Protein AF-0000000078967484 (afdb_homodimer)

Organism: NCBI:txid3068

Nearest PDB structures (foldseek):
  2bwu-assembly1_A  TM=9.301E-01  e=1.103E-41  Escherichia coli
  2bww-assembly1_A  TM=9.300E-01  e=4.711E-41  Escherichia coli
  2bwt-assembly1_A  TM=9.312E-01  e=9.736E-41  Escherichia coli
  2v3z-assembly1_A  TM=9.280E-01  e=1.089E-40  Escherichia coli
  2bws-assembly1_A  TM=9.283E-01  e=2.012E-40  Escherichia coli

Secondary structure (DSSP, 8-state):
-TTS-TTEEETTEEHHHHHHHHHHHHHHSPTT-EEEEEPBPPPEEETTEEPPP---HHHHHHH---SSEEEEEEPPPTT--S---EEEEESS-SSSHHHHHH-PPPPHHHHHHTS--SEEEEGGGHHHHHHHHHHH-SSEE--TT-TTBTTHHHHHHHTHHHHTSTTSEE-SHHHHHHHHHBPPHHHHHHHHHHHHHHHHHHHHHHHH--TT-BHHHHHHHHHHHHHHTT--EESSPPEEEEGGGGGSTT------B--TT-EEEEEE-EEETTEE--EEEEEETTSS--HHHHHHHHHHHHHHHHHHHH-STT--HHHHHHHHHHHHHHHHHHTTSSTT--HHHHHHTGGGGT--S-S--B-SSSSS--TTS-TTSPP-TTBEEEE--EEE--S-GGGGGGTT-EEE-BEEEEE-SSSEEES-TTS-----SS-------/-TTS-TTEEETTEEHHHHHHHHHHHHHHSPTT-EEEEEPBPPPEEETTEEPPP---HHHHHHH---SS-EEEEEPPPTT------EEEEE-S-TTSHHHHHH-PPPPHHHHHHTS--SEEEEGGGHHHHHHHHHHH-SSEE--TT-TTBTTHHHHHHHTHHHHTSTTSEE-SHHHHHHHHHSPPHHHHHHHHHHHHHHHHHHHHHHHH--TT-BHHHHHHHHHHHHHHTT--EESSPPEEEEGGGGGSTT------B--TT-EEEEEE-EEETTEE--EEEEEETTSS--HHHHHHHHHHHHHHHHHHHH-STT--HHHHHHHHHHHHHHHHHHTTSSTT--HHHHHHTGGGGT--S-S--B-SSSSS--TTS-TTSPP-TT-EEEE--EEE--S-GGGGGGTT-EEE-BEEEEE-SSSEEES-TTS-----SS-------

Solvent-accessible surface area (backbone atoms only — not comparable to full-atom values): 44997 Å² total; per-residue (Å²): 108,89,77,43,60,91,64,35,64,42,80,77,36,40,39,66,55,27,50,50,46,45,50,53,52,25,69,69,40,52,76,46,10,30,38,55,43,50,17,32,35,89,51,62,72,52,86,88,36,43,46,80,84,62,64,31,55,68,38,30,62,44,50,54,55,86,62,58,35,33,40,32,41,33,22,34,54,92,93,43,83,64,63,58,50,39,30,38,26,34,52,77,79,85,90,48,84,55,34,48,36,58,36,86,71,80,48,69,65,49,40,39,72,59,58,60,32,68,38,75,44,44,51,90,47,44,57,62,54,44,42,53,42,57,73,73,32,50,35,35,21,39,59,87,81,47,81,60,28,38,60,42,70,61,50,51,62,40,43,36,78,39,67,72,36,90,77,34,49,37,72,37,59,70,61,53,35,60,62,62,49,48,39,51,74,43,51,45,50,35,34,33,49,12,17,32,40,32,22,40,18,50,39,50,42,62,70,70,48,36,58,68,40,38,24,38,43,44,50,27,50,31,53,31,41,24,29,60,71,64,24,78,44,66,49,42,71,55,23,36,20,49,35,52,44,30,40,19,75,54,32,66,76,33,63,45,69,34,46,69,83,26,43,34,28,36,39,43,25,17,19,26,89,57,21,28,24,56,37,28,45,53,48,37,30,64,53,57,67,52,72,58,54,42,54,55,45,49,42,38,50,50,29,39,54,53,41,54,73,61,39,26,55,67,34,25,58,48,58,44,30,51,51,36,46,51,46,44,27,52,38,41,56,74,68,50,70,50,78,88,58,50,68,67,51,28,58,72,56,57,41,48,73,34,43,81,69,69,32,53,47,39,42,33,64,32,68,72,22,49,76,85,59,59,51,72,48,58,40,43,57,35,24,31,32,38,49,36,34,48,42,25,36,62,77,40,77,88,44,58,87,45,36,17,46,29,40,42,44,27,34,30,31,36,27,30,90,84,22,55,42,74,34,31,67,55,35,81,73,84,61,76,80,60,92,51,55,78,76,77,122,107,89,76,45,58,91,64,36,64,42,78,76,36,39,39,67,56,27,51,50,47,44,51,54,52,26,69,69,39,53,77,47,10,29,37,54,42,50,16,31,35,88,51,62,71,53,86,90,39,44,47,79,85,62,64,30,56,67,39,31,62,44,52,53,54,85,61,61,35,33,38,34,40,32,23,36,52,90,94,42,83,72,43,58,51,32,32,40,26,36,40,72,82,62,97,43,82,53,32,46,36,57,36,87,61,71,46,69,65,48,38,38,71,59,59,62,31,64,41,76,46,45,59,89,48,42,56,62,53,44,41,52,42,58,75,74,31,50,36,34,22,40,59,88,83,47,82,61,29,39,60,40,69,60,50,51,60,38,43,37,78,40,66,73,35,89,78,33,49,38,72,37,60,69,62,52,34,61,60,62,49,48,40,50,75,44,51,46,50,35,34,33,50,13,16,31,41,32,22,41,18,50,39,50,44,60,70,69,48,35,59,69,39,37,24,39,43,45,48,26,49,31,54,30,43,25,30,57,70,62,24,78,44,65,50,40,71,56,24,36,19,51,36,51,44,30,42,19,75,52,34,65,75,34,63,47,70,34,48,70,84,25,44,34,26,37,40,42,24,19,18,27,91,56,21,28,25,56,36,28,44,51,47,38,29,62,51,57,68,51,70,57,54,41,54,53,46,50,40,36,50,50,30,38,54,53,41,54,73,59,38,26,53,68,34,27,58,47,58,43,30,51,50,36,45,51,47,45,26,52,38,41,56,76,69,50,71,49,78,88,57,51,67,67,51,27,60,73,56,58,41,49,73,33,43,79,69,69,34,51,46,37,43,34,64,32,70,72,22,51,75,85,59,61,50,71,48,58,40,44,58,36,24,32,33,38,47,38,36,48,43,25,36,62,78,41,78,88,43,56,87,46,36,18,45,28,41,40,44,27,35,30,31,37,27,31,90,86,22,54,43,72,37,30,66,56,36,81,73,83,60,76,78,59,91,48,54,77,75,76,123

InterPro domains:
  IPR000994 Peptidase M24 [PF00557] (190-416)
  IPR007865 Aminopeptidase P, N-terminal [PF05195] (18-139)
  IPR007865 Aminopeptidase P, N-terminal [SM01011] (13-149)
  IPR029149 Creatinase/Aminopeptidase P/Spt16, N-terminal [G3DSA:3.40.350.10] (12-180)
  IPR029149 Creatinase/Aminopeptidase P/Spt16, N-terminal [SSF53092] (11-183)
  IPR036005 Creatinase/aminopeptidase-like [G3DSA:3.90.230.10] (181-432)
  IPR036005 Creatinase/aminopeptidase-like [SSF55920] (184-425)
  IPR052433 Xaa-Pro dipeptidase-like [PTHR43226] (12-427)

Foldseek 3Di:
DVVDDPQDLFHLHGLVVLVVLLLVLLQVAPAQEKEKDWWFAFDPDDDPHTDPQDIDLLCCSNFSDRDGWMWMFHHDHPPDPDGDFGETAWEDDDPDPVCVPPNDTDDPCCCCPRRNTPHYHHPVCVLVVLLVSLVRGFAYADDLPPVRGDCSVSVCVSCVVQVVDPRNYHHSLLSSLVSQQFADPSQVVQQLLFLQQQLLQVLVLVQPFAQFDFLVNSQVSSQCSSVVVPFPGWLDQKDKAKFLRLLPPPNHPRGGGHHAQIKIKIWTWTHHSLFMWTWIFIAGSHQAHDPLLLLQLVLQVVLLVVLQQVAAFFAFQVNSQLSSLLSNLVSCVVLCQPVVDDSVRSSPPVVCQFWVDGQKAWGTSHRRGSVVDDRRDGDDQRTKMKGKGKTRADQDPSSPPNHSRIGIGMFIWGHHNGGIDTSNPSHDHPPNPPSDGSPPD/DVPDDPQDLFHLHGLVVLVVLLLVLLQVAPAQEKEKDWWFAFDPDDDPHTDPQDIDLLCCSNFSDRDGWMWMFHHDHVPHPPRQAGETAWDDDPPDPVCVPVNDTDDPCCCCPRRNHPHYHHPVCVLVVLLVSLVRGAAYADDLPPVRGDPSVSVCVSCVVQVVDPRNYHHSLLSSLVSQQFADPSQVVQQLLFLQQQLLQVLVLQQVFAQFDFLVNSQVSSQCSSVVVPFPGWLDQKDKAKFLRLLPPPNHPRGGGHHAQIKIKIWTWTHHSLFMWTWIFIAGSHQAHDPLLLLQLVLQVVLLVVLQQVAAFFAFQVNSQLSSLLSNLVSCVVLCQPVVDDSVRSSPPVVCQFWVDGQKAWGTSHRRGSVVDDRRDGDDQRTKMKGKGKTRADQDPSSPPNHSRIGIGMFIWGHHNGGIDTSNPSHDHPPNPPSDGSPPD

Sequence (882 aa):
PQLLAPRELTPGIEASEYRARRHRLSQLLPPGGSAVLPAAATTYMSGVIPWPYRQDPDFFYLTGLMQHGLAVLTAPAPGKASIQTHVSLLGYPSPNQRERWDGASIGREAALRIFGADEVYWMHEMPRKLQELVKSSEPILYDTDRVGAYHHSALTVALRPALEQPGRVAPLRPLLQSLRLVKSPAEAALMRTSAAVASAAVRHCMAVTAPGTTEYGLAAAFEYGIKSAGAQRLAYPTVVAGGPDACTIHYGRNDKVLQGGQLVLMDAGAEYWGYVSDVSRTWPVSGTFSGPQRDVYAVVLEAHQRCLAACRPGSSIRELHALSIDILSEGLLDLKLLPRASLAEIRNHLYRDFYWHSLGHYLGLDTHDTPLIGHDRQLEPGTTITVEPGLYIPDLPQFGVFRGIGVRIEDDVLVTSSGCRVLSDQVGHCNCTASYGIVRDPQLLAPRELTPGIEASEYRARRHRLSQLLPPGGSAVLPAAATTYMSGVIPWPYRQDPDFFYLTGLMQHGLAVLTAPAPGKASIQTHVSLLGYPSPNQRERWDGASIGREAALRIFGADEVYWMHEMPRKLQELVKSSEPILYDTDRVGAYHHSALTVALRPALEQPGRVAPLRPLLQSLRLVKSPAEAALMRTSAAVASAAVRHCMAVTAPGTTEYGLAAAFEYGIKSAGAQRLAYPTVVAGGPDACTIHYGRNDKVLQGGQLVLMDAGAEYWGYVSDVSRTWPVSGTFSGPQRDVYAVVLEAHQRCLAACRPGSSIRELHALSIDILSEGLLDLKLLPRASLAEIRNHLYRDFYWHSLGHYLGLDTHDTPLIGHDRQLEPGTTITVEPGLYIPDLPQFGVFRGIGVRIEDDVLVTSSGCRVLSDQVGHCNCTASYGIVRD

pLDDT: mean 90.71, std 13.84, range [23.95, 98.88]

Radius of gyration: 28.96 Å; Cα contacts (8 Å, |Δi|>4): 1941; chains: 2; bounding box: 83×83×70 Å

Structure (mmCIF, N/CA/C/O backbone):
data_AF-0000000078967484-model_v1
#
loop_
_entity.id
_entity.type
_entity.pdbx_description
1 polymer 'Aminopeptidase P N-terminal domain-containing protein'
#
loop_
_atom_site.group_PDB
_atom_site.id
_atom_site.type_symbol
_atom_site.label_atom_id
_atom_site.label_alt_id
_atom_site.label_comp_id
_atom_site.label_asym_id
_atom_site.label_entity_id
_atom_site.label_seq_id
_atom_site.pdbx_PDB_ins_code
_atom_site.Cartn_x
_atom_site.Cartn_y
_atom_site.Cartn_z
_atom_site.occupancy
_atom_site.B_iso_or_equiv
_atom_site.auth_seq_id
_atom_site.auth_comp_id
_atom_site.auth_asym_id
_atom_site.auth_atom_id
_atom_site.pdbx_PDB_model_num
ATOM 1 N N . PRO A 1 1 ? 19.797 -4.555 -12.227 1 47.56 1 PRO A N 1
ATOM 2 C CA . PRO A 1 1 ? 18.703 -3.812 -12.867 1 47.56 1 PRO A CA 1
ATOM 3 C C . PRO A 1 1 ? 19.156 -3.008 -14.078 1 47.56 1 PRO A C 1
ATOM 5 O O . PRO A 1 1 ? 20.234 -2.4 -14.047 1 47.56 1 PRO A O 1
ATOM 8 N N . GLN A 1 2 ? 18.547 -3.24 -15.242 1 60.03 2 GLN A N 1
ATOM 9 C CA . GLN A 1 2 ? 18.922 -2.574 -16.484 1 60.03 2 GLN A CA 1
ATOM 10 C C . GLN A 1 2 ? 18.906 -1.057 -16.328 1 60.03 2 GLN A C 1
ATOM 12 O O . GLN A 1 2 ? 19.469 -0.333 -17.141 1 60.03 2 GLN A O 1
ATOM 17 N N . LEU A 1 3 ? 18.453 -0.643 -15.031 1 60.88 3 LEU A N 1
ATOM 18 C CA . LEU A 1 3 ? 18.281 0.794 -14.852 1 60.88 3 LEU A CA 1
ATOM 19 C C . LEU A 1 3 ? 19.484 1.403 -14.133 1 60.88 3 LEU A C 1
ATOM 21 O O . LEU A 1 3 ? 19.562 2.623 -13.984 1 60.88 3 LEU A O 1
ATOM 25 N N . LEU A 1 4 ? 20.453 0.564 -13.781 1 71 4 LEU A N 1
ATOM 26 C CA . LEU A 1 4 ? 21.578 1.062 -12.992 1 71 4 LEU A CA 1
ATOM 27 C C . LEU A 1 4 ? 22.859 1.081 -13.82 1 71 4 LEU A C 1
ATOM 29 O O . LEU A 1 4 ? 23.094 0.186 -14.641 1 71 4 LEU A O 1
ATOM 33 N N . ALA A 1 5 ? 23.594 2.203 -13.672 1 76.69 5 ALA A N 1
ATOM 34 C CA . ALA A 1 5 ? 24.938 2.258 -14.242 1 76.69 5 ALA A CA 1
ATOM 35 C C . ALA A 1 5 ? 25.875 1.294 -13.523 1 76.69 5 ALA A C 1
ATOM 37 O O . ALA A 1 5 ? 25.562 0.814 -12.43 1 76.69 5 ALA A O 1
ATOM 38 N N . PRO A 1 6 ? 27.031 1.01 -14.203 1 80.12 6 PRO A N 1
ATOM 39 C CA . PRO A 1 6 ? 28 0.115 -13.555 1 80.12 6 PRO A CA 1
ATOM 40 C C . PRO A 1 6 ? 28.406 0.598 -12.164 1 80.12 6 PRO A C 1
ATOM 42 O O . PRO A 1 6 ? 28.594 1.799 -11.961 1 80.12 6 PRO A O 1
ATOM 45 N N . ARG A 1 7 ? 28.469 -0.104 -11.156 1 87 7 ARG A N 1
ATOM 46 C CA . ARG A 1 7 ? 28.938 0.107 -9.789 1 87 7 ARG A CA 1
ATOM 47 C C . ARG A 1 7 ? 27.859 0.768 -8.93 1 87 7 ARG A C 1
ATOM 49 O O . ARG A 1 7 ? 28.062 0.996 -7.738 1 87 7 ARG A O 1
ATOM 56 N N . GLU A 1 8 ? 26.734 1.163 -9.633 1 91.75 8 GLU A N 1
ATOM 57 C CA . GLU A 1 8 ? 25.625 1.751 -8.867 1 91.75 8 GLU A CA 1
ATOM 58 C C . GLU A 1 8 ? 24.797 0.674 -8.188 1 91.75 8 GLU A C 1
ATOM 60 O O . GLU A 1 8 ? 24.531 -0.378 -8.773 1 91.75 8 GLU A O 1
ATOM 65 N N . LEU A 1 9 ? 24.422 0.923 -6.977 1 90.25 9 LEU A N 1
ATOM 66 C CA . LEU A 1 9 ? 23.406 0.089 -6.324 1 90.25 9 LEU A CA 1
ATOM 67 C C . LEU A 1 9 ? 22.047 0.766 -6.348 1 90.25 9 LEU A C 1
ATOM 69 O O . LEU A 1 9 ? 21.016 0.094 -6.281 1 90.25 9 LEU A O 1
ATOM 73 N N . THR A 1 10 ? 22.016 2.053 -6.359 1 92.75 10 THR A N 1
ATOM 74 C CA . THR A 1 10 ? 20.906 2.975 -6.57 1 92.75 10 THR A CA 1
ATOM 75 C C . THR A 1 10 ? 21.266 4.031 -7.613 1 92.75 10 THR A C 1
ATOM 77 O O . THR A 1 10 ? 22.438 4.41 -7.738 1 92.75 10 THR A O 1
ATOM 80 N N . PRO A 1 11 ? 20.281 4.453 -8.367 1 92.31 11 PRO A N 1
ATOM 81 C CA . PRO A 1 11 ? 20.672 5.453 -9.367 1 92.31 11 PRO A CA 1
ATOM 82 C C . PRO A 1 11 ? 21.469 6.609 -8.773 1 92.31 11 PRO A C 1
ATOM 84 O O . PRO A 1 11 ? 20.969 7.324 -7.898 1 92.31 11 PRO A O 1
ATOM 87 N N . GLY A 1 12 ? 22.688 6.777 -9.234 1 94.62 12 GLY A N 1
ATOM 88 C CA . GLY A 1 12 ? 23.531 7.879 -8.789 1 94.62 12 GLY A CA 1
ATOM 89 C C . GLY A 1 12 ? 24.328 7.555 -7.547 1 94.62 12 GLY A C 1
ATOM 90 O O . GLY A 1 12 ? 25.266 8.281 -7.199 1 94.62 12 GLY A O 1
ATOM 91 N N . ILE A 1 13 ? 24.047 6.504 -6.859 1 96.81 13 ILE A N 1
ATOM 92 C CA . ILE A 1 13 ? 24.781 6.141 -5.648 1 96.81 13 ILE A CA 1
ATOM 93 C C . ILE A 1 13 ? 25.562 4.855 -5.887 1 96.81 13 ILE A C 1
ATOM 95 O O . ILE A 1 13 ? 24.984 3.783 -6.055 1 96.81 13 ILE A O 1
ATOM 99 N N . GLU A 1 14 ? 26.812 4.953 -5.801 1 95.5 14 GLU A N 1
ATOM 100 C CA . GLU A 1 14 ? 27.719 3.836 -6.078 1 95.5 14 GLU A CA 1
ATOM 101 C C . GLU A 1 14 ? 27.922 2.971 -4.836 1 95.5 14 GLU A C 1
ATOM 103 O O . GLU A 1 14 ? 27.719 3.432 -3.713 1 95.5 14 GLU A O 1
ATOM 108 N N . ALA A 1 15 ? 28.375 1.744 -5.062 1 92.44 15 ALA A N 1
ATOM 109 C CA . ALA A 1 15 ? 28.688 0.818 -3.982 1 92.44 15 ALA A CA 1
ATOM 110 C C . ALA A 1 15 ? 29.703 1.435 -3.018 1 92.44 15 ALA A C 1
ATOM 112 O O . ALA A 1 15 ? 29.656 1.184 -1.811 1 92.44 15 ALA A O 1
ATOM 113 N N . SER A 1 16 ? 30.609 2.219 -3.5 1 93.44 16 SER A N 1
ATOM 114 C CA . SER A 1 16 ? 31.641 2.832 -2.68 1 93.44 16 SER A CA 1
ATOM 115 C C . SER A 1 16 ? 31.047 3.783 -1.65 1 93.44 16 SER A C 1
ATOM 117 O O . SER A 1 16 ? 31.578 3.922 -0.544 1 93.44 16 SER A O 1
ATOM 119 N N . GLU A 1 17 ? 30.016 4.457 -1.981 1 95.62 17 GLU A N 1
ATOM 120 C CA . GLU A 1 17 ? 29.375 5.348 -1.016 1 95.62 17 GLU A CA 1
ATOM 121 C C . GLU A 1 17 ? 28.734 4.559 0.126 1 95.62 17 GLU A C 1
ATOM 123 O O . GLU A 1 17 ? 28.797 4.977 1.284 1 95.62 17 GLU A O 1
ATOM 128 N N . TYR A 1 18 ? 28.109 3.447 -0.21 1 94.19 18 TYR A N 1
ATOM 129 C CA . TYR A 1 18 ? 27.547 2.605 0.841 1 94.19 18 TYR A CA 1
ATOM 130 C C . TYR A 1 18 ? 28.641 2.092 1.769 1 94.19 18 TYR A C 1
ATOM 132 O O . TYR A 1 18 ? 28.469 2.043 2.988 1 94.19 18 TYR A O 1
ATOM 140 N N . ARG A 1 19 ? 29.75 1.743 1.232 1 91 19 ARG A N 1
ATOM 141 C CA . ARG A 1 19 ? 30.891 1.333 2.037 1 91 19 ARG A CA 1
ATOM 142 C C . ARG A 1 19 ? 31.359 2.465 2.951 1 91 19 ARG A C 1
ATOM 144 O O . ARG A 1 19 ? 31.656 2.236 4.121 1 91 19 ARG A O 1
ATOM 151 N N . ALA A 1 20 ? 31.422 3.596 2.369 1 93.5 20 ALA A N 1
ATOM 152 C CA . ALA A 1 20 ? 31.828 4.762 3.146 1 93.5 20 ALA A CA 1
ATOM 153 C C . ALA A 1 20 ? 30.875 5.016 4.305 1 93.5 20 ALA A C 1
ATOM 155 O O . ALA A 1 20 ? 31.297 5.395 5.398 1 93.5 20 ALA A O 1
ATOM 156 N N . ARG A 1 21 ? 29.562 4.852 4.09 1 95.25 21 ARG A N 1
ATOM 157 C CA . ARG A 1 21 ? 28.547 5.02 5.133 1 95.25 21 ARG A CA 1
ATOM 158 C C . ARG A 1 21 ? 28.75 4.016 6.262 1 95.25 21 ARG A C 1
ATOM 160 O O . ARG A 1 21 ? 28.688 4.371 7.438 1 95.25 21 ARG A O 1
ATOM 167 N N . ARG A 1 22 ? 29 2.805 5.891 1 92.81 22 ARG A N 1
ATOM 168 C CA . ARG A 1 22 ? 29.266 1.775 6.895 1 92.81 22 ARG A CA 1
ATOM 169 C C . ARG A 1 22 ? 30.516 2.084 7.691 1 92.81 22 ARG A C 1
ATOM 171 O O . ARG A 1 22 ? 30.562 1.898 8.906 1 92.81 22 ARG A O 1
ATOM 178 N N . HIS A 1 23 ? 31.484 2.539 7.008 1 90.62 23 HIS A N 1
ATOM 179 C CA . HIS A 1 23 ? 32.719 2.916 7.684 1 90.62 23 HIS A CA 1
ATOM 180 C C . HIS A 1 23 ? 32.5 4.047 8.68 1 90.62 23 HIS A C 1
ATOM 182 O O . HIS A 1 23 ? 33 4 9.805 1 90.62 23 HIS A O 1
ATOM 188 N N . ARG A 1 24 ? 31.797 5.031 8.281 1 93.5 24 ARG A N 1
ATOM 189 C CA . ARG A 1 24 ? 31.5 6.156 9.164 1 93.5 24 ARG A CA 1
ATOM 190 C C . ARG A 1 24 ? 30.734 5.695 10.398 1 93.5 24 ARG A C 1
ATOM 192 O O . ARG A 1 24 ? 31.031 6.117 11.516 1 93.5 24 ARG A O 1
ATOM 199 N N . LEU A 1 25 ? 29.703 4.82 10.18 1 94.88 25 LEU A N 1
ATOM 200 C CA . LEU A 1 25 ? 28.969 4.305 11.328 1 94.88 25 LEU A CA 1
ATOM 201 C C . LEU A 1 25 ? 29.891 3.535 12.258 1 94.88 25 LEU A C 1
ATOM 203 O O . LEU A 1 25 ? 29.828 3.693 13.484 1 94.88 25 LEU A O 1
ATOM 207 N N . SER A 1 26 ? 30.734 2.752 11.703 1 90.94 26 SER A N 1
ATOM 208 C CA . SER A 1 26 ? 31.656 1.953 12.5 1 90.94 26 SER A CA 1
ATOM 209 C C . SER A 1 26 ? 32.531 2.838 13.383 1 90.94 26 SER A C 1
ATOM 211 O O . SER A 1 26 ? 32.844 2.477 14.523 1 90.94 26 SER A O 1
ATOM 213 N N . GLN A 1 27 ? 32.906 3.918 12.867 1 90.19 27 GLN A N 1
ATOM 214 C CA . GLN A 1 27 ? 33.75 4.852 13.602 1 90.19 27 GLN A CA 1
ATOM 215 C C . GLN A 1 27 ? 33 5.512 14.742 1 90.19 27 GLN A C 1
ATOM 217 O O . GLN A 1 27 ? 33.594 5.973 15.711 1 90.19 27 GLN A O 1
ATOM 222 N N . LEU A 1 28 ? 31.734 5.57 14.617 1 93.38 28 LEU A N 1
ATOM 223 C CA . LEU A 1 28 ? 30.906 6.211 15.633 1 93.38 28 LEU A CA 1
ATOM 224 C C . LEU A 1 28 ? 30.547 5.227 16.734 1 93.38 28 LEU A C 1
ATOM 226 O O . LEU A 1 28 ? 30.078 5.629 17.812 1 93.38 28 LEU A O 1
ATOM 230 N N . LEU A 1 29 ? 30.734 3.932 16.484 1 93.19 29 LEU A N 1
ATOM 231 C CA . LEU A 1 29 ? 30.422 2.932 17.5 1 93.19 29 LEU A CA 1
ATOM 232 C C . LEU A 1 29 ? 31.406 3.014 18.656 1 93.19 29 LEU A C 1
ATOM 234 O O . LEU A 1 29 ? 32.594 3.309 18.469 1 93.19 29 LEU A O 1
ATOM 238 N N . PRO A 1 30 ? 30.906 2.709 19.859 1 91.88 30 PRO A N 1
ATOM 239 C CA . PRO A 1 30 ? 31.859 2.607 20.969 1 91.88 30 PRO A CA 1
ATOM 240 C C . PRO A 1 30 ? 32.906 1.521 20.75 1 91.88 30 PRO A C 1
ATOM 242 O O . PRO A 1 30 ? 32.625 0.511 20.094 1 91.88 30 PRO A O 1
ATOM 245 N N . PRO A 1 31 ? 34.062 1.78 21.359 1 88.38 31 PRO A N 1
ATOM 246 C CA . PRO A 1 31 ? 35.094 0.737 21.234 1 88.38 31 PRO A CA 1
ATOM 247 C C . PRO A 1 31 ? 34.594 -0.633 21.688 1 88.38 31 PRO A C 1
ATOM 249 O O . PRO A 1 31 ? 34.031 -0.756 22.781 1 88.38 31 PRO A O 1
ATOM 252 N N . GLY A 1 32 ? 34.781 -1.552 20.812 1 88.12 32 GLY A N 1
ATOM 253 C CA . GLY A 1 32 ? 34.344 -2.91 21.109 1 88.12 32 GLY A CA 1
ATOM 254 C C . GLY A 1 32 ? 32.875 -3.15 20.828 1 88.12 32 GLY A C 1
ATOM 255 O O . GLY A 1 32 ? 32.406 -4.277 20.953 1 88.12 32 GLY A O 1
ATOM 256 N N . GLY A 1 33 ? 32.219 -2.113 20.406 1 91.62 33 GLY A N 1
ATOM 257 C CA . GLY A 1 33 ? 30.781 -2.219 20.172 1 91.62 33 GLY A CA 1
ATOM 258 C C . GLY A 1 33 ? 30.453 -2.758 18.781 1 91.62 33 GLY A C 1
ATOM 259 O O . GLY A 1 33 ? 31.312 -2.789 17.906 1 91.62 33 GLY A O 1
ATOM 260 N N . SER A 1 34 ? 29.188 -3.271 18.672 1 92.5 34 SER A N 1
ATOM 261 C CA . SER A 1 34 ? 28.672 -3.744 17.391 1 92.5 34 SER A CA 1
ATOM 262 C C . SER A 1 34 ? 27.25 -3.273 17.172 1 92.5 34 SER A C 1
ATOM 264 O O . SER A 1 34 ? 26.5 -3.057 18.125 1 92.5 34 SER A O 1
ATOM 266 N N . ALA A 1 35 ? 26.922 -3.08 15.922 1 94.88 35 ALA A N 1
ATOM 267 C CA . ALA A 1 35 ? 25.562 -2.701 15.531 1 94.88 35 ALA A CA 1
ATOM 268 C C . ALA A 1 35 ? 24.844 -3.852 14.82 1 94.88 35 ALA A C 1
ATOM 270 O O . ALA A 1 35 ? 25.453 -4.551 14 1 94.88 35 ALA A O 1
ATOM 271 N N . VAL A 1 36 ? 23.625 -4.121 15.188 1 94 36 VAL A N 1
ATOM 272 C CA . VAL A 1 36 ? 22.75 -5.105 14.547 1 94 36 VAL A CA 1
ATOM 273 C C . VAL A 1 36 ? 21.562 -4.402 13.914 1 94 36 VAL A C 1
ATOM 275 O O . VAL A 1 36 ? 20.766 -3.754 14.609 1 94 36 VAL A O 1
ATOM 278 N N . LEU A 1 37 ? 21.406 -4.527 12.602 1 94.88 37 LEU A N 1
ATOM 279 C CA . LEU A 1 37 ? 20.391 -3.795 11.859 1 94.88 37 LEU A CA 1
ATOM 280 C C . LEU A 1 37 ? 19.641 -4.719 10.906 1 94.88 37 LEU A C 1
ATOM 282 O O . LEU A 1 37 ? 20.172 -5.09 9.852 1 94.88 37 LEU A O 1
ATOM 286 N N . PRO A 1 38 ? 18.406 -5.117 11.289 1 94.31 38 PRO A N 1
ATOM 287 C CA . PRO A 1 38 ? 17.609 -5.973 10.406 1 94.31 38 PRO A CA 1
ATOM 288 C C . PRO A 1 38 ? 16.938 -5.195 9.273 1 94.31 38 PRO A C 1
ATOM 290 O O . PRO A 1 38 ? 16.641 -4.008 9.422 1 94.31 38 PRO A O 1
ATOM 293 N N . ALA A 1 39 ? 16.719 -5.945 8.125 1 93.62 39 ALA A N 1
ATOM 294 C CA . ALA A 1 39 ? 15.883 -5.445 7.043 1 93.62 39 ALA A CA 1
ATOM 295 C C . ALA A 1 39 ? 14.422 -5.359 7.473 1 93.62 39 ALA A C 1
ATOM 297 O O . ALA A 1 39 ? 14.062 -5.82 8.555 1 93.62 39 ALA A O 1
ATOM 298 N N . ALA A 1 40 ? 13.641 -4.684 6.648 1 94.75 40 ALA A N 1
ATOM 299 C CA . ALA A 1 40 ? 12.195 -4.668 6.871 1 94.75 40 ALA A CA 1
ATOM 300 C C . ALA A 1 40 ? 11.594 -6.047 6.641 1 94.75 40 ALA A C 1
ATOM 302 O O . ALA A 1 40 ? 12.023 -6.781 5.746 1 94.75 40 ALA A O 1
ATOM 303 N N . ALA A 1 41 ? 10.57 -6.359 7.438 1 93.31 41 ALA A N 1
ATOM 304 C CA . ALA A 1 41 ? 9.789 -7.559 7.176 1 93.31 41 ALA A CA 1
ATOM 305 C C . ALA A 1 41 ? 8.773 -7.32 6.062 1 93.31 41 ALA A C 1
ATOM 307 O O . ALA A 1 41 ? 8.523 -6.176 5.676 1 93.31 41 ALA A O 1
ATOM 308 N N . THR A 1 42 ? 8.266 -8.438 5.512 1 91.94 42 THR A N 1
ATOM 309 C CA . THR A 1 42 ? 7.117 -8.336 4.617 1 91.94 42 THR A CA 1
ATOM 310 C C . THR A 1 42 ? 5.863 -7.93 5.387 1 91.94 42 THR A C 1
ATOM 312 O O . THR A 1 42 ? 5.574 -8.477 6.449 1 91.94 42 THR A O 1
ATOM 315 N N . THR A 1 43 ? 5.246 -6.887 4.914 1 91.88 43 THR A N 1
ATOM 316 C CA . THR A 1 43 ? 3.969 -6.465 5.477 1 91.88 43 THR A CA 1
ATOM 317 C C . THR A 1 43 ? 2.811 -6.941 4.605 1 91.88 43 THR A C 1
ATOM 319 O O . THR A 1 43 ? 2.848 -6.797 3.381 1 91.88 43 THR A O 1
ATOM 322 N N . TYR A 1 44 ? 1.789 -7.438 5.199 1 91.75 44 TYR A N 1
ATOM 323 C CA . TYR A 1 44 ? 0.706 -8.047 4.441 1 91.75 44 TYR A CA 1
ATOM 324 C C . TYR A 1 44 ? -0.536 -7.168 4.449 1 91.75 44 TYR A C 1
ATOM 326 O O . TYR A 1 44 ? -0.869 -6.566 5.473 1 91.75 44 TYR A O 1
ATOM 334 N N . MET A 1 45 ? -1.181 -7.098 3.367 1 92.31 45 MET A N 1
ATOM 335 C CA . MET A 1 45 ? -2.412 -6.336 3.186 1 92.31 45 MET A CA 1
ATOM 336 C C . MET A 1 45 ? -3.627 -7.156 3.609 1 92.31 45 MET A C 1
ATOM 338 O O . MET A 1 45 ? -4.492 -6.66 4.336 1 92.31 45 MET A O 1
ATOM 342 N N . SER A 1 46 ? -3.676 -8.398 3.137 1 89.38 46 SER A N 1
ATOM 343 C CA . SER A 1 46 ? -4.766 -9.32 3.445 1 89.38 46 SER A CA 1
ATOM 344 C C . SER A 1 46 ? -4.328 -10.773 3.271 1 89.38 46 SER A C 1
ATOM 346 O O . SER A 1 46 ? -3.918 -11.172 2.182 1 89.38 46 SER A O 1
ATOM 348 N N . GLY A 1 47 ? -4.453 -11.461 4.348 1 89.31 47 GLY A N 1
ATOM 349 C CA . GLY A 1 47 ? -4.004 -12.836 4.266 1 89.31 47 GLY A CA 1
ATOM 350 C C . GLY A 1 47 ? -2.561 -12.977 3.82 1 89.31 47 GLY A C 1
ATOM 351 O O . GLY A 1 47 ? -1.662 -12.383 4.422 1 89.31 47 GLY A O 1
ATOM 352 N N . VAL A 1 48 ? -2.416 -13.648 2.65 1 90.19 48 VAL A N 1
ATOM 353 C CA . VAL A 1 48 ? -1.072 -13.938 2.16 1 90.19 48 VAL A CA 1
ATOM 354 C C . VAL A 1 48 ? -0.66 -12.891 1.133 1 90.19 48 VAL A C 1
ATOM 356 O O . VAL A 1 48 ? 0.442 -12.945 0.583 1 90.19 48 VAL A O 1
ATOM 359 N N . ILE A 1 49 ? -1.509 -11.945 0.834 1 93.62 49 ILE A N 1
ATOM 360 C CA . ILE A 1 49 ? -1.214 -10.898 -0.142 1 93.62 49 ILE A CA 1
ATOM 361 C C . ILE A 1 49 ? -0.399 -9.789 0.519 1 93.62 49 ILE A C 1
ATOM 363 O O . ILE A 1 49 ? -0.887 -9.109 1.423 1 93.62 49 ILE A O 1
ATOM 367 N N . PRO A 1 50 ? 0.767 -9.531 0.102 1 93.62 50 PRO A N 1
ATOM 368 C CA . PRO A 1 50 ? 1.591 -8.477 0.707 1 93.62 50 PRO A CA 1
ATOM 369 C C . PRO A 1 50 ? 1.328 -7.102 0.103 1 93.62 50 PRO A C 1
ATOM 371 O O . PRO A 1 50 ? 0.853 -7 -1.03 1 93.62 50 PRO A O 1
ATOM 374 N N . TRP A 1 51 ? 1.601 -6.047 0.889 1 93.62 51 TRP A N 1
ATOM 375 C CA . TRP A 1 51 ? 1.877 -4.734 0.309 1 93.62 51 TRP A CA 1
ATOM 376 C C . TRP A 1 51 ? 3.176 -4.758 -0.49 1 93.62 51 TRP A C 1
A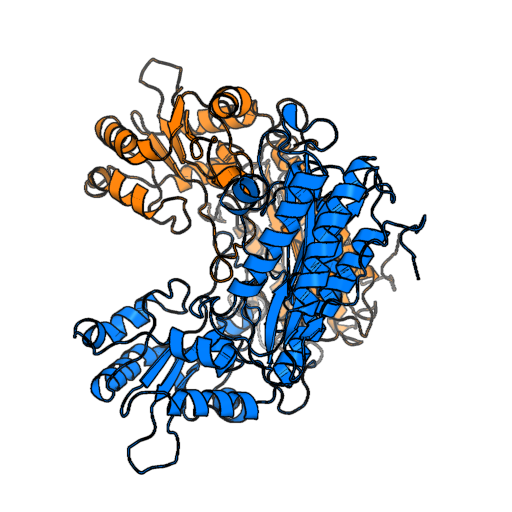TOM 378 O O . TRP A 1 51 ? 4.008 -5.652 -0.313 1 93.62 51 TRP A O 1
ATOM 388 N N . PRO A 1 52 ? 3.301 -3.809 -1.46 1 92.44 52 PRO A N 1
ATOM 389 C CA . PRO A 1 52 ? 4.629 -3.721 -2.076 1 92.44 52 PRO A CA 1
ATOM 390 C C . PRO A 1 52 ? 5.746 -3.568 -1.048 1 92.44 52 PRO A C 1
ATOM 392 O O . PRO A 1 52 ? 5.637 -2.754 -0.127 1 92.44 52 PRO A O 1
ATOM 395 N N . TYR A 1 53 ? 6.75 -4.363 -1.165 1 92.62 53 TYR A N 1
ATOM 396 C CA . TYR A 1 53 ? 7.84 -4.371 -0.194 1 92.62 53 TYR A CA 1
ATOM 397 C C . TYR A 1 53 ? 8.531 -3.016 -0.139 1 92.62 53 TYR A C 1
ATOM 399 O O . TYR A 1 53 ? 8.875 -2.443 -1.177 1 92.62 53 TYR A O 1
ATOM 407 N N . ARG A 1 54 ? 8.672 -2.488 1.019 1 95.19 54 ARG A N 1
ATOM 408 C CA . ARG A 1 54 ? 9.461 -1.285 1.268 1 95.19 54 ARG A CA 1
ATOM 409 C C . ARG A 1 54 ? 10.539 -1.545 2.312 1 95.19 54 ARG A C 1
ATOM 411 O O . ARG A 1 54 ? 10.242 -1.938 3.439 1 95.19 54 ARG A O 1
ATOM 418 N N . GLN A 1 55 ? 11.711 -1.334 1.982 1 94.62 55 GLN A N 1
ATOM 419 C CA . GLN A 1 55 ? 12.852 -1.611 2.854 1 94.62 55 GLN A CA 1
ATOM 420 C C . GLN A 1 55 ? 12.914 -0.617 4.008 1 94.62 55 GLN A C 1
ATOM 422 O O . GLN A 1 55 ? 12.398 0.497 3.906 1 94.62 55 GLN A O 1
ATOM 427 N N . ASP A 1 56 ? 13.492 -1.027 5.102 1 96 56 ASP A N 1
ATOM 428 C CA . ASP A 1 56 ? 13.82 -0.143 6.215 1 96 56 ASP A CA 1
ATOM 429 C C . ASP A 1 56 ? 14.797 0.948 5.777 1 96 56 ASP A C 1
ATOM 431 O O . ASP A 1 56 ? 15.836 0.657 5.184 1 96 56 ASP A O 1
ATOM 435 N N . PRO A 1 57 ? 14.469 2.174 6.109 1 96.69 57 PRO A N 1
ATOM 436 C CA . PRO A 1 57 ? 15.312 3.26 5.602 1 96.69 57 PRO A CA 1
ATOM 437 C C . PRO A 1 57 ? 16.75 3.174 6.109 1 96.69 57 PRO A C 1
ATOM 439 O O . PRO A 1 57 ? 17.688 3.506 5.375 1 96.69 57 PRO A O 1
ATOM 442 N N . ASP A 1 58 ? 16.953 2.773 7.336 1 96.81 58 ASP A N 1
ATOM 443 C CA . ASP A 1 58 ? 18.312 2.656 7.875 1 96.81 58 ASP A CA 1
ATOM 444 C C . ASP A 1 58 ? 19.078 1.527 7.195 1 96.81 58 ASP A C 1
ATOM 446 O O . ASP A 1 58 ? 20.25 1.689 6.844 1 96.81 58 ASP A O 1
ATOM 450 N N . PHE A 1 59 ? 18.422 0.392 7.035 1 95.06 59 PHE A N 1
ATOM 451 C CA . PHE A 1 59 ? 19.047 -0.747 6.363 1 95.06 59 PHE A CA 1
ATOM 452 C C . PHE A 1 59 ? 19.391 -0.404 4.922 1 95.06 59 PHE A C 1
ATOM 454 O O . PHE A 1 59 ? 20.484 -0.701 4.453 1 95.06 59 PHE A O 1
ATOM 461 N N . PHE A 1 60 ? 18.469 0.206 4.254 1 96.19 60 PHE A N 1
ATOM 462 C CA . PHE A 1 60 ? 18.703 0.64 2.879 1 96.19 60 PHE A CA 1
ATOM 463 C C . PHE A 1 60 ? 19.875 1.611 2.801 1 96.19 60 PHE A C 1
ATOM 465 O O . PHE A 1 60 ? 20.719 1.5 1.914 1 96.19 60 PHE A O 1
ATOM 472 N N . TYR A 1 61 ? 19.922 2.566 3.721 1 96.94 61 TYR A N 1
ATOM 473 C CA . TYR A 1 61 ? 20.969 3.584 3.76 1 96.94 61 TYR A CA 1
ATOM 474 C C . TYR A 1 61 ? 22.344 2.945 3.859 1 96.94 61 TYR A C 1
ATOM 476 O O . TYR A 1 61 ? 23.281 3.395 3.207 1 96.94 61 TYR A O 1
ATOM 484 N N . LEU A 1 62 ? 22.453 1.933 4.617 1 94.94 62 LEU A N 1
ATOM 485 C CA . LEU A 1 62 ? 23.766 1.353 4.898 1 94.94 62 LEU A CA 1
ATOM 486 C C . LEU A 1 62 ? 24.156 0.344 3.824 1 94.94 62 LEU A C 1
ATOM 488 O O . LEU A 1 62 ? 25.344 0.142 3.559 1 94.94 62 LEU A O 1
ATOM 492 N N . THR A 1 63 ? 23.109 -0.287 3.186 1 91.94 63 THR A N 1
ATOM 493 C CA . THR A 1 63 ? 23.484 -1.472 2.422 1 91.94 63 THR A CA 1
ATOM 494 C C . THR A 1 63 ? 23.094 -1.316 0.956 1 91.94 63 THR A C 1
ATOM 496 O O . THR A 1 63 ? 23.672 -1.975 0.083 1 91.94 63 THR A O 1
ATOM 499 N N . GLY A 1 64 ? 22.031 -0.569 0.681 1 92.25 64 GLY A N 1
ATOM 500 C CA . GLY A 1 64 ? 21.484 -0.482 -0.667 1 92.25 64 GLY A CA 1
ATOM 501 C C . GLY A 1 64 ? 20.703 -1.711 -1.074 1 92.25 64 GLY A C 1
ATOM 502 O O . GLY A 1 64 ? 20.172 -1.772 -2.184 1 92.25 64 GLY A O 1
ATOM 503 N N . LEU A 1 65 ? 20.609 -2.688 -0.173 1 89.5 65 LEU A N 1
ATOM 504 C CA . LEU A 1 65 ? 19.922 -3.939 -0.47 1 89.5 65 LEU A CA 1
ATOM 505 C C . LEU A 1 65 ? 18.406 -3.766 -0.375 1 89.5 65 LEU A C 1
ATOM 507 O O . LEU A 1 65 ? 17.922 -3.129 0.557 1 89.5 65 LEU A O 1
ATOM 511 N N . MET A 1 66 ? 17.688 -4.359 -1.333 1 89.62 66 MET A N 1
ATOM 512 C CA . MET A 1 66 ? 16.234 -4.25 -1.373 1 89.62 66 MET A CA 1
ATOM 513 C C . MET A 1 66 ? 15.586 -5.594 -1.058 1 89.62 66 MET A C 1
ATOM 515 O O . MET A 1 66 ? 14.406 -5.801 -1.356 1 89.62 66 MET A O 1
ATOM 519 N N . GLN A 1 67 ? 16.297 -6.527 -0.581 1 88.12 67 GLN A N 1
ATOM 520 C CA . GLN A 1 67 ? 15.805 -7.832 -0.164 1 88.12 67 GLN A CA 1
ATOM 521 C C . GLN A 1 67 ? 15.93 -8.016 1.346 1 88.12 67 GLN A C 1
ATOM 523 O O . GLN A 1 67 ? 16.547 -7.191 2.025 1 88.12 67 GLN A O 1
ATOM 528 N N . HIS A 1 68 ? 15.352 -9.008 1.89 1 89.69 68 HIS A N 1
ATOM 529 C CA . HIS A 1 68 ? 15.469 -9.328 3.309 1 89.69 68 HIS A CA 1
ATOM 530 C C . HIS A 1 68 ? 16.922 -9.625 3.688 1 89.69 68 HIS A C 1
ATOM 532 O O . HIS A 1 68 ? 17.703 -10.094 2.854 1 89.69 68 HIS A O 1
ATOM 538 N N . GLY A 1 69 ? 17.188 -9.32 4.945 1 88.38 69 GLY A N 1
ATOM 539 C CA . GLY A 1 69 ? 18.531 -9.578 5.426 1 88.38 69 GLY A CA 1
ATOM 540 C C . GLY A 1 69 ? 18.812 -8.984 6.797 1 88.38 69 GLY A C 1
ATOM 541 O O . GLY A 1 69 ? 17.875 -8.539 7.477 1 88.38 69 GLY A O 1
ATOM 542 N N . LEU A 1 70 ? 20.047 -9.125 7.188 1 91.56 70 LEU A N 1
ATOM 543 C CA . LEU A 1 70 ? 20.562 -8.602 8.445 1 91.56 70 LEU A CA 1
ATOM 544 C C . LEU A 1 70 ? 21.969 -8.047 8.281 1 91.56 70 LEU A C 1
ATOM 546 O O . LEU A 1 70 ? 22.828 -8.703 7.688 1 91.56 70 LEU A O 1
ATOM 550 N N . ALA A 1 71 ? 22.172 -6.871 8.703 1 91.62 71 ALA A N 1
ATOM 551 C CA . ALA A 1 71 ? 23.5 -6.277 8.688 1 91.62 71 ALA A CA 1
ATOM 552 C C . ALA A 1 71 ? 24.078 -6.191 10.094 1 91.62 71 ALA A C 1
ATOM 554 O O . ALA A 1 71 ? 23.391 -5.777 11.031 1 91.62 71 ALA A O 1
ATOM 555 N N . VAL A 1 72 ? 25.281 -6.605 10.25 1 91.75 72 VAL A N 1
ATOM 556 C CA . VAL A 1 72 ? 26.031 -6.48 11.492 1 91.75 72 VAL A CA 1
ATOM 557 C C . VAL A 1 72 ? 27.328 -5.738 11.234 1 91.75 72 VAL A C 1
ATOM 559 O O . VAL A 1 72 ? 28.094 -6.102 10.336 1 91.75 72 VAL A O 1
ATOM 562 N N . LEU A 1 73 ? 27.531 -4.711 12 1 90.56 73 LEU A N 1
ATOM 563 C CA . LEU A 1 73 ? 28.75 -3.918 11.898 1 90.56 73 LEU A CA 1
ATOM 564 C C . LEU A 1 73 ? 29.484 -3.869 13.234 1 90.56 73 LEU A C 1
ATOM 566 O O . LEU A 1 73 ? 28.859 -3.699 14.281 1 90.56 73 LEU A O 1
ATOM 570 N N . THR A 1 74 ? 30.766 -4.023 13.195 1 87.94 74 THR A N 1
ATOM 571 C CA . THR A 1 74 ? 31.578 -3.984 14.406 1 87.94 74 THR A CA 1
ATOM 572 C C . THR A 1 74 ? 32.531 -2.799 14.383 1 87.94 74 THR A C 1
ATOM 574 O O . THR A 1 74 ? 33.031 -2.404 13.312 1 87.94 74 THR A O 1
ATOM 577 N N . ALA A 1 75 ? 32.75 -2.26 15.578 1 85.69 75 ALA A N 1
ATOM 578 C CA . ALA A 1 75 ? 33.719 -1.192 15.734 1 85.69 75 ALA A CA 1
ATOM 579 C C . ALA A 1 75 ? 35.125 -1.692 15.414 1 85.69 75 ALA A C 1
ATOM 581 O O . ALA A 1 75 ? 35.438 -2.877 15.578 1 85.69 75 ALA A O 1
ATOM 582 N N . PRO A 1 76 ? 35.938 -0.739 14.93 1 77.62 76 PRO A N 1
ATOM 583 C CA . PRO A 1 76 ? 37.312 -1.145 14.664 1 77.62 76 PRO A CA 1
ATOM 584 C C . PRO A 1 76 ? 38.062 -1.553 15.938 1 77.62 76 PRO A C 1
ATOM 586 O O . PRO A 1 76 ? 37.781 -1.03 17.016 1 77.62 76 PRO A O 1
ATOM 589 N N . ALA A 1 77 ? 38.781 -2.682 15.828 1 69 77 ALA A N 1
ATOM 590 C CA . ALA A 1 77 ? 39.625 -3.053 16.953 1 69 77 ALA A CA 1
ATOM 591 C C . ALA A 1 77 ? 40.594 -1.929 17.297 1 69 77 ALA A C 1
ATOM 593 O O . ALA A 1 77 ? 41.031 -1.171 16.422 1 69 77 ALA A O 1
ATOM 594 N N . PRO A 1 78 ? 40.875 -1.701 18.719 1 62.03 78 PRO A N 1
ATOM 595 C CA . PRO A 1 78 ? 41.875 -0.7 19.094 1 62.03 78 PRO A CA 1
ATOM 596 C C . PRO A 1 78 ? 43.188 -0.869 18.328 1 62.03 78 PRO A C 1
ATOM 598 O O . PRO A 1 78 ? 43.688 -1.985 18.219 1 62.03 78 PRO A O 1
ATOM 601 N N . GLY A 1 79 ? 43.812 0.241 17.641 1 57.53 79 GLY A N 1
ATOM 602 C CA . GLY A 1 79 ? 45.062 0.242 16.922 1 57.53 79 GLY A CA 1
ATOM 603 C C . GLY A 1 79 ? 44.938 -0.237 15.492 1 57.53 79 GLY A C 1
ATOM 604 O O . GLY A 1 79 ? 45.938 -0.212 14.734 1 57.53 79 GLY A O 1
ATOM 605 N N . LYS A 1 80 ? 44 -0.979 15.172 1 53.69 80 LYS A N 1
ATOM 606 C CA . LYS A 1 80 ? 43.844 -1.401 13.781 1 53.69 80 LYS A CA 1
ATOM 607 C C . LYS A 1 80 ? 42.875 -0.493 13.039 1 53.69 80 LYS A C 1
ATOM 609 O O . LYS A 1 80 ? 41.812 -0.125 13.578 1 53.69 80 LYS A O 1
ATOM 614 N N . ALA A 1 81 ? 43.5 0.261 12.164 1 47.31 81 ALA A N 1
ATOM 615 C CA . ALA A 1 81 ? 42.75 1.174 11.328 1 47.31 81 ALA A CA 1
ATOM 616 C C . ALA A 1 81 ? 41.594 0.44 10.633 1 47.31 81 ALA A C 1
ATOM 618 O O . ALA A 1 81 ? 40.719 1.069 10.039 1 47.31 81 ALA A O 1
ATOM 619 N N . SER A 1 82 ? 41.875 -0.755 10.258 1 45.19 82 SER A N 1
ATOM 620 C CA . SER A 1 82 ? 40.969 -1.356 9.281 1 45.19 82 SER A CA 1
ATOM 621 C C . SER A 1 82 ? 39.656 -1.812 9.93 1 45.19 82 SER A C 1
ATOM 623 O O . SER A 1 82 ? 39.688 -2.418 11 1 45.19 82 SER A O 1
ATOM 625 N N . ILE A 1 83 ? 38.656 -1.148 9.688 1 48.28 83 ILE A N 1
ATOM 626 C CA . ILE A 1 83 ? 37.25 -1.381 9.953 1 48.28 83 ILE A CA 1
ATOM 627 C C . ILE A 1 83 ? 36.906 -2.846 9.688 1 48.28 83 ILE A C 1
ATOM 629 O O . ILE A 1 83 ? 37.188 -3.369 8.609 1 48.28 83 ILE A O 1
ATOM 633 N N . GLN A 1 84 ? 36.875 -3.686 10.648 1 47.44 84 GLN A N 1
ATOM 634 C CA . GLN A 1 84 ? 36.375 -5.027 10.391 1 47.44 84 GLN A CA 1
ATOM 635 C C . GLN A 1 84 ? 35 -4.973 9.68 1 47.44 84 GLN A C 1
ATOM 637 O O . GLN A 1 84 ? 34.406 -3.91 9.594 1 47.44 84 GLN A O 1
ATOM 642 N N . THR A 1 85 ? 34.062 -6.363 9.867 1 49.97 85 THR A N 1
ATOM 643 C CA . THR A 1 85 ? 33.219 -7.285 9.117 1 49.97 85 THR A CA 1
ATOM 644 C C . THR A 1 85 ? 31.781 -6.762 9.047 1 49.97 85 THR A C 1
ATOM 646 O O . THR A 1 85 ? 31.156 -6.484 10.078 1 49.97 85 THR A O 1
ATOM 649 N N . HIS A 1 86 ? 31.609 -5.973 8.031 1 56.09 86 HIS A N 1
ATOM 650 C CA . HIS A 1 86 ? 30.203 -5.93 7.672 1 56.09 86 HIS A CA 1
ATOM 651 C C . HIS A 1 86 ? 29.688 -7.312 7.301 1 56.09 86 HIS A C 1
ATOM 653 O O . HIS A 1 86 ? 30.266 -7.988 6.445 1 56.09 86 HIS A O 1
ATOM 659 N N . VAL A 1 87 ? 28.922 -8.031 8.266 1 57.81 87 VAL A N 1
ATOM 660 C CA . VAL A 1 87 ? 28.297 -9.305 7.957 1 57.81 87 VAL A CA 1
ATOM 661 C C . VAL A 1 87 ? 26.859 -9.078 7.488 1 57.81 87 VAL A C 1
ATOM 663 O O . VAL A 1 87 ? 26.078 -8.414 8.172 1 57.81 87 VAL A O 1
ATOM 666 N N . SER A 1 88 ? 26.672 -9.18 6.129 1 61.59 88 SER A N 1
ATOM 667 C CA . SER A 1 88 ? 25.281 -9.242 5.691 1 61.59 88 SER A CA 1
ATOM 668 C C . SER A 1 88 ? 24.766 -10.68 5.719 1 61.59 88 SER A C 1
ATOM 670 O O . SER A 1 88 ? 25.453 -11.602 5.285 1 61.59 88 SER A O 1
ATOM 672 N N . LEU A 1 89 ? 23.844 -11.039 6.809 1 60.53 89 LEU A N 1
ATOM 673 C CA . LEU A 1 89 ? 23.156 -12.32 6.699 1 60.53 89 LEU A CA 1
ATOM 674 C C . LEU A 1 89 ? 22.062 -12.266 5.629 1 60.53 89 LEU A C 1
ATOM 676 O O . LEU A 1 89 ? 21.188 -11.398 5.68 1 60.53 89 LEU A O 1
ATOM 680 N N . LEU A 1 90 ? 22.453 -12.859 4.492 1 61.59 90 LEU A N 1
ATOM 681 C CA . LEU A 1 90 ? 21.609 -12.906 3.295 1 61.59 90 LEU A CA 1
ATOM 682 C C . LEU A 1 90 ? 20.547 -13.977 3.422 1 61.59 90 LEU A C 1
ATOM 684 O O . LEU A 1 90 ? 20.625 -14.859 4.285 1 61.59 90 LEU A O 1
ATOM 688 N N . GLY A 1 91 ? 19.469 -13.805 2.664 1 59.5 91 GLY A N 1
ATOM 689 C CA . GLY A 1 91 ? 18.328 -14.695 2.48 1 59.5 91 GLY A CA 1
ATOM 690 C C . GLY A 1 91 ? 18.719 -16.156 2.451 1 59.5 91 GLY A C 1
ATOM 691 O O . GLY A 1 91 ? 19.812 -16.531 2.877 1 59.5 91 GLY A O 1
ATOM 692 N N . TYR A 1 92 ? 17.75 -17.078 2.146 1 57.44 92 TYR A N 1
ATOM 693 C CA . TYR A 1 92 ? 17.844 -18.531 2.121 1 57.44 92 TYR A CA 1
ATOM 694 C C . TYR A 1 92 ? 18.656 -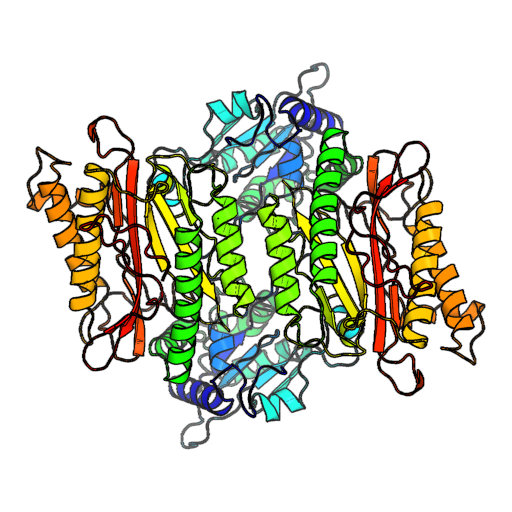19 0.918 1 57.44 92 TYR A C 1
ATOM 696 O O . TYR A 1 92 ? 18.609 -18.391 -0.151 1 57.44 92 TYR A O 1
ATOM 704 N N . PRO A 1 93 ? 19.781 -19.891 1.169 1 55.72 93 PRO A N 1
ATOM 705 C CA . PRO A 1 93 ? 20.531 -20.469 0.054 1 55.72 93 PRO A CA 1
ATOM 706 C C . PRO A 1 93 ? 19.625 -20.891 -1.106 1 55.72 93 PRO A C 1
ATOM 708 O O . PRO A 1 93 ? 18.484 -21.312 -0.889 1 55.72 93 PRO A O 1
ATOM 711 N N . SER A 1 94 ? 20.109 -20.516 -2.412 1 53.41 94 SER A N 1
ATOM 712 C CA . SER A 1 94 ? 19.531 -21.016 -3.652 1 53.41 94 SER A CA 1
ATOM 713 C C . SER A 1 94 ? 19.688 -22.531 -3.762 1 53.41 94 SER A C 1
ATOM 715 O O . SER A 1 94 ? 20.531 -23.125 -3.076 1 53.41 94 SER A O 1
ATOM 717 N N . PRO A 1 95 ? 19.094 -23.234 -4.926 1 52.66 95 PRO A N 1
ATOM 718 C CA . PRO A 1 95 ? 18.094 -23.375 -5.988 1 52.66 95 PRO A CA 1
ATOM 719 C C . PRO A 1 95 ? 16.703 -23.719 -5.449 1 52.66 95 PRO A C 1
ATOM 721 O O . PRO A 1 95 ? 15.812 -24.094 -6.219 1 52.66 95 PRO A O 1
ATOM 724 N N . ASN A 1 96 ? 16.016 -23.125 -4.48 1 55.78 96 ASN A N 1
ATOM 725 C CA . ASN A 1 96 ? 14.93 -23.75 -3.752 1 55.78 96 ASN A CA 1
ATOM 726 C C . ASN A 1 96 ? 13.57 -23.375 -4.344 1 55.78 96 ASN A C 1
ATOM 728 O O . ASN A 1 96 ? 13.477 -22.469 -5.168 1 55.78 96 ASN A O 1
ATOM 732 N N . GLN A 1 97 ? 12.477 -24.141 -4.324 1 65.5 97 GLN A N 1
ATOM 733 C CA . GLN A 1 97 ? 11.055 -23.984 -4.602 1 65.5 97 GLN A CA 1
ATOM 734 C C . GLN A 1 97 ? 10.617 -22.547 -4.406 1 65.5 97 GLN A C 1
ATOM 736 O O . GLN A 1 97 ? 9.781 -22.031 -5.16 1 65.5 97 GLN A O 1
ATOM 741 N N . ARG A 1 98 ? 11.438 -21.797 -3.91 1 73 98 ARG A N 1
ATOM 742 C CA . ARG A 1 98 ? 11.016 -20.453 -3.572 1 73 98 ARG A CA 1
ATOM 743 C C . ARG A 1 98 ? 11.336 -19.469 -4.703 1 73 98 ARG A C 1
ATOM 745 O O . ARG A 1 98 ? 10.609 -18.5 -4.922 1 73 98 ARG A O 1
ATOM 752 N N . GLU A 1 99 ? 12.422 -19.781 -5.438 1 77.25 99 GLU A N 1
ATOM 753 C CA . GLU A 1 99 ? 12.82 -18.906 -6.531 1 77.25 99 GLU A CA 1
ATOM 754 C C . GLU A 1 99 ? 11.805 -18.938 -7.668 1 77.25 99 GLU A C 1
ATOM 756 O O . GLU A 1 99 ? 11.602 -17.938 -8.352 1 77.25 99 GLU A O 1
ATOM 761 N N . ARG A 1 100 ? 11.203 -20.016 -7.801 1 79.06 100 ARG A N 1
ATOM 762 C CA . ARG A 1 100 ? 10.172 -20.141 -8.82 1 79.06 100 ARG A CA 1
ATOM 763 C C . ARG A 1 100 ? 8.969 -19.25 -8.492 1 79.06 100 ARG A C 1
ATOM 765 O O . ARG A 1 100 ? 8.281 -18.766 -9.391 1 79.06 100 ARG A O 1
ATOM 772 N N . TRP A 1 101 ? 8.805 -19.062 -7.266 1 82.12 101 TRP A N 1
ATOM 773 C CA . TRP A 1 101 ? 7.641 -18.297 -6.844 1 82.12 101 TRP A CA 1
ATOM 774 C C . TRP A 1 101 ? 7.977 -16.812 -6.754 1 82.12 101 TRP A C 1
ATOM 776 O O . TRP A 1 101 ? 7.258 -15.969 -7.305 1 82.12 101 TRP A O 1
ATOM 786 N N . ASP A 1 102 ? 9.156 -16.484 -6.188 1 82 102 ASP A N 1
ATOM 787 C CA . ASP A 1 102 ? 9.375 -15.094 -5.812 1 82 102 ASP A CA 1
ATOM 788 C C . ASP A 1 102 ? 10.578 -14.516 -6.547 1 82 102 ASP A C 1
ATOM 790 O O . ASP A 1 102 ? 10.852 -13.312 -6.457 1 82 102 ASP A O 1
ATOM 794 N N . GLY A 1 103 ? 11.336 -15.328 -7.266 1 79.19 103 GLY A N 1
ATOM 795 C CA . GLY A 1 103 ? 12.492 -14.844 -7.988 1 79.19 103 GLY A CA 1
ATOM 796 C C . GLY A 1 103 ? 13.797 -15.086 -7.254 1 79.19 103 GLY A C 1
ATOM 797 O O . GLY A 1 103 ? 13.797 -15.578 -6.125 1 79.19 103 GLY A O 1
ATOM 798 N N . ALA A 1 104 ? 14.859 -14.688 -7.891 1 74.62 104 ALA A N 1
ATOM 799 C CA . ALA A 1 104 ? 16.203 -14.977 -7.391 1 74.62 104 ALA A CA 1
ATOM 800 C C . ALA A 1 104 ? 16.547 -14.102 -6.188 1 74.62 104 ALA A C 1
ATOM 802 O O . ALA A 1 104 ? 16.156 -12.93 -6.141 1 74.62 104 ALA A O 1
ATOM 803 N N . SER A 1 105 ? 17.203 -14.703 -5.223 1 78.44 105 SER A N 1
ATOM 804 C CA . SER A 1 105 ? 17.75 -13.984 -4.082 1 78.44 105 SER A CA 1
ATOM 805 C C . SER A 1 105 ? 19.234 -13.664 -4.301 1 78.44 105 SER A C 1
ATOM 807 O O . SER A 1 105 ? 19.906 -14.328 -5.09 1 78.44 105 SER A O 1
ATOM 809 N N . ILE A 1 106 ? 19.672 -12.688 -3.561 1 79.38 106 ILE A N 1
ATOM 810 C CA . ILE A 1 106 ? 21.078 -12.305 -3.664 1 79.38 106 ILE A CA 1
ATOM 811 C C . ILE A 1 106 ? 21.953 -13.461 -3.201 1 79.38 106 ILE A C 1
ATOM 813 O O . ILE A 1 106 ? 21.703 -14.062 -2.158 1 79.38 106 ILE A O 1
ATOM 817 N N . GLY A 1 107 ? 22.922 -13.812 -4.008 1 78.81 107 GLY A N 1
ATOM 818 C CA . GLY A 1 107 ? 23.875 -14.844 -3.65 1 78.81 107 GLY A CA 1
ATOM 819 C C . GLY A 1 107 ? 25.078 -14.305 -2.883 1 78.81 107 GLY A C 1
ATOM 820 O O . GLY A 1 107 ? 25.234 -13.094 -2.738 1 78.81 107 GLY A O 1
ATOM 821 N N . ARG A 1 108 ? 25.875 -15.242 -2.383 1 81.5 108 ARG A N 1
ATOM 822 C CA . ARG A 1 108 ? 27.047 -14.906 -1.601 1 81.5 108 ARG A CA 1
ATOM 823 C C . ARG A 1 108 ? 28.016 -14.039 -2.408 1 81.5 108 ARG A C 1
ATOM 825 O O . ARG A 1 108 ? 28.531 -13.039 -1.904 1 81.5 108 ARG A O 1
ATOM 832 N N . GLU A 1 109 ? 28.219 -14.375 -3.621 1 84.06 109 GLU A N 1
ATOM 833 C CA . GLU A 1 109 ? 29.172 -13.656 -4.465 1 84.06 109 GLU A CA 1
ATOM 834 C C . GLU A 1 109 ? 28.734 -12.211 -4.688 1 84.06 109 GLU A C 1
ATOM 836 O O . GLU A 1 109 ? 29.547 -11.297 -4.613 1 84.06 109 GLU A O 1
ATOM 841 N N . ALA A 1 110 ? 27.484 -12.047 -5.008 1 84.12 110 ALA A N 1
ATOM 842 C CA . ALA A 1 110 ? 26.969 -10.695 -5.215 1 84.12 110 ALA A CA 1
ATOM 843 C C . ALA A 1 110 ? 27.062 -9.867 -3.936 1 84.12 110 ALA A C 1
ATOM 845 O O . ALA A 1 110 ? 27.391 -8.68 -3.979 1 84.12 110 ALA A O 1
ATOM 846 N N . ALA A 1 111 ? 26.781 -10.469 -2.785 1 84.81 111 ALA A N 1
ATOM 847 C CA . ALA A 1 111 ? 26.859 -9.781 -1.502 1 84.81 111 ALA A CA 1
ATOM 848 C C . ALA A 1 111 ? 28.281 -9.281 -1.234 1 84.81 111 ALA A C 1
ATOM 850 O O . ALA A 1 111 ? 28.469 -8.156 -0.773 1 84.81 111 ALA A O 1
ATOM 851 N N . LEU A 1 112 ? 29.281 -10.125 -1.573 1 85.31 112 LEU A N 1
ATOM 852 C CA . LEU A 1 112 ? 30.672 -9.789 -1.327 1 85.31 112 LEU A CA 1
ATOM 853 C C . LEU A 1 112 ? 31.188 -8.789 -2.357 1 85.31 112 LEU A C 1
ATOM 855 O O . LEU A 1 112 ? 31.719 -7.742 -1.997 1 85.31 112 LEU A O 1
ATOM 859 N N . ARG A 1 113 ? 30.844 -9.023 -3.613 1 85.12 113 ARG A N 1
ATOM 860 C CA . ARG A 1 113 ? 31.531 -8.312 -4.688 1 85.12 113 ARG A CA 1
ATOM 861 C C . ARG A 1 113 ? 30.75 -7.066 -5.098 1 85.12 113 ARG A C 1
ATOM 863 O O . ARG A 1 113 ? 31.344 -6.055 -5.477 1 85.12 113 ARG A O 1
ATOM 870 N N . ILE A 1 114 ? 29.484 -7.18 -5.023 1 86.19 114 ILE A N 1
ATOM 871 C CA . ILE A 1 114 ? 28.656 -6.082 -5.52 1 86.19 114 ILE A CA 1
ATOM 872 C C . ILE A 1 114 ? 28.25 -5.18 -4.355 1 86.19 114 ILE A C 1
ATOM 874 O O . ILE A 1 114 ? 28.422 -3.961 -4.414 1 86.19 114 ILE A O 1
ATOM 878 N N . PHE A 1 115 ? 27.828 -5.762 -3.252 1 87.25 115 PHE A N 1
ATOM 879 C CA . PHE A 1 115 ? 27.297 -4.977 -2.148 1 87.25 115 PHE A CA 1
ATOM 880 C C . PHE A 1 115 ? 28.375 -4.691 -1.111 1 87.25 115 PHE A C 1
ATOM 882 O O . PHE A 1 115 ? 28.156 -3.943 -0.159 1 87.25 115 PHE A O 1
ATOM 889 N N . GLY A 1 116 ? 29.547 -5.316 -1.227 1 84.06 116 GLY A N 1
ATOM 890 C CA . GLY A 1 116 ? 30.719 -4.957 -0.442 1 84.06 116 GLY A CA 1
ATOM 891 C C . GLY A 1 116 ? 30.688 -5.516 0.969 1 84.06 116 GLY A C 1
ATOM 892 O O . GLY A 1 116 ? 31.234 -4.902 1.896 1 84.06 116 GLY A O 1
ATOM 893 N N . ALA A 1 117 ? 30.062 -6.637 1.184 1 83.69 117 ALA A N 1
ATOM 894 C CA . ALA A 1 117 ? 30.125 -7.301 2.482 1 83.69 117 ALA A CA 1
ATOM 895 C C . ALA A 1 117 ? 31.5 -7.926 2.711 1 83.69 117 ALA A C 1
ATOM 897 O O . ALA A 1 117 ? 32.156 -8.383 1.765 1 83.69 117 ALA A O 1
ATOM 898 N N . ASP A 1 118 ? 31.891 -7.883 3.961 1 84.06 118 ASP A N 1
ATOM 899 C CA . ASP A 1 118 ? 33.156 -8.531 4.297 1 84.06 118 ASP A CA 1
ATOM 900 C C . ASP A 1 118 ? 32.969 -10.023 4.531 1 84.06 118 ASP A C 1
ATOM 902 O O . ASP A 1 118 ? 33.812 -10.828 4.172 1 84.06 118 ASP A O 1
ATOM 906 N N . GLU A 1 119 ? 31.875 -10.375 5.156 1 84.62 119 GLU A N 1
ATOM 907 C CA . GLU A 1 119 ? 31.469 -11.75 5.43 1 84.62 119 GLU A CA 1
ATOM 908 C C . GLU A 1 119 ? 29.969 -11.938 5.188 1 84.62 119 GLU A C 1
ATOM 910 O O . GLU A 1 119 ? 29.188 -11.023 5.398 1 84.62 119 GLU A O 1
ATOM 915 N N . VAL A 1 120 ? 29.703 -13.109 4.746 1 85.44 120 VAL A N 1
ATOM 916 C CA . VAL A 1 120 ? 28.297 -13.406 4.453 1 85.44 120 VAL A CA 1
ATOM 917 C C . VAL A 1 120 ? 27.906 -14.719 5.125 1 85.44 120 VAL A C 1
ATOM 919 O O . VAL A 1 120 ? 28.609 -15.719 5.035 1 85.44 120 VAL A O 1
ATOM 922 N N . TYR A 1 121 ? 26.797 -14.672 5.836 1 85.12 121 TYR A N 1
ATOM 923 C CA . TYR A 1 121 ? 26.203 -15.859 6.441 1 85.12 121 TYR A CA 1
ATOM 924 C C . TYR A 1 121 ? 24.75 -16.016 6.004 1 85.12 121 TYR A C 1
ATOM 926 O O . TYR A 1 121 ? 24.141 -15.07 5.492 1 85.12 121 TYR A O 1
ATOM 934 N N . TRP A 1 122 ? 24.266 -17.188 6.188 1 82.12 122 TRP A N 1
ATOM 935 C CA . TRP A 1 122 ? 22.859 -17.438 5.887 1 82.12 122 TRP A CA 1
ATOM 936 C C . TRP A 1 122 ? 22 -17.203 7.121 1 82.12 122 TRP A C 1
ATOM 938 O O . TRP A 1 122 ? 22.469 -17.344 8.25 1 82.12 122 TRP A O 1
ATOM 948 N N . MET A 1 123 ? 20.734 -16.938 6.828 1 83.5 123 MET A N 1
ATOM 949 C CA . MET A 1 123 ? 19.828 -16.547 7.895 1 83.5 123 MET A CA 1
ATOM 950 C C . MET A 1 123 ? 19.672 -17.656 8.922 1 83.5 123 MET A C 1
ATOM 952 O O . MET A 1 123 ? 19.5 -17.391 10.117 1 83.5 123 MET A O 1
ATOM 956 N N . HIS A 1 124 ? 19.781 -18.906 8.508 1 82 124 HIS A N 1
ATOM 957 C CA . HIS A 1 124 ? 19.625 -20 9.461 1 82 124 HIS A CA 1
ATOM 958 C C . HIS A 1 124 ? 20.766 -20.016 10.477 1 82 124 HIS A C 1
ATOM 960 O O . HIS A 1 124 ? 20.672 -20.656 11.523 1 82 124 HIS A O 1
ATOM 966 N N . GLU A 1 125 ? 21.891 -19.328 10.195 1 86.25 125 GLU A N 1
ATOM 967 C CA . GLU A 1 125 ? 23.031 -19.25 11.094 1 86.25 125 GLU A CA 1
ATOM 968 C C . GLU A 1 125 ? 22.891 -18.094 12.078 1 86.25 125 GLU A C 1
ATOM 970 O O . GLU A 1 125 ? 23.703 -17.953 12.992 1 86.25 125 GLU A O 1
ATOM 975 N N . MET A 1 126 ? 21.891 -17.297 11.906 1 87.88 126 MET A N 1
ATOM 976 C CA . MET A 1 126 ? 21.719 -16.031 12.609 1 87.88 126 MET A CA 1
ATOM 977 C C . MET A 1 126 ? 21.734 -16.234 14.125 1 87.88 126 MET A C 1
ATOM 979 O O . MET A 1 126 ? 22.484 -15.562 14.836 1 87.88 126 MET A O 1
ATOM 983 N N . PRO A 1 127 ? 20.984 -17.219 14.719 1 88.81 127 PRO A N 1
ATOM 984 C CA . PRO A 1 127 ? 21 -17.359 16.172 1 88.81 127 PRO A CA 1
ATOM 985 C C . PRO A 1 127 ? 22.406 -17.656 16.719 1 88.81 127 PRO A C 1
ATOM 987 O O . PRO A 1 127 ? 22.828 -17.016 17.703 1 88.81 127 PRO A O 1
ATOM 990 N N . ARG A 1 128 ? 23.109 -18.5 16.078 1 88.69 128 ARG A N 1
ATOM 991 C CA . ARG A 1 128 ? 24.453 -18.859 16.531 1 88.69 128 ARG A CA 1
ATOM 992 C C . ARG A 1 128 ? 25.406 -17.672 16.422 1 88.69 128 ARG A C 1
ATOM 994 O O . ARG A 1 128 ? 26.172 -17.391 17.344 1 88.69 128 ARG A O 1
ATOM 1001 N N . LYS A 1 129 ? 25.391 -17.031 15.281 1 89.31 129 LYS A N 1
ATOM 1002 C CA . LYS A 1 129 ? 26.312 -15.93 15.031 1 89.31 129 LYS A CA 1
ATOM 1003 C C . LYS A 1 129 ? 26.031 -14.758 15.977 1 89.31 129 LYS A C 1
ATOM 1005 O O . LYS A 1 129 ? 26.953 -14.07 16.406 1 89.31 129 LYS A O 1
ATOM 1010 N N . LEU A 1 130 ? 24.781 -14.484 16.266 1 90.88 130 LEU A N 1
ATOM 1011 C CA . LEU A 1 130 ? 24.453 -13.398 17.188 1 90.88 130 LEU A CA 1
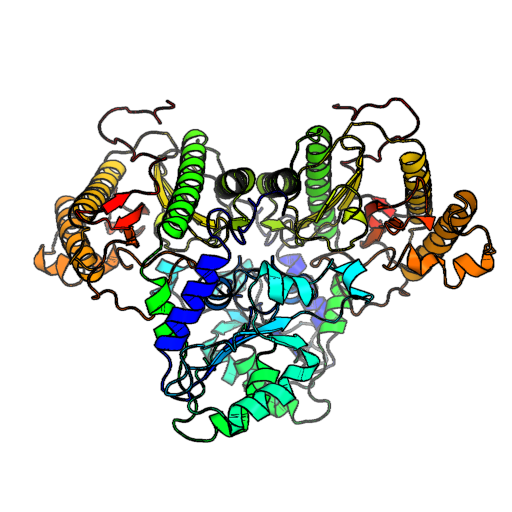ATOM 1012 C C . LEU A 1 130 ? 24.859 -13.742 18.609 1 90.88 130 LEU A C 1
ATOM 1014 O O . LEU A 1 130 ? 25.25 -12.852 19.375 1 90.88 130 LEU A O 1
ATOM 1018 N N . GLN A 1 131 ? 24.75 -14.953 18.984 1 90 131 GLN A N 1
ATOM 1019 C CA . GLN A 1 131 ? 25.219 -15.367 20.312 1 90 131 GLN A CA 1
ATOM 1020 C C . GLN A 1 131 ? 26.734 -15.148 20.438 1 90 131 GLN A C 1
ATOM 1022 O O . GLN A 1 131 ? 27.219 -14.703 21.484 1 90 131 GLN A O 1
ATOM 1027 N N . GLU A 1 132 ? 27.406 -15.523 19.391 1 89.81 132 GLU A N 1
ATOM 1028 C CA . GLU A 1 132 ? 28.844 -15.266 19.359 1 89.81 132 GLU A CA 1
ATOM 1029 C C . GLU A 1 132 ? 29.141 -13.773 19.5 1 89.81 132 GLU A C 1
ATOM 1031 O O . GLU A 1 132 ? 30.062 -13.375 20.219 1 89.81 132 GLU A O 1
ATOM 1036 N N . LEU A 1 133 ? 28.344 -13.008 18.797 1 89.44 133 LEU A N 1
ATOM 1037 C CA . LEU A 1 133 ? 28.5 -11.555 18.844 1 89.44 133 LEU A CA 1
ATOM 1038 C C . LEU A 1 133 ? 28.281 -11.031 20.266 1 89.44 133 LEU A C 1
ATOM 1040 O O . LEU A 1 133 ? 29.047 -10.188 20.734 1 89.44 133 LEU A O 1
ATOM 1044 N N . VAL A 1 134 ? 27.266 -11.484 20.906 1 91.56 134 VAL A N 1
ATOM 1045 C CA . VAL A 1 134 ? 26.906 -11.047 22.25 1 91.56 134 VAL A CA 1
ATOM 1046 C C . VAL A 1 134 ? 28.047 -11.352 23.219 1 91.56 134 VAL A C 1
ATOM 1048 O O . VAL A 1 134 ? 28.297 -10.578 24.141 1 91.56 134 VAL A O 1
ATOM 1051 N N . LYS A 1 135 ? 28.766 -12.367 22.984 1 90.25 135 LYS A N 1
ATOM 1052 C CA . LYS A 1 135 ? 29.875 -12.758 23.859 1 90.25 135 LYS A CA 1
ATOM 1053 C C . LYS A 1 135 ? 31.109 -11.906 23.578 1 90.25 135 LYS A C 1
ATOM 1055 O O . LYS A 1 135 ? 31.906 -11.656 24.484 1 90.25 135 LYS A O 1
ATOM 1060 N N . SER A 1 136 ? 31.25 -11.445 22.391 1 87.69 136 SER A N 1
ATOM 1061 C CA . SER A 1 136 ? 32.531 -10.859 21.984 1 87.69 136 SER A CA 1
ATOM 1062 C C . SER A 1 136 ? 32.438 -9.344 21.875 1 87.69 136 SER A C 1
ATOM 1064 O O . SER A 1 136 ? 33.438 -8.656 21.75 1 87.69 136 SER A O 1
ATOM 1066 N N . SER A 1 137 ? 31.219 -8.836 21.906 1 86.62 137 SER A N 1
ATOM 1067 C CA . SER A 1 137 ? 31.047 -7.41 21.641 1 86.62 137 SER A CA 1
ATOM 1068 C C . SER A 1 137 ? 30.266 -6.738 22.766 1 86.62 137 SER A C 1
ATOM 1070 O O . SER A 1 137 ? 29.25 -7.27 23.219 1 86.62 137 SER A O 1
ATOM 1072 N N . GLU A 1 138 ? 30.812 -5.535 23.141 1 88.5 138 GLU A N 1
ATOM 1073 C CA . GLU A 1 138 ? 30.109 -4.688 24.109 1 88.5 138 GLU A CA 1
ATOM 1074 C C . GLU A 1 138 ? 30.422 -3.211 23.875 1 88.5 138 GLU A C 1
ATOM 1076 O O . GLU A 1 138 ? 31.578 -2.816 23.797 1 88.5 138 GLU A O 1
ATOM 1081 N N . PRO A 1 139 ? 29.312 -2.486 23.719 1 94.25 139 PRO A N 1
ATOM 1082 C CA . PRO A 1 139 ? 27.891 -2.783 23.734 1 94.25 139 PRO A CA 1
ATOM 1083 C C . PRO A 1 139 ? 27.375 -3.264 22.375 1 94.25 139 PRO A C 1
ATOM 1085 O O . PRO A 1 139 ? 28.094 -3.199 21.375 1 94.25 139 PRO A O 1
ATOM 1088 N N . ILE A 1 140 ? 26.141 -3.773 22.422 1 95.19 140 ILE A N 1
ATOM 1089 C CA . ILE A 1 140 ? 25.422 -4.07 21.188 1 95.19 140 ILE A CA 1
ATOM 1090 C C . ILE A 1 140 ? 24.406 -2.961 20.906 1 95.19 140 ILE A C 1
ATOM 1092 O O . ILE A 1 140 ? 23.516 -2.705 21.719 1 95.19 140 ILE A O 1
ATOM 1096 N N . LEU A 1 141 ? 24.594 -2.262 19.859 1 96.5 141 LEU A N 1
ATOM 1097 C CA . LEU A 1 141 ? 23.625 -1.255 19.438 1 96.5 141 LEU A CA 1
ATOM 1098 C C . LEU A 1 141 ? 22.516 -1.882 18.609 1 96.5 141 LEU A C 1
ATOM 1100 O O . LEU A 1 141 ? 22.766 -2.395 17.516 1 96.5 141 LEU A O 1
ATOM 1104 N N . TYR A 1 142 ? 21.312 -1.896 19.109 1 95.62 142 TYR A N 1
ATOM 1105 C CA . TYR A 1 142 ? 20.125 -2.518 18.531 1 95.62 142 TYR A CA 1
ATOM 1106 C C . TYR A 1 142 ? 18.859 -1.826 19 1 95.62 142 TYR A C 1
ATOM 1108 O O . TYR A 1 142 ? 18.703 -1.532 20.188 1 95.62 142 TYR A O 1
ATOM 1116 N N . ASP A 1 143 ? 17.984 -1.51 18.016 1 95.81 143 ASP A N 1
ATOM 1117 C CA . ASP A 1 143 ? 16.703 -0.885 18.359 1 95.81 143 ASP A CA 1
ATOM 1118 C C . ASP A 1 143 ? 15.641 -1.938 18.656 1 95.81 143 ASP A C 1
ATOM 1120 O O . ASP A 1 143 ? 15.078 -2.529 17.734 1 95.81 143 ASP A O 1
ATOM 1124 N N . THR A 1 144 ? 15.219 -2.076 19.828 1 90.88 144 THR A N 1
ATOM 1125 C CA . THR A 1 144 ? 14.312 -3.137 20.266 1 90.88 144 THR A CA 1
ATOM 1126 C C . THR A 1 144 ? 12.883 -2.838 19.844 1 90.88 144 THR A C 1
ATOM 1128 O O . THR A 1 144 ? 12.031 -3.729 19.844 1 90.88 144 THR A O 1
ATOM 1131 N N . ASP A 1 145 ? 12.562 -1.618 19.484 1 87.25 145 ASP A N 1
ATOM 1132 C CA . ASP A 1 145 ? 11.195 -1.223 19.156 1 87.25 145 ASP A CA 1
ATOM 1133 C C . ASP A 1 145 ? 10.961 -1.264 17.641 1 87.25 145 ASP A C 1
ATOM 1135 O O . ASP A 1 145 ? 10.031 -0.627 17.141 1 87.25 145 ASP A O 1
ATOM 1139 N N . ARG A 1 146 ? 11.734 -1.99 16.938 1 86.38 146 ARG A N 1
ATOM 1140 C CA . ARG A 1 146 ? 11.555 -2.156 15.5 1 86.38 146 ARG A CA 1
ATOM 1141 C C . ARG A 1 146 ? 10.562 -3.271 15.195 1 86.38 146 ARG A C 1
ATOM 1143 O O . ARG A 1 146 ? 10.93 -4.293 14.609 1 86.38 146 ARG A O 1
ATOM 1150 N N . VAL A 1 147 ? 9.266 -3.168 15.422 1 76 147 VAL A N 1
ATOM 1151 C CA . VAL A 1 147 ? 8.242 -4.203 15.328 1 76 147 VAL A CA 1
ATOM 1152 C C . VAL A 1 147 ? 8.094 -4.656 13.875 1 76 147 VAL A C 1
ATOM 1154 O O . VAL A 1 147 ? 7.762 -5.816 13.617 1 76 147 VAL A O 1
ATOM 1157 N N . GLY A 1 148 ? 8.445 -3.977 12.961 1 86.62 148 GLY A N 1
ATOM 1158 C CA . GLY A 1 148 ? 8.328 -4.344 11.555 1 86.62 148 GLY A CA 1
ATOM 1159 C C . GLY A 1 148 ? 9.609 -4.891 10.969 1 86.62 148 GLY A C 1
ATOM 1160 O O . GLY A 1 148 ? 9.703 -5.098 9.758 1 86.62 148 GLY A O 1
ATOM 1161 N N . ALA A 1 149 ? 10.477 -5.301 11.812 1 91.19 149 ALA A N 1
ATOM 1162 C CA . ALA A 1 149 ? 11.781 -5.77 11.352 1 91.19 149 ALA A CA 1
ATOM 1163 C C . ALA A 1 149 ? 11.719 -7.238 10.938 1 91.19 149 ALA A C 1
ATOM 1165 O O . ALA A 1 149 ? 10.992 -8.031 11.531 1 91.19 149 ALA A O 1
ATOM 1166 N N . TYR A 1 150 ? 12.539 -7.574 9.945 1 91 150 TYR A N 1
ATOM 1167 C CA . TYR A 1 150 ? 12.695 -8.953 9.484 1 91 150 TYR A CA 1
ATOM 1168 C C . TYR A 1 150 ? 13.203 -9.844 10.617 1 91 150 TYR A C 1
ATOM 1170 O O . TYR A 1 150 ? 14.258 -9.578 11.195 1 91 150 TYR A O 1
ATOM 1178 N N . HIS A 1 151 ? 12.414 -10.844 11.047 1 89.56 151 HIS A N 1
ATOM 1179 C CA . HIS A 1 151 ? 12.734 -11.812 12.086 1 89.56 151 HIS A CA 1
ATOM 1180 C C . HIS A 1 151 ? 12.883 -11.133 13.445 1 89.56 151 HIS A C 1
ATOM 1182 O O . HIS A 1 151 ? 13.789 -11.469 14.219 1 89.56 151 HIS A O 1
ATOM 1188 N N . HIS A 1 152 ? 12.062 -10.188 13.688 1 89.94 152 HIS A N 1
ATOM 1189 C CA . HIS A 1 152 ? 12.125 -9.406 14.922 1 89.94 152 HIS A CA 1
ATOM 1190 C C . HIS A 1 152 ? 12.102 -10.32 16.141 1 89.94 152 HIS A C 1
ATOM 1192 O O . HIS A 1 152 ? 12.922 -10.164 17.047 1 89.94 152 HIS A O 1
ATOM 1198 N N . SER A 1 153 ? 11.227 -11.305 16.203 1 88.75 153 SER A N 1
ATOM 1199 C CA . SER A 1 153 ? 11.109 -12.203 17.359 1 88.75 153 SER A CA 1
ATOM 1200 C C . SER A 1 153 ? 12.375 -13.023 17.547 1 88.75 153 SER A C 1
ATOM 1202 O O . SER A 1 153 ? 12.883 -13.148 18.656 1 88.75 153 SER A O 1
ATOM 1204 N N . ALA A 1 154 ? 12.859 -13.547 16.484 1 89.88 154 ALA A N 1
ATOM 1205 C CA . ALA A 1 154 ? 14.07 -14.359 16.531 1 89.88 154 ALA A CA 1
ATOM 1206 C C . ALA A 1 154 ? 15.266 -13.531 16.984 1 89.88 154 ALA A C 1
ATOM 1208 O O . ALA A 1 154 ? 16.125 -14.016 17.734 1 89.88 154 ALA A O 1
ATOM 1209 N N . LEU A 1 155 ? 15.367 -12.328 16.531 1 92.19 155 LEU A N 1
ATOM 1210 C CA . LEU A 1 155 ? 16.438 -11.422 16.906 1 92.19 155 LEU A CA 1
ATOM 1211 C C . LEU A 1 155 ? 16.391 -11.117 18.406 1 92.19 155 LEU A C 1
ATOM 1213 O O . LEU A 1 155 ? 17.422 -11.133 19.078 1 92.19 155 LEU A O 1
ATOM 1217 N N . THR A 1 156 ? 15.211 -10.875 18.891 1 91.44 156 THR A N 1
ATOM 1218 C CA . THR A 1 156 ? 15.031 -10.57 20.297 1 91.44 156 THR A CA 1
ATOM 1219 C C . THR A 1 156 ? 15.469 -11.75 21.172 1 91.44 156 THR A C 1
ATOM 1221 O O . THR A 1 156 ? 16.125 -11.562 22.188 1 91.44 156 THR A O 1
ATOM 1224 N N . VAL A 1 157 ? 15.18 -12.898 20.75 1 92.62 157 VAL A N 1
ATOM 1225 C CA . VAL A 1 157 ? 15.57 -14.102 21.484 1 92.62 157 VAL A CA 1
ATOM 1226 C C . VAL A 1 157 ? 17.094 -14.258 21.453 1 92.62 157 VAL A C 1
ATOM 1228 O O . VAL A 1 157 ? 17.719 -14.523 22.484 1 92.62 157 VAL A O 1
ATOM 1231 N N . ALA A 1 158 ? 17.609 -14.07 20.328 1 92.12 158 ALA A N 1
ATOM 1232 C CA . ALA A 1 158 ? 19.047 -14.258 20.156 1 92.12 158 ALA A CA 1
ATOM 1233 C C . ALA A 1 158 ? 19.844 -13.234 20.969 1 92.12 158 ALA A C 1
ATOM 1235 O O . ALA A 1 158 ? 20.922 -13.531 21.469 1 92.12 158 ALA A O 1
ATOM 1236 N N . LEU A 1 159 ? 19.312 -12.094 21.141 1 94.5 159 LEU A N 1
ATOM 1237 C CA . LEU A 1 159 ? 20.016 -11 21.812 1 94.5 159 LEU A CA 1
ATOM 1238 C C . LEU A 1 159 ? 19.609 -10.922 23.281 1 94.5 159 LEU A C 1
ATOM 1240 O O . LEU A 1 159 ? 20.062 -10.031 24.016 1 94.5 159 LEU A O 1
ATOM 1244 N N . ARG A 1 160 ? 18.797 -11.828 23.766 1 94.25 160 ARG A N 1
ATOM 1245 C CA . ARG A 1 160 ? 18.203 -11.805 25.109 1 94.25 160 ARG A CA 1
ATOM 1246 C C . ARG A 1 160 ? 19.297 -11.727 26.188 1 94.25 160 ARG A C 1
ATOM 1248 O O . ARG A 1 160 ? 19.188 -10.93 27.125 1 94.25 160 ARG A O 1
ATOM 1255 N N . PRO A 1 161 ? 20.391 -12.477 26.109 1 94.44 161 PRO A N 1
ATOM 1256 C CA . PRO A 1 161 ? 21.422 -12.406 27.141 1 94.44 161 PRO A CA 1
ATOM 1257 C C . PRO A 1 161 ? 22 -11 27.297 1 94.44 161 PRO A C 1
ATOM 1259 O O . PRO A 1 161 ? 22.359 -10.602 28.406 1 94.44 161 PRO A O 1
ATOM 1262 N N . ALA A 1 162 ? 22.125 -10.32 26.234 1 94.75 162 ALA A N 1
ATOM 1263 C CA . ALA A 1 162 ? 22.594 -8.945 26.312 1 94.75 162 ALA A CA 1
ATOM 1264 C C . ALA A 1 162 ? 21.5 -8 26.812 1 94.75 162 ALA A C 1
ATOM 1266 O O . ALA A 1 162 ? 21.781 -7.074 27.578 1 94.75 162 ALA A O 1
ATOM 1267 N N . LEU A 1 163 ? 20.234 -8.234 26.391 1 93.62 163 LEU A N 1
ATOM 1268 C CA . LEU A 1 163 ? 19.094 -7.391 26.734 1 93.62 163 LEU A CA 1
ATOM 1269 C C . LEU A 1 163 ? 18.812 -7.445 28.234 1 93.62 163 LEU A C 1
ATOM 1271 O O . LEU A 1 163 ? 18.297 -6.484 28.812 1 93.62 163 LEU A O 1
ATOM 1275 N N . GLU A 1 164 ? 19.188 -8.484 28.812 1 93.44 164 GLU A N 1
ATOM 1276 C CA . GLU A 1 164 ? 18.906 -8.688 30.219 1 93.44 164 GLU A CA 1
ATOM 1277 C C . GLU A 1 164 ? 19.984 -8.039 31.094 1 93.44 164 GLU A C 1
ATOM 1279 O O . GLU A 1 164 ? 19.828 -7.957 32.312 1 93.44 164 GLU A O 1
ATOM 1284 N N . GLN A 1 165 ? 21.062 -7.582 30.578 1 93.19 165 GLN A N 1
ATOM 1285 C CA . GLN A 1 165 ? 22.125 -6.879 31.281 1 93.19 165 GLN A CA 1
ATOM 1286 C C . GLN A 1 165 ? 22.047 -5.375 31.047 1 93.19 165 GLN A C 1
ATOM 1288 O O . GLN A 1 165 ? 22.25 -4.91 29.922 1 93.19 165 GLN A O 1
ATOM 1293 N N . PRO A 1 166 ? 21.844 -4.691 32.094 1 89.88 166 PRO A N 1
ATOM 1294 C CA . PRO A 1 166 ? 21.719 -3.242 31.938 1 89.88 166 PRO A CA 1
ATOM 1295 C C . PRO A 1 166 ? 22.922 -2.611 31.25 1 89.88 166 PRO A C 1
ATOM 1297 O O . PRO A 1 166 ? 24.062 -2.92 31.609 1 89.88 166 PRO A O 1
ATOM 1300 N N . GLY A 1 167 ? 22.672 -1.829 30.234 1 89.69 167 GLY A N 1
ATOM 1301 C CA . GLY A 1 167 ? 23.719 -1.062 29.594 1 89.69 167 GLY A CA 1
ATOM 1302 C C . GLY A 1 167 ? 24.391 -1.811 28.469 1 89.69 167 GLY A C 1
ATOM 1303 O O . GLY A 1 167 ? 25.188 -1.232 27.719 1 89.69 167 GLY A O 1
ATOM 1304 N N . ARG A 1 168 ? 24.109 -3.025 28.312 1 94.5 168 ARG A N 1
ATOM 1305 C CA . ARG A 1 168 ? 24.797 -3.846 27.312 1 94.5 168 ARG A CA 1
ATOM 1306 C C . ARG A 1 168 ? 24.188 -3.633 25.938 1 94.5 168 ARG A C 1
ATOM 1308 O O . ARG A 1 168 ? 24.828 -3.914 24.922 1 94.5 168 ARG A O 1
ATOM 1315 N N . VAL A 1 169 ? 22.969 -3.213 25.891 1 95.94 169 VAL A N 1
ATOM 1316 C CA . VAL A 1 169 ? 22.312 -2.895 24.609 1 95.94 169 VAL A CA 1
ATOM 1317 C C . VAL A 1 169 ? 21.938 -1.415 24.578 1 95.94 169 VAL A C 1
ATOM 1319 O O . VAL A 1 169 ? 21.422 -0.878 25.562 1 95.94 169 VAL A O 1
ATOM 1322 N N . ALA A 1 170 ? 22.281 -0.729 23.562 1 95.81 170 ALA A N 1
ATOM 1323 C CA . ALA A 1 170 ? 21.969 0.686 23.375 1 95.81 170 ALA A CA 1
ATOM 1324 C C . ALA A 1 170 ? 21.297 0.922 22.016 1 95.81 170 ALA A C 1
ATOM 1326 O O . ALA A 1 170 ? 21.422 0.102 21.109 1 95.81 170 ALA A O 1
ATOM 1327 N N . PRO A 1 171 ? 20.5 2.041 21.875 1 96.44 171 PRO A N 1
ATOM 1328 C CA . PRO A 1 171 ? 19.844 2.316 20.594 1 96.44 171 PRO A CA 1
ATOM 1329 C C . PRO A 1 171 ? 20.844 2.65 19.484 1 96.44 171 PRO A C 1
ATOM 1331 O O . PRO A 1 171 ? 21.844 3.316 19.734 1 96.44 171 PRO A O 1
ATOM 1334 N N . LEU A 1 172 ? 20.562 2.166 18.344 1 97.25 172 LEU A N 1
ATOM 1335 C CA . LEU A 1 172 ? 21.359 2.414 17.141 1 97.25 172 LEU A CA 1
ATOM 1336 C C . LEU A 1 172 ? 20.812 3.604 16.359 1 97.25 172 LEU A C 1
ATOM 1338 O O . LEU A 1 172 ? 21.562 4.324 15.695 1 97.25 172 LEU A O 1
ATOM 1342 N N . ARG A 1 173 ? 19.578 3.891 16.484 1 96.94 173 ARG A N 1
ATOM 1343 C CA . ARG A 1 173 ? 18.797 4.793 15.641 1 96.94 173 ARG A CA 1
ATOM 1344 C C . ARG A 1 173 ? 19.344 6.215 15.703 1 96.94 173 ARG A C 1
ATOM 1346 O O . ARG A 1 173 ? 19.453 6.891 14.68 1 96.94 173 ARG A O 1
ATOM 1353 N N . PRO A 1 174 ? 19.75 6.734 16.891 1 97.56 174 PRO A N 1
ATOM 1354 C CA . PRO A 1 174 ? 20.281 8.102 16.938 1 97.56 174 PRO A CA 1
ATOM 1355 C C . PRO A 1 174 ? 21.516 8.297 16.062 1 97.56 174 PRO A C 1
ATOM 1357 O O . PRO A 1 174 ? 21.656 9.328 15.398 1 97.56 174 PRO A O 1
ATOM 1360 N N . LEU A 1 175 ? 22.406 7.301 16 1 97.69 175 LEU A N 1
ATOM 1361 C CA . LEU A 1 175 ? 23.609 7.398 15.18 1 97.69 175 LEU A CA 1
ATOM 1362 C C . LEU A 1 175 ? 23.25 7.406 13.695 1 97.69 175 LEU A C 1
ATOM 1364 O O . LEU A 1 175 ? 23.75 8.234 12.938 1 97.69 175 LEU A O 1
ATOM 1368 N N . LEU A 1 176 ? 22.359 6.516 13.359 1 97.75 176 LEU A N 1
ATOM 1369 C CA . LEU A 1 176 ? 21.984 6.402 11.953 1 97.75 176 LEU A CA 1
ATOM 1370 C C . LEU A 1 176 ? 21.25 7.652 11.484 1 97.75 176 LEU A C 1
ATOM 1372 O O . LEU A 1 176 ? 21.484 8.125 10.375 1 97.75 176 LEU A O 1
ATOM 1376 N N . GLN A 1 177 ? 20.359 8.172 12.281 1 97.75 177 GLN A N 1
ATOM 1377 C CA . GLN A 1 177 ? 19.609 9.359 11.891 1 97.75 177 GLN A CA 1
ATOM 1378 C C . GLN A 1 177 ? 20.516 10.578 11.773 1 97.75 177 GLN A C 1
ATOM 1380 O O . GLN A 1 177 ? 20.297 11.445 10.93 1 97.75 177 GLN A O 1
ATOM 1385 N N . SER A 1 178 ? 21.516 10.633 12.578 1 97.38 178 SER A N 1
ATOM 1386 C CA . SER A 1 178 ? 22.484 11.703 12.445 1 97.38 178 SER A CA 1
ATOM 1387 C C . SER A 1 178 ? 23.234 11.609 11.125 1 97.38 178 SER A C 1
ATOM 1389 O O . SER A 1 178 ? 23.5 12.625 10.477 1 97.38 178 SER A O 1
ATOM 1391 N N . LEU A 1 179 ? 23.562 10.406 10.727 1 97.56 179 LEU A N 1
ATOM 1392 C CA . LEU A 1 179 ? 24.297 10.188 9.484 1 97.56 179 LEU A CA 1
ATOM 1393 C C . LEU A 1 179 ? 23.406 10.5 8.281 1 97.56 179 LEU A C 1
ATOM 1395 O O . LEU A 1 179 ? 23.891 11.023 7.27 1 97.56 179 LEU A O 1
ATOM 1399 N N . ARG A 1 180 ? 22.125 10.227 8.391 1 98.12 180 ARG A N 1
ATOM 1400 C CA . ARG A 1 180 ? 21.188 10.367 7.277 1 98.12 180 ARG A CA 1
ATOM 1401 C C . ARG A 1 180 ? 20.719 11.812 7.137 1 98.12 180 ARG A C 1
ATOM 1403 O O . ARG A 1 180 ? 20.141 12.188 6.117 1 98.12 180 ARG A O 1
ATOM 1410 N N . LEU A 1 181 ? 20.984 12.609 8.109 1 98.38 181 LEU A N 1
ATOM 1411 C CA . LEU A 1 181 ? 20.422 13.961 8.172 1 98.38 181 LEU A CA 1
ATOM 1412 C C . LEU A 1 181 ? 20.938 14.812 7.02 1 98.38 181 LEU A C 1
ATOM 1414 O O . LEU A 1 181 ? 20.156 15.508 6.363 1 98.38 181 LEU A O 1
ATOM 1418 N N . VAL A 1 182 ? 22.25 14.781 6.793 1 98.25 182 VAL A N 1
ATOM 1419 C CA . VAL A 1 182 ? 22.875 15.57 5.734 1 98.25 182 VAL A CA 1
ATOM 1420 C C . VAL A 1 182 ? 23.047 14.703 4.484 1 98.25 182 VAL A C 1
ATOM 1422 O O . VAL A 1 182 ? 23.766 13.695 4.508 1 98.25 182 VAL A O 1
ATOM 1425 N N . LYS A 1 183 ? 22.422 15.102 3.447 1 98.56 183 LYS A N 1
ATOM 1426 C CA . LYS A 1 183 ? 22.438 14.328 2.209 1 98.56 183 LYS A CA 1
ATOM 1427 C C . LYS A 1 183 ? 23.766 14.492 1.473 1 98.56 183 LYS A C 1
ATOM 1429 O O . LYS A 1 183 ? 24.328 15.586 1.433 1 98.56 183 LYS A O 1
ATOM 1434 N N . SER A 1 184 ? 24.297 13.406 0.921 1 98.19 184 SER A N 1
ATOM 1435 C CA . SER A 1 184 ? 25.375 13.484 -0.068 1 98.19 184 SER A CA 1
ATOM 1436 C C . SER A 1 184 ? 24.875 14.125 -1.361 1 98.19 184 SER A C 1
ATOM 1438 O O . SER A 1 184 ? 23.672 14.273 -1.57 1 98.19 184 SER A O 1
ATOM 1440 N N . PRO A 1 185 ? 25.828 14.508 -2.236 1 97.94 185 PRO A N 1
ATOM 1441 C CA . PRO A 1 185 ? 25.406 15.047 -3.531 1 97.94 185 PRO A CA 1
ATOM 1442 C C . PRO A 1 185 ? 24.516 14.086 -4.316 1 97.94 185 PRO A C 1
ATOM 1444 O O . PRO A 1 185 ? 23.547 14.508 -4.953 1 97.94 185 PRO A O 1
ATOM 1447 N N . ALA A 1 186 ? 24.828 12.828 -4.238 1 97.81 186 ALA A N 1
ATOM 1448 C CA . ALA A 1 186 ? 24.031 11.836 -4.934 1 97.81 186 ALA A CA 1
ATOM 1449 C C . ALA A 1 186 ? 22.625 11.742 -4.332 1 97.81 186 ALA A C 1
ATOM 1451 O O . ALA A 1 186 ? 21.641 11.633 -5.062 1 97.81 186 ALA A O 1
ATOM 1452 N N . GLU A 1 187 ? 22.531 11.766 -3.031 1 98.56 187 GLU A N 1
ATOM 1453 C CA . GLU A 1 187 ? 21.234 11.766 -2.365 1 98.56 187 GLU A CA 1
ATOM 1454 C C . GLU A 1 187 ? 20.422 13.008 -2.732 1 98.56 187 GLU A C 1
ATOM 1456 O O . GLU A 1 187 ? 19.219 12.922 -3 1 98.56 187 GLU A O 1
ATOM 1461 N N . ALA A 1 188 ? 21.094 14.094 -2.703 1 98.5 188 ALA A N 1
ATOM 1462 C CA . ALA A 1 188 ? 20.438 15.352 -3.049 1 98.5 188 ALA A CA 1
ATOM 1463 C C . ALA A 1 188 ? 19.859 15.305 -4.461 1 98.5 188 ALA A C 1
ATOM 1465 O O . ALA A 1 188 ? 18.781 15.844 -4.719 1 98.5 188 ALA A O 1
ATOM 1466 N N . ALA A 1 189 ? 20.594 14.719 -5.336 1 98.19 189 ALA A N 1
ATOM 1467 C CA . ALA A 1 189 ? 20.125 14.57 -6.707 1 98.19 189 ALA A CA 1
ATOM 1468 C C . ALA A 1 189 ? 18.859 13.719 -6.758 1 98.19 189 ALA A C 1
ATOM 1470 O O . ALA A 1 189 ? 17.922 14.016 -7.516 1 98.19 189 ALA A O 1
ATOM 1471 N N . LEU A 1 190 ? 18.812 12.648 -6.004 1 98.31 190 LEU A N 1
ATOM 1472 C CA . LEU A 1 190 ? 17.625 11.805 -5.934 1 98.31 190 LEU A CA 1
ATOM 1473 C C . LEU A 1 190 ? 16.453 12.562 -5.309 1 98.31 190 LEU A C 1
ATOM 1475 O O . LEU A 1 190 ? 15.312 12.43 -5.758 1 98.31 190 LEU A O 1
ATOM 1479 N N . MET A 1 191 ? 16.75 13.352 -4.258 1 98.56 191 MET A N 1
ATOM 1480 C CA . MET A 1 191 ? 15.734 14.203 -3.662 1 98.56 191 MET A CA 1
ATOM 1481 C C . MET A 1 191 ? 15.141 15.148 -4.703 1 98.56 191 MET A C 1
ATOM 1483 O O . MET A 1 191 ? 13.922 15.328 -4.758 1 98.56 191 MET A O 1
ATOM 1487 N N . ARG A 1 192 ? 15.977 15.758 -5.457 1 98.25 192 ARG A N 1
ATOM 1488 C CA . ARG A 1 192 ? 15.539 16.688 -6.496 1 98.25 192 ARG A CA 1
ATOM 1489 C C . ARG A 1 192 ? 14.641 15.984 -7.508 1 98.25 192 ARG A C 1
ATOM 1491 O O . ARG A 1 192 ? 13.594 16.516 -7.891 1 98.25 192 ARG A O 1
ATOM 1498 N N . THR A 1 193 ? 15.062 14.844 -7.953 1 98.19 193 THR A N 1
ATOM 1499 C CA . THR A 1 193 ? 14.266 14.102 -8.93 1 98.19 193 THR A CA 1
ATOM 1500 C C . THR A 1 193 ? 12.898 13.742 -8.352 1 98.19 193 THR A C 1
ATOM 1502 O O . THR A 1 193 ? 11.875 13.898 -9.023 1 98.19 193 THR A O 1
ATOM 1505 N N . SER A 1 194 ? 12.867 13.242 -7.141 1 98.75 194 SER A N 1
ATOM 1506 C CA . SER A 1 194 ? 11.609 12.898 -6.473 1 98.75 194 SER A CA 1
ATOM 1507 C C . SER A 1 194 ? 10.664 14.094 -6.434 1 98.75 194 SER A C 1
ATOM 1509 O O . SER A 1 194 ? 9.492 13.977 -6.785 1 98.75 194 SER A O 1
ATOM 1511 N N . ALA A 1 195 ? 11.18 15.227 -6.031 1 98.75 195 ALA A N 1
ATOM 1512 C CA . ALA A 1 195 ? 10.383 16.453 -5.918 1 98.75 195 ALA A CA 1
ATOM 1513 C C . ALA A 1 195 ? 9.93 16.938 -7.289 1 98.75 195 ALA A C 1
ATOM 1515 O O . ALA A 1 195 ? 8.805 17.422 -7.441 1 98.75 195 ALA A O 1
ATOM 1516 N N . ALA A 1 196 ? 10.812 16.859 -8.242 1 98.19 196 ALA A N 1
ATOM 1517 C CA . ALA A 1 196 ? 10.484 17.297 -9.594 1 98.19 196 ALA A CA 1
ATOM 1518 C C . ALA A 1 196 ? 9.352 16.453 -10.18 1 98.19 196 ALA A C 1
ATOM 1520 O O . ALA A 1 196 ? 8.414 16.984 -10.781 1 98.19 196 ALA A O 1
ATOM 1521 N N . VAL A 1 197 ? 9.445 15.18 -9.984 1 97.88 197 VAL A N 1
ATOM 1522 C CA . VAL A 1 197 ? 8.43 14.273 -10.508 1 97.88 197 VAL A CA 1
ATOM 1523 C C . VAL A 1 197 ? 7.094 14.539 -9.82 1 97.88 197 VAL A C 1
ATOM 1525 O O . VAL A 1 197 ? 6.051 14.594 -10.469 1 97.88 197 VAL A O 1
ATOM 1528 N N . ALA A 1 198 ? 7.094 14.734 -8.57 1 98.69 198 ALA A N 1
ATOM 1529 C CA . ALA A 1 198 ? 5.875 15.008 -7.809 1 98.69 198 ALA A CA 1
ATOM 1530 C C . ALA A 1 198 ? 5.262 16.344 -8.211 1 98.69 198 ALA A C 1
ATOM 1532 O O . ALA A 1 198 ? 4.059 16.422 -8.477 1 98.69 198 ALA A O 1
ATOM 1533 N N . SER A 1 199 ? 6.109 17.375 -8.242 1 98.25 199 SER A N 1
ATOM 1534 C CA . SER A 1 199 ? 5.586 18.688 -8.562 1 98.25 199 SER A CA 1
ATOM 1535 C C . SER A 1 199 ? 5.074 18.75 -10 1 98.25 199 SER A C 1
ATOM 1537 O O . SER A 1 199 ? 4.105 19.453 -10.297 1 98.25 199 SER A O 1
ATOM 1539 N N . ALA A 1 200 ? 5.703 18.062 -10.898 1 98.12 200 ALA A N 1
ATOM 1540 C CA . ALA A 1 200 ? 5.195 17.969 -12.266 1 98.12 200 ALA A CA 1
ATOM 1541 C C . ALA A 1 200 ? 3.826 17.297 -12.305 1 98.12 200 ALA A C 1
ATOM 1543 O O . ALA A 1 200 ? 2.941 17.719 -13.055 1 98.12 200 ALA A O 1
ATOM 1544 N N . ALA A 1 201 ? 3.662 16.266 -11.57 1 98.56 201 ALA A N 1
ATOM 1545 C CA . ALA A 1 201 ? 2.377 15.57 -11.5 1 98.56 201 ALA A CA 1
ATOM 1546 C C . ALA A 1 201 ? 1.3 16.469 -10.898 1 98.56 201 ALA A C 1
ATOM 1548 O O . ALA A 1 201 ? 0.152 16.453 -11.352 1 98.56 201 ALA A O 1
ATOM 1549 N N . VAL A 1 202 ? 1.632 17.234 -9.883 1 98.31 202 VAL A N 1
ATOM 1550 C CA . VAL A 1 202 ? 0.691 18.188 -9.305 1 98.31 202 VAL A CA 1
ATOM 1551 C C . VAL A 1 202 ? 0.281 19.219 -10.359 1 98.31 202 VAL A C 1
ATOM 1553 O O . VAL A 1 202 ? -0.902 19.531 -10.484 1 98.31 202 VAL A O 1
ATOM 1556 N N . ARG A 1 203 ? 1.237 19.719 -11.055 1 97.69 203 ARG A N 1
ATOM 1557 C CA . ARG A 1 203 ? 0.958 20.688 -12.125 1 97.69 203 ARG A CA 1
ATOM 1558 C C . ARG A 1 203 ? -0.046 20.109 -13.117 1 97.69 203 ARG A C 1
ATOM 1560 O O . ARG A 1 203 ? -0.97 20.797 -13.547 1 97.69 203 ARG A O 1
ATOM 1567 N N . HIS A 1 204 ? 0.176 18.906 -13.5 1 97.56 204 HIS A N 1
ATOM 1568 C CA . HIS A 1 204 ? -0.757 18.25 -14.406 1 97.56 204 HIS A CA 1
ATOM 1569 C C . HIS A 1 204 ? -2.158 18.172 -13.805 1 97.56 204 HIS A C 1
ATOM 1571 O O . HIS A 1 204 ? -3.145 18.453 -14.492 1 97.56 204 HIS A O 1
ATOM 1577 N N . CYS A 1 205 ? -2.238 17.781 -12.547 1 98.06 205 CYS A N 1
ATOM 1578 C CA . CYS A 1 205 ? -3.531 17.703 -11.867 1 98.06 205 CYS A CA 1
ATOM 1579 C C . CYS A 1 205 ? -4.223 19.062 -11.883 1 98.06 205 CYS A C 1
ATOM 1581 O O . CYS A 1 205 ? -5.43 19.156 -12.094 1 98.06 205 CYS A O 1
ATOM 1583 N N . MET A 1 206 ? -3.49 20.109 -11.633 1 97.06 206 MET A N 1
ATOM 1584 C CA . MET A 1 206 ? -4.039 21.469 -11.688 1 97.06 206 MET A CA 1
ATOM 1585 C C . MET A 1 206 ? -4.609 21.766 -13.07 1 97.06 206 MET A C 1
ATOM 1587 O O . MET A 1 206 ? -5.719 22.281 -13.195 1 97.06 206 MET A O 1
ATOM 1591 N N . ALA A 1 207 ? -3.91 21.375 -14.086 1 96.19 207 ALA A N 1
ATOM 1592 C CA . ALA A 1 207 ? -4.266 21.688 -15.477 1 96.19 207 ALA A CA 1
ATOM 1593 C C . ALA A 1 207 ? -5.551 20.969 -15.883 1 96.19 207 ALA A C 1
ATOM 1595 O O . ALA A 1 207 ? -6.32 21.484 -16.688 1 96.19 207 ALA A O 1
ATOM 1596 N N . VAL A 1 208 ? -5.82 19.828 -15.297 1 96.19 208 VAL A N 1
ATOM 1597 C CA . VAL A 1 208 ? -6.949 19.031 -15.773 1 96.19 208 VAL A CA 1
ATOM 1598 C C . VAL A 1 208 ? -8.148 19.234 -14.852 1 96.19 208 VAL A C 1
ATOM 1600 O O . VAL A 1 208 ? -9.203 18.641 -15.062 1 96.19 208 VAL A O 1
ATOM 1603 N N . THR A 1 209 ? -8.031 19.953 -13.828 1 97.62 209 THR A N 1
ATOM 1604 C CA . THR A 1 209 ? -9.109 20.172 -12.867 1 97.62 209 THR A CA 1
ATOM 1605 C C . THR A 1 209 ? -10.195 21.078 -13.461 1 97.62 209 THR A C 1
ATOM 1607 O O . THR A 1 209 ? -9.883 22.109 -14.055 1 97.62 209 THR A O 1
ATOM 1610 N N . ALA A 1 210 ? -11.383 20.688 -13.344 1 97.56 210 ALA A N 1
ATOM 1611 C CA . ALA A 1 210 ? -12.594 21.438 -13.695 1 97.56 210 ALA A CA 1
ATOM 1612 C C . ALA A 1 210 ? -13.789 20.953 -12.875 1 97.56 210 ALA A C 1
ATOM 1614 O O . ALA A 1 210 ? -13.734 19.891 -12.25 1 97.56 210 ALA A O 1
ATOM 1615 N N . PRO A 1 211 ? -14.797 21.891 -12.797 1 97.75 211 PRO A N 1
ATOM 1616 C CA . PRO A 1 211 ? -15.992 21.359 -12.125 1 97.75 211 PRO A CA 1
ATOM 1617 C C . PRO A 1 211 ? -16.438 20 -12.68 1 97.75 211 PRO A C 1
ATOM 1619 O O . PRO A 1 211 ? -16.469 19.812 -13.898 1 97.75 211 PRO A O 1
ATOM 1622 N N . GLY A 1 212 ? -16.688 19.062 -11.797 1 96.69 212 GLY A N 1
ATOM 1623 C CA . GLY A 1 212 ? -17.062 17.734 -12.227 1 96.69 212 GLY A CA 1
ATOM 1624 C C . GLY A 1 212 ? -15.945 16.719 -12.07 1 96.69 212 GLY A C 1
ATOM 1625 O O . GLY A 1 212 ? -16.188 15.516 -12.016 1 96.69 212 GLY A O 1
ATOM 1626 N N . THR A 1 213 ? -14.727 17.188 -11.984 1 96.75 213 THR A N 1
ATOM 1627 C CA . THR A 1 213 ? -13.602 16.312 -11.688 1 96.75 213 THR A CA 1
ATOM 1628 C C . THR A 1 213 ? -13.758 15.68 -10.305 1 96.75 213 THR A C 1
ATOM 1630 O O . THR A 1 213 ? -14.242 16.328 -9.375 1 96.75 213 THR A O 1
ATOM 1633 N N . THR A 1 214 ? -13.359 14.453 -10.164 1 96.44 214 THR A N 1
ATOM 1634 C CA . THR A 1 214 ? -13.477 13.789 -8.867 1 96.44 214 THR A CA 1
ATOM 1635 C C . THR A 1 214 ? -12.164 13.852 -8.102 1 96.44 214 THR A C 1
ATOM 1637 O O . THR A 1 214 ? -11.086 13.883 -8.711 1 96.44 214 THR A O 1
ATOM 1640 N N . GLU A 1 215 ? -12.258 13.828 -6.742 1 97.56 215 GLU A N 1
ATOM 1641 C CA . GLU A 1 215 ? -11.062 13.758 -5.902 1 97.56 215 GLU A CA 1
ATOM 1642 C C . GLU A 1 215 ? -10.227 12.523 -6.234 1 97.56 215 GLU A C 1
ATOM 1644 O O . GLU A 1 215 ? -9.008 12.617 -6.387 1 97.56 215 GLU A O 1
ATOM 1649 N N . TYR A 1 216 ? -10.883 11.383 -6.379 1 96.44 216 TYR A N 1
ATOM 1650 C CA . TYR A 1 216 ? -10.148 10.148 -6.641 1 96.44 216 TYR A CA 1
ATOM 1651 C C . TYR A 1 216 ? -9.539 10.164 -8.039 1 96.44 216 TYR A C 1
ATOM 1653 O O . TYR A 1 216 ? -8.484 9.562 -8.266 1 96.44 216 TYR A O 1
ATOM 1661 N N . GLY A 1 217 ? -10.203 10.797 -8.945 1 96.94 217 GLY A N 1
ATOM 1662 C CA . GLY A 1 217 ? -9.609 10.961 -10.266 1 96.94 217 GLY A CA 1
ATOM 1663 C C . GLY A 1 217 ? -8.297 11.711 -10.242 1 96.94 217 GLY A C 1
ATOM 1664 O O . GLY A 1 217 ? -7.336 11.305 -10.906 1 96.94 217 GLY A O 1
ATOM 1665 N N . LEU A 1 218 ? -8.242 12.812 -9.508 1 98.38 218 LEU A N 1
ATOM 1666 C CA . LEU A 1 218 ? -7.008 13.578 -9.375 1 98.38 218 LEU A CA 1
ATOM 1667 C C . LEU A 1 218 ? -5.945 12.758 -8.648 1 98.38 218 LEU A C 1
ATOM 1669 O O . LEU A 1 218 ? -4.77 12.789 -9.031 1 98.38 218 LEU A O 1
ATOM 1673 N N . ALA A 1 219 ? -6.363 12.062 -7.613 1 98.44 219 ALA A N 1
ATOM 1674 C CA . ALA A 1 219 ? -5.418 11.203 -6.902 1 98.44 219 ALA A CA 1
ATOM 1675 C C . ALA A 1 219 ? -4.801 10.172 -7.84 1 98.44 219 ALA A C 1
ATOM 1677 O O . ALA A 1 219 ? -3.588 9.945 -7.812 1 98.44 219 ALA A O 1
ATOM 1678 N N . ALA A 1 220 ? -5.609 9.531 -8.648 1 98.31 220 ALA A N 1
ATOM 1679 C CA . ALA A 1 220 ? -5.145 8.531 -9.609 1 98.31 220 ALA A CA 1
ATOM 1680 C C . ALA A 1 220 ? -4.203 9.156 -10.641 1 98.31 220 ALA A C 1
ATOM 1682 O O . ALA A 1 220 ? -3.188 8.562 -11 1 98.31 220 ALA A O 1
ATOM 1683 N N . ALA A 1 221 ? -4.543 10.312 -11.117 1 98.5 221 ALA A N 1
ATOM 1684 C CA . ALA A 1 221 ? -3.719 11.008 -12.102 1 98.5 221 ALA A CA 1
ATOM 1685 C C . ALA A 1 221 ? -2.342 11.336 -11.531 1 98.5 221 ALA A C 1
ATOM 1687 O O . ALA A 1 221 ? -1.327 11.172 -12.211 1 98.5 221 ALA A O 1
ATOM 1688 N N . PHE A 1 222 ? -2.338 11.844 -10.344 1 98.62 222 PHE A N 1
ATOM 1689 C CA . PHE A 1 222 ? -1.062 12.125 -9.695 1 98.62 222 PHE A CA 1
ATOM 1690 C C . PHE A 1 222 ? -0.208 10.867 -9.609 1 98.62 222 PHE A C 1
ATOM 1692 O O . PHE A 1 222 ? 0.957 10.875 -10.016 1 98.62 222 PHE A O 1
ATOM 1699 N N . GLU A 1 223 ? -0.805 9.812 -9.031 1 98.69 223 GLU A N 1
ATOM 1700 C CA . GLU A 1 223 ? -0.075 8.562 -8.844 1 98.69 223 GLU A CA 1
ATOM 1701 C C . GLU A 1 223 ? 0.458 8.031 -10.172 1 98.69 223 GLU A C 1
ATOM 1703 O O . GLU A 1 223 ? 1.604 7.582 -10.25 1 98.69 223 GLU A O 1
ATOM 1708 N N . TYR A 1 224 ? -0.343 8.062 -11.164 1 98.5 224 TYR A N 1
ATOM 1709 C CA . TYR A 1 224 ? 0.101 7.641 -12.484 1 98.5 224 TYR A CA 1
ATOM 1710 C C . TYR A 1 224 ? 1.284 8.477 -12.961 1 98.5 224 TYR A C 1
ATOM 1712 O O . TYR A 1 224 ? 2.246 7.945 -13.516 1 98.5 224 TYR A O 1
ATOM 1720 N N . GLY A 1 225 ? 1.167 9.766 -12.781 1 98.31 225 GLY A N 1
ATOM 1721 C CA . GLY A 1 225 ? 2.223 10.664 -13.211 1 98.31 225 GLY A CA 1
ATOM 1722 C C . GLY A 1 225 ? 3.57 10.352 -12.594 1 98.31 225 GLY A C 1
ATOM 1723 O O . GLY A 1 225 ? 4.586 10.305 -13.289 1 98.31 225 GLY A O 1
ATOM 1724 N N . ILE A 1 226 ? 3.6 10.094 -11.344 1 98.56 226 ILE A N 1
ATOM 1725 C CA . ILE A 1 226 ? 4.883 9.883 -10.68 1 98.56 226 ILE A CA 1
ATOM 1726 C C . ILE A 1 226 ? 5.418 8.492 -11.023 1 98.56 226 ILE A C 1
ATOM 1728 O O . ILE A 1 226 ? 6.617 8.32 -11.242 1 98.56 226 ILE A O 1
ATOM 1732 N N . LYS A 1 227 ? 4.566 7.469 -11.07 1 97.88 227 LYS A N 1
ATOM 1733 C CA . LYS A 1 227 ? 5.02 6.109 -11.336 1 97.88 227 LYS A CA 1
ATOM 1734 C C . LYS A 1 227 ? 5.473 5.957 -12.789 1 97.88 227 LYS A C 1
ATOM 1736 O O . LYS A 1 227 ? 6.445 5.254 -13.07 1 97.88 227 LYS A O 1
ATOM 1741 N N . SER A 1 228 ? 4.742 6.582 -13.672 1 96.06 228 SER A N 1
ATOM 1742 C CA . SER A 1 228 ? 5.152 6.543 -15.07 1 96.06 228 SER A CA 1
ATOM 1743 C C . SER A 1 228 ? 6.492 7.238 -15.273 1 96.06 228 SER A C 1
ATOM 1745 O O . SER A 1 228 ? 7.199 6.969 -16.25 1 96.06 228 SER A O 1
ATOM 1747 N N . ALA A 1 229 ? 6.785 8.125 -14.344 1 96.31 229 ALA A N 1
ATOM 1748 C CA . ALA A 1 229 ? 8.055 8.844 -14.414 1 96.31 229 ALA A CA 1
ATOM 1749 C C . ALA A 1 229 ? 9.156 8.086 -13.672 1 96.31 229 ALA A C 1
ATOM 1751 O O . ALA A 1 229 ? 10.297 8.555 -13.609 1 96.31 229 ALA A O 1
ATOM 1752 N N . GLY A 1 230 ? 8.844 6.973 -13.094 1 94.44 230 GLY A N 1
ATOM 1753 C CA . GLY A 1 230 ? 9.883 6.113 -12.562 1 94.44 230 GLY A CA 1
ATOM 1754 C C . GLY A 1 230 ? 9.82 5.965 -11.047 1 94.44 230 GLY A C 1
ATOM 1755 O O . GLY A 1 230 ? 10.617 5.23 -10.461 1 94.44 230 GLY A O 1
ATOM 1756 N N . ALA A 1 231 ? 8.898 6.715 -10.391 1 97.69 231 ALA A N 1
ATOM 1757 C CA . ALA A 1 231 ? 8.75 6.535 -8.953 1 97.69 231 ALA A CA 1
ATOM 1758 C C . ALA A 1 231 ? 8.188 5.156 -8.625 1 97.69 231 ALA A C 1
ATOM 1760 O O . ALA A 1 231 ? 7.363 4.621 -9.375 1 97.69 231 ALA A O 1
ATOM 1761 N N . GLN A 1 232 ? 8.562 4.594 -7.527 1 96.12 232 GLN A N 1
ATOM 1762 C CA . GLN A 1 232 ? 8.156 3.244 -7.156 1 96.12 232 GLN A CA 1
ATOM 1763 C C . GLN A 1 232 ? 6.797 3.256 -6.453 1 96.12 232 GLN A C 1
ATOM 1765 O O . GLN A 1 232 ? 6.035 2.293 -6.551 1 96.12 232 GLN A O 1
ATOM 1770 N N . ARG A 1 233 ? 6.516 4.316 -5.711 1 96.94 233 ARG A N 1
ATOM 1771 C CA . ARG A 1 233 ? 5.273 4.395 -4.953 1 96.94 233 ARG A CA 1
ATOM 1772 C C . ARG A 1 233 ? 5.008 5.816 -4.473 1 96.94 233 ARG A C 1
ATOM 1774 O O . ARG A 1 233 ? 5.832 6.711 -4.688 1 96.94 233 ARG A O 1
ATOM 1781 N N . LEU A 1 234 ? 3.818 5.969 -3.914 1 98.25 234 LEU A N 1
ATOM 1782 C CA . LEU A 1 234 ? 3.49 7.184 -3.176 1 98.25 234 LEU A CA 1
ATOM 1783 C C . LEU A 1 234 ? 4.285 7.258 -1.875 1 98.25 234 LEU A C 1
ATOM 1785 O O . LEU A 1 234 ? 4.465 6.25 -1.193 1 98.25 234 LEU A O 1
ATOM 1789 N N . ALA A 1 235 ? 4.703 8.43 -1.536 1 98.25 235 ALA A N 1
ATOM 1790 C CA . ALA A 1 235 ? 5.379 8.633 -0.258 1 98.25 235 ALA A CA 1
ATOM 1791 C C . ALA A 1 235 ? 4.422 8.43 0.911 1 98.25 235 ALA A C 1
ATOM 1793 O O . ALA A 1 235 ? 4.832 8.016 1.994 1 98.25 235 ALA A O 1
ATOM 1794 N N . TYR A 1 236 ? 3.26 8.773 0.772 1 97.38 236 TYR A N 1
ATOM 1795 C CA . TYR A 1 236 ? 2.137 8.688 1.698 1 97.38 236 TYR A CA 1
ATOM 1796 C C . TYR A 1 236 ? 0.808 8.742 0.953 1 97.38 236 TYR A C 1
ATOM 1798 O O . TYR A 1 236 ? 0.77 9.07 -0.236 1 97.38 236 TYR A O 1
ATOM 1806 N N . PRO A 1 237 ? -0.312 8.352 1.6 1 96.38 237 PRO A N 1
ATOM 1807 C CA . PRO A 1 237 ? -1.602 8.445 0.914 1 96.38 237 PRO A CA 1
ATOM 1808 C C . PRO A 1 237 ? -1.931 9.875 0.48 1 96.38 237 PRO A C 1
ATOM 1810 O O . PRO A 1 237 ? -1.848 10.805 1.288 1 96.38 237 PRO A O 1
ATOM 1813 N N . THR A 1 238 ? -2.346 10.008 -0.76 1 97.75 238 THR A N 1
ATOM 1814 C CA . THR A 1 238 ? -2.592 11.32 -1.352 1 97.75 238 THR A CA 1
ATOM 1815 C C . THR A 1 238 ? -3.818 11.977 -0.72 1 97.75 238 THR A C 1
ATOM 1817 O O . THR A 1 238 ? -4.836 11.32 -0.498 1 97.75 238 THR A O 1
ATOM 1820 N N . VAL A 1 239 ? -3.713 13.18 -0.424 1 97.94 239 VAL A N 1
ATOM 1821 C CA . VAL A 1 239 ? -4.832 14 0.022 1 97.94 239 VAL A CA 1
ATOM 1822 C C . VAL A 1 239 ? -5.34 14.859 -1.138 1 97.94 239 VAL A C 1
ATOM 1824 O O . VAL A 1 239 ? -4.594 15.664 -1.698 1 97.94 239 VAL A O 1
ATOM 1827 N N . VAL A 1 240 ? -6.492 14.664 -1.532 1 98.44 240 VAL A N 1
ATOM 1828 C CA . VAL A 1 240 ? -7.211 15.547 -2.445 1 98.44 240 VAL A CA 1
ATOM 1829 C C . VAL A 1 240 ? -8.5 16.031 -1.786 1 98.44 240 VAL A C 1
ATOM 1831 O O . VAL A 1 240 ? -9.508 15.32 -1.783 1 98.44 240 VAL A O 1
ATOM 1834 N N . ALA A 1 241 ? -8.492 17.219 -1.332 1 98.12 241 ALA A N 1
ATOM 1835 C CA . ALA A 1 241 ? -9.562 17.703 -0.462 1 98.12 241 ALA A CA 1
ATOM 1836 C C . ALA A 1 241 ? -10.281 18.906 -1.086 1 98.12 241 ALA A C 1
ATOM 1838 O O . ALA A 1 241 ? -9.742 20.016 -1.115 1 98.12 241 ALA A O 1
ATOM 1839 N N . GLY A 1 242 ? -11.492 18.688 -1.521 1 97.81 242 GLY A N 1
ATOM 1840 C CA . GLY A 1 242 ? -12.312 19.75 -2.082 1 97.81 242 GLY A CA 1
ATOM 1841 C C . GLY A 1 242 ? -13.109 20.5 -1.035 1 97.81 242 GLY A C 1
ATOM 1842 O O . GLY A 1 242 ? -13.672 19.906 -0.122 1 97.81 242 GLY A O 1
ATOM 1843 N N . GLY A 1 243 ? -13.188 21.797 -1.21 1 97.44 243 GLY A N 1
ATOM 1844 C CA . GLY A 1 243 ? -14 22.609 -0.32 1 97.44 243 GLY A CA 1
ATOM 1845 C C . GLY A 1 243 ? -13.562 22.516 1.131 1 97.44 243 GLY A C 1
ATOM 1846 O O . GLY A 1 243 ? -12.367 22.562 1.43 1 97.44 243 GLY A O 1
ATOM 1847 N N . PRO A 1 244 ? -14.5 22.422 2.014 1 96.69 244 PRO A N 1
ATOM 1848 C CA . PRO A 1 244 ? -14.188 22.453 3.443 1 96.69 244 PRO A CA 1
ATOM 1849 C C . PRO A 1 244 ? -13.352 21.266 3.895 1 96.69 244 PRO A C 1
ATOM 1851 O O . PRO A 1 244 ? -12.781 21.281 4.988 1 96.69 244 PRO A O 1
ATOM 1854 N N . ASP A 1 245 ? -13.273 20.234 3.057 1 96.12 245 ASP A N 1
ATOM 1855 C CA . ASP A 1 245 ? -12.453 19.078 3.408 1 96.12 245 ASP A CA 1
ATOM 1856 C C . ASP A 1 245 ? -10.977 19.453 3.486 1 96.12 245 ASP A C 1
ATOM 1858 O O . ASP A 1 245 ? -10.18 18.719 4.086 1 96.12 245 ASP A O 1
ATOM 1862 N N . ALA A 1 246 ? -10.672 20.562 2.904 1 97.56 246 ALA A N 1
ATOM 1863 C CA . ALA A 1 246 ? -9.297 21.047 2.922 1 97.56 246 ALA A CA 1
ATOM 1864 C C . ALA A 1 246 ? -8.867 21.438 4.336 1 97.56 246 ALA A C 1
ATOM 1866 O O . ALA A 1 246 ? -7.68 21.625 4.602 1 97.56 246 ALA A O 1
ATOM 1867 N N . CYS A 1 247 ? -9.828 21.547 5.227 1 96.75 247 CYS A N 1
ATOM 1868 C CA . CYS A 1 247 ? -9.523 21.906 6.605 1 96.75 247 CYS A CA 1
ATOM 1869 C C . CYS A 1 247 ? -9.18 20.672 7.43 1 96.75 247 CYS A C 1
ATOM 1871 O O . CYS A 1 247 ? -8.875 20.781 8.617 1 96.75 247 CYS A O 1
ATOM 1873 N N . THR A 1 248 ? -9.172 19.516 6.848 1 94.19 248 THR A N 1
ATOM 1874 C CA . THR A 1 248 ? -8.727 18.266 7.449 1 94.19 248 THR A CA 1
ATOM 1875 C C . THR A 1 248 ? -7.328 17.906 6.961 1 94.19 248 THR A C 1
ATOM 1877 O O . THR A 1 248 ? -7.141 17.578 5.785 1 94.19 248 THR A O 1
ATOM 1880 N N . ILE A 1 249 ? -6.387 17.875 7.879 1 93.5 249 ILE A N 1
ATOM 1881 C CA . ILE A 1 249 ? -4.977 17.812 7.512 1 93.5 249 ILE A CA 1
ATOM 1882 C C . ILE A 1 249 ? -4.707 16.516 6.742 1 93.5 249 ILE A C 1
ATOM 1884 O O . ILE A 1 249 ? -4.129 16.547 5.656 1 93.5 249 ILE A O 1
ATOM 1888 N N . HIS A 1 250 ? -5.188 15.383 7.25 1 92.81 250 HIS A N 1
ATOM 1889 C CA . HIS A 1 250 ? -4.957 14.078 6.637 1 92.81 250 HIS A CA 1
ATOM 1890 C C . HIS A 1 250 ? -6.219 13.562 5.957 1 92.81 250 HIS A C 1
ATOM 1892 O O . HIS A 1 250 ? -6.543 12.375 6.066 1 92.81 250 HIS A O 1
ATOM 1898 N N . TYR A 1 251 ? -6.938 14.469 5.348 1 92.44 251 TYR A N 1
ATOM 1899 C CA . TYR A 1 251 ? -8.117 14.031 4.609 1 92.44 251 TYR A CA 1
ATOM 1900 C C . TYR A 1 251 ? -7.789 12.852 3.703 1 92.44 251 TYR A C 1
ATOM 1902 O O . TYR A 1 251 ? -6.91 12.945 2.844 1 92.44 251 TYR A O 1
ATOM 1910 N N . GLY A 1 252 ? -8.5 11.719 3.867 1 89.81 252 GLY A N 1
ATOM 1911 C CA . GLY A 1 252 ? -8.125 10.508 3.158 1 89.81 252 GLY A CA 1
ATOM 1912 C C . GLY A 1 252 ? -9.266 9.906 2.359 1 89.81 252 GLY A C 1
ATOM 1913 O O . GLY A 1 252 ? -9.078 8.914 1.655 1 89.81 252 GLY A O 1
ATOM 1914 N N . ARG A 1 253 ? -10.422 10.422 2.307 1 87.06 253 ARG A N 1
ATOM 1915 C CA . ARG A 1 253 ? -11.578 9.828 1.627 1 87.06 253 ARG A CA 1
ATOM 1916 C C . ARG A 1 253 ? -11.422 9.922 0.112 1 87.06 253 ARG A C 1
ATOM 1918 O O . ARG A 1 253 ? -11.547 8.922 -0.592 1 87.06 253 ARG A O 1
ATOM 1925 N N . ASN A 1 254 ? -11.156 11.094 -0.341 1 93.44 254 ASN A N 1
ATOM 1926 C CA . ASN A 1 254 ? -10.945 11.328 -1.765 1 93.44 254 ASN A CA 1
ATOM 1927 C C . ASN A 1 254 ? -12.109 10.805 -2.6 1 93.44 254 ASN A C 1
ATOM 1929 O O . ASN A 1 254 ? -11.898 10.203 -3.654 1 93.44 254 ASN A O 1
ATOM 1933 N N . ASP A 1 255 ? -13.297 10.898 -2.203 1 91 255 ASP A N 1
ATOM 1934 C CA . ASP A 1 255 ? -14.398 10.234 -2.902 1 91 255 ASP A CA 1
ATOM 1935 C C . ASP A 1 255 ? -15.492 11.227 -3.283 1 91 255 ASP A C 1
ATOM 1937 O O . ASP A 1 255 ? -16.625 10.836 -3.535 1 91 255 ASP A O 1
ATOM 1941 N N . LYS A 1 256 ? -15.164 12.508 -3.301 1 94.12 256 LYS A N 1
ATOM 1942 C CA . LYS A 1 256 ? -16.172 13.508 -3.641 1 94.12 256 LYS A CA 1
ATOM 1943 C C . LYS A 1 256 ? -15.922 14.094 -5.027 1 94.12 256 LYS A C 1
ATOM 1945 O O . LYS A 1 256 ? -14.82 13.969 -5.57 1 94.12 256 LYS A O 1
ATOM 1950 N N . VAL A 1 257 ? -17 14.68 -5.578 1 95.88 257 VAL A N 1
ATOM 1951 C CA . VAL A 1 257 ? -16.922 15.414 -6.836 1 95.88 257 VAL A CA 1
ATOM 1952 C C . VAL A 1 257 ? -16.625 16.891 -6.555 1 95.88 257 VAL A C 1
ATOM 1954 O O . VAL A 1 257 ? -17.281 17.516 -5.719 1 95.88 257 VAL A O 1
ATOM 1957 N N . LEU A 1 258 ? -15.625 17.391 -7.203 1 97.69 258 LEU A N 1
ATOM 1958 C CA . LEU A 1 258 ? -15.258 18.797 -7.047 1 97.69 258 LEU A CA 1
ATOM 1959 C C . LEU A 1 258 ? -16.281 19.703 -7.727 1 97.69 258 LEU A C 1
ATOM 1961 O O . LEU A 1 258 ? -16.688 19.438 -8.859 1 97.69 258 LEU A O 1
ATOM 1965 N N . GLN A 1 259 ? -16.656 20.766 -7.055 1 97.19 259 GLN A N 1
ATOM 1966 C CA . GLN A 1 259 ? -17.672 21.672 -7.562 1 97.19 259 GLN A CA 1
ATOM 1967 C C . GLN A 1 259 ? -17.078 23.031 -7.918 1 97.19 259 GLN A C 1
ATOM 1969 O O . GLN A 1 259 ? -16.031 23.406 -7.371 1 97.19 259 GLN A O 1
ATOM 1974 N N . GLY A 1 260 ? -17.828 23.734 -8.82 1 97 260 GLY A N 1
ATOM 1975 C CA . GLY A 1 260 ? -17.453 25.109 -9.094 1 97 260 GLY A CA 1
ATOM 1976 C C . GLY A 1 260 ? -17.469 25.984 -7.859 1 97 260 GLY A C 1
ATOM 1977 O O . GLY A 1 260 ? -18.359 25.859 -7.012 1 97 260 GLY A O 1
ATOM 1978 N N . GLY A 1 261 ? -16.438 26.891 -7.789 1 96.5 261 GLY A N 1
ATOM 1979 C CA . GLY A 1 261 ? -16.375 27.812 -6.668 1 96.5 261 GLY A CA 1
ATOM 1980 C C . GLY A 1 261 ? -15.555 27.281 -5.504 1 96.5 261 GLY A C 1
ATOM 1981 O O . GLY A 1 261 ? -15.164 28.047 -4.613 1 96.5 261 GLY A O 1
ATOM 1982 N N . GLN A 1 262 ? -15.242 26 -5.531 1 97.5 262 GLN A N 1
ATOM 1983 C CA . GLN A 1 262 ? -14.453 25.406 -4.465 1 97.5 262 GLN A CA 1
ATOM 1984 C C . GLN A 1 262 ? -12.961 25.531 -4.742 1 97.5 262 GLN A C 1
ATOM 1986 O O . GLN A 1 262 ? -12.547 25.703 -5.891 1 97.5 262 GLN A O 1
ATOM 1991 N N . LEU A 1 263 ? -12.219 25.578 -3.67 1 98.31 263 LEU A N 1
ATOM 1992 C CA . LEU A 1 263 ? -10.805 25.234 -3.771 1 98.31 263 LEU A CA 1
ATOM 1993 C C . LEU A 1 263 ? -10.602 23.734 -3.643 1 98.31 263 LEU A C 1
ATOM 1995 O O . LEU A 1 263 ? -11.469 23.016 -3.115 1 98.31 263 LEU A O 1
ATOM 1999 N N . VAL A 1 264 ? -9.523 23.266 -4.176 1 98.56 264 VAL A N 1
ATOM 2000 C CA . VAL A 1 264 ? -9.055 21.906 -3.916 1 98.56 264 VAL A CA 1
ATOM 2001 C C . VAL A 1 264 ? -7.605 21.938 -3.443 1 98.56 264 VAL A C 1
ATOM 2003 O O . VAL A 1 264 ? -6.773 22.625 -4.02 1 98.56 264 VAL A O 1
ATOM 2006 N N . LEU A 1 265 ? -7.359 21.312 -2.307 1 98.62 265 LEU A N 1
ATOM 2007 C CA . LEU A 1 265 ? -6.023 21.141 -1.745 1 98.62 265 LEU A CA 1
ATOM 2008 C C . LEU A 1 265 ? -5.484 19.734 -2.029 1 98.62 265 LEU A C 1
ATOM 2010 O O . LEU A 1 265 ? -6.145 18.75 -1.725 1 98.62 265 LEU A O 1
ATOM 2014 N N . MET A 1 266 ? -4.387 19.688 -2.656 1 98.56 266 MET A N 1
ATOM 2015 C CA . MET A 1 266 ? -3.705 18.406 -2.865 1 98.56 266 MET A CA 1
ATOM 2016 C C . MET A 1 266 ? -2.389 18.359 -2.094 1 98.56 266 MET A C 1
ATOM 2018 O O . MET A 1 266 ? -1.579 19.281 -2.186 1 98.56 266 MET A O 1
ATOM 2022 N N . ASP A 1 267 ? -2.195 17.422 -1.291 1 98.5 267 ASP A N 1
ATOM 2023 C CA . ASP A 1 267 ? -0.955 17.062 -0.617 1 98.5 267 ASP A CA 1
ATOM 2024 C C . ASP A 1 267 ? -0.496 15.664 -1.039 1 98.5 267 ASP A C 1
ATOM 2026 O O . ASP A 1 267 ? -1.155 14.664 -0.733 1 98.5 267 ASP A O 1
ATOM 2030 N N . ALA A 1 268 ? 0.583 15.609 -1.719 1 98.56 268 ALA A N 1
ATOM 2031 C CA . ALA A 1 268 ? 1.007 14.359 -2.34 1 98.56 268 ALA A CA 1
ATOM 2032 C C . ALA A 1 268 ? 2.521 14.32 -2.529 1 98.56 268 ALA A C 1
ATOM 2034 O O . ALA A 1 268 ? 3.162 15.375 -2.633 1 98.56 268 ALA A O 1
ATOM 2035 N N . GLY A 1 269 ? 3.059 13.148 -2.541 1 98.69 269 GLY A N 1
ATOM 2036 C CA . GLY A 1 269 ? 4.492 12.961 -2.699 1 98.69 269 GLY A CA 1
ATOM 2037 C C . GLY A 1 269 ? 4.852 11.641 -3.354 1 98.69 269 GLY A C 1
ATOM 2038 O O . GLY A 1 269 ? 4.023 10.727 -3.416 1 98.69 269 GLY A O 1
ATOM 2039 N N . ALA A 1 270 ? 6.062 11.555 -3.855 1 98.69 270 ALA A N 1
ATOM 2040 C CA . ALA A 1 270 ? 6.594 10.375 -4.543 1 98.69 270 ALA A CA 1
ATOM 2041 C C . ALA A 1 270 ? 7.777 9.781 -3.785 1 98.69 270 ALA A C 1
ATOM 2043 O O . ALA A 1 270 ? 8.516 10.508 -3.109 1 98.69 270 ALA A O 1
ATOM 2044 N N . GLU A 1 271 ? 7.895 8.547 -3.854 1 98.44 271 GLU A N 1
ATOM 2045 C CA . GLU A 1 271 ? 9.156 7.895 -3.498 1 98.44 271 GLU A CA 1
ATOM 2046 C C . GLU A 1 271 ? 9.922 7.465 -4.742 1 98.44 271 GLU A C 1
ATOM 2048 O O . GLU A 1 271 ? 9.453 6.625 -5.512 1 98.44 271 GLU A O 1
ATOM 2053 N N . TYR A 1 272 ? 11.008 8.078 -4.93 1 97.94 272 TYR A N 1
ATOM 2054 C CA . TYR A 1 272 ? 11.898 7.801 -6.051 1 97.94 272 TYR A CA 1
ATOM 2055 C C . TYR A 1 272 ? 13.188 7.156 -5.574 1 97.94 272 TYR A C 1
ATOM 2057 O O . TYR A 1 272 ? 14.094 7.848 -5.102 1 97.94 272 TYR A O 1
ATOM 2065 N N . TRP A 1 273 ? 13.281 5.77 -5.73 1 95.38 273 TRP A N 1
ATOM 2066 C CA . TRP A 1 273 ? 14.414 4.961 -5.305 1 95.38 273 TRP A CA 1
ATOM 2067 C C . TRP A 1 273 ? 14.758 5.223 -3.844 1 95.38 273 TRP A C 1
ATOM 2069 O O . TRP A 1 273 ? 15.914 5.461 -3.504 1 95.38 273 TRP A O 1
ATOM 2079 N N . GLY A 1 274 ? 13.711 5.316 -3.057 1 96.81 274 GLY A N 1
ATOM 2080 C CA . GLY A 1 274 ? 13.867 5.41 -1.613 1 96.81 274 GLY A CA 1
ATOM 2081 C C . GLY A 1 274 ? 13.734 6.832 -1.092 1 96.81 274 GLY A C 1
ATOM 2082 O O . GLY A 1 274 ? 13.43 7.039 0.083 1 96.81 274 GLY A O 1
ATOM 2083 N N . TYR A 1 275 ? 14 7.793 -1.871 1 98.62 275 TYR A N 1
ATOM 2084 C CA . TYR A 1 275 ? 13.945 9.188 -1.45 1 98.62 275 TYR A CA 1
ATOM 2085 C C . TYR A 1 275 ? 12.594 9.805 -1.777 1 98.62 275 TYR A C 1
ATOM 2087 O O . TYR A 1 275 ? 12.094 9.664 -2.896 1 98.62 275 TYR A O 1
ATOM 2095 N N . VAL A 1 276 ? 12 10.547 -0.793 1 98.62 276 VAL A N 1
ATOM 2096 C CA . VAL A 1 276 ? 10.594 10.906 -0.937 1 98.62 276 VAL A CA 1
ATOM 2097 C C . VAL A 1 276 ? 10.461 12.414 -1.112 1 98.62 276 VAL A C 1
ATOM 2099 O O . VAL A 1 276 ? 11.398 13.164 -0.842 1 98.62 276 VAL A O 1
ATOM 2102 N N . SER A 1 277 ? 9.383 12.797 -1.671 1 98.81 277 SER A N 1
ATOM 2103 C CA . SER A 1 277 ? 8.977 14.195 -1.768 1 98.81 277 SER A CA 1
ATOM 2104 C C . SER A 1 277 ? 7.66 14.445 -1.033 1 98.81 277 SER A C 1
ATOM 2106 O O . SER A 1 277 ? 6.988 13.492 -0.624 1 98.81 277 SER A O 1
ATOM 2108 N N . ASP A 1 278 ? 7.328 15.641 -0.805 1 98.69 278 ASP A N 1
ATOM 2109 C CA . ASP A 1 278 ? 6.156 16.125 -0.088 1 98.69 278 ASP A CA 1
ATOM 2110 C C . ASP A 1 278 ? 5.742 17.516 -0.591 1 98.69 278 ASP A C 1
ATOM 2112 O O . ASP A 1 278 ? 6.363 18.516 -0.236 1 98.69 278 ASP A O 1
ATOM 2116 N N . VAL A 1 279 ? 4.715 17.531 -1.411 1 98.44 279 VAL A N 1
ATOM 2117 C CA . VAL A 1 279 ? 4.324 18.766 -2.092 1 98.44 279 VAL A CA 1
ATOM 2118 C C . VAL A 1 279 ? 2.838 19.031 -1.868 1 98.44 279 VAL A C 1
ATOM 2120 O O . VAL A 1 279 ? 2.016 18.109 -1.96 1 98.44 279 VAL A O 1
ATOM 2123 N N . SER A 1 280 ? 2.486 20.219 -1.507 1 98.19 280 SER A N 1
ATOM 2124 C CA . SER A 1 280 ? 1.082 20.609 -1.402 1 98.19 280 SER A CA 1
ATOM 2125 C C . SER A 1 280 ? 0.79 21.859 -2.215 1 98.19 280 SER A C 1
ATOM 2127 O O . SER A 1 280 ? 1.607 22.781 -2.26 1 98.19 280 SER A O 1
ATOM 2129 N N . ARG A 1 281 ? -0.282 21.891 -2.869 1 98.31 281 ARG A N 1
ATOM 2130 C CA . ARG A 1 281 ? -0.84 23.062 -3.531 1 98.31 281 ARG A CA 1
ATOM 2131 C C . ARG A 1 281 ? -2.346 23.156 -3.301 1 98.31 281 ARG A C 1
ATOM 2133 O O . ARG A 1 281 ? -3.016 22.141 -3.113 1 98.31 281 ARG A O 1
ATOM 2140 N N . THR A 1 282 ? -2.836 24.328 -3.229 1 98.5 282 THR A N 1
ATOM 2141 C CA . THR A 1 282 ? -4.262 24.641 -3.223 1 98.5 282 THR A CA 1
ATOM 2142 C C . THR A 1 282 ? -4.625 25.531 -4.41 1 98.5 282 THR A C 1
ATOM 2144 O O . THR A 1 282 ? -3.971 26.547 -4.656 1 98.5 282 THR A O 1
ATOM 2147 N N . TRP A 1 283 ? -5.605 25.109 -5.18 1 98 283 TRP A N 1
ATOM 2148 C CA . TRP A 1 283 ? -5.98 25.891 -6.352 1 98 283 TRP A CA 1
ATOM 2149 C C . TRP A 1 283 ? -7.496 25.891 -6.543 1 98 283 TRP A C 1
ATOM 2151 O O . TRP A 1 283 ? -8.203 25.062 -5.961 1 98 283 TRP A O 1
ATOM 2161 N N . PRO A 1 284 ? -8.016 26.938 -7.258 1 97.81 284 PRO A N 1
ATOM 2162 C CA . PRO A 1 284 ? -9.453 27 -7.5 1 97.81 284 PRO A CA 1
ATOM 2163 C C . PRO A 1 284 ? -9.922 26.016 -8.57 1 97.81 284 PRO A C 1
ATOM 2165 O O . PRO A 1 284 ? -9.344 25.953 -9.656 1 97.81 284 PRO A O 1
ATOM 2168 N N . VAL A 1 285 ? -10.938 25.281 -8.297 1 97.44 285 VAL A N 1
ATOM 2169 C CA . VAL A 1 285 ? -11.492 24.281 -9.203 1 97.44 285 VAL A CA 1
ATOM 2170 C C . VAL A 1 285 ? -11.898 24.938 -10.516 1 97.44 285 VAL A C 1
ATOM 2172 O O . VAL A 1 285 ? -11.703 24.359 -11.594 1 97.44 285 VAL A O 1
ATOM 2175 N N . SER A 1 286 ? -12.406 26.188 -10.445 1 95.75 286 SER A N 1
ATOM 2176 C CA . SER A 1 286 ? -12.914 26.875 -11.625 1 95.75 286 SER A CA 1
ATOM 2177 C C . SER A 1 286 ? -11.812 27.703 -12.289 1 95.75 286 SER A C 1
ATOM 2179 O O . SER A 1 286 ? -12.078 28.453 -13.234 1 95.75 286 SER A O 1
ATOM 2181 N N . GLY A 1 287 ? -10.656 27.703 -11.758 1 93.88 287 GLY A N 1
ATOM 2182 C CA . GLY A 1 287 ? -9.547 28.422 -12.383 1 93.88 287 GLY A CA 1
ATOM 2183 C C . GLY A 1 287 ? -9.328 29.812 -11.812 1 93.88 287 GLY A C 1
ATOM 2184 O O . GLY A 1 287 ? -8.297 30.422 -12.062 1 93.88 287 GLY A O 1
ATOM 2185 N N . THR A 1 288 ? -10.336 30.297 -11.047 1 94 288 THR A N 1
ATOM 2186 C CA . THR A 1 288 ? -10.195 31.625 -10.461 1 94 288 THR A CA 1
ATOM 2187 C C . THR A 1 288 ? -10.586 31.609 -8.984 1 94 288 THR A C 1
ATOM 2189 O O . THR A 1 288 ? -11.578 30.984 -8.609 1 94 288 THR A O 1
ATOM 2192 N N . PHE A 1 289 ? -9.875 32.344 -8.219 1 96.5 289 PHE A N 1
ATOM 2193 C CA . PHE A 1 289 ? -10.18 32.5 -6.797 1 96.5 289 PHE A CA 1
ATOM 2194 C C . PHE A 1 289 ? -11.328 33.469 -6.586 1 96.5 289 PHE A C 1
ATOM 2196 O O . PHE A 1 289 ? -11.43 34.5 -7.277 1 96.5 289 PHE A O 1
ATOM 2203 N N . SER A 1 290 ? -12.164 33.188 -5.645 1 96.12 290 SER A N 1
ATOM 2204 C CA . SER A 1 290 ? -13.031 34.25 -5.125 1 96.12 290 SER A CA 1
ATOM 2205 C C . SER A 1 290 ? -12.242 35.25 -4.285 1 96.12 290 SER A C 1
ATOM 2207 O O . SER A 1 290 ? -11.07 35 -3.959 1 96.12 290 SER A O 1
ATOM 2209 N N . GLY A 1 291 ? -12.797 36.375 -4.023 1 96.56 291 GLY A N 1
ATOM 2210 C CA . GLY A 1 291 ? -12.141 37.375 -3.213 1 96.56 291 GLY A CA 1
ATOM 2211 C C . GLY A 1 291 ? -11.586 36.844 -1.912 1 96.56 291 GLY A C 1
ATOM 2212 O O . GLY A 1 291 ? -10.375 36.875 -1.688 1 96.56 291 GLY A O 1
ATOM 2213 N N . PRO A 1 292 ? -12.508 36.25 -1.063 1 98.06 292 PRO A N 1
ATOM 2214 C CA . PRO A 1 292 ? -12.047 35.688 0.212 1 98.06 292 PRO A CA 1
ATOM 2215 C C . PRO A 1 292 ? -10.992 34.625 0.035 1 98.06 292 PRO A C 1
ATOM 2217 O O . PRO A 1 292 ? -10.031 34.531 0.806 1 98.06 292 PRO A O 1
ATOM 2220 N N . GLN A 1 293 ? -11.141 33.75 -0.935 1 97.88 293 GLN A N 1
ATOM 2221 C CA . GLN A 1 293 ? -10.156 32.719 -1.219 1 97.88 293 GLN A CA 1
ATOM 2222 C C . GLN A 1 293 ? -8.789 33.312 -1.528 1 97.88 293 GLN A C 1
ATOM 2224 O O . GLN A 1 293 ? -7.77 32.844 -1.014 1 97.88 293 GLN A O 1
ATOM 2229 N N . ARG A 1 294 ? -8.82 34.281 -2.324 1 97.5 294 ARG A N 1
ATOM 2230 C CA . ARG A 1 294 ? -7.59 34.969 -2.709 1 97.5 294 ARG A CA 1
ATOM 2231 C C . ARG A 1 294 ? -6.898 35.594 -1.495 1 97.5 294 ARG A C 1
ATOM 2233 O O . ARG A 1 294 ? -5.672 35.531 -1.375 1 97.5 294 ARG A O 1
ATOM 2240 N N . ASP A 1 295 ? -7.688 36.188 -0.689 1 97.88 295 ASP A N 1
ATOM 2241 C CA . ASP A 1 295 ? -7.137 36.844 0.497 1 97.88 295 ASP A CA 1
ATOM 2242 C C . ASP A 1 295 ? -6.438 35.812 1.401 1 97.88 295 ASP A C 1
ATOM 2244 O O . ASP A 1 295 ? -5.32 36.062 1.861 1 97.88 295 ASP A O 1
ATOM 2248 N N . VAL A 1 296 ? -7.082 34.719 1.654 1 98.56 296 VAL A N 1
ATOM 2249 C CA . VAL A 1 296 ? -6.504 33.688 2.498 1 98.56 296 VAL A CA 1
ATOM 2250 C C . VAL A 1 296 ? -5.258 33.094 1.828 1 98.56 296 VAL A C 1
ATOM 2252 O O . VAL A 1 296 ? -4.227 32.906 2.48 1 98.56 296 VAL A O 1
ATOM 2255 N N . TYR A 1 297 ? -5.344 32.812 0.556 1 98.25 297 TYR A N 1
ATOM 2256 C CA . TYR A 1 297 ? -4.211 32.312 -0.202 1 98.25 297 TYR A CA 1
ATOM 2257 C C . TYR A 1 297 ? -3.012 33.219 -0.099 1 98.25 297 TYR A C 1
ATOM 2259 O O . TYR A 1 297 ? -1.881 32.781 0.096 1 98.25 297 TYR A O 1
ATOM 2267 N N . ALA A 1 298 ? -3.25 34.5 -0.228 1 97.88 298 ALA A N 1
ATOM 2268 C CA . ALA A 1 298 ? -2.178 35.469 -0.203 1 97.88 298 ALA A CA 1
ATOM 2269 C C . ALA A 1 298 ? -1.452 35.469 1.14 1 97.88 298 ALA A C 1
ATOM 2271 O O . ALA A 1 298 ? -0.23 35.625 1.193 1 97.88 298 ALA A O 1
ATOM 2272 N N . VAL A 1 299 ? -2.199 35.344 2.201 1 98.38 299 VAL A N 1
ATOM 2273 C CA . VAL A 1 299 ? -1.601 35.281 3.529 1 98.38 299 VAL A CA 1
ATOM 2274 C C . VAL A 1 299 ? -0.669 34.062 3.625 1 98.38 299 VAL A C 1
ATOM 2276 O O . VAL A 1 299 ? 0.468 34.188 4.09 1 98.38 299 VAL A O 1
ATOM 2279 N N . VAL A 1 300 ? -1.103 32.906 3.182 1 98.62 300 VAL A N 1
ATOM 2280 C CA . VAL A 1 300 ? -0.323 31.672 3.254 1 98.62 300 VAL A CA 1
ATOM 2281 C C . VAL A 1 300 ? 0.892 31.766 2.334 1 98.62 300 VAL A C 1
ATOM 2283 O O . VAL A 1 300 ? 1.991 31.344 2.697 1 98.62 300 VAL A O 1
ATOM 2286 N N . LEU A 1 301 ? 0.682 32.312 1.162 1 98 301 LEU A N 1
ATOM 2287 C CA . LEU A 1 301 ? 1.782 32.469 0.22 1 98 301 LEU A CA 1
ATOM 2288 C C . LEU A 1 301 ? 2.867 33.375 0.812 1 98 301 LEU A C 1
ATOM 2290 O O . LEU A 1 301 ? 4.059 33.094 0.663 1 98 301 LEU A O 1
ATOM 2294 N N . GLU A 1 302 ? 2.447 34.469 1.421 1 98 302 GLU A N 1
ATOM 2295 C CA . GLU A 1 302 ? 3.42 35.344 2.066 1 98 302 GLU A CA 1
ATOM 2296 C C . GLU A 1 302 ? 4.227 34.594 3.119 1 98 302 GLU A C 1
ATOM 2298 O O . GLU A 1 302 ? 5.453 34.719 3.18 1 98 302 GLU A O 1
ATOM 2303 N N . ALA A 1 303 ? 3.516 33.844 3.971 1 98.62 303 ALA A N 1
ATOM 2304 C CA . ALA A 1 303 ? 4.215 33.031 4.973 1 98.62 303 ALA A CA 1
ATOM 2305 C C . ALA A 1 303 ? 5.215 32.094 4.316 1 98.62 303 ALA A C 1
ATOM 2307 O O . ALA A 1 303 ? 6.355 31.969 4.773 1 98.62 303 ALA A O 1
ATOM 2308 N N . HIS A 1 304 ? 4.805 31.453 3.271 1 98.31 304 HIS A N 1
ATOM 2309 C CA . HIS A 1 304 ? 5.656 30.531 2.537 1 98.31 304 HIS A CA 1
ATOM 2310 C C . HIS A 1 304 ? 6.906 31.219 2.012 1 98.31 304 HIS A C 1
ATOM 2312 O O . HIS A 1 304 ? 8.023 30.766 2.254 1 98.31 304 HIS A O 1
ATOM 2318 N N . GLN A 1 305 ? 6.727 32.344 1.355 1 97.81 305 GLN A N 1
ATOM 2319 C CA . GLN A 1 305 ? 7.824 33.094 0.725 1 97.81 305 GLN A CA 1
ATOM 2320 C C . GLN A 1 305 ? 8.797 33.625 1.769 1 97.81 305 GLN A C 1
ATOM 2322 O O . GLN A 1 305 ? 10.016 33.531 1.589 1 97.81 305 GLN A O 1
ATOM 2327 N N . ARG A 1 306 ? 8.305 34.125 2.779 1 98.62 306 ARG A N 1
ATOM 2328 C CA . ARG A 1 306 ? 9.164 34.688 3.818 1 98.62 306 ARG A CA 1
ATOM 2329 C C . ARG A 1 306 ? 9.93 33.594 4.547 1 98.62 306 ARG A C 1
ATOM 2331 O O . ARG A 1 306 ? 11.086 33.781 4.93 1 98.62 306 ARG A O 1
ATOM 2338 N N . CYS A 1 307 ? 9.297 32.469 4.797 1 98.69 307 CYS A N 1
ATOM 2339 C CA . CYS A 1 307 ? 9.984 31.359 5.43 1 98.69 307 CYS A CA 1
ATOM 2340 C C . CYS A 1 307 ? 11.062 30.797 4.512 1 98.69 307 CYS A C 1
ATOM 2342 O O . CYS A 1 307 ? 12.141 30.406 4.977 1 98.69 307 CYS A O 1
ATOM 2344 N N . LEU A 1 308 ? 10.805 30.734 3.221 1 98.06 308 LEU A N 1
ATOM 2345 C CA . LEU A 1 308 ? 11.828 30.297 2.275 1 98.06 308 LEU A CA 1
ATOM 2346 C C . LEU A 1 308 ? 13.031 31.234 2.32 1 98.06 308 LEU A C 1
ATOM 2348 O O . LEU A 1 308 ? 14.18 30.766 2.322 1 98.06 308 LEU A O 1
ATOM 2352 N N . ALA A 1 309 ? 12.711 32.5 2.375 1 98.19 309 ALA A N 1
ATOM 2353 C CA . ALA A 1 309 ? 13.781 33.5 2.398 1 98.19 309 ALA A CA 1
ATOM 2354 C C . ALA A 1 309 ? 14.625 33.375 3.664 1 98.19 309 ALA A C 1
ATOM 2356 O O . ALA A 1 309 ? 15.828 33.625 3.645 1 98.19 309 ALA A O 1
ATOM 2357 N N . ALA A 1 310 ? 14.055 32.938 4.703 1 98.5 310 ALA A N 1
ATOM 2358 C CA . ALA A 1 310 ? 14.734 32.844 5.992 1 98.5 310 ALA A CA 1
ATOM 2359 C C . ALA A 1 310 ? 15.414 31.484 6.141 1 98.5 310 ALA A C 1
ATOM 2361 O O . ALA A 1 310 ? 16.234 31.297 7.047 1 98.5 310 ALA A O 1
ATOM 2362 N N . CYS A 1 311 ? 15.102 30.547 5.309 1 98.56 311 CYS A N 1
ATOM 2363 C CA . CYS A 1 311 ? 15.672 29.203 5.375 1 98.56 311 CYS A CA 1
ATOM 2364 C C . CYS A 1 311 ? 17.094 29.188 4.852 1 98.56 311 CYS A C 1
ATOM 2366 O O . CYS A 1 311 ? 17.328 29.297 3.645 1 98.56 311 CYS A O 1
ATOM 2368 N N . ARG A 1 312 ? 18.031 29.047 5.703 1 98.06 312 ARG A N 1
ATOM 2369 C CA . ARG A 1 312 ? 19.469 29.078 5.414 1 98.06 312 ARG A CA 1
ATOM 2370 C C . ARG A 1 312 ? 20.266 28.375 6.516 1 98.06 312 ARG A C 1
ATOM 2372 O O . ARG A 1 312 ? 19.719 28.078 7.582 1 98.06 312 ARG A O 1
ATOM 2379 N N . PRO A 1 313 ? 21.562 28.109 6.203 1 98.19 313 PRO A N 1
ATOM 2380 C CA . PRO A 1 313 ? 22.375 27.516 7.273 1 98.19 313 PRO A CA 1
ATOM 2381 C C . PRO A 1 313 ? 22.359 28.359 8.555 1 98.19 313 PRO A C 1
ATOM 2383 O O . PRO A 1 313 ? 22.469 29.578 8.5 1 98.19 313 PRO A O 1
ATOM 2386 N N . GLY A 1 314 ? 22.141 27.656 9.672 1 97.94 314 GLY A N 1
ATOM 2387 C CA . GLY A 1 314 ? 22.109 28.359 10.945 1 97.94 314 GLY A CA 1
ATOM 2388 C C . GLY A 1 314 ? 20.703 28.578 11.469 1 97.94 314 GLY A C 1
ATOM 2389 O O . GLY A 1 314 ? 20.5 28.734 12.672 1 97.94 314 GLY A O 1
ATOM 2390 N N . SER A 1 315 ? 19.781 28.672 10.578 1 98.12 315 SER A N 1
ATOM 2391 C CA . SER A 1 315 ? 18.391 28.672 11.031 1 98.12 315 SER A CA 1
ATOM 2392 C C . SER A 1 315 ? 17.953 27.281 11.492 1 98.12 315 SER A C 1
ATOM 2394 O O . SER A 1 315 ? 18.719 26.328 11.398 1 98.12 315 SER A O 1
ATOM 2396 N N . SER A 1 316 ? 16.719 27.188 12.023 1 98.56 316 SER A N 1
ATOM 2397 C CA . SER A 1 316 ? 16.156 25.922 12.438 1 98.56 316 SER A CA 1
ATOM 2398 C C . SER A 1 316 ? 14.688 25.812 12.047 1 98.56 316 SER A C 1
ATOM 2400 O O . SER A 1 316 ? 14.039 26.828 11.766 1 98.56 316 SER A O 1
ATOM 2402 N N . ILE A 1 317 ? 14.172 24.641 11.969 1 98.75 317 ILE A N 1
ATOM 2403 C CA . ILE A 1 317 ? 12.758 24.438 11.664 1 98.75 317 ILE A CA 1
ATOM 2404 C C . ILE A 1 317 ? 11.891 25.156 12.695 1 98.75 317 ILE A C 1
ATOM 2406 O O . ILE A 1 317 ? 10.875 25.75 12.352 1 98.75 317 ILE A O 1
ATOM 2410 N N . ARG A 1 318 ? 12.32 25.125 13.961 1 98.5 318 ARG A N 1
ATOM 2411 C CA . ARG A 1 318 ? 11.578 25.781 15.031 1 98.5 318 ARG A CA 1
ATOM 2412 C C . ARG A 1 318 ? 11.508 27.297 14.797 1 98.5 318 ARG A C 1
ATOM 2414 O O . ARG A 1 318 ? 10.453 27.906 14.992 1 98.5 318 ARG A O 1
ATOM 2421 N N . GLU A 1 319 ? 12.633 27.891 14.461 1 98.62 319 GLU A N 1
ATOM 2422 C CA . GLU A 1 319 ? 12.664 29.328 14.18 1 98.62 319 GLU A CA 1
ATOM 2423 C C . GLU A 1 319 ? 11.789 29.672 12.984 1 98.62 319 GLU A C 1
ATOM 2425 O O . GLU A 1 319 ? 11.086 30.688 13 1 98.62 319 GLU A O 1
ATOM 2430 N N . LEU A 1 320 ? 11.875 28.891 11.984 1 98.81 320 LEU A N 1
ATOM 2431 C CA . LEU A 1 320 ? 11.047 29.109 10.812 1 98.81 320 LEU A CA 1
ATOM 2432 C C . LEU A 1 320 ? 9.562 28.969 11.156 1 98.81 320 LEU A C 1
ATOM 2434 O O . LEU A 1 320 ? 8.727 29.719 10.641 1 98.81 320 LEU A O 1
ATOM 2438 N N . HIS A 1 321 ? 9.242 27.969 11.977 1 98.75 321 HIS A N 1
ATOM 2439 C CA . HIS A 1 321 ? 7.871 27.812 12.438 1 98.75 321 HIS A CA 1
ATOM 2440 C C . HIS A 1 321 ? 7.387 29.047 13.188 1 98.75 321 HIS A C 1
ATOM 2442 O O . HIS A 1 321 ? 6.262 29.5 12.969 1 98.75 321 HIS A O 1
ATOM 2448 N N . ALA A 1 322 ? 8.195 29.547 14.016 1 98.5 322 ALA A N 1
ATOM 2449 C CA . ALA A 1 322 ? 7.848 30.766 14.75 1 98.5 322 ALA A CA 1
ATOM 2450 C C . ALA A 1 322 ? 7.59 31.938 13.797 1 98.5 322 ALA A C 1
ATOM 2452 O O . ALA A 1 322 ? 6.645 32.688 13.984 1 98.5 322 ALA A O 1
ATOM 2453 N N . LEU A 1 323 ? 8.43 32.062 12.844 1 98.75 323 LEU A N 1
ATOM 2454 C CA . LEU A 1 323 ? 8.242 33.094 11.828 1 98.75 323 LEU A CA 1
ATOM 2455 C C . LEU A 1 323 ? 6.902 32.906 11.125 1 98.75 323 LEU A C 1
ATOM 2457 O O . LEU A 1 323 ? 6.184 33.875 10.906 1 98.75 323 LEU A O 1
ATOM 2461 N N . SER A 1 324 ? 6.551 31.719 10.773 1 98.75 324 SER A N 1
ATOM 2462 C CA . SER A 1 324 ? 5.281 31.453 10.102 1 98.75 324 SER A CA 1
ATOM 2463 C C . SER A 1 324 ? 4.102 31.828 11 1 98.75 324 SER A C 1
ATOM 2465 O O . SER A 1 324 ? 3.104 32.375 10.523 1 98.75 324 SER A O 1
ATOM 2467 N N . ILE A 1 325 ? 4.188 31.516 12.273 1 98.75 325 ILE A N 1
ATOM 2468 C CA . ILE A 1 325 ? 3.141 31.875 13.227 1 98.75 325 ILE A CA 1
ATOM 2469 C C . ILE A 1 325 ? 2.957 33.375 13.242 1 98.75 325 ILE A C 1
ATOM 2471 O O . ILE A 1 325 ? 1.828 33.875 13.234 1 98.75 325 ILE A O 1
ATOM 2475 N N . ASP A 1 326 ? 4.055 34.094 13.234 1 98.69 326 ASP A N 1
ATOM 2476 C CA . ASP A 1 326 ? 3.998 35.562 13.25 1 98.69 326 ASP A CA 1
ATOM 2477 C C . ASP A 1 326 ? 3.256 36.062 12.023 1 98.69 326 ASP A C 1
ATOM 2479 O O . ASP A 1 326 ? 2.326 36.875 12.148 1 98.69 326 ASP A O 1
ATOM 2483 N N . ILE A 1 327 ? 3.623 35.625 10.914 1 98.69 327 ILE A N 1
ATOM 2484 C CA . ILE A 1 327 ? 3.066 36.125 9.656 1 98.69 327 ILE A CA 1
ATOM 2485 C C . ILE A 1 327 ? 1.593 35.719 9.562 1 98.69 327 ILE A C 1
ATOM 2487 O O . ILE A 1 327 ? 0.747 36.562 9.203 1 98.69 327 ILE A O 1
ATOM 2491 N N . LEU A 1 328 ? 1.257 34.5 9.859 1 98.75 328 LEU A N 1
ATOM 2492 C CA . LEU A 1 328 ? -0.118 34 9.766 1 98.75 328 LEU A CA 1
ATOM 2493 C C . LEU A 1 328 ? -1.012 34.719 10.773 1 98.75 328 LEU A C 1
ATOM 2495 O O . LEU A 1 328 ? -2.184 35 10.492 1 98.75 328 LEU A O 1
ATOM 2499 N N . SER A 1 329 ? -0.429 35.031 11.938 1 98.69 329 SER A N 1
ATOM 2500 C CA . SER A 1 329 ? -1.187 35.75 12.938 1 98.69 329 SER A CA 1
ATOM 2501 C C . SER A 1 329 ? -1.529 37.156 12.453 1 98.69 329 SER A C 1
ATOM 2503 O O . SER A 1 329 ? -2.646 37.656 12.664 1 98.69 329 SER A O 1
ATOM 2505 N N . GLU A 1 330 ? -0.589 37.812 11.852 1 98.62 330 GLU A N 1
ATOM 2506 C CA . GLU A 1 330 ? -0.865 39.125 11.234 1 98.62 330 GLU A CA 1
ATOM 2507 C C . GLU A 1 330 ? -1.958 39 10.18 1 98.62 330 GLU A C 1
ATOM 2509 O O . GLU A 1 330 ? -2.836 39.875 10.086 1 98.62 330 GLU A O 1
ATOM 2514 N N . GLY A 1 331 ? -1.842 37.969 9.453 1 98.44 331 GLY A N 1
ATOM 2515 C CA . GLY A 1 331 ? -2.861 37.719 8.445 1 98.44 331 GLY A CA 1
ATOM 2516 C C . GLY A 1 331 ? -4.246 37.5 9.039 1 98.44 331 GLY A C 1
ATOM 2517 O O . GLY A 1 331 ? -5.23 38.031 8.516 1 98.44 331 GLY A O 1
ATOM 2518 N N . LEU A 1 332 ? -4.336 36.719 10.07 1 98.44 332 LEU A N 1
ATOM 2519 C CA . LEU A 1 332 ? -5.602 36.5 10.758 1 98.44 332 LEU A CA 1
ATOM 2520 C C . LEU A 1 332 ? -6.203 37.812 11.25 1 98.44 332 LEU A C 1
ATOM 2522 O O . LEU A 1 332 ? -7.418 38 11.18 1 98.44 332 LEU A O 1
ATOM 2526 N N . LEU A 1 333 ? -5.375 38.656 11.719 1 98 333 LEU A N 1
ATOM 2527 C CA . LEU A 1 333 ? -5.824 39.969 12.156 1 98 333 LEU A CA 1
ATOM 2528 C C . LEU A 1 333 ? -6.355 40.781 10.984 1 98 333 LEU A C 1
ATOM 2530 O O . LEU A 1 333 ? -7.434 41.375 11.078 1 98 333 LEU A O 1
ATOM 2534 N N . ASP A 1 334 ? -5.625 40.844 9.945 1 97.88 334 ASP A N 1
ATOM 2535 C CA . ASP A 1 334 ? -5.969 41.625 8.773 1 97.88 334 ASP A CA 1
ATOM 2536 C C . ASP A 1 334 ? -7.285 41.156 8.156 1 97.88 334 ASP A C 1
ATOM 2538 O O . ASP A 1 334 ? -8.062 41.969 7.66 1 97.88 334 ASP A O 1
ATOM 2542 N N . LEU A 1 335 ? -7.527 39.875 8.211 1 97.81 335 LEU A N 1
ATOM 2543 C CA . LEU A 1 335 ? -8.734 39.281 7.633 1 97.81 335 LEU A CA 1
ATOM 2544 C C . LEU A 1 335 ? -9.922 39.438 8.578 1 97.81 335 LEU A C 1
ATOM 2546 O O . LEU A 1 335 ? -11.055 39.125 8.219 1 97.81 335 LEU A O 1
ATOM 2550 N N . LYS A 1 336 ? -9.688 39.844 9.844 1 97.31 336 LYS A N 1
ATOM 2551 C CA . LYS A 1 336 ? -10.695 40.094 10.875 1 97.31 336 LYS A CA 1
ATOM 2552 C C . LYS A 1 336 ? -11.445 38.812 11.227 1 97.31 336 LYS A C 1
ATOM 2554 O O . LYS A 1 336 ? -12.664 38.812 11.398 1 97.31 336 LYS A O 1
ATOM 2559 N N . LEU A 1 337 ? -10.711 37.75 11.25 1 96.94 337 LEU A N 1
ATOM 2560 C CA . LEU A 1 337 ? -11.312 36.469 11.609 1 96.94 337 LEU A CA 1
ATOM 2561 C C . LEU A 1 337 ? -11.578 36.375 13.109 1 96.94 337 LEU A C 1
ATOM 2563 O O . LEU A 1 337 ? -12.422 35.594 13.562 1 96.94 337 LEU A O 1
ATOM 2567 N N . LEU A 1 338 ? -10.781 37.156 13.859 1 96.25 338 LEU A N 1
ATOM 2568 C CA . LEU A 1 338 ? -10.938 37.312 15.305 1 96.25 338 LEU A CA 1
ATOM 2569 C C . LEU A 1 338 ? -11.062 38.781 15.688 1 96.25 338 LEU A C 1
ATOM 2571 O O . LEU A 1 338 ? -10.156 39.344 16.312 1 96.25 338 LEU A O 1
ATOM 2575 N N . PRO A 1 339 ? -12.188 39.344 15.523 1 92.88 339 PRO A N 1
ATOM 2576 C CA . PRO A 1 339 ? -12.312 40.781 15.609 1 92.88 339 PRO A CA 1
ATOM 2577 C C . PRO A 1 339 ? -12.078 41.312 17.016 1 92.88 339 PRO A C 1
ATOM 2579 O O . PRO A 1 339 ? -11.734 42.5 17.188 1 92.88 339 PRO A O 1
ATOM 2582 N N . ARG A 1 340 ? -12.18 40.562 18.047 1 95.31 340 ARG A N 1
ATOM 2583 C CA . ARG A 1 340 ? -12.047 41.062 19.406 1 95.31 340 ARG A CA 1
ATOM 2584 C C . ARG A 1 340 ? -10.664 40.75 19.969 1 95.31 340 ARG A C 1
ATOM 2586 O O . ARG A 1 340 ? -10.344 41.125 21.094 1 95.31 340 ARG A O 1
ATOM 2593 N N . ALA A 1 341 ? -9.898 40.094 19.203 1 96.88 341 ALA A N 1
ATOM 2594 C CA . ALA A 1 341 ? -8.594 39.656 19.703 1 96.88 341 ALA A CA 1
ATOM 2595 C C . ALA A 1 341 ? -7.492 40.625 19.25 1 96.88 341 ALA A C 1
ATOM 2597 O O . ALA A 1 341 ? -7.52 41.125 18.125 1 96.88 341 ALA A O 1
ATOM 2598 N N . SER A 1 342 ? -6.48 40.812 20.125 1 97.75 342 SER A N 1
ATOM 2599 C CA . SER A 1 342 ? -5.273 41.562 19.766 1 97.75 342 SER A CA 1
ATOM 2600 C C . SER A 1 342 ? -4.289 40.656 19.016 1 97.75 342 SER A C 1
ATOM 2602 O O . SER A 1 342 ? -4.406 39.438 19.062 1 97.75 342 SER A O 1
ATOM 2604 N N . LEU A 1 343 ? -3.369 41.281 18.312 1 97.56 343 LEU A N 1
ATOM 2605 C CA . LEU A 1 343 ? -2.332 40.531 17.641 1 97.56 343 LEU A CA 1
ATOM 2606 C C . LEU A 1 343 ? -1.582 39.625 18.625 1 97.56 343 LEU A C 1
ATOM 2608 O O . LEU A 1 343 ? -1.251 38.5 18.312 1 97.56 343 LEU A O 1
ATOM 2612 N N . ALA A 1 344 ? -1.337 40.156 19.797 1 97.88 344 ALA A N 1
ATOM 2613 C CA . ALA A 1 344 ? -0.613 39.406 20.828 1 97.88 344 ALA A CA 1
ATOM 2614 C C . ALA A 1 344 ? -1.386 38.156 21.234 1 97.88 344 ALA A C 1
ATOM 2616 O O . ALA A 1 344 ? -0.798 37.094 21.438 1 97.88 344 ALA A O 1
ATOM 2617 N N . GLU A 1 345 ? -2.627 38.312 21.359 1 97.56 345 GLU A N 1
ATOM 2618 C CA . GLU A 1 345 ? -3.469 37.188 21.719 1 97.56 345 GLU A CA 1
ATOM 2619 C C . GLU A 1 345 ? -3.484 36.125 20.625 1 97.56 345 GLU A C 1
ATOM 2621 O O . GLU A 1 345 ? -3.438 34.938 20.906 1 97.56 345 GLU A O 1
ATOM 2626 N N . ILE A 1 346 ? -3.531 36.594 19.438 1 97.5 346 ILE A N 1
ATOM 2627 C CA . ILE A 1 346 ? -3.549 35.688 18.297 1 97.5 346 ILE A CA 1
ATOM 2628 C C . ILE A 1 346 ? -2.234 34.906 18.234 1 97.5 346 ILE A C 1
ATOM 2630 O O . ILE A 1 346 ? -2.234 33.656 18.188 1 97.5 346 ILE A O 1
ATOM 2634 N N . ARG A 1 347 ? -1.129 35.531 18.391 1 97.19 347 ARG A N 1
ATOM 2635 C CA . ARG A 1 347 ? 0.208 34.938 18.297 1 97.19 347 ARG A CA 1
ATOM 2636 C C . ARG A 1 347 ? 0.453 33.938 19.422 1 97.19 347 ARG A C 1
ATOM 2638 O O . ARG A 1 347 ? 1.156 32.938 19.234 1 97.19 347 ARG A O 1
ATOM 2645 N N . ASN A 1 348 ? -0.117 34.188 20.531 1 96.12 348 ASN A N 1
ATOM 2646 C CA . ASN A 1 348 ? 0.165 33.375 21.703 1 96.12 348 ASN A CA 1
ATOM 2647 C C . ASN A 1 348 ? -0.562 32.031 21.656 1 96.12 348 ASN A C 1
ATOM 2649 O O . ASN A 1 348 ? -0.004 31.016 22.031 1 96.12 348 ASN A O 1
ATOM 2653 N N . HIS A 1 349 ? -1.868 32.094 21.172 1 94.44 349 HIS A N 1
ATOM 2654 C CA . HIS A 1 349 ? -2.484 30.766 21.25 1 94.44 349 HIS A CA 1
ATOM 2655 C C . HIS A 1 349 ? -3.646 30.641 20.266 1 94.44 349 HIS A C 1
ATOM 2657 O O . HIS A 1 349 ? -3.99 29.531 19.844 1 94.44 349 HIS A O 1
ATOM 2663 N N . LEU A 1 350 ? -4.25 31.797 19.859 1 96.62 350 LEU A N 1
ATOM 2664 C CA . LEU A 1 350 ? -5.5 31.703 19.109 1 96.62 350 LEU A CA 1
ATOM 2665 C C . LEU A 1 350 ? -5.25 31.219 17.688 1 96.62 350 LEU A C 1
ATOM 2667 O O . LEU A 1 350 ? -6.156 30.703 17.047 1 96.62 350 LEU A O 1
ATOM 2671 N N . TYR A 1 351 ? -3.98 31.438 17.188 1 97.38 351 TYR A N 1
ATOM 2672 C CA . TYR A 1 351 ? -3.65 30.984 15.852 1 97.38 351 TYR A CA 1
ATOM 2673 C C . TYR A 1 351 ? -3.848 29.469 15.727 1 97.38 351 TYR A C 1
ATOM 2675 O O . TYR A 1 351 ? -4.066 28.953 14.625 1 97.38 351 TYR A O 1
ATOM 2683 N N . ARG A 1 352 ? -3.828 28.688 16.797 1 96.88 352 ARG A N 1
ATOM 2684 C CA . ARG A 1 352 ? -3.859 27.234 16.812 1 96.88 352 ARG A CA 1
ATOM 2685 C C . ARG A 1 352 ? -5.199 26.703 16.312 1 96.88 352 ARG A C 1
ATOM 2687 O O . ARG A 1 352 ? -5.312 25.531 15.945 1 96.88 352 ARG A O 1
ATOM 2694 N N . ASP A 1 353 ? -6.191 27.547 16.344 1 95.44 353 ASP A N 1
ATOM 2695 C CA . ASP A 1 353 ? -7.508 27.156 15.844 1 95.44 353 ASP A CA 1
ATOM 2696 C C . ASP A 1 353 ? -7.523 27.141 14.312 1 95.44 353 ASP A C 1
ATOM 2698 O O . ASP A 1 353 ? -8.445 26.594 13.711 1 95.44 353 ASP A O 1
ATOM 2702 N N . PHE A 1 354 ? -6.457 27.75 13.703 1 97.62 354 PHE A N 1
ATOM 2703 C CA . PHE A 1 354 ? -6.43 27.891 12.258 1 97.62 354 PHE A CA 1
ATOM 2704 C C . PHE A 1 354 ? -5.172 27.266 11.672 1 97.62 354 PHE A C 1
ATOM 2706 O O . PHE A 1 354 ? -5.09 27.047 10.461 1 97.62 354 PHE A O 1
ATOM 2713 N N . TYR A 1 355 ? -4.223 27.031 12.484 1 97.31 355 TYR A N 1
ATOM 2714 C CA . TYR A 1 355 ? -2.91 26.5 12.125 1 97.31 355 TYR A CA 1
ATOM 2715 C C . TYR A 1 355 ? -2.373 25.578 13.203 1 97.31 355 TYR A C 1
ATOM 2717 O O . TYR A 1 355 ? -1.729 26.031 14.156 1 97.31 355 TYR A O 1
ATOM 2725 N N . TRP A 1 356 ? -2.514 24.203 13.047 1 94.62 356 TRP A N 1
ATOM 2726 C CA . TRP A 1 356 ? -2.244 23.312 14.164 1 94.62 356 TRP A CA 1
ATOM 2727 C C . TRP A 1 356 ? -1.206 22.25 13.781 1 94.62 356 TRP A C 1
ATOM 2729 O O . TRP A 1 356 ? -1.195 21.156 14.328 1 94.62 356 TRP A O 1
ATOM 2739 N N . HIS A 1 357 ? -0.435 22.469 12.766 1 94.19 357 HIS A N 1
ATOM 2740 C CA . HIS A 1 357 ? 0.695 21.609 12.43 1 94.19 357 HIS A CA 1
ATOM 2741 C C . HIS A 1 357 ? 1.986 22.422 12.328 1 94.19 357 HIS A C 1
ATOM 2743 O O . HIS A 1 357 ? 1.952 23.641 12.25 1 94.19 357 HIS A O 1
ATOM 2749 N N . SER A 1 358 ? 3.082 21.719 12.328 1 95.69 358 SER A N 1
ATOM 2750 C CA . SER A 1 358 ? 4.383 22.359 12.18 1 95.69 358 SER A CA 1
ATOM 2751 C C . SER A 1 358 ? 4.598 22.859 10.758 1 95.69 358 SER A C 1
ATOM 2753 O O . SER A 1 358 ? 3.977 22.359 9.82 1 95.69 358 SER A O 1
ATOM 2755 N N . LEU A 1 359 ? 5.453 23.891 10.656 1 97.62 359 LEU A N 1
ATOM 2756 C CA . LEU A 1 359 ? 5.785 24.453 9.344 1 97.62 359 LEU A CA 1
ATOM 2757 C C . LEU A 1 359 ? 6.445 23.406 8.461 1 97.62 359 LEU A C 1
ATOM 2759 O O . LEU A 1 359 ? 6.285 23.422 7.238 1 97.62 359 LEU A O 1
ATOM 2763 N N . GLY A 1 360 ? 7.223 22.562 9.164 1 97.81 360 GLY A N 1
ATOM 2764 C CA . GLY A 1 360 ? 7.941 21.594 8.344 1 97.81 360 GLY A CA 1
ATOM 2765 C C . GLY A 1 360 ? 8.539 20.453 9.148 1 97.81 360 GLY A C 1
ATOM 2766 O O . GLY A 1 360 ? 8.312 20.359 10.359 1 97.81 360 GLY A O 1
ATOM 2767 N N . HIS A 1 361 ? 9.188 19.578 8.43 1 98.38 361 HIS A N 1
ATOM 2768 C CA . HIS A 1 361 ? 9.891 18.422 8.969 1 98.38 361 HIS A CA 1
ATOM 2769 C C . HIS A 1 361 ? 11.055 18.016 8.078 1 98.38 361 HIS A C 1
ATOM 2771 O O . HIS A 1 361 ? 11.148 18.453 6.93 1 98.38 361 HIS A O 1
ATOM 2777 N N . TYR A 1 362 ? 11.984 17.25 8.672 1 98.69 362 TYR A N 1
ATOM 2778 C CA . TYR A 1 362 ? 13.062 16.703 7.867 1 98.69 362 TYR A CA 1
ATOM 2779 C C . TYR A 1 362 ? 12.531 15.727 6.824 1 98.69 362 TYR A C 1
ATOM 2781 O O . TYR A 1 362 ? 11.547 15.031 7.07 1 98.69 362 TYR A O 1
ATOM 2789 N N . LEU A 1 363 ? 13.156 15.727 5.695 1 98.69 363 LEU A N 1
ATOM 2790 C CA . LEU A 1 363 ? 12.75 14.922 4.547 1 98.69 363 LEU A CA 1
ATOM 2791 C C . LEU A 1 363 ? 13.93 14.141 3.99 1 98.69 363 LEU A C 1
ATOM 2793 O O . LEU A 1 363 ? 15.055 14.648 3.939 1 98.69 363 LEU A O 1
ATOM 2797 N N . GLY A 1 364 ? 13.758 12.922 3.615 1 98.62 364 GLY A N 1
ATOM 2798 C CA . GLY A 1 364 ? 14.797 12.062 3.061 1 98.62 364 GLY A CA 1
ATOM 2799 C C . GLY A 1 364 ? 14.281 10.695 2.654 1 98.62 364 GLY A C 1
ATOM 2800 O O . GLY A 1 364 ? 13.391 10.586 1.807 1 98.62 364 GLY A O 1
ATOM 2801 N N . LEU A 1 365 ? 14.734 9.68 3.344 1 98.44 365 LEU A N 1
ATOM 2802 C CA . LEU A 1 365 ? 14.32 8.312 3.045 1 98.44 365 LEU A CA 1
ATOM 2803 C C . LEU A 1 365 ? 12.961 8.008 3.654 1 98.44 365 LEU A C 1
ATOM 2805 O O . LEU A 1 365 ? 12.375 6.953 3.391 1 98.44 365 LEU A O 1
ATOM 2809 N N . ASP A 1 366 ? 12.469 8.961 4.398 1 97.62 366 ASP A N 1
ATOM 2810 C CA . ASP A 1 366 ? 11.109 8.953 4.926 1 97.62 366 ASP A CA 1
ATOM 2811 C C . ASP A 1 366 ? 10.461 10.328 4.793 1 97.62 366 ASP A C 1
ATOM 2813 O O . ASP A 1 366 ? 11.156 11.344 4.688 1 97.62 366 ASP A O 1
ATOM 2817 N N . THR A 1 367 ? 9.141 10.336 4.797 1 98.06 367 THR A N 1
ATOM 2818 C CA . THR A 1 367 ? 8.438 11.617 4.773 1 98.06 367 THR A CA 1
ATOM 2819 C C . THR A 1 367 ? 8.766 12.438 6.02 1 98.06 367 THR A C 1
ATOM 2821 O O . THR A 1 367 ? 9.18 13.594 5.914 1 98.06 367 THR A O 1
ATOM 2824 N N . HIS A 1 368 ? 8.594 11.852 7.145 1 97.56 368 HIS A N 1
ATOM 2825 C CA . HIS A 1 368 ? 9.109 12.414 8.391 1 97.56 368 HIS A CA 1
ATOM 2826 C C . HIS A 1 368 ? 10.453 11.797 8.758 1 97.56 368 HIS A C 1
ATOM 2828 O O . HIS A 1 368 ? 10.531 10.969 9.672 1 97.56 368 HIS A O 1
ATOM 2834 N N . ASP A 1 369 ? 11.391 12.234 8.094 1 97.94 369 ASP A N 1
ATOM 2835 C CA . ASP A 1 369 ? 12.719 11.625 8.188 1 97.94 369 ASP A CA 1
ATOM 2836 C C . ASP A 1 369 ? 13.43 12.039 9.469 1 97.94 369 ASP A C 1
ATOM 2838 O O . ASP A 1 369 ? 13.266 13.172 9.938 1 97.94 369 ASP A O 1
ATOM 2842 N N . THR A 1 370 ? 14.172 11.18 10.078 1 97.81 370 THR A N 1
ATOM 2843 C CA . THR A 1 370 ? 15.039 11.398 11.227 1 97.81 370 THR A CA 1
ATOM 2844 C C . THR A 1 370 ? 14.281 12.086 12.359 1 97.81 370 THR A C 1
ATOM 2846 O O . THR A 1 370 ? 14.695 13.141 12.836 1 97.81 370 THR A O 1
ATOM 2849 N N . PRO A 1 371 ? 13.266 11.484 12.82 1 96.12 371 PRO A N 1
ATOM 2850 C CA . PRO A 1 371 ? 12.375 12.117 13.805 1 96.12 371 PRO A CA 1
ATOM 2851 C C . PRO A 1 371 ? 13.062 12.367 15.141 1 96.12 371 PRO A C 1
ATOM 2853 O O . PRO A 1 371 ? 12.547 13.125 15.969 1 96.12 371 PRO A O 1
ATOM 2856 N N . LEU A 1 372 ? 14.211 11.773 15.375 1 96.69 372 LEU A N 1
ATOM 2857 C CA . LEU A 1 372 ? 14.898 11.969 16.656 1 96.69 372 LEU A CA 1
ATOM 2858 C C . LEU A 1 372 ? 15.688 13.273 16.641 1 96.69 372 LEU A C 1
ATOM 2860 O O . LEU A 1 372 ? 16.141 13.742 17.703 1 96.69 372 LEU A O 1
ATOM 2864 N N . ILE A 1 373 ? 15.891 13.789 15.461 1 97.94 373 ILE A N 1
ATOM 2865 C CA . ILE A 1 373 ? 16.594 15.07 15.375 1 97.94 373 ILE A CA 1
ATOM 2866 C C . ILE A 1 373 ? 15.625 16.203 15.734 1 97.94 373 ILE A C 1
ATOM 2868 O O . ILE A 1 373 ? 14.578 16.359 15.109 1 97.94 373 ILE A O 1
ATOM 2872 N N . GLY A 1 374 ? 16 16.984 16.672 1 97.56 374 GLY A N 1
ATOM 2873 C CA . GLY A 1 374 ? 15.141 18.062 17.141 1 97.56 374 GLY A CA 1
ATOM 2874 C C . GLY A 1 374 ? 14.961 19.172 16.094 1 97.56 374 GLY A C 1
ATOM 2875 O O . GLY A 1 374 ? 15.883 19.469 15.344 1 97.56 374 GLY A O 1
ATOM 2876 N N . HIS A 1 375 ? 13.859 19.797 16.188 1 97.88 375 HIS A N 1
ATOM 2877 C CA . HIS A 1 375 ? 13.555 20.875 15.242 1 97.88 375 HIS A CA 1
ATOM 2878 C C . HIS A 1 375 ? 14.32 22.141 15.586 1 97.88 375 HIS A C 1
ATOM 2880 O O . HIS A 1 375 ? 14.297 23.109 14.82 1 97.88 375 HIS A O 1
ATOM 2886 N N . ASP A 1 376 ? 15.023 22.109 16.703 1 97.75 376 ASP A N 1
ATOM 2887 C CA . ASP A 1 376 ? 15.844 23.25 17.109 1 97.75 376 ASP A CA 1
ATOM 2888 C C . ASP A 1 376 ? 17.25 23.141 16.531 1 97.75 376 ASP A C 1
ATOM 2890 O O . ASP A 1 376 ? 18.016 24.109 16.578 1 97.75 376 ASP A O 1
ATOM 2894 N N . ARG A 1 377 ? 17.547 22.016 16 1 97.75 377 ARG A N 1
ATOM 2895 C CA . ARG A 1 377 ? 18.875 21.844 15.406 1 97.75 377 ARG A CA 1
ATOM 2896 C C . ARG A 1 377 ? 19.078 22.828 14.258 1 97.75 377 ARG A C 1
ATOM 2898 O O . ARG A 1 377 ? 18.188 23.031 13.438 1 97.75 377 ARG A O 1
ATOM 2905 N N . GLN A 1 378 ? 20.266 23.422 14.281 1 98.25 378 GLN A N 1
ATOM 2906 C CA . GLN A 1 378 ? 20.578 24.328 13.188 1 98.25 378 GLN A CA 1
ATOM 2907 C C . GLN A 1 378 ? 20.703 23.578 11.867 1 98.25 378 GLN A C 1
ATOM 2909 O O . GLN A 1 378 ? 21.328 22.516 11.812 1 98.25 378 GLN A O 1
ATOM 2914 N N . LEU A 1 379 ? 20.109 24.141 10.891 1 98.38 379 LEU A N 1
ATOM 2915 C CA . LEU A 1 379 ? 20.156 23.531 9.562 1 98.38 379 LEU A CA 1
ATOM 2916 C C . LEU A 1 379 ? 21.562 23.641 8.969 1 98.38 379 LEU A C 1
ATOM 2918 O O . LEU A 1 379 ? 22.234 24.672 9.133 1 98.38 379 LEU A O 1
ATOM 2922 N N . GLU A 1 380 ? 22 22.609 8.328 1 98 380 GLU A N 1
ATOM 2923 C CA . GLU A 1 380 ? 23.297 22.547 7.66 1 98 380 GLU A CA 1
ATOM 2924 C C . GLU A 1 380 ? 23.125 22.297 6.16 1 98 380 GLU A C 1
ATOM 2926 O O . GLU A 1 380 ? 22.141 21.719 5.73 1 98 380 GLU A O 1
ATOM 2931 N N . PRO A 1 381 ? 24.156 22.859 5.402 1 98.5 381 PRO A N 1
ATOM 2932 C CA . PRO A 1 381 ? 24.109 22.516 3.979 1 98.5 381 PRO A CA 1
ATOM 2933 C C . PRO A 1 381 ? 23.969 21.016 3.738 1 98.5 381 PRO A C 1
ATOM 2935 O O . PRO A 1 381 ? 24.656 20.219 4.375 1 98.5 381 PRO A O 1
ATOM 2938 N N . GLY A 1 382 ? 22.984 20.656 2.855 1 98.38 382 GLY A N 1
ATOM 2939 C CA . GLY A 1 382 ? 22.734 19.25 2.561 1 98.38 382 GLY A CA 1
ATOM 2940 C C . GLY A 1 382 ? 21.516 18.703 3.26 1 98.38 382 GLY A C 1
ATOM 2941 O O . GLY A 1 382 ? 21.062 17.594 2.951 1 98.38 382 GLY A O 1
ATOM 2942 N N . THR A 1 383 ? 21 19.438 4.184 1 98.62 383 THR A N 1
ATOM 2943 C CA . THR A 1 383 ? 19.75 19.047 4.844 1 98.62 383 THR A CA 1
ATOM 2944 C C . THR A 1 383 ? 18.547 19.391 3.984 1 98.62 383 THR A C 1
ATOM 2946 O O . THR A 1 383 ? 18.531 20.438 3.318 1 98.62 383 THR A O 1
ATOM 2949 N N . THR A 1 384 ? 17.578 18.516 3.953 1 98.81 384 THR A N 1
ATOM 2950 C CA . THR A 1 384 ? 16.328 18.766 3.23 1 98.81 384 THR A CA 1
ATOM 2951 C C . THR A 1 384 ? 15.148 18.859 4.195 1 98.81 384 THR A C 1
ATOM 2953 O O . THR A 1 384 ? 14.992 18 5.066 1 98.81 384 THR A O 1
ATOM 2956 N N . ILE A 1 385 ? 14.328 19.828 4.086 1 98.88 385 ILE A N 1
ATOM 2957 C CA . ILE A 1 385 ? 13.133 19.984 4.906 1 98.88 385 ILE A CA 1
ATOM 2958 C C . ILE A 1 385 ? 11.945 20.391 4.023 1 98.88 385 ILE A C 1
ATOM 2960 O O . ILE A 1 385 ? 12.125 20.719 2.848 1 98.88 385 ILE A O 1
ATOM 2964 N N . THR A 1 386 ? 10.773 20.312 4.59 1 98.75 386 THR A N 1
ATOM 2965 C CA . THR A 1 386 ? 9.586 20.891 3.967 1 98.75 386 THR A CA 1
ATOM 2966 C C . THR A 1 386 ? 9.297 22.281 4.539 1 98.75 386 THR A C 1
ATOM 2968 O O . THR A 1 386 ? 9.617 22.547 5.695 1 98.75 386 THR A O 1
ATOM 2971 N N . VAL A 1 387 ? 8.781 23.141 3.768 1 98.75 387 VAL A N 1
ATOM 2972 C CA . VAL A 1 387 ? 8.18 24.406 4.172 1 98.75 387 VAL A CA 1
ATOM 2973 C C . VAL A 1 387 ? 6.711 24.438 3.764 1 98.75 387 VAL A C 1
ATOM 2975 O O . VAL A 1 387 ? 6.391 24.594 2.584 1 98.75 387 VAL A O 1
ATOM 2978 N N . GLU A 1 388 ? 5.84 24.281 4.766 1 98.5 388 GLU A N 1
ATOM 2979 C CA . GLU A 1 388 ? 4.457 23.984 4.414 1 98.5 388 GLU A CA 1
ATOM 2980 C C . GLU A 1 388 ? 3.484 24.734 5.312 1 98.5 388 GLU A C 1
ATOM 2982 O O . GLU A 1 388 ? 2.617 24.141 5.949 1 98.5 388 GLU A O 1
ATOM 2987 N N . PRO A 1 389 ? 3.506 26.062 5.258 1 98.69 389 PRO A N 1
ATOM 2988 C CA . PRO A 1 389 ? 2.48 26.797 6.004 1 98.69 389 PRO A CA 1
ATOM 2989 C C . PRO A 1 389 ? 1.069 26.531 5.484 1 98.69 389 PRO A C 1
ATOM 2991 O O . PRO A 1 389 ? 0.899 26.109 4.34 1 98.69 389 PRO A O 1
ATOM 2994 N N . GLY A 1 390 ? 0.126 26.734 6.395 1 98.56 390 GLY A N 1
ATOM 2995 C CA . GLY A 1 390 ? -1.277 26.594 6.039 1 98.56 390 GLY A CA 1
ATOM 2996 C C . GLY A 1 390 ? -2.205 27.375 6.949 1 98.56 390 GLY A C 1
ATOM 2997 O O . GLY A 1 390 ? -1.812 27.781 8.047 1 98.56 390 GLY A O 1
ATOM 2998 N N . LEU A 1 391 ? -3.344 27.672 6.465 1 98.62 391 LEU A N 1
ATOM 2999 C CA . LEU A 1 391 ? -4.457 28.25 7.215 1 98.62 391 LEU A CA 1
ATOM 3000 C C . LEU A 1 391 ? -5.746 27.469 6.941 1 98.62 391 LEU A C 1
ATOM 3002 O O . LEU A 1 391 ? -6.125 27.281 5.785 1 98.62 391 LEU A O 1
ATOM 3006 N N . TYR A 1 392 ? -6.371 27.062 7.984 1 98.25 392 TYR A N 1
ATOM 3007 C CA . TYR A 1 392 ? -7.57 26.234 7.91 1 98.25 392 TYR A CA 1
ATOM 3008 C C . TYR A 1 392 ? -8.711 26.859 8.711 1 98.25 392 TYR A C 1
ATOM 3010 O O . TYR A 1 392 ? -8.742 26.75 9.938 1 98.25 392 TYR A O 1
ATOM 3018 N N . ILE A 1 393 ? -9.609 27.484 8.016 1 98.31 393 ILE A N 1
ATOM 3019 C CA . ILE A 1 393 ? -10.711 28.172 8.672 1 98.31 393 ILE A CA 1
ATOM 3020 C C . ILE A 1 393 ? -11.883 27.219 8.867 1 98.31 393 ILE A C 1
ATOM 3022 O O . ILE A 1 393 ? -12.477 26.734 7.898 1 98.31 393 ILE A O 1
ATOM 3026 N N . PRO A 1 394 ? -12.234 26.969 10.102 1 95.44 394 PRO A N 1
ATOM 3027 C CA . PRO A 1 394 ? -13.336 26.031 10.344 1 95.44 394 PRO A CA 1
ATOM 3028 C C . PRO A 1 394 ? -14.617 26.438 9.617 1 95.44 394 PRO A C 1
ATOM 3030 O O . PRO A 1 394 ? -14.922 27.625 9.492 1 95.44 394 PRO A O 1
ATOM 3033 N N . ASP A 1 395 ? -15.367 25.438 9.211 1 94.94 395 ASP A N 1
ATOM 3034 C CA . ASP A 1 395 ? -16.625 25.688 8.516 1 94.94 395 ASP A CA 1
ATOM 3035 C C . ASP A 1 395 ? -17.75 26 9.5 1 94.94 395 ASP A C 1
ATOM 3037 O O . ASP A 1 395 ? -18.688 25.234 9.633 1 94.94 395 ASP A O 1
ATOM 3041 N N . LEU A 1 396 ? -17.625 27.172 10.07 1 95.5 396 LEU A N 1
ATOM 3042 C CA . LEU A 1 396 ? -18.578 27.656 11.055 1 95.5 396 LEU A CA 1
ATOM 3043 C C . LEU A 1 396 ? -19.141 29.031 10.656 1 95.5 396 LEU A C 1
ATOM 3045 O O . LEU A 1 396 ? -18.406 29.859 10.102 1 95.5 396 LEU A O 1
ATOM 3049 N N . PRO A 1 397 ? -20.359 29.344 11 1 95.75 397 PRO A N 1
ATOM 3050 C CA . PRO A 1 397 ? -21.031 30.578 10.562 1 95.75 397 PRO A CA 1
ATOM 3051 C C . PRO A 1 397 ? -20.297 31.844 11.031 1 95.75 397 PRO A C 1
ATOM 3053 O O . PRO A 1 397 ? -20.344 32.875 10.352 1 95.75 397 PRO A O 1
ATOM 3056 N N . GLN A 1 398 ? -19.656 31.781 12.062 1 95.06 398 GLN A N 1
ATOM 3057 C CA . GLN A 1 398 ? -19.031 32.969 12.641 1 95.06 398 GLN A CA 1
ATOM 3058 C C . GLN A 1 398 ? -17.891 33.469 11.75 1 95.06 398 GLN A C 1
ATOM 3060 O O . GLN A 1 398 ? -17.453 34.625 11.898 1 95.06 398 GLN A O 1
ATOM 3065 N N . PHE A 1 399 ? -17.438 32.656 10.812 1 97.31 399 PHE A N 1
ATOM 3066 C CA . PHE A 1 399 ? -16.312 33.094 9.977 1 97.31 399 PHE A CA 1
ATOM 3067 C C . PHE A 1 399 ? -16.812 33.625 8.641 1 97.31 399 PHE A C 1
ATOM 3069 O O . PHE A 1 399 ? -16 33.938 7.758 1 97.31 399 PHE A O 1
ATOM 3076 N N . GLY A 1 400 ? -18.188 33.656 8.43 1 96.69 400 GLY A N 1
ATOM 3077 C CA . GLY A 1 400 ? -18.812 34.344 7.309 1 96.69 400 GLY A CA 1
ATOM 3078 C C . GLY A 1 400 ? -18.328 33.844 5.961 1 96.69 400 GLY A C 1
ATOM 3079 O O . GLY A 1 400 ? -18.359 32.625 5.699 1 96.69 400 GLY A O 1
ATOM 3080 N N . VAL A 1 401 ? -17.75 34.719 5.137 1 97.19 401 VAL A N 1
ATOM 3081 C CA . VAL A 1 401 ? -17.406 34.438 3.75 1 97.19 401 VAL A CA 1
ATOM 3082 C C . VAL A 1 401 ? -16.141 33.594 3.701 1 97.19 401 VAL A C 1
ATOM 3084 O O . VAL A 1 401 ? -15.797 33.031 2.654 1 97.19 401 VAL A O 1
ATOM 3087 N N . PHE A 1 402 ? -15.461 33.469 4.852 1 98.38 402 PHE A N 1
ATOM 3088 C CA . PHE A 1 402 ? -14.195 32.75 4.879 1 98.38 402 PHE A CA 1
ATOM 3089 C C . PHE A 1 402 ? -14.398 31.297 5.324 1 98.38 402 PHE A C 1
ATOM 3091 O O . PHE A 1 402 ? -13.469 30.484 5.25 1 98.38 402 PHE A O 1
ATOM 3098 N N . ARG A 1 403 ? -15.586 30.969 5.762 1 97.38 403 ARG A N 1
ATOM 3099 C CA . ARG A 1 403 ? -15.812 29.672 6.375 1 97.38 403 ARG A CA 1
ATOM 3100 C C . ARG A 1 403 ? -15.477 28.547 5.41 1 97.38 403 ARG A C 1
ATOM 3102 O O . ARG A 1 403 ? -15.812 28.609 4.223 1 97.38 403 ARG A O 1
ATOM 3109 N N . GLY A 1 404 ? -14.703 27.531 5.914 1 97.25 404 GLY A N 1
ATOM 3110 C CA . GLY A 1 404 ? -14.43 26.328 5.156 1 97.25 404 GLY A CA 1
ATOM 3111 C C . GLY A 1 404 ? -13.258 26.469 4.195 1 97.25 404 GLY A C 1
ATOM 3112 O O . GLY A 1 404 ? -12.922 25.531 3.469 1 97.25 404 GLY A O 1
ATOM 3113 N N . ILE A 1 405 ? -12.641 27.625 4.16 1 98.56 405 ILE A N 1
ATOM 3114 C CA . ILE A 1 405 ? -11.484 27.797 3.285 1 98.56 405 ILE A CA 1
ATOM 3115 C C . ILE A 1 405 ? -10.242 27.203 3.939 1 98.56 405 ILE A C 1
ATOM 3117 O O . ILE A 1 405 ? -9.914 27.531 5.082 1 98.56 405 ILE A O 1
ATOM 3121 N N . GLY A 1 406 ? -9.609 26.234 3.34 1 98.44 406 GLY A N 1
ATOM 3122 C CA . GLY A 1 406 ? -8.328 25.672 3.727 1 98.44 406 GLY A CA 1
ATOM 3123 C C . GLY A 1 406 ? -7.27 25.812 2.648 1 98.44 406 GLY A C 1
ATOM 3124 O O . GLY A 1 406 ? -7.5 25.438 1.494 1 98.44 406 GLY A O 1
ATOM 3125 N N . VAL A 1 407 ? -6.125 26.391 3.027 1 98.62 407 VAL A N 1
ATOM 3126 C CA . VAL A 1 407 ? -5.027 26.578 2.084 1 98.62 407 VAL A CA 1
ATOM 3127 C C . VAL A 1 407 ? -3.727 26.062 2.697 1 98.62 407 VAL A C 1
ATOM 3129 O O . VAL A 1 407 ? -3.434 26.344 3.863 1 98.62 407 VAL A O 1
ATOM 3132 N N . ARG A 1 408 ? -2.994 25.297 2.018 1 98.56 408 ARG A N 1
ATOM 3133 C CA . ARG A 1 408 ? -1.636 24.859 2.32 1 98.56 408 ARG A CA 1
ATOM 3134 C C . ARG A 1 408 ? -0.742 24.953 1.088 1 98.56 408 ARG A C 1
ATOM 3136 O O . ARG A 1 408 ? -1.157 24.594 -0.015 1 98.56 408 ARG A O 1
ATOM 3143 N N . ILE A 1 409 ? 0.359 25.5 1.188 1 98.25 409 ILE A N 1
ATOM 3144 C CA . ILE A 1 409 ? 1.392 25.578 0.16 1 98.25 409 ILE A CA 1
ATOM 3145 C C . ILE A 1 409 ? 2.688 24.969 0.69 1 98.25 409 ILE A C 1
ATOM 3147 O O . ILE A 1 409 ? 3.199 25.391 1.729 1 98.25 409 ILE A O 1
ATOM 3151 N N . GLU A 1 410 ? 3.152 23.969 0.01 1 98.5 410 GLU A N 1
ATOM 3152 C CA . GLU A 1 410 ? 4.297 23.234 0.545 1 98.5 410 GLU A CA 1
ATOM 3153 C C . GLU A 1 410 ? 5.328 22.953 -0.543 1 98.5 410 GLU A C 1
ATOM 3155 O O . GLU A 1 410 ? 4.98 22.484 -1.629 1 98.5 410 GLU A O 1
ATOM 3160 N N . ASP A 1 411 ? 6.574 23.219 -0.25 1 98.5 411 ASP A N 1
ATOM 3161 C CA . ASP A 1 411 ? 7.695 22.844 -1.104 1 98.5 411 ASP A CA 1
ATOM 3162 C C . ASP A 1 411 ? 8.75 22.078 -0.32 1 98.5 411 ASP A C 1
ATOM 3164 O O . ASP A 1 411 ? 8.836 22.188 0.904 1 98.5 411 ASP A O 1
ATOM 3168 N N . ASP A 1 412 ? 9.453 21.266 -1.036 1 98.75 412 ASP A N 1
ATOM 3169 C CA . ASP A 1 412 ? 10.68 20.641 -0.547 1 98.75 412 ASP A CA 1
ATOM 3170 C C . ASP A 1 412 ? 11.891 21.531 -0.77 1 98.75 412 ASP A C 1
ATOM 3172 O O . ASP A 1 412 ? 12.078 22.062 -1.865 1 98.75 412 ASP A O 1
ATOM 3176 N N . VAL A 1 413 ? 12.719 21.609 0.265 1 98.56 413 VAL A N 1
ATOM 3177 C CA . VAL A 1 413 ? 13.812 22.578 0.211 1 98.56 413 VAL A CA 1
ATOM 3178 C C . VAL A 1 413 ? 15.125 21.906 0.609 1 98.56 413 VAL A C 1
ATOM 3180 O O . VAL A 1 413 ? 15.172 21.156 1.594 1 98.56 413 VAL A O 1
ATOM 3183 N N . LEU A 1 414 ? 16.141 22.125 -0.189 1 98.75 414 LEU A N 1
ATOM 3184 C CA . LEU A 1 414 ? 17.516 21.719 0.132 1 98.75 414 LEU A CA 1
ATOM 3185 C C . LEU A 1 414 ? 18.328 22.906 0.644 1 98.75 414 LEU A C 1
ATOM 3187 O O . LEU A 1 414 ? 18.469 23.922 -0.048 1 98.75 414 LEU A O 1
ATOM 3191 N N . VAL A 1 415 ? 18.828 22.797 1.825 1 98.75 415 VAL A N 1
ATOM 3192 C CA . VAL A 1 415 ? 19.672 23.859 2.377 1 98.75 415 VAL A CA 1
ATOM 3193 C C . VAL A 1 415 ? 21.031 23.859 1.675 1 98.75 415 VAL A C 1
ATOM 3195 O O . VAL A 1 415 ? 21.656 22.797 1.515 1 98.75 415 VAL A O 1
ATOM 3198 N N . THR A 1 416 ? 21.422 25 1.212 1 97.94 416 THR A N 1
ATOM 3199 C CA . THR A 1 416 ? 22.703 25.188 0.55 1 97.94 416 THR A CA 1
ATOM 3200 C C . THR A 1 416 ? 23.672 25.969 1.439 1 97.94 416 THR A C 1
ATOM 3202 O O . THR A 1 416 ? 23.375 26.219 2.609 1 97.94 416 THR A O 1
ATOM 3205 N N . SER A 1 417 ? 24.828 26.297 0.886 1 97.38 417 SER A N 1
ATOM 3206 C CA . SER A 1 417 ? 25.844 27 1.669 1 97.38 417 SER A CA 1
ATOM 3207 C C . SER A 1 417 ? 25.422 28.438 1.967 1 97.38 417 SER A C 1
ATOM 3209 O O . SER A 1 417 ? 25.875 29.031 2.949 1 97.38 417 SER A O 1
ATOM 3211 N N . SER A 1 418 ? 24.516 28.984 1.157 1 96.19 418 SER A N 1
ATOM 3212 C CA . SER A 1 418 ? 24.203 30.406 1.307 1 96.19 418 SER A CA 1
ATOM 3213 C C . SER A 1 418 ? 22.703 30.609 1.485 1 96.19 418 SER A C 1
ATOM 3215 O O . SER A 1 418 ? 22.25 31.75 1.663 1 96.19 418 SER A O 1
ATOM 3217 N N . GLY A 1 419 ? 21.969 29.688 1.438 1 97.38 419 GLY A N 1
ATOM 3218 C CA . GLY A 1 419 ? 20.531 29.75 1.527 1 97.38 419 GLY A CA 1
ATOM 3219 C C . GLY A 1 419 ? 19.859 28.391 1.354 1 97.38 419 GLY A C 1
ATOM 3220 O O . GLY A 1 419 ? 20.25 27.422 2 1 97.38 419 GLY A O 1
ATOM 3221 N N . CYS A 1 420 ? 18.797 28.406 0.58 1 96.62 420 CYS A N 1
ATOM 3222 C CA . CYS A 1 420 ? 18.141 27.141 0.275 1 96.62 420 CYS A CA 1
ATOM 3223 C C . CYS A 1 420 ? 17.656 27.109 -1.17 1 96.62 420 CYS A C 1
ATOM 3225 O O . CYS A 1 420 ? 17.562 28.156 -1.82 1 96.62 420 CYS A O 1
ATOM 3227 N N . ARG A 1 421 ? 17.531 25.984 -1.694 1 97.81 421 ARG A N 1
ATOM 3228 C CA . ARG A 1 421 ? 17.016 25.734 -3.037 1 97.81 421 ARG A CA 1
ATOM 3229 C C . ARG A 1 421 ? 15.711 24.953 -2.99 1 97.81 421 ARG A C 1
ATOM 3231 O O . ARG A 1 421 ? 15.641 23.891 -2.373 1 97.81 421 ARG A O 1
ATOM 3238 N N . VAL A 1 422 ? 14.672 25.531 -3.635 1 98.19 422 VAL A N 1
ATOM 3239 C CA . VAL A 1 422 ? 13.414 24.797 -3.775 1 98.19 422 VAL A CA 1
ATOM 3240 C C . VAL A 1 422 ? 13.594 23.641 -4.766 1 98.19 422 VAL A C 1
ATOM 3242 O O . VAL A 1 422 ? 14.031 23.859 -5.898 1 98.19 422 VAL A O 1
ATOM 3245 N N . LEU A 1 423 ? 13.242 22.438 -4.332 1 98.44 423 LEU A N 1
ATOM 3246 C CA . LEU A 1 423 ? 13.398 21.25 -5.176 1 98.44 423 LEU A CA 1
ATOM 3247 C C . LEU A 1 423 ? 12.133 21 -5.992 1 98.44 423 LEU A C 1
ATOM 3249 O O . LEU A 1 423 ? 12.211 20.516 -7.125 1 98.44 423 LEU A O 1
ATOM 3253 N N . SER A 1 424 ? 10.969 21.219 -5.406 1 97.25 424 SER A N 1
ATOM 3254 C CA . SER A 1 424 ? 9.68 21.016 -6.059 1 97.25 424 SER A CA 1
ATOM 3255 C C . SER A 1 424 ? 9.312 22.203 -6.934 1 97.25 424 SER A C 1
ATOM 3257 O O . SER A 1 424 ? 8.258 22.812 -6.75 1 97.25 424 SER A O 1
ATOM 3259 N N . ASP A 1 425 ? 10.055 22.453 -7.98 1 92.38 425 ASP A N 1
ATOM 3260 C CA . ASP A 1 425 ? 9.969 23.719 -8.688 1 92.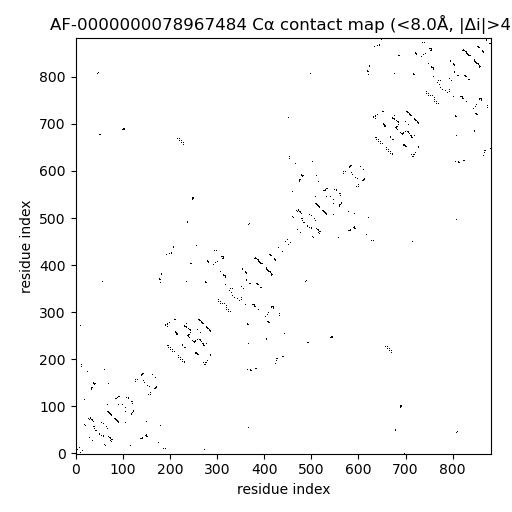38 425 ASP A CA 1
ATOM 3261 C C . ASP A 1 425 ? 9.266 23.562 -10.031 1 92.38 425 ASP A C 1
ATOM 3263 O O . ASP A 1 425 ? 9.32 24.453 -10.883 1 92.38 425 ASP A O 1
ATOM 3267 N N . GLN A 1 426 ? 8.617 22.391 -10.211 1 88.56 426 GLN A N 1
ATOM 3268 C CA . GLN A 1 426 ? 7.941 22.203 -11.492 1 88.56 426 GLN A CA 1
ATOM 3269 C C . GLN A 1 426 ? 6.512 22.734 -11.445 1 88.56 426 GLN A C 1
ATOM 3271 O O . GLN A 1 426 ? 5.801 22.703 -12.453 1 88.56 426 GLN A O 1
ATOM 3276 N N . VAL A 1 427 ? 6.094 23.109 -10.305 1 86.38 427 VAL A N 1
ATOM 3277 C CA . VAL A 1 427 ? 4.758 23.672 -10.156 1 86.38 427 VAL A CA 1
ATOM 3278 C C . VAL A 1 427 ? 4.848 25.031 -9.461 1 86.38 427 VAL A C 1
ATOM 3280 O O . VAL A 1 427 ? 5.512 25.156 -8.43 1 86.38 427 VAL A O 1
ATOM 3283 N N . GLY A 1 428 ? 4.359 26 -10.203 1 79.81 428 GLY A N 1
ATOM 3284 C CA . GLY A 1 428 ? 4.387 27.344 -9.625 1 79.81 428 GLY A CA 1
ATOM 3285 C C . GLY A 1 428 ? 3.27 27.578 -8.625 1 79.81 428 GLY A C 1
ATOM 3286 O O . GLY A 1 428 ? 2.57 26.641 -8.234 1 79.81 428 GLY A O 1
ATOM 3287 N N . HIS A 1 429 ? 3.367 28.734 -8.062 1 78.5 429 HIS A N 1
ATOM 3288 C CA . HIS A 1 429 ? 2.287 29.188 -7.191 1 78.5 429 HIS A CA 1
ATOM 3289 C C . HIS A 1 429 ? 1.236 29.969 -7.977 1 78.5 429 HIS A C 1
ATOM 3291 O O . HIS A 1 429 ? 1.521 30.484 -9.055 1 78.5 429 HIS A O 1
ATOM 3297 N N . CYS A 1 430 ? 0.023 29.734 -7.648 1 61.62 430 CYS A N 1
ATOM 3298 C CA . CYS A 1 430 ? -1.047 30.438 -8.352 1 61.62 430 CYS A CA 1
ATOM 3299 C C . CYS A 1 430 ? -0.854 31.953 -8.266 1 61.62 430 CYS A C 1
ATOM 3301 O O . CYS A 1 430 ? -0.574 32.469 -7.195 1 61.62 430 CYS A O 1
ATOM 3303 N N . ASN A 1 431 ? -0.329 32.562 -9.344 1 48.31 431 ASN A N 1
ATOM 3304 C CA . ASN A 1 431 ? -0.265 34.031 -9.352 1 48.31 431 ASN A CA 1
ATOM 3305 C C . ASN A 1 431 ? -1.65 34.656 -9.203 1 48.31 431 ASN A C 1
ATOM 3307 O O . ASN A 1 431 ? -2.529 34.438 -10.039 1 48.31 431 ASN A O 1
ATOM 3311 N N . CYS A 1 432 ? -2.168 34.719 -8.008 1 43.09 432 CYS A N 1
ATOM 3312 C CA . CYS A 1 432 ? -3.49 35.25 -7.711 1 43.09 432 CYS A CA 1
ATOM 3313 C C . CYS A 1 432 ? -3.678 36.625 -8.359 1 43.09 432 CYS A C 1
ATOM 3315 O O . CYS A 1 432 ? -4.762 37.219 -8.289 1 43.09 432 CYS A O 1
ATOM 3317 N N . THR A 1 433 ? -2.643 37.5 -8.5 1 37.97 433 THR A N 1
ATOM 3318 C CA . THR A 1 433 ? -2.963 38.812 -9.031 1 37.97 433 THR A CA 1
ATOM 3319 C C . THR A 1 433 ? -3.623 38.719 -10.398 1 37.97 433 THR A C 1
ATOM 3321 O O . THR A 1 433 ? -4.434 39.562 -10.781 1 37.97 433 THR A O 1
ATOM 3324 N N . ALA A 1 434 ? -2.744 38.531 -11.484 1 33.97 434 ALA A N 1
ATOM 3325 C CA . ALA A 1 434 ? -3.236 38.656 -12.859 1 33.97 434 ALA A CA 1
ATOM 3326 C C . ALA A 1 434 ? -4.258 37.562 -13.18 1 33.97 434 ALA A C 1
ATOM 3328 O O . ALA A 1 434 ? -4.27 36.5 -12.539 1 33.97 434 ALA A O 1
ATOM 3329 N N . SER A 1 435 ? -5.375 37.812 -13.945 1 33.44 435 SER A N 1
ATOM 3330 C CA . SER A 1 435 ? -6.285 36.906 -14.648 1 33.44 435 SER A CA 1
ATOM 3331 C C . SER A 1 435 ? -5.594 35.625 -15.016 1 33.44 435 SER A C 1
ATOM 3333 O O . SER A 1 435 ? -5.324 35.344 -16.188 1 33.44 435 SER A O 1
ATOM 3335 N N . TYR A 1 436 ? -4.516 35.281 -14.398 1 32.81 436 TYR A N 1
ATOM 3336 C CA . TYR A 1 436 ? -3.785 34.188 -15.047 1 32.81 436 TYR A CA 1
ATOM 3337 C C . TYR A 1 436 ? -4.543 32.875 -14.93 1 32.81 436 TYR A C 1
ATOM 3339 O O . TYR A 1 436 ? -4.883 32.438 -13.82 1 32.81 436 TYR A O 1
ATOM 3347 N N . GLY A 1 437 ? -5.258 32.562 -15.82 1 35.41 437 GLY A N 1
ATOM 3348 C CA . GLY A 1 437 ? -5.555 31.188 -16.203 1 35.41 437 GLY A CA 1
ATOM 3349 C C . GLY A 1 437 ? -4.395 30.25 -15.961 1 35.41 437 GLY A C 1
ATOM 3350 O O . GLY A 1 437 ? -3.252 30.672 -15.812 1 35.41 437 GLY A O 1
ATOM 3351 N N . ILE A 1 438 ? -4.516 29.078 -15.273 1 37.16 438 ILE A N 1
ATOM 3352 C CA . ILE A 1 438 ? -3.516 28.016 -15.352 1 37.16 438 ILE A CA 1
ATOM 3353 C C . ILE A 1 438 ? -2.664 28.203 -16.609 1 37.16 438 ILE A C 1
ATOM 3355 O O . ILE A 1 438 ? -3.189 28.25 -17.719 1 37.16 438 ILE A O 1
ATOM 3359 N N . VAL A 1 439 ? -1.594 28.953 -16.672 1 31.7 439 VAL A N 1
ATOM 3360 C CA . VAL A 1 439 ? -0.782 29.016 -17.891 1 31.7 439 VAL A CA 1
ATOM 3361 C C . VAL A 1 439 ? -0.399 27.594 -18.312 1 31.7 439 VAL A C 1
ATOM 3363 O O . VAL A 1 439 ? 0.295 26.891 -17.578 1 31.7 439 VAL A O 1
ATOM 3366 N N . ARG A 1 440 ? -1.124 26.969 -19.078 1 32.5 440 ARG A N 1
ATOM 3367 C CA . ARG A 1 440 ? -0.655 25.859 -19.906 1 32.5 440 ARG A CA 1
ATOM 3368 C C . ARG A 1 440 ? 0.556 26.266 -20.734 1 32.5 440 ARG A C 1
ATOM 3370 O O . ARG A 1 440 ? 0.462 27.156 -21.594 1 32.5 440 ARG A O 1
ATOM 3377 N N . ASP A 1 441 ? 1.825 26.469 -20.047 1 23.95 441 ASP A N 1
ATOM 3378 C CA . ASP A 1 441 ? 2.83 26.516 -21.109 1 23.95 441 ASP A CA 1
ATOM 3379 C C . ASP A 1 441 ? 2.689 25.344 -22.062 1 23.95 441 ASP A C 1
ATOM 3381 O O . ASP A 1 441 ? 2.455 24.219 -21.641 1 23.95 441 ASP A O 1
ATOM 3385 N N . PRO B 1 1 ? -21.219 9.328 1.411 1 47.09 1 PRO B N 1
ATOM 3386 C CA . PRO B 1 1 ? -20.469 9.477 0.164 1 47.09 1 PRO B CA 1
ATOM 3387 C C . PRO B 1 1 ? -21.359 9.797 -1.03 1 47.09 1 PRO B C 1
ATOM 3389 O O . PRO B 1 1 ? -22.469 9.25 -1.149 1 47.09 1 PRO B O 1
ATOM 3392 N N . GLN B 1 2 ? -21.125 10.898 -1.704 1 59.88 2 GLN B N 1
ATOM 3393 C CA . GLN B 1 2 ? -21.938 11.344 -2.838 1 59.88 2 GLN B CA 1
ATOM 3394 C C . GLN B 1 2 ? -22.078 10.242 -3.881 1 59.88 2 GLN B C 1
ATOM 3396 O O . GLN B 1 2 ? -22.938 10.312 -4.758 1 59.88 2 GLN B O 1
ATOM 3401 N N . LEU B 1 3 ? -21.344 9.055 -3.543 1 60.22 3 LEU B N 1
ATOM 3402 C CA . LEU B 1 3 ? -21.312 8.008 -4.559 1 60.22 3 LEU B CA 1
ATOM 3403 C C . LEU B 1 3 ? -22.328 6.918 -4.242 1 60.22 3 LEU B C 1
ATOM 3405 O O . LEU B 1 3 ? -22.531 6 -5.039 1 60.22 3 LEU B O 1
ATOM 3409 N N . LEU B 1 4 ? -23.031 7.066 -3.119 1 70.81 4 LEU B N 1
ATOM 3410 C CA . LEU B 1 4 ? -23.938 6.004 -2.701 1 70.81 4 LEU B CA 1
ATOM 3411 C C . LEU B 1 4 ? -25.391 6.441 -2.844 1 70.81 4 LEU B C 1
ATOM 3413 O O . LEU B 1 4 ? -25.719 7.602 -2.604 1 70.81 4 LEU B O 1
ATOM 3417 N N . ALA B 1 5 ? -26.203 5.508 -3.375 1 76.38 5 ALA B N 1
ATOM 3418 C CA . ALA B 1 5 ? -27.641 5.723 -3.371 1 76.38 5 ALA B CA 1
ATOM 3419 C C . ALA B 1 5 ? -28.203 5.688 -1.95 1 76.38 5 ALA B C 1
ATOM 3421 O O . ALA B 1 5 ? -27.531 5.199 -1.03 1 76.38 5 ALA B O 1
ATOM 3422 N N . PRO B 1 6 ? -29.453 6.219 -1.84 1 79.38 6 PRO B N 1
ATOM 3423 C CA . PRO B 1 6 ? -30.047 6.195 -0.506 1 79.38 6 PRO B CA 1
ATOM 3424 C C . PRO B 1 6 ? -30.109 4.789 0.087 1 79.38 6 PRO B C 1
ATOM 3426 O O . PRO B 1 6 ? -30.391 3.824 -0.63 1 79.38 6 PRO B O 1
ATOM 3429 N N . ARG B 1 7 ? -29.781 4.465 1.215 1 86.62 7 ARG B N 1
ATOM 3430 C CA . ARG B 1 7 ? -29.875 3.248 2.016 1 86.62 7 ARG B CA 1
ATOM 3431 C C . ARG B 1 7 ? -28.703 2.316 1.729 1 86.62 7 ARG B C 1
ATOM 3433 O O . ARG B 1 7 ? -28.578 1.25 2.338 1 86.62 7 ARG B O 1
ATOM 3440 N N . GLU B 1 8 ? -27.891 2.732 0.695 1 91.69 8 GLU B N 1
ATOM 3441 C CA . GLU B 1 8 ? -26.703 1.92 0.404 1 91.69 8 GLU B CA 1
ATOM 3442 C C . GLU B 1 8 ? -25.578 2.229 1.376 1 91.69 8 GLU B C 1
ATOM 3444 O O . GLU B 1 8 ? -25.344 3.387 1.733 1 91.69 8 GLU B O 1
ATOM 3449 N N . LEU B 1 9 ? -24.906 1.201 1.816 1 90.19 9 LEU B N 1
ATOM 3450 C CA . LEU B 1 9 ? -23.656 1.39 2.547 1 90.19 9 LEU B CA 1
ATOM 3451 C C . LEU B 1 9 ? -22.453 1.147 1.641 1 90.19 9 LEU B C 1
ATOM 3453 O O . LEU B 1 9 ? -21.375 1.673 1.89 1 90.19 9 LEU B O 1
ATOM 3457 N N . THR B 1 10 ? -22.609 0.317 0.662 1 92.81 10 THR B N 1
ATOM 3458 C CA . THR B 1 10 ? -21.734 0.019 -0.468 1 92.81 10 THR B CA 1
ATOM 3459 C C . THR B 1 10 ? -22.516 0.062 -1.779 1 92.81 10 THR B C 1
ATOM 3461 O O . THR B 1 10 ? -23.719 -0.25 -1.81 1 92.81 10 THR B O 1
ATOM 3464 N N . PRO B 1 11 ? -21.859 0.493 -2.828 1 92.38 11 PRO B N 1
ATOM 3465 C CA . PRO B 1 11 ? -22.641 0.54 -4.066 1 92.38 11 PRO B CA 1
ATOM 3466 C C . PRO B 1 11 ? -23.375 -0.768 -4.352 1 92.38 11 PRO B C 1
ATOM 3468 O O . PRO B 1 11 ? -22.75 -1.815 -4.504 1 92.38 11 PRO B O 1
ATOM 3471 N N . GLY B 1 12 ? -24.688 -0.697 -4.41 1 94.62 12 GLY B N 1
ATOM 3472 C CA . GLY B 1 12 ? -25.5 -1.857 -4.734 1 94.62 12 GLY B CA 1
ATOM 3473 C C . GLY B 1 12 ? -25.875 -2.684 -3.516 1 94.62 12 GLY B C 1
ATOM 3474 O O . GLY B 1 12 ? -26.766 -3.543 -3.59 1 94.62 12 GLY B O 1
ATOM 3475 N N . ILE B 1 13 ? -25.266 -2.482 -2.398 1 96.88 13 ILE B N 1
ATOM 3476 C CA . ILE B 1 13 ? -25.562 -3.248 -1.194 1 96.88 13 ILE B CA 1
ATOM 3477 C C . ILE B 1 13 ? -26.219 -2.336 -0.153 1 96.88 13 ILE B C 1
ATOM 3479 O O . ILE B 1 13 ? -25.562 -1.438 0.384 1 96.88 13 ILE B O 1
ATOM 3483 N N . GLU B 1 14 ? -27.391 -2.621 0.186 1 95.5 14 GLU B N 1
ATOM 3484 C CA . GLU B 1 14 ? -28.172 -1.805 1.107 1 95.5 14 GLU B CA 1
ATOM 3485 C C . GLU B 1 14 ? -27.906 -2.195 2.559 1 95.5 14 GLU B C 1
ATOM 3487 O O . GLU B 1 14 ? -27.453 -3.311 2.832 1 95.5 14 GLU B O 1
ATOM 3492 N N . ALA B 1 15 ? -28.234 -1.298 3.449 1 92.5 15 ALA B N 1
ATOM 3493 C CA . ALA B 1 15 ? -28.125 -1.547 4.883 1 92.5 15 ALA B CA 1
ATOM 3494 C C . ALA B 1 15 ? -28.891 -2.803 5.289 1 92.5 15 ALA B C 1
ATOM 3496 O O . ALA B 1 15 ? -28.469 -3.535 6.184 1 92.5 15 ALA B O 1
ATOM 3497 N N . SER B 1 16 ? -29.984 -3.059 4.68 1 93 16 SER B N 1
ATOM 3498 C CA . SER B 1 16 ? -30.828 -4.207 5.008 1 93 16 SER B CA 1
ATOM 3499 C C . SER B 1 16 ? -30.094 -5.52 4.746 1 93 16 SER B C 1
ATOM 3501 O O . SER B 1 16 ? -30.297 -6.504 5.457 1 93 16 SER B O 1
ATOM 3503 N N . GLU B 1 17 ? -29.297 -5.574 3.748 1 95.5 17 GLU B N 1
ATOM 3504 C CA . GLU B 1 17 ? -28.531 -6.789 3.48 1 95.5 17 GLU B CA 1
ATOM 3505 C C . GLU B 1 17 ? -27.5 -7.047 4.574 1 95.5 17 GLU B C 1
ATOM 3507 O O . GLU B 1 17 ? -27.281 -8.195 4.973 1 95.5 17 GLU B O 1
ATOM 3512 N N . TYR B 1 18 ? -26.859 -6.004 5.02 1 94.25 18 TYR B N 1
ATOM 3513 C CA . TYR B 1 18 ? -25.922 -6.168 6.125 1 94.25 18 TYR B CA 1
ATOM 3514 C C . TYR B 1 18 ? -26.625 -6.672 7.375 1 94.25 18 TYR B C 1
ATOM 3516 O O . TYR B 1 18 ? -26.109 -7.531 8.086 1 94.25 18 TYR B O 1
ATOM 3524 N N . ARG B 1 19 ? -27.781 -6.184 7.633 1 90.81 19 ARG B N 1
ATOM 3525 C CA . ARG B 1 19 ? -28.594 -6.664 8.75 1 90.81 19 ARG B CA 1
ATOM 3526 C C . ARG B 1 19 ? -28.922 -8.141 8.586 1 90.81 19 ARG B C 1
ATOM 3528 O O . ARG B 1 19 ? -28.859 -8.914 9.547 1 90.81 19 ARG B O 1
ATOM 3535 N N . ALA B 1 20 ? -29.297 -8.453 7.41 1 93.12 20 ALA B N 1
ATOM 3536 C CA . ALA B 1 20 ? -29.625 -9.852 7.125 1 93.12 20 ALA B CA 1
ATOM 3537 C C . ALA B 1 20 ? -28.422 -10.75 7.359 1 93.12 20 ALA B C 1
ATOM 3539 O O . ALA B 1 20 ? -28.562 -11.875 7.855 1 93.12 20 ALA B O 1
ATOM 3540 N N . ARG B 1 21 ? -27.219 -10.32 6.973 1 95.06 21 ARG B N 1
ATOM 3541 C CA . ARG B 1 21 ? -25.984 -11.07 7.191 1 95.06 21 ARG B CA 1
ATOM 3542 C C . ARG B 1 21 ? -25.734 -11.289 8.68 1 95.06 21 ARG B C 1
ATOM 3544 O O . ARG B 1 21 ? -25.375 -12.398 9.094 1 95.06 21 ARG B O 1
ATOM 3551 N N . ARG B 1 22 ? -25.906 -10.266 9.43 1 92.56 22 ARG B N 1
ATOM 3552 C CA . ARG B 1 22 ? -25.734 -10.375 10.875 1 92.56 22 ARG B CA 1
ATOM 3553 C C . ARG B 1 22 ? -26.75 -11.336 11.477 1 92.56 22 ARG B C 1
ATOM 3555 O O . ARG B 1 22 ? -26.406 -12.133 12.359 1 92.56 22 ARG B O 1
ATOM 3562 N N . HIS B 1 23 ? -27.922 -11.242 11.016 1 90.06 23 HIS B N 1
ATOM 3563 C CA . HIS B 1 23 ? -28.953 -12.148 11.492 1 90.06 23 HIS B CA 1
ATOM 3564 C C . HIS B 1 23 ? -28.609 -13.602 11.172 1 90.06 23 HIS B C 1
ATOM 3566 O O . HIS B 1 23 ? -28.75 -14.484 12.023 1 90.06 23 HIS B O 1
ATOM 3572 N N . ARG B 1 24 ? -28.188 -13.852 10 1 93.38 24 ARG B N 1
ATOM 3573 C CA . ARG B 1 24 ? -27.797 -15.203 9.602 1 93.38 24 ARG B CA 1
ATOM 3574 C C . ARG B 1 24 ? -26.672 -15.727 10.477 1 93.38 24 ARG B C 1
ATOM 3576 O O . ARG B 1 24 ? -26.703 -16.875 10.922 1 93.38 24 ARG B O 1
ATOM 3583 N N . LEU B 1 25 ? -25.641 -14.867 10.703 1 94.5 25 LEU B N 1
ATOM 3584 C CA . LEU B 1 25 ? -24.547 -15.297 11.57 1 94.5 25 LEU B CA 1
ATOM 3585 C C . LEU B 1 25 ? -25.062 -15.617 12.969 1 94.5 25 LEU B C 1
ATOM 3587 O O . LEU B 1 25 ? -24.672 -16.625 13.562 1 94.5 25 LEU B O 1
ATOM 3591 N N . SER B 1 26 ? -25.922 -14.797 13.461 1 90.5 26 SER B N 1
ATOM 3592 C CA . SER B 1 26 ? -26.469 -15 14.797 1 90.5 26 SER B CA 1
ATOM 3593 C C . SER B 1 26 ? -27.172 -16.344 14.914 1 90.5 26 SER B C 1
ATOM 3595 O O . SER B 1 26 ? -27.094 -17 15.953 1 90.5 26 SER B O 1
ATOM 3597 N N . GLN B 1 27 ? -27.797 -16.703 13.891 1 89.62 27 GLN B N 1
ATOM 3598 C CA . GLN B 1 27 ? -28.531 -17.969 13.875 1 89.62 27 GLN B CA 1
ATOM 3599 C C . GLN B 1 27 ? -27.562 -19.156 13.852 1 89.62 27 GLN B C 1
ATOM 3601 O O . GLN B 1 27 ? -27.922 -20.266 14.258 1 89.62 27 GLN B O 1
ATOM 3606 N N . LEU B 1 28 ? -26.406 -18.938 13.367 1 93.12 28 LEU B N 1
ATOM 3607 C CA . LEU B 1 28 ? -25.422 -20 13.266 1 93.12 28 LEU B CA 1
ATOM 3608 C C . LEU B 1 28 ? -24.641 -20.141 14.562 1 93.12 28 LEU B C 1
ATOM 3610 O O . LEU B 1 28 ? -23.953 -21.141 14.773 1 93.12 28 LEU B O 1
ATOM 3614 N N . LEU B 1 29 ? -24.719 -19.141 15.43 1 92.69 29 LEU B N 1
ATOM 3615 C CA . LEU B 1 29 ? -24.016 -19.219 16.703 1 92.69 29 LEU B CA 1
ATOM 3616 C C . LEU B 1 29 ? -24.625 -20.266 17.609 1 92.69 29 LEU B C 1
ATOM 3618 O O . LEU B 1 29 ? -25.844 -20.453 17.609 1 92.69 29 LEU B O 1
ATOM 3622 N N . PRO B 1 30 ? -23.781 -20.891 18.422 1 91.69 30 PRO B N 1
ATOM 3623 C CA . PRO B 1 30 ? -24.359 -21.781 19.438 1 91.69 30 PRO B CA 1
ATOM 3624 C C . PRO B 1 30 ? -25.281 -21.047 20.422 1 91.69 30 PRO B C 1
ATOM 3626 O O . PRO B 1 30 ? -25.062 -19.859 20.703 1 91.69 30 PRO B O 1
ATOM 3629 N N . PRO B 1 31 ? -26.25 -21.812 20.906 1 88.12 31 PRO B N 1
ATOM 3630 C CA . PRO B 1 31 ? -27.125 -21.172 21.891 1 88.12 31 PRO B CA 1
ATOM 3631 C C . PRO B 1 31 ? -26.344 -20.562 23.062 1 88.12 31 PRO B C 1
ATOM 3633 O O . PRO B 1 31 ? -25.484 -21.219 23.641 1 88.12 31 PRO B O 1
ATOM 3636 N N . GLY B 1 32 ? -26.641 -19.312 23.281 1 87.62 32 GLY B N 1
ATOM 3637 C CA . GLY B 1 32 ? -25.969 -18.609 24.359 1 87.62 32 GLY B CA 1
ATOM 3638 C C . GLY B 1 32 ? -24.625 -18.047 23.953 1 87.62 32 GLY B C 1
ATOM 3639 O O . GLY B 1 32 ? -23.969 -17.344 24.734 1 87.62 32 GLY B O 1
ATOM 3640 N N . GLY B 1 33 ? -24.234 -18.328 22.719 1 91.31 33 GLY B N 1
ATOM 3641 C CA . GLY B 1 33 ? -22.922 -17.891 22.25 1 91.31 33 GLY B CA 1
ATOM 3642 C C . GLY B 1 33 ? -22.922 -16.469 21.734 1 91.31 33 GLY B C 1
ATOM 3643 O O . GLY B 1 33 ? -23.984 -15.883 21.484 1 91.31 33 GLY B O 1
ATOM 3644 N N . SER B 1 34 ? -21.688 -15.891 21.688 1 91.75 34 SER B N 1
ATOM 3645 C CA . SER B 1 34 ? -21.484 -14.555 21.125 1 91.75 34 SER B CA 1
ATOM 3646 C C . SER B 1 34 ? -20.25 -14.508 20.234 1 91.75 34 SER B C 1
ATOM 3648 O O . SER B 1 34 ? -19.312 -15.281 20.438 1 91.75 34 SER B O 1
ATOM 3650 N N . ALA B 1 35 ? -20.312 -13.664 19.266 1 94.56 35 ALA B N 1
ATOM 3651 C CA . ALA B 1 35 ? -19.188 -13.445 18.359 1 94.56 35 ALA B CA 1
ATOM 3652 C C . ALA B 1 35 ? -18.562 -12.078 18.594 1 94.56 35 ALA B C 1
ATOM 3654 O O . ALA B 1 35 ? -19.266 -11.086 18.781 1 94.56 35 ALA B O 1
ATOM 3655 N N . VAL B 1 36 ? -17.281 -12.016 18.672 1 93.38 36 VAL B N 1
ATOM 3656 C CA . VAL B 1 36 ? -16.5 -10.781 18.766 1 93.38 36 VAL B CA 1
ATOM 3657 C C . VAL B 1 36 ? -15.641 -10.609 17.516 1 93.38 36 VAL B C 1
ATOM 3659 O O . VAL B 1 36 ? -14.781 -11.453 17.234 1 93.38 36 VAL B O 1
ATOM 3662 N N . LEU B 1 37 ? -15.844 -9.531 16.781 1 94.38 37 LEU B N 1
ATOM 3663 C CA . LEU B 1 37 ? -15.18 -9.32 15.5 1 94.38 37 LEU B CA 1
ATOM 3664 C C . LEU B 1 37 ? -14.609 -7.902 15.414 1 94.38 37 LEU B C 1
ATOM 3666 O O . LEU B 1 37 ? -15.352 -6.945 15.203 1 94.38 37 LEU B O 1
ATOM 3670 N N . PRO B 1 38 ? -13.273 -7.77 15.594 1 93.69 38 PRO B N 1
ATOM 3671 C CA . PRO B 1 38 ? -12.656 -6.445 15.484 1 93.69 38 PRO B CA 1
ATOM 3672 C C . PRO B 1 38 ? -12.445 -6.012 14.031 1 93.69 38 PRO B C 1
ATOM 3674 O O . PRO B 1 38 ? -12.266 -6.855 13.156 1 93.69 38 PRO B O 1
ATOM 3677 N N . ALA B 1 39 ? -12.461 -4.652 13.852 1 93.31 39 ALA B N 1
ATOM 3678 C CA . ALA B 1 39 ? -12.031 -4.047 12.586 1 93.31 39 ALA B CA 1
ATOM 3679 C C . ALA B 1 39 ? -10.531 -4.23 12.375 1 93.31 39 ALA B C 1
ATOM 3681 O O . ALA B 1 39 ? -9.828 -4.691 13.273 1 93.31 39 ALA B O 1
ATOM 3682 N N . ALA B 1 40 ? -10.117 -3.955 11.156 1 94.62 40 ALA B N 1
ATOM 3683 C CA . ALA B 1 40 ? -8.688 -3.941 10.875 1 94.62 40 ALA B CA 1
ATOM 3684 C C . ALA B 1 40 ? -7.992 -2.793 11.602 1 94.62 40 ALA B C 1
ATOM 3686 O O . ALA B 1 40 ? -8.555 -1.703 11.734 1 94.62 40 ALA B O 1
ATOM 3687 N N . ALA B 1 41 ? -6.766 -3.041 12.023 1 92.75 41 ALA B N 1
ATOM 3688 C CA . ALA B 1 41 ? -5.934 -1.957 12.547 1 92.75 41 ALA B CA 1
ATOM 3689 C C . ALA B 1 41 ? -5.312 -1.147 11.414 1 92.75 41 ALA B C 1
ATOM 3691 O O . ALA B 1 41 ? -5.332 -1.572 10.258 1 92.75 41 ALA B O 1
ATOM 3692 N N . THR B 1 42 ? -4.844 0.06 11.766 1 91.5 42 THR B N 1
ATOM 3693 C CA . THR B 1 42 ? -4.016 0.815 10.836 1 91.5 42 THR B CA 1
ATOM 3694 C C . THR B 1 42 ? -2.662 0.139 10.641 1 91.5 42 THR B C 1
ATOM 3696 O O . THR B 1 42 ? -2.023 -0.268 11.617 1 91.5 42 THR B O 1
ATOM 3699 N N . THR B 1 43 ? -2.33 -0.096 9.414 1 91.75 43 THR B N 1
ATOM 3700 C CA . THR B 1 43 ? -1.009 -0.622 9.086 1 91.75 43 THR B CA 1
ATOM 3701 C C . THR B 1 43 ? -0.092 0.493 8.586 1 91.75 43 THR B C 1
ATOM 3703 O O . THR B 1 43 ? -0.492 1.306 7.75 1 91.75 43 THR B O 1
ATOM 3706 N N . TYR B 1 44 ? 1.104 0.506 9.031 1 91.75 44 TYR B N 1
ATOM 3707 C CA . TYR B 1 44 ? 1.998 1.617 8.727 1 91.75 44 TYR B CA 1
ATOM 3708 C C . TYR B 1 44 ? 3.064 1.201 7.723 1 91.75 44 TYR B C 1
ATOM 3710 O O . TYR B 1 44 ? 3.594 0.089 7.793 1 91.75 44 TYR B O 1
ATOM 3718 N N . MET B 1 45 ? 3.367 2.041 6.832 1 92.44 45 MET B N 1
ATOM 3719 C CA . MET B 1 45 ? 4.387 1.845 5.805 1 92.44 45 MET B CA 1
ATOM 3720 C C . MET B 1 45 ? 5.77 2.223 6.328 1 92.44 45 MET B C 1
ATOM 3722 O O . MET B 1 45 ? 6.73 1.478 6.145 1 92.44 45 MET B O 1
ATOM 3726 N N . SER B 1 46 ? 5.855 3.395 6.961 1 89.62 46 SER B N 1
ATOM 3727 C CA . SER B 1 46 ? 7.102 3.906 7.523 1 89.62 46 SER B CA 1
ATOM 3728 C C . SER B 1 46 ? 6.828 4.922 8.633 1 89.62 46 SER B C 1
ATOM 3730 O O . SER B 1 46 ? 6.188 5.949 8.391 1 89.62 46 SER B O 1
ATOM 3732 N N . GLY B 1 47 ? 7.332 4.574 9.766 1 89.38 47 GLY B N 1
ATOM 3733 C CA . GLY B 1 47 ? 7.07 5.477 10.875 1 89.38 47 GLY B CA 1
ATOM 3734 C C . GLY B 1 47 ? 5.59 5.707 11.117 1 89.38 47 GLY B C 1
ATOM 3735 O O . GLY B 1 47 ? 4.828 4.754 11.289 1 89.38 47 GLY B O 1
ATOM 3736 N N . VAL B 1 48 ? 5.215 7.004 10.961 1 90.25 48 VAL B N 1
ATOM 3737 C CA . VAL B 1 48 ? 3.84 7.383 11.258 1 90.25 48 VAL B CA 1
ATOM 3738 C C . VAL B 1 48 ? 3.021 7.414 9.969 1 90.25 48 VAL B C 1
ATOM 3740 O O . VAL B 1 48 ? 1.824 7.711 9.992 1 90.25 48 VAL B O 1
ATOM 3743 N N . ILE B 1 49 ? 3.613 7.133 8.844 1 93.69 49 ILE B N 1
ATOM 3744 C CA . ILE B 1 49 ? 2.92 7.145 7.559 1 93.69 49 ILE B CA 1
ATOM 3745 C C . ILE B 1 49 ? 2.184 5.82 7.355 1 93.69 49 ILE B C 1
ATOM 3747 O O . ILE B 1 49 ? 2.812 4.766 7.246 1 93.69 49 ILE B O 1
ATOM 3751 N N . PRO B 1 50 ? 0.919 5.812 7.246 1 93.56 50 PRO B N 1
ATOM 3752 C CA . PRO B 1 50 ? 0.169 4.57 7.055 1 93.56 50 PRO B CA 1
ATOM 3753 C C . PRO B 1 50 ? 0.069 4.16 5.59 1 93.56 50 PRO B C 1
ATOM 3755 O O . PRO B 1 50 ? 0.188 5.008 4.699 1 93.56 50 PRO B O 1
ATOM 3758 N N . TRP B 1 51 ? -0.107 2.838 5.348 1 93.62 51 TRP B N 1
ATOM 3759 C CA . TRP B 1 51 ? -0.702 2.385 4.098 1 93.62 51 TRP B CA 1
ATOM 3760 C C . TRP B 1 51 ? -2.156 2.83 3.992 1 93.62 51 TRP B C 1
ATOM 3762 O O . TRP B 1 51 ? -2.783 3.17 5 1 93.62 51 TRP B O 1
ATOM 3772 N N . PRO B 1 52 ? -2.664 2.928 2.725 1 92.38 52 PRO B N 1
ATOM 3773 C CA . PRO B 1 52 ? -4.109 3.15 2.656 1 92.38 52 PRO B CA 1
ATOM 3774 C C . PRO B 1 52 ? -4.902 2.135 3.473 1 92.38 52 PRO B C 1
ATOM 3776 O O . PRO B 1 52 ? -4.641 0.932 3.391 1 92.38 52 PRO B O 1
ATOM 3779 N N . TYR B 1 53 ? -5.793 2.613 4.277 1 92.44 53 TYR B N 1
ATOM 3780 C CA . TYR B 1 53 ? -6.551 1.749 5.172 1 92.44 53 TYR B CA 1
ATOM 3781 C C . TYR B 1 53 ? -7.375 0.734 4.387 1 92.44 53 TYR B C 1
ATOM 3783 O O . TYR B 1 53 ? -8.062 1.092 3.428 1 92.44 53 TYR B O 1
ATOM 3791 N N . ARG B 1 54 ? -7.254 -0.496 4.734 1 95.12 54 ARG B N 1
ATOM 3792 C CA . ARG B 1 54 ? -8.094 -1.569 4.211 1 95.12 54 ARG B CA 1
ATOM 3793 C C . ARG B 1 54 ? -8.789 -2.318 5.34 1 95.12 54 ARG B C 1
ATOM 3795 O O . ARG B 1 54 ? -8.133 -2.854 6.238 1 95.12 54 ARG B O 1
ATOM 3802 N N . GLN B 1 55 ? -10.023 -2.367 5.301 1 94.5 55 GLN B N 1
ATOM 3803 C CA . GLN B 1 55 ? -10.828 -2.986 6.352 1 94.5 55 GLN B CA 1
ATOM 3804 C C . GLN B 1 55 ? -10.688 -4.508 6.324 1 94.5 55 GLN B C 1
ATOM 3806 O O . GLN B 1 55 ? -10.352 -5.086 5.289 1 94.5 55 GLN B O 1
ATOM 3811 N N . ASP B 1 56 ? -10.883 -5.137 7.441 1 95.94 56 ASP B N 1
ATOM 3812 C CA . ASP B 1 56 ? -11 -6.586 7.547 1 95.94 56 ASP B CA 1
ATOM 3813 C C . ASP B 1 56 ? -12.195 -7.102 6.738 1 95.94 56 ASP B C 1
ATOM 3815 O O . ASP B 1 56 ? -13.312 -6.602 6.887 1 95.94 56 ASP B O 1
ATOM 3819 N N . PRO B 1 57 ? -11.945 -8.102 5.941 1 96.69 57 PRO B N 1
ATOM 3820 C CA . PRO B 1 57 ? -13.031 -8.547 5.062 1 96.69 57 PRO B CA 1
ATOM 3821 C C . PRO B 1 57 ? -14.242 -9.055 5.836 1 96.69 57 PRO B C 1
ATOM 3823 O O . PRO B 1 57 ? -15.383 -8.852 5.41 1 96.69 57 PRO B O 1
ATOM 3826 N N . ASP B 1 58 ? -14.039 -9.734 6.926 1 96.69 58 ASP B N 1
ATOM 3827 C CA . ASP B 1 58 ? -15.156 -10.242 7.719 1 96.69 58 ASP B CA 1
ATOM 3828 C C . ASP B 1 58 ? -15.938 -9.094 8.367 1 96.69 58 ASP B C 1
ATOM 3830 O O . ASP B 1 58 ? -17.172 -9.094 8.359 1 96.69 58 ASP B O 1
ATOM 3834 N N . PHE B 1 59 ? -15.203 -8.164 8.938 1 94.69 59 PHE B N 1
ATOM 3835 C CA . PHE B 1 59 ? -15.836 -7.008 9.562 1 94.69 59 PHE B CA 1
ATOM 3836 C C . PHE B 1 59 ? -16.609 -6.195 8.531 1 94.69 59 PHE B C 1
ATOM 3838 O O . PHE B 1 59 ? -17.75 -5.801 8.781 1 94.69 59 PHE B O 1
ATOM 3845 N N . PHE B 1 60 ? -16.016 -5.961 7.422 1 96.06 60 PHE B N 1
ATOM 3846 C CA . PHE B 1 60 ? -16.672 -5.246 6.332 1 96.06 60 PHE B CA 1
ATOM 3847 C C . PHE B 1 60 ? -17.938 -5.977 5.891 1 96.06 60 PHE B C 1
ATOM 3849 O O . PHE B 1 60 ? -18.984 -5.352 5.68 1 96.06 60 PHE B O 1
ATOM 3856 N N . TYR B 1 61 ? -17.844 -7.289 5.738 1 97.06 61 TYR B N 1
ATOM 3857 C CA . TYR B 1 61 ? -18.953 -8.117 5.297 1 97.06 61 TYR B CA 1
ATOM 3858 C C . TYR B 1 61 ? -20.156 -7.957 6.219 1 97.06 61 TYR B C 1
ATOM 3860 O O . TYR B 1 61 ? -21.297 -7.891 5.758 1 97.06 61 TYR B O 1
ATOM 3868 N N . LEU B 1 62 ? -19.922 -7.883 7.457 1 94.69 62 LEU B N 1
ATOM 3869 C CA . LEU B 1 62 ? -21 -7.887 8.43 1 94.69 62 LEU B CA 1
ATOM 3870 C C . LEU B 1 62 ? -21.547 -6.48 8.648 1 94.69 62 LEU B C 1
ATOM 3872 O O . LEU B 1 62 ? -22.719 -6.305 8.969 1 94.69 62 LEU B O 1
ATOM 3876 N N . THR B 1 63 ? -20.672 -5.449 8.445 1 91.94 63 THR B N 1
ATOM 3877 C CA . THR B 1 63 ? -21.078 -4.156 8.977 1 91.94 63 THR B CA 1
ATOM 3878 C C . THR B 1 63 ? -21.141 -3.107 7.875 1 91.94 63 THR B C 1
ATOM 3880 O O . THR B 1 63 ? -21.844 -2.1 8 1 91.94 63 THR B O 1
ATOM 3883 N N . GLY B 1 64 ? -20.297 -3.262 6.855 1 92.5 64 GLY B N 1
ATOM 3884 C CA . GLY B 1 64 ? -20.172 -2.242 5.824 1 92.5 64 GLY B CA 1
ATOM 3885 C C . GLY B 1 64 ? -19.375 -1.034 6.27 1 92.5 64 GLY B C 1
ATOM 3886 O O . GLY B 1 64 ? -19.172 -0.095 5.496 1 92.5 64 GLY B O 1
ATOM 3887 N N . LEU B 1 65 ? -18.906 -1.065 7.508 1 89.31 65 LEU B N 1
ATOM 3888 C CA . LEU B 1 65 ? -18.156 0.063 8.062 1 89.31 65 LEU B CA 1
ATOM 3889 C C . LEU B 1 65 ? -16.719 0.075 7.559 1 89.31 65 LEU B C 1
ATOM 3891 O O . LEU B 1 65 ? -16.078 -0.974 7.488 1 89.31 65 LEU B O 1
ATOM 3895 N N . MET B 1 66 ? -16.234 1.276 7.242 1 89.62 66 MET B N 1
ATOM 3896 C CA . MET B 1 66 ? -14.883 1.429 6.734 1 89.62 66 MET B CA 1
ATOM 3897 C C . MET B 1 66 ? -14 2.15 7.746 1 89.62 66 MET B C 1
ATOM 3899 O O . MET B 1 66 ? -12.938 2.666 7.391 1 89.62 66 MET B O 1
ATOM 3903 N N . GLN B 1 67 ? -14.438 2.305 8.922 1 87.62 67 GLN B N 1
ATOM 3904 C CA . GLN B 1 67 ? -13.688 2.906 10.016 1 87.62 67 GLN B CA 1
ATOM 3905 C C . GLN B 1 67 ? -13.359 1.873 11.094 1 87.62 67 GLN B C 1
ATOM 3907 O O . GLN B 1 67 ? -13.859 0.746 11.047 1 87.62 67 GLN B O 1
ATOM 3912 N N . HIS B 1 68 ? -12.523 2.188 11.984 1 88.56 68 HIS B N 1
ATOM 3913 C CA . HIS B 1 68 ? -12.195 1.313 13.102 1 88.56 68 HIS B CA 1
ATOM 3914 C C . HIS B 1 68 ? -13.43 1.03 13.961 1 88.56 68 HIS B C 1
ATOM 3916 O O . HIS B 1 68 ? -14.344 1.854 14.031 1 88.56 68 HIS B O 1
ATOM 3922 N N . GLY B 1 69 ? -13.367 -0.145 14.555 1 87 69 GLY B N 1
ATOM 3923 C CA . GLY B 1 69 ? -14.492 -0.517 15.406 1 87 69 GLY B CA 1
ATOM 3924 C C . GLY B 1 69 ? -14.43 -1.961 15.867 1 87 69 GLY B C 1
ATOM 3925 O O . GLY B 1 69 ? -13.422 -2.645 15.664 1 87 69 GLY B O 1
ATOM 3926 N N . LEU B 1 70 ? -15.477 -2.328 16.547 1 89.88 70 LEU B N 1
ATOM 3927 C CA . LEU B 1 70 ? -15.68 -3.678 17.062 1 89.88 70 LEU B CA 1
ATOM 3928 C C . LEU B 1 70 ? -17.141 -4.105 16.922 1 89.88 70 LEU B C 1
ATOM 3930 O O . LEU B 1 70 ? -18.047 -3.34 17.25 1 89.88 70 LEU B O 1
ATOM 3934 N N . ALA B 1 71 ? -17.328 -5.23 16.375 1 90.81 71 ALA B N 1
ATOM 3935 C CA . ALA B 1 71 ? -18.672 -5.789 16.297 1 90.81 71 ALA B CA 1
ATOM 3936 C C . ALA B 1 71 ? -18.844 -6.965 17.25 1 90.81 71 ALA B C 1
ATOM 3938 O O . ALA B 1 71 ? -17.984 -7.84 17.328 1 90.81 71 ALA B O 1
ATOM 3939 N N . VAL B 1 72 ? -19.891 -6.945 17.984 1 90.94 72 VAL B N 1
ATOM 3940 C CA . VAL B 1 72 ? -20.281 -8.047 18.859 1 90.94 72 VAL B CA 1
ATOM 3941 C C . VAL B 1 72 ? -21.703 -8.508 18.516 1 90.94 72 VAL B C 1
ATOM 3943 O O . VAL B 1 72 ? -22.625 -7.699 18.453 1 90.94 72 VAL B O 1
ATOM 3946 N N . LEU B 1 73 ? -21.797 -9.789 18.281 1 90 73 LEU B N 1
ATOM 3947 C CA . LEU B 1 73 ? -23.094 -10.383 17.969 1 90 73 LEU B CA 1
ATOM 3948 C C . LEU B 1 73 ? -23.422 -11.516 18.938 1 90 73 LEU B C 1
ATOM 3950 O O . LEU B 1 73 ? -22.547 -12.328 19.266 1 90 73 LEU B O 1
ATOM 3954 N N . THR B 1 74 ? -24.625 -11.516 19.422 1 87 74 THR B N 1
ATOM 3955 C CA . THR B 1 74 ? -25.062 -12.555 20.344 1 87 74 THR B CA 1
ATOM 3956 C C . THR B 1 74 ? -26.141 -13.43 19.703 1 87 74 THR B C 1
ATOM 3958 O O . THR B 1 74 ? -26.938 -12.953 18.891 1 87 74 THR B O 1
ATOM 3961 N N . ALA B 1 75 ? -26.062 -14.695 20.109 1 85.94 75 ALA B N 1
ATOM 3962 C CA . ALA B 1 75 ? -27.094 -15.625 19.672 1 85.94 75 ALA B CA 1
ATOM 3963 C C . ALA B 1 75 ? -28.469 -15.227 20.234 1 85.94 75 ALA B C 1
ATOM 3965 O O . ALA B 1 75 ? -28.547 -14.602 21.297 1 85.94 75 ALA B O 1
ATOM 3966 N N . PRO B 1 76 ? -29.5 -15.586 19.469 1 77.12 76 PRO B N 1
ATOM 3967 C CA . PRO B 1 76 ? -30.828 -15.297 19.984 1 77.12 76 PRO B CA 1
ATOM 3968 C C . PRO B 1 76 ? -31.141 -16.047 21.281 1 77.12 76 PRO B C 1
ATOM 3970 O O . PRO B 1 76 ? -30.672 -17.172 21.469 1 77.12 76 PRO B O 1
ATOM 3973 N N . ALA B 1 77 ? -31.672 -15.289 22.281 1 68.62 77 ALA B N 1
ATOM 3974 C CA . ALA B 1 77 ? -32.156 -15.984 23.484 1 68.62 77 ALA B CA 1
ATOM 3975 C C . ALA B 1 77 ? -33.188 -17.047 23.125 1 68.62 77 ALA B C 1
ATOM 3977 O O . ALA B 1 77 ? -33.906 -16.891 22.156 1 68.62 77 ALA B O 1
ATOM 3978 N N . PRO B 1 78 ? -33.125 -18.281 23.875 1 61.38 78 PRO B N 1
ATOM 3979 C CA . PRO B 1 78 ? -34.188 -19.25 23.625 1 61.38 78 PRO B CA 1
ATOM 3980 C C . PRO B 1 78 ? -35.594 -18.625 23.688 1 61.38 78 PRO B C 1
ATOM 3982 O O . PRO B 1 78 ? -35.906 -17.875 24.625 1 61.38 78 PRO B O 1
ATOM 3985 N N . GLY B 1 79 ? -36.531 -18.781 22.641 1 57.19 79 GLY B N 1
ATOM 3986 C CA . GLY B 1 79 ? -37.906 -18.281 22.578 1 57.19 79 GLY B CA 1
ATOM 3987 C C . GLY B 1 79 ? -38 -16.828 22.109 1 57.19 79 GLY B C 1
ATOM 3988 O O . GLY B 1 79 ? -39.094 -16.312 21.906 1 57.19 79 GLY B O 1
ATOM 3989 N N . LYS B 1 80 ? -37 -16.109 22.297 1 52.56 80 LYS B N 1
ATOM 3990 C CA . LYS B 1 80 ? -37.062 -14.734 21.797 1 52.56 80 LYS B CA 1
ATOM 3991 C C . LYS B 1 80 ? -36.406 -14.609 20.438 1 52.56 80 LYS B C 1
ATOM 3993 O O . LYS B 1 80 ? -35.375 -15.242 20.188 1 52.56 80 LYS B O 1
ATOM 3998 N N . ALA B 1 81 ? -37.312 -14.336 19.562 1 45.16 81 ALA B N 1
ATOM 3999 C CA . ALA B 1 81 ? -36.875 -14.18 18.172 1 45.16 81 ALA B CA 1
ATOM 4000 C C . ALA B 1 81 ? -35.688 -13.203 18.078 1 45.16 81 ALA B C 1
ATOM 4002 O O . ALA B 1 81 ? -35.031 -13.148 17.047 1 45.16 81 ALA B O 1
ATOM 4003 N N . SER B 1 82 ? -35.781 -12.023 18.75 1 43.47 82 SER B N 1
ATOM 4004 C CA . SER B 1 82 ? -35.031 -10.859 18.297 1 43.47 82 SER B CA 1
ATOM 4005 C C . SER B 1 82 ? -33.594 -10.859 18.859 1 43.47 82 SER B C 1
ATOM 4007 O O . SER B 1 82 ? -33.406 -10.961 20.078 1 43.47 82 SER B O 1
ATOM 4009 N N . ILE B 1 83 ? -32.719 -11.297 18.203 1 45.25 83 ILE B N 1
ATOM 4010 C CA . ILE B 1 83 ? -31.281 -11.328 18.234 1 45.25 83 ILE B CA 1
ATOM 4011 C C . ILE B 1 83 ? -30.734 -9.906 18.406 1 45.25 83 ILE B C 1
ATOM 4013 O O . ILE B 1 83 ? -29.875 -9.469 17.641 1 45.25 83 ILE B O 1
ATOM 4017 N N . GLN B 1 84 ? -31.312 -8.922 19 1 42.31 84 GLN B N 1
ATOM 4018 C CA . GLN B 1 84 ? -30.797 -7.605 18.641 1 42.31 84 GLN B CA 1
ATOM 4019 C C . GLN B 1 84 ? -29.297 -7.52 18.906 1 42.31 84 GLN B C 1
ATOM 4021 O O . GLN B 1 84 ? -28.578 -6.816 18.188 1 42.31 84 GLN B O 1
ATOM 4026 N N . THR B 1 85 ? -28.375 -8.164 19.703 1 48.53 85 THR B N 1
ATOM 4027 C CA . THR B 1 85 ? -27.359 -7.211 20.125 1 48.53 85 THR B CA 1
ATOM 4028 C C . THR B 1 85 ? -26.281 -7.066 19.062 1 48.53 85 THR B C 1
ATOM 4030 O O . THR B 1 85 ? -25.641 -8.047 18.672 1 48.53 85 THR B O 1
ATOM 4033 N N . HIS B 1 86 ? -26.469 -6.555 18.078 1 50.53 86 HIS B N 1
ATOM 4034 C CA . HIS B 1 86 ? -25.328 -6.055 17.328 1 50.53 86 HIS B CA 1
ATOM 4035 C C . HIS B 1 86 ? -24.766 -4.785 17.953 1 50.53 86 HIS B C 1
ATOM 4037 O O . HIS B 1 86 ? -25.469 -3.777 18.062 1 50.53 86 HIS B O 1
ATOM 4043 N N . VAL B 1 87 ? -23.734 -4.832 18.859 1 53.44 87 VAL B N 1
ATOM 4044 C CA . VAL B 1 87 ? -23.047 -3.674 19.422 1 53.44 87 VAL B CA 1
ATOM 4045 C C . VAL B 1 87 ? -21.906 -3.256 18.5 1 53.44 87 VAL B C 1
ATOM 4047 O O . VAL B 1 87 ? -21.047 -4.07 18.156 1 53.44 87 VAL B O 1
ATOM 4050 N N . SER B 1 88 ? -22.016 -2.361 17.688 1 53.59 88 SER B N 1
ATOM 4051 C CA . SER B 1 88 ? -20.922 -1.753 16.938 1 53.59 88 SER B CA 1
ATOM 4052 C C . SER B 1 88 ? -20.203 -0.697 17.766 1 53.59 88 SER B C 1
ATOM 4054 O O . SER B 1 88 ? -20.828 0.179 18.359 1 53.59 88 SER B O 1
ATOM 4056 N N . LEU B 1 89 ? -19.094 -1.097 18.438 1 52.31 89 LEU B N 1
ATOM 4057 C CA . LEU B 1 89 ? -18.203 -0.223 19.188 1 52.31 89 LEU B CA 1
ATOM 4058 C C . LEU B 1 89 ? -17.562 0.817 18.281 1 52.31 89 LEU B C 1
ATOM 4060 O O . LEU B 1 89 ? -16.953 0.468 17.266 1 52.31 89 LEU B O 1
ATOM 4064 N N . LEU B 1 90 ? -18.016 2.006 18.219 1 53.44 90 LEU B N 1
ATOM 4065 C CA . LEU B 1 90 ? -17.766 3.213 17.438 1 53.44 90 LEU B CA 1
ATOM 4066 C C . LEU B 1 90 ? -16.547 3.969 17.969 1 53.44 90 LEU B C 1
ATOM 4068 O O . LEU B 1 90 ? -16.125 3.746 19.094 1 53.44 90 LEU B O 1
ATOM 4072 N N . GLY B 1 91 ? -16.031 4.711 17.109 1 55.03 91 GLY B N 1
ATOM 4073 C CA . GLY B 1 91 ? -14.992 5.738 17.062 1 55.03 91 GLY B CA 1
ATOM 4074 C C . GLY B 1 91 ? -14.969 6.617 18.297 1 55.03 91 GLY B C 1
ATOM 4075 O O . GLY B 1 91 ? -15.836 6.5 19.172 1 55.03 91 GLY B O 1
ATOM 4076 N N . TYR B 1 92 ? -13.859 7.18 18.516 1 55.09 92 TYR B N 1
ATOM 4077 C CA . TYR B 1 92 ? -13.562 8.148 19.562 1 55.09 92 TYR B CA 1
ATOM 4078 C C . TYR B 1 92 ? -14.57 9.289 19.562 1 55.09 92 TYR B C 1
ATOM 4080 O O . TYR B 1 92 ? -15.094 9.664 18.5 1 55.09 92 TYR B O 1
ATOM 4088 N N . PRO B 1 93 ? -15.25 9.57 20.734 1 52.41 93 PRO B N 1
ATOM 4089 C CA . PRO B 1 93 ? -16.094 10.773 20.797 1 52.41 93 PRO B CA 1
ATOM 4090 C C . PRO B 1 93 ? -15.508 11.945 20 1 52.41 93 PRO B C 1
ATOM 4092 O O . PRO B 1 93 ? -14.281 12.062 19.875 1 52.41 93 PRO B O 1
ATOM 4095 N N . SER B 1 94 ? -16.141 12.492 18.969 1 50.78 94 SER B N 1
ATOM 4096 C CA . SER B 1 94 ? -15.852 13.539 18 1 50.78 94 SER B CA 1
ATOM 4097 C C . SER B 1 94 ? -15.102 14.703 18.641 1 50.78 94 SER B C 1
ATOM 4099 O O . SER B 1 94 ? -14.656 15.625 17.938 1 50.78 94 SER B O 1
ATOM 4101 N N . PRO B 1 95 ? -15.641 15.305 19.641 1 52.34 95 PRO B N 1
ATOM 4102 C CA . PRO B 1 95 ? -15.398 16.75 19.625 1 52.34 95 PRO B CA 1
ATOM 4103 C C . PRO B 1 95 ? -13.961 17.094 19.234 1 52.34 95 PRO B C 1
ATOM 4105 O O . PRO B 1 95 ? -13.609 18.281 19.156 1 52.34 95 PRO B O 1
ATOM 4108 N N . ASN B 1 96 ? -12.969 16.094 19.047 1 57.84 96 ASN B N 1
ATOM 4109 C CA . ASN B 1 96 ? -11.594 16.172 19.531 1 57.84 96 ASN B CA 1
ATOM 4110 C C . ASN B 1 96 ? -10.625 16.578 18.438 1 57.84 96 ASN B C 1
ATOM 4112 O O . ASN B 1 96 ? -10.992 16.609 17.266 1 57.84 96 ASN B O 1
ATOM 4116 N N . GLN B 1 97 ? -9.57 17.172 18.734 1 65.31 97 GLN B N 1
ATOM 4117 C CA . GLN B 1 97 ? -8.328 17.5 18.047 1 65.31 97 GLN B CA 1
ATOM 4118 C C . GLN B 1 97 ? -8.023 16.453 16.969 1 65.31 97 GLN B C 1
ATOM 4120 O O . GLN B 1 97 ? -7.516 16.797 15.891 1 65.31 97 GLN B O 1
ATOM 4125 N N . ARG B 1 98 ? -8.727 15.453 16.984 1 73.25 98 ARG B N 1
ATOM 4126 C CA . ARG B 1 98 ? -8.391 14.383 16.047 1 73.25 98 ARG B CA 1
ATOM 4127 C C . ARG B 1 98 ? -9.148 14.547 14.734 1 73.25 98 ARG B C 1
ATOM 4129 O O . ARG B 1 98 ? -8.633 14.188 13.672 1 73.25 98 ARG B O 1
ATOM 4136 N N . GLU B 1 99 ? -10.336 15.117 14.836 1 77.06 99 GLU B N 1
ATOM 4137 C CA . GLU B 1 99 ? -11.141 15.297 13.633 1 77.06 99 GLU B CA 1
ATOM 4138 C C . GLU B 1 99 ? -10.492 16.312 12.688 1 77.06 99 GLU B C 1
ATOM 4140 O O . GLU B 1 99 ? -10.625 16.203 11.469 1 77.06 99 GLU B O 1
ATOM 4145 N N . ARG B 1 100 ? -9.844 17.188 13.258 1 78.5 100 ARG B N 1
ATOM 4146 C CA . ARG B 1 100 ? -9.125 18.172 12.445 1 78.5 100 ARG B CA 1
ATOM 4147 C C . ARG B 1 100 ? -8.008 17.516 11.648 1 78.5 100 ARG B C 1
ATOM 4149 O O . ARG B 1 100 ? -7.672 17.969 10.547 1 78.5 100 ARG B O 1
ATOM 4156 N N . TRP B 1 101 ? -7.543 16.484 12.195 1 81.38 101 TRP B N 1
ATOM 4157 C CA . TRP B 1 101 ? -6.418 15.82 11.547 1 81.38 101 TRP B CA 1
ATOM 4158 C C . TRP B 1 101 ? -6.902 14.742 10.586 1 81.38 101 TRP B C 1
ATOM 4160 O O . TRP B 1 101 ? -6.477 14.703 9.43 1 81.38 101 TRP B O 1
ATOM 4170 N N . ASP B 1 102 ? -7.898 13.961 11.008 1 81.62 102 ASP B N 1
ATOM 4171 C CA . ASP B 1 102 ? -8.188 12.742 10.258 1 81.62 102 ASP B CA 1
ATOM 4172 C C . ASP B 1 102 ? -9.617 12.758 9.711 1 81.62 102 ASP B C 1
ATOM 4174 O O . ASP B 1 102 ? -10 11.875 8.945 1 81.62 102 ASP B O 1
ATOM 4178 N N . GLY B 1 103 ? -10.414 13.734 10.102 1 78.56 103 GLY B N 1
ATOM 4179 C CA . GLY B 1 103 ? -11.789 13.812 9.633 1 78.56 103 GLY B CA 1
ATOM 4180 C C . GLY B 1 103 ? -12.797 13.242 10.617 1 78.56 103 GLY B C 1
ATOM 4181 O O . GLY B 1 103 ? -12.414 12.719 11.664 1 78.56 103 GLY B O 1
ATOM 4182 N N . ALA B 1 104 ? -14.031 13.328 10.234 1 74 104 ALA B N 1
ATOM 4183 C CA . ALA B 1 104 ? -15.125 12.969 11.125 1 74 104 ALA B CA 1
ATOM 4184 C C . ALA B 1 104 ? -15.234 11.453 11.281 1 74 104 ALA B C 1
ATOM 4186 O O . ALA B 1 104 ? -15.016 10.711 10.32 1 74 104 ALA B O 1
ATOM 4187 N N . SER B 1 105 ? -15.516 11.023 12.492 1 77.94 105 SER B N 1
ATOM 4188 C CA . SER B 1 105 ? -15.82 9.625 12.781 1 77.94 105 SER B CA 1
ATOM 4189 C C . SER B 1 105 ? -17.328 9.391 12.836 1 77.94 105 SER B C 1
ATOM 4191 O O . SER B 1 105 ? -18.094 10.328 13.047 1 77.94 105 SER B O 1
ATOM 4193 N N . ILE B 1 106 ? -17.656 8.148 12.672 1 78.88 106 ILE B N 1
ATOM 4194 C CA . ILE B 1 106 ? -19.078 7.789 12.727 1 78.88 106 ILE B CA 1
ATOM 4195 C C . ILE B 1 106 ? -19.625 8.078 14.125 1 78.88 106 ILE B C 1
ATOM 4197 O O . ILE B 1 106 ? -19 7.734 15.125 1 78.88 106 ILE B O 1
ATOM 4201 N N . GLY B 1 107 ? -20.719 8.781 14.172 1 77.75 107 GLY B N 1
ATOM 4202 C CA . GLY B 1 107 ? -21.391 9.055 15.438 1 77.75 107 GLY B CA 1
ATOM 4203 C C . GLY B 1 107 ? -22.391 7.977 15.836 1 77.75 107 GLY B C 1
ATOM 4204 O O . GLY B 1 107 ? -22.656 7.059 15.055 1 77.75 107 GLY B O 1
ATOM 4205 N N . ARG B 1 108 ? -22.891 8.117 17.047 1 80.12 108 ARG B N 1
ATOM 4206 C CA . ARG B 1 108 ? -23.844 7.156 17.594 1 80.12 108 ARG B CA 1
ATOM 4207 C C . ARG B 1 108 ? -25.094 7.074 16.734 1 80.12 108 ARG B C 1
ATOM 4209 O O . ARG B 1 108 ? -25.578 5.98 16.438 1 80.12 108 ARG B O 1
ATOM 4216 N N . GLU B 1 109 ? -25.578 8.172 16.328 1 83.62 109 GLU B N 1
ATOM 4217 C CA . GLU B 1 109 ? -26.812 8.211 15.547 1 83.62 109 GLU B CA 1
ATOM 4218 C C . GLU B 1 109 ? -26.656 7.492 14.211 1 83.62 109 GLU B C 1
ATOM 4220 O O . GLU B 1 109 ? -27.531 6.73 13.797 1 83.62 109 GLU B O 1
ATOM 4225 N N . ALA B 1 110 ? -25.578 7.773 13.555 1 83.62 110 ALA B N 1
ATOM 4226 C CA . ALA B 1 110 ? -25.328 7.113 12.273 1 83.62 110 ALA B CA 1
ATOM 4227 C C . ALA B 1 110 ? -25.156 5.609 12.453 1 83.62 110 ALA B C 1
ATOM 4229 O O . ALA B 1 110 ? -25.625 4.82 11.633 1 83.62 110 ALA B O 1
ATOM 4230 N N . ALA B 1 111 ? -24.5 5.188 13.508 1 83.94 111 ALA B N 1
ATOM 4231 C CA . ALA B 1 111 ? -24.297 3.77 13.789 1 83.94 111 ALA B CA 1
ATOM 4232 C C . ALA B 1 111 ? -25.641 3.059 13.969 1 83.94 111 ALA B C 1
ATOM 4234 O O . ALA B 1 111 ? -25.844 1.958 13.453 1 83.94 111 ALA B O 1
ATOM 4235 N N . LEU B 1 112 ? -26.562 3.719 14.688 1 83.94 112 LEU B N 1
ATOM 4236 C CA . LEU B 1 112 ? -27.859 3.135 14.977 1 83.94 112 LEU B CA 1
ATOM 4237 C C . LEU B 1 112 ? -28.766 3.182 13.75 1 83.94 112 LEU B C 1
ATOM 4239 O O . LEU B 1 112 ? -29.312 2.158 13.336 1 83.94 112 LEU B O 1
ATOM 4243 N N . ARG B 1 113 ? -28.766 4.312 13.062 1 84.31 113 ARG B N 1
ATOM 4244 C CA . ARG B 1 113 ? -29.797 4.562 12.07 1 84.31 113 ARG B CA 1
ATOM 4245 C C . ARG B 1 113 ? -29.344 4.148 10.68 1 84.31 113 ARG B C 1
ATOM 4247 O O . ARG B 1 113 ? -30.141 3.689 9.867 1 84.31 113 ARG B O 1
ATOM 4254 N N . ILE B 1 114 ? -28.094 4.328 10.461 1 85.75 114 ILE B N 1
ATOM 4255 C CA . ILE B 1 114 ? -27.594 4.09 9.109 1 85.75 114 ILE B CA 1
ATOM 4256 C C . ILE B 1 114 ? -26.984 2.693 9.023 1 85.75 114 ILE B C 1
ATOM 4258 O O . ILE B 1 114 ? -27.312 1.92 8.125 1 85.75 114 ILE B O 1
ATOM 4262 N N . PHE B 1 115 ? -26.219 2.32 10.008 1 87.12 115 PHE B N 1
ATOM 4263 C CA . PHE B 1 115 ? -25.484 1.059 9.938 1 87.12 115 PHE B CA 1
ATOM 4264 C C . PHE B 1 115 ? -26.234 -0.044 10.672 1 87.12 115 PHE B C 1
ATOM 4266 O O . PHE B 1 115 ? -25.828 -1.206 10.648 1 87.12 115 PHE B O 1
ATOM 4273 N N . GLY B 1 116 ? -27.328 0.301 11.383 1 83.56 116 GLY B N 1
ATOM 4274 C CA . GLY B 1 116 ? -28.266 -0.678 11.914 1 83.56 116 GLY B CA 1
ATOM 4275 C C . GLY B 1 116 ? -27.766 -1.355 13.18 1 83.56 116 GLY B C 1
ATOM 4276 O O . GLY B 1 116 ? -28.062 -2.523 13.422 1 83.56 116 GLY B O 1
ATOM 4277 N N . ALA B 1 117 ? -26.969 -0.68 13.945 1 82.69 117 ALA B N 1
ATOM 4278 C CA . ALA B 1 117 ? -26.578 -1.215 15.242 1 82.69 117 ALA B CA 1
ATOM 4279 C C . ALA B 1 117 ? -27.75 -1.183 16.219 1 82.69 117 ALA B C 1
ATOM 4281 O O . ALA B 1 117 ? -28.609 -0.296 16.156 1 82.69 117 ALA B O 1
ATOM 4282 N N . ASP B 1 118 ? -27.75 -2.189 17.078 1 83.38 118 ASP B N 1
ATOM 4283 C CA . ASP B 1 118 ? -28.781 -2.195 18.125 1 83.38 118 ASP B CA 1
ATOM 4284 C C . ASP B 1 118 ? -28.344 -1.368 19.328 1 83.38 118 ASP B C 1
ATOM 4286 O O . ASP B 1 118 ? -29.156 -0.69 19.953 1 83.38 118 ASP B O 1
ATOM 4290 N N . GLU B 1 119 ? -27.109 -1.466 19.672 1 83.25 119 GLU B N 1
ATOM 4291 C CA . GLU B 1 119 ? -26.469 -0.708 20.75 1 83.25 119 GLU B CA 1
ATOM 4292 C C . GLU B 1 119 ? -25.109 -0.193 20.328 1 83.25 119 GLU B C 1
ATOM 4294 O O . GLU B 1 119 ? -24.422 -0.832 19.531 1 83.25 119 GLU B O 1
ATOM 4299 N N . VAL B 1 120 ? -24.828 0.943 20.875 1 83.69 120 VAL B N 1
ATOM 4300 C CA . VAL B 1 120 ? -23.547 1.548 20.516 1 83.69 120 VAL B CA 1
ATOM 4301 C C . VAL B 1 120 ? -22.781 1.914 21.781 1 83.69 120 VAL B C 1
ATOM 4303 O O . VAL B 1 120 ? -23.344 2.512 22.703 1 83.69 120 VAL B O 1
ATOM 4306 N N . TYR B 1 121 ? -21.547 1.48 21.828 1 82.69 121 TYR B N 1
ATOM 4307 C CA . TYR B 1 121 ? -20.641 1.853 22.906 1 82.69 121 TYR B CA 1
ATOM 4308 C C . TYR B 1 121 ? -19.359 2.463 22.359 1 82.69 121 TYR B C 1
ATOM 4310 O O . TYR B 1 121 ? -19.062 2.334 21.172 1 82.69 121 TYR B O 1
ATOM 4318 N N . TRP B 1 122 ? -18.703 3.123 23.219 1 80.12 122 TRP B N 1
ATOM 4319 C CA . TRP B 1 122 ? -17.422 3.697 22.828 1 80.12 122 TRP B CA 1
ATOM 4320 C C . TRP B 1 122 ? -16.281 2.736 23.156 1 80.12 122 TRP B C 1
ATOM 4322 O O . TRP B 1 122 ? -16.375 1.919 24.062 1 80.12 122 TRP B O 1
ATOM 4332 N N . MET B 1 123 ? -15.195 2.939 22.422 1 81.75 123 MET B N 1
ATOM 4333 C CA . MET B 1 123 ? -14.078 2.012 22.516 1 81.75 123 MET B CA 1
ATOM 4334 C C . MET B 1 123 ? -13.5 1.994 23.938 1 81.75 123 MET B C 1
ATOM 4336 O O . MET B 1 123 ? -13.039 0.956 24.406 1 81.75 123 MET B O 1
ATOM 4340 N N . HIS B 1 124 ? -13.57 3.109 24.641 1 80.94 124 HIS B N 1
ATOM 4341 C CA . HIS B 1 124 ? -13.016 3.135 25.984 1 80.94 124 HIS B CA 1
ATOM 4342 C C . HIS B 1 124 ? -13.82 2.236 26.922 1 80.94 124 HIS B C 1
ATOM 4344 O O . HIS B 1 124 ? -13.352 1.878 28 1 80.94 124 HIS B O 1
ATOM 4350 N N . GLU B 1 125 ? -15.062 1.863 26.547 1 83.94 125 GLU B N 1
ATOM 4351 C CA . GLU B 1 125 ? -15.914 0.991 27.359 1 83.94 125 GLU B CA 1
ATOM 4352 C C . GLU B 1 125 ? -15.664 -0.478 27.031 1 83.94 125 GLU B C 1
ATOM 4354 O O . GLU B 1 125 ? -16.203 -1.368 27.688 1 83.94 125 GLU B O 1
ATOM 4359 N N . MET B 1 126 ? -14.859 -0.757 26.031 1 85.75 126 MET B N 1
ATOM 4360 C CA . MET B 1 126 ? -14.68 -2.09 25.453 1 85.75 126 MET B CA 1
ATOM 4361 C C . MET B 1 126 ? -14.234 -3.082 26.531 1 85.75 126 MET B C 1
ATOM 4363 O O . MET B 1 126 ? -14.812 -4.16 26.656 1 85.75 126 MET B O 1
ATOM 4367 N N . PRO B 1 127 ? -13.211 -2.797 27.375 1 87.62 127 PRO B N 1
ATOM 4368 C CA . PRO B 1 127 ? -12.781 -3.789 28.359 1 87.62 127 PRO B CA 1
ATOM 4369 C C . PRO B 1 127 ? -13.898 -4.199 29.328 1 87.62 127 PRO B C 1
ATOM 4371 O O . PRO B 1 127 ? -14.102 -5.391 29.562 1 87.62 127 PRO B O 1
ATOM 4374 N N . ARG B 1 128 ? -14.633 -3.264 29.781 1 87.31 128 ARG B N 1
ATOM 4375 C CA . ARG B 1 128 ? -15.719 -3.541 30.703 1 87.31 128 ARG B CA 1
ATOM 4376 C C . ARG B 1 128 ? -16.828 -4.352 30.031 1 87.31 128 ARG B C 1
ATOM 4378 O O . ARG B 1 128 ? -17.312 -5.332 30.594 1 87.31 128 ARG B O 1
ATOM 4385 N N . LYS B 1 129 ? -17.234 -3.934 28.875 1 87.62 129 LYS B N 1
ATOM 4386 C CA . LYS B 1 129 ? -18.328 -4.59 28.172 1 87.62 129 LYS B CA 1
ATOM 4387 C C . LYS B 1 129 ? -17.953 -6.012 27.766 1 87.62 129 LYS B C 1
ATOM 4389 O O . LYS B 1 129 ? -18.797 -6.91 27.781 1 87.62 129 LYS B O 1
ATOM 4394 N N . LEU B 1 130 ? -16.719 -6.242 27.375 1 89.06 130 LEU B N 1
ATOM 4395 C CA . LEU B 1 130 ? -16.281 -7.586 27.016 1 89.06 130 LEU B CA 1
ATOM 4396 C C . LEU B 1 130 ? -16.219 -8.484 28.25 1 89.06 130 LEU B C 1
ATOM 4398 O O . LEU B 1 130 ? -16.5 -9.688 28.156 1 89.06 130 LEU B O 1
ATOM 4402 N N . GLN B 1 131 ? -15.836 -7.961 29.344 1 88.69 131 GLN B N 1
ATOM 4403 C CA . GLN B 1 131 ? -15.859 -8.742 30.578 1 88.69 131 GLN B CA 1
ATOM 4404 C C . GLN B 1 131 ? -17.281 -9.18 30.922 1 88.69 131 GLN B C 1
ATOM 4406 O O . GLN B 1 131 ? -17.5 -10.312 31.359 1 88.69 131 GLN B O 1
ATOM 4411 N N . GLU B 1 132 ? -18.188 -8.242 30.781 1 88.38 132 GLU B N 1
ATOM 4412 C CA . GLU B 1 132 ? -19.594 -8.586 30.984 1 88.38 132 GLU B CA 1
ATOM 4413 C C . GLU B 1 132 ? -20.031 -9.695 30.031 1 88.38 132 GLU B C 1
ATOM 4415 O O . GLU B 1 132 ? -20.75 -10.609 30.438 1 88.38 132 GLU B O 1
ATOM 4420 N N . LEU B 1 133 ? -19.594 -9.555 28.812 1 88.25 133 LEU B N 1
ATOM 4421 C CA . LEU B 1 133 ? -19.922 -10.547 27.797 1 88.25 133 LEU B CA 1
ATOM 4422 C C . LEU B 1 133 ? -19.375 -11.922 28.188 1 88.25 133 LEU B C 1
ATOM 4424 O O . LEU B 1 133 ? -20.078 -12.93 28.062 1 88.25 133 LEU B O 1
ATOM 4428 N N . VAL B 1 134 ? -18.156 -11.969 28.625 1 90.81 134 VAL B N 1
ATOM 4429 C CA . VAL B 1 134 ? -17.484 -13.211 29.016 1 90.81 134 VAL B CA 1
ATOM 4430 C C . VAL B 1 134 ? -18.266 -13.898 30.141 1 90.81 134 VAL B C 1
ATOM 4432 O O . VAL B 1 134 ? -18.344 -15.125 30.172 1 90.81 134 VAL B O 1
ATOM 4435 N N . LYS B 1 135 ? -18.891 -13.148 30.953 1 89.38 135 LYS B N 1
ATOM 4436 C CA . LYS B 1 135 ? -19.641 -13.695 32.094 1 89.38 135 LYS B CA 1
ATOM 4437 C C . LYS B 1 135 ? -21 -14.203 31.625 1 89.38 135 LYS B C 1
ATOM 4439 O O . LYS B 1 135 ? -21.547 -15.148 32.219 1 89.38 135 LYS B O 1
ATOM 4444 N N . SER B 1 136 ? -21.531 -13.625 30.609 1 86.56 136 SER B N 1
ATOM 4445 C CA . SER B 1 136 ? -22.938 -13.867 30.297 1 86.56 136 SER B CA 1
ATOM 4446 C C . SER B 1 136 ? -23.078 -14.773 29.078 1 86.56 136 SER B C 1
ATOM 4448 O O . SER B 1 136 ? -24.172 -15.258 28.766 1 86.56 136 SER B O 1
ATOM 4450 N N . SER B 1 137 ? -22 -14.945 28.359 1 86.31 137 SER B N 1
ATOM 4451 C CA . SER B 1 137 ? -22.094 -15.656 27.094 1 86.31 137 SER B CA 1
ATOM 4452 C C . SER B 1 137 ? -21.125 -16.844 27.047 1 86.31 137 SER B C 1
ATOM 4454 O O . SER B 1 137 ? -19.969 -16.703 27.453 1 86.31 137 SER B O 1
ATOM 4456 N N . GLU B 1 138 ? -21.672 -17.969 26.516 1 88.31 138 GLU B N 1
ATOM 4457 C CA . GLU B 1 138 ? -20.859 -19.156 26.281 1 88.31 138 GLU B CA 1
ATOM 4458 C C . GLU B 1 138 ? -21.406 -19.984 25.125 1 88.31 138 GLU B C 1
ATOM 4460 O O . GLU B 1 138 ? -22.594 -20.328 25.109 1 88.31 138 GLU B O 1
ATOM 4465 N N . PRO B 1 139 ? -20.516 -20.188 24.188 1 94.25 139 PRO B N 1
ATOM 4466 C CA . PRO B 1 139 ? -19.109 -19.812 24.016 1 94.25 139 PRO B CA 1
ATOM 4467 C C . PRO B 1 139 ? -18.938 -18.422 23.406 1 94.25 139 PRO B C 1
ATOM 4469 O O . PRO B 1 139 ? -19.906 -17.812 22.969 1 94.25 139 PRO B O 1
ATOM 4472 N N . ILE B 1 140 ? -17.688 -17.984 23.453 1 94.69 140 ILE B N 1
ATOM 4473 C CA . ILE B 1 140 ? -17.297 -16.781 22.734 1 94.69 140 ILE B CA 1
ATOM 4474 C C . ILE B 1 140 ? -16.562 -17.156 21.453 1 94.69 140 ILE B C 1
ATOM 4476 O O . ILE B 1 140 ? -15.531 -17.812 21.5 1 94.69 140 ILE B O 1
ATOM 4480 N N . LEU B 1 141 ? -17.125 -16.828 20.359 1 96.19 141 LEU B N 1
ATOM 4481 C CA . LEU B 1 141 ? -16.453 -17.047 19.094 1 96.19 141 LEU B CA 1
ATOM 4482 C C . LEU B 1 141 ? -15.547 -15.875 18.75 1 96.19 141 LEU B C 1
ATOM 4484 O O . LEU B 1 141 ? -16.031 -14.758 18.547 1 96.19 141 LEU B O 1
ATOM 4488 N N . TYR B 1 142 ? -14.258 -16.094 18.719 1 95.12 142 TYR B N 1
ATOM 4489 C CA . TYR B 1 142 ? -13.219 -15.094 18.484 1 95.12 142 TYR B CA 1
ATOM 4490 C C . TYR B 1 142 ? -11.969 -15.727 17.891 1 95.12 142 TYR B C 1
ATOM 4492 O O . TYR B 1 142 ? -11.531 -16.781 18.344 1 95.12 142 TYR B O 1
ATOM 4500 N N . ASP B 1 143 ? -11.453 -15.07 16.844 1 95.81 143 ASP B N 1
ATOM 4501 C CA . ASP B 1 143 ? -10.227 -15.57 16.219 1 95.81 143 ASP B CA 1
ATOM 4502 C C . ASP B 1 143 ? -8.992 -14.969 16.891 1 95.81 143 ASP B C 1
ATOM 4504 O O . ASP B 1 143 ? -8.633 -13.82 16.609 1 95.81 143 ASP B O 1
ATOM 4508 N N . THR B 1 144 ? -8.234 -15.703 17.562 1 90.69 144 THR B N 1
ATOM 4509 C CA . THR B 1 144 ? -7.117 -15.219 18.375 1 90.69 144 THR B CA 1
ATOM 4510 C C . THR B 1 144 ? -5.91 -14.906 17.484 1 90.69 144 THR B C 1
ATOM 4512 O O . THR B 1 144 ? -4.984 -14.219 17.922 1 90.69 144 THR B O 1
ATOM 4515 N N . ASP B 1 145 ? -5.875 -15.398 16.266 1 87.12 145 ASP B N 1
ATOM 4516 C CA . ASP B 1 145 ? -4.723 -15.227 15.391 1 87.12 145 ASP B CA 1
ATOM 4517 C C . ASP B 1 145 ? -4.918 -14.047 14.445 1 87.12 145 ASP B C 1
ATOM 4519 O O . ASP B 1 145 ? -4.262 -13.953 13.406 1 87.12 145 ASP B O 1
ATOM 4523 N N . ARG B 1 146 ? -5.762 -13.148 14.789 1 86.31 146 ARG B N 1
ATOM 4524 C CA . ARG B 1 146 ? -5.98 -11.945 13.992 1 86.31 146 ARG B CA 1
ATOM 4525 C C . ARG B 1 146 ? -4.977 -10.859 14.367 1 86.31 146 ARG B C 1
ATOM 4527 O O . ARG B 1 146 ? -5.355 -9.805 14.883 1 86.31 146 ARG B O 1
ATOM 4534 N N . VAL B 1 147 ? -3.705 -10.914 14.047 1 76.12 147 VAL B N 1
ATOM 4535 C CA . VAL B 1 147 ? -2.621 -10.047 14.484 1 76.12 147 VAL B CA 1
ATOM 4536 C C . VAL B 1 147 ? -2.834 -8.641 13.93 1 76.12 147 VAL B C 1
ATOM 4538 O O . VAL B 1 147 ? -2.441 -7.648 14.555 1 76.12 147 VAL B O 1
ATOM 4541 N N . GLY B 1 148 ? -3.52 -8.445 12.945 1 86.19 148 GLY B N 1
ATOM 4542 C CA . GLY B 1 148 ? -3.744 -7.137 12.352 1 86.19 148 GLY B CA 1
ATOM 4543 C C . GLY B 1 148 ? -5.059 -6.508 12.781 1 86.19 148 GLY B C 1
ATOM 4544 O O . GLY B 1 148 ? -5.465 -5.48 12.227 1 86.19 148 GLY B O 1
ATOM 4545 N N . ALA B 1 149 ? -5.586 -6.984 13.836 1 90.62 149 ALA B N 1
ATOM 4546 C CA . ALA B 1 149 ? -6.895 -6.508 14.281 1 90.62 149 ALA B CA 1
ATOM 4547 C C . ALA B 1 149 ? -6.762 -5.234 15.117 1 90.62 149 ALA B C 1
ATOM 4549 O O . ALA B 1 149 ? -5.797 -5.074 15.867 1 90.62 149 ALA B O 1
ATOM 4550 N N . TYR B 1 150 ? -7.781 -4.383 14.992 1 90.25 150 TYR B N 1
ATOM 4551 C CA . TYR B 1 150 ? -7.875 -3.168 15.789 1 90.25 150 TYR B CA 1
ATOM 4552 C C . TYR B 1 150 ? -7.93 -3.498 17.281 1 90.25 150 TYR B C 1
ATOM 4554 O O . TYR B 1 150 ? -8.812 -4.238 17.719 1 90.25 150 TYR B O 1
ATOM 4562 N N . HIS B 1 151 ? -6.914 -3.062 18.062 1 88.62 151 HIS B N 1
ATOM 4563 C CA . HIS B 1 151 ? -6.809 -3.258 19.5 1 88.62 151 HIS B CA 1
ATOM 4564 C C . HIS B 1 151 ? -6.664 -4.734 19.844 1 88.62 151 HIS B C 1
ATOM 4566 O O . HIS B 1 151 ? -7.27 -5.215 20.812 1 88.62 151 HIS B O 1
ATOM 4572 N N . HIS B 1 152 ? -5.934 -5.426 19.062 1 89.38 152 HIS B N 1
ATOM 4573 C CA . HIS B 1 152 ? -5.738 -6.859 19.234 1 89.38 152 HIS B CA 1
ATOM 4574 C C . HIS B 1 152 ? -5.258 -7.176 20.656 1 89.38 152 HIS B C 1
ATOM 4576 O O . HIS B 1 152 ? -5.805 -8.062 21.312 1 89.38 152 HIS B O 1
ATOM 4582 N N . SER B 1 153 ? -4.281 -6.449 21.172 1 88.38 153 SER B N 1
ATOM 4583 C CA . SER B 1 153 ? -3.73 -6.707 22.5 1 88.38 153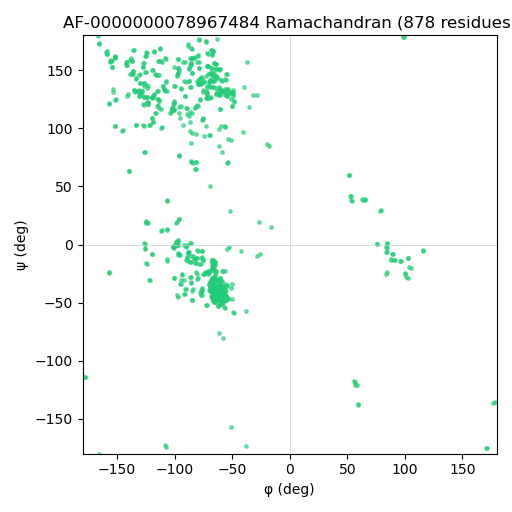 SER B CA 1
ATOM 4584 C C . SER B 1 153 ? -4.777 -6.48 23.594 1 88.38 153 SER B C 1
ATOM 4586 O O . SER B 1 153 ? -4.93 -7.309 24.5 1 88.38 153 SER B O 1
ATOM 4588 N N . ALA B 1 154 ? -5.473 -5.418 23.469 1 89 154 ALA B N 1
ATOM 4589 C CA . ALA B 1 154 ? -6.496 -5.094 24.453 1 89 154 ALA B CA 1
ATOM 4590 C C . ALA B 1 154 ? -7.621 -6.129 24.438 1 89 154 ALA B C 1
ATOM 4592 O O . ALA B 1 154 ? -8.156 -6.488 25.484 1 89 154 ALA B O 1
ATOM 4593 N N . LEU B 1 155 ? -7.992 -6.574 23.297 1 91.44 155 LEU B N 1
ATOM 4594 C CA . LEU B 1 155 ? -9.023 -7.59 23.156 1 91.44 155 LEU B CA 1
ATOM 4595 C C . LEU B 1 155 ? -8.594 -8.906 23.797 1 91.44 155 LEU B C 1
ATOM 4597 O O . LEU B 1 155 ? -9.383 -9.539 24.516 1 91.44 155 LEU B O 1
ATOM 4601 N N . THR B 1 156 ? -7.383 -9.266 23.578 1 91.19 156 THR B N 1
ATOM 4602 C CA . THR B 1 156 ? -6.855 -10.5 24.141 1 91.19 156 THR B CA 1
ATOM 4603 C C . THR B 1 156 ? -6.867 -10.438 25.672 1 91.19 156 THR B C 1
ATOM 4605 O O . THR B 1 156 ? -7.223 -11.422 26.328 1 91.19 156 THR B O 1
ATOM 4608 N N . VAL B 1 157 ? -6.555 -9.352 26.203 1 92.06 157 VAL B N 1
ATOM 4609 C CA . VAL B 1 157 ? -6.559 -9.172 27.656 1 92.06 157 VAL B CA 1
ATOM 4610 C C . VAL B 1 157 ? -7.988 -9.258 28.188 1 92.06 157 VAL B C 1
ATOM 4612 O O . VAL B 1 157 ? -8.25 -9.938 29.172 1 92.06 157 VAL B O 1
ATOM 4615 N N . ALA B 1 158 ? -8.828 -8.594 27.516 1 91.12 158 ALA B N 1
ATOM 4616 C CA . ALA B 1 158 ? -10.219 -8.547 27.969 1 91.12 158 ALA B CA 1
ATOM 4617 C C . ALA B 1 158 ? -10.867 -9.922 27.906 1 91.12 158 ALA B C 1
ATOM 4619 O O . ALA B 1 158 ? -11.727 -10.25 28.719 1 91.12 158 ALA B O 1
ATOM 4620 N N . LEU B 1 159 ? -10.469 -10.719 27 1 94 159 LEU B N 1
ATOM 4621 C CA . LEU B 1 159 ? -11.086 -12.023 26.781 1 94 159 LEU B CA 1
ATOM 4622 C C . LEU B 1 159 ? -10.297 -13.117 27.484 1 94 159 LEU B C 1
ATOM 4624 O O . LEU B 1 159 ? -10.633 -14.305 27.391 1 94 159 LEU B O 1
ATOM 4628 N N . ARG B 1 160 ? -9.25 -12.789 28.219 1 94.06 160 ARG B N 1
ATOM 4629 C CA . ARG B 1 160 ? -8.328 -13.727 28.844 1 94.06 160 ARG B CA 1
ATOM 4630 C C . ARG B 1 160 ? -9.062 -14.719 29.734 1 94.06 160 ARG B C 1
ATOM 4632 O O . ARG B 1 160 ? -8.805 -15.922 29.688 1 94.06 160 ARG B O 1
ATOM 4639 N N . PRO B 1 161 ? -10.023 -14.312 30.562 1 94.31 161 PRO B N 1
ATOM 4640 C CA . PRO B 1 161 ? -10.734 -15.266 31.422 1 94.31 161 PRO B CA 1
ATOM 4641 C C . PRO B 1 161 ? -11.422 -16.375 30.641 1 94.31 161 PRO B C 1
ATOM 4643 O O . PRO B 1 161 ? -11.5 -17.516 31.109 1 94.31 161 PRO B O 1
ATOM 4646 N N . ALA B 1 162 ? -11.922 -16.047 29.531 1 94.5 162 ALA B N 1
ATOM 4647 C CA . ALA B 1 162 ? -12.547 -17.047 28.672 1 94.5 162 ALA B CA 1
ATOM 4648 C C . ALA B 1 162 ? -11.492 -17.891 27.969 1 94.5 162 ALA B C 1
ATOM 4650 O O . ALA B 1 162 ? -11.656 -19.109 27.812 1 94.5 162 ALA B O 1
ATOM 4651 N N . LEU B 1 163 ? -10.367 -17.266 27.531 1 93.56 163 LEU B N 1
ATOM 4652 C CA . LEU B 1 163 ? -9.305 -17.922 26.797 1 93.56 163 LEU B CA 1
ATOM 4653 C C . LEU B 1 163 ? -8.609 -18.984 27.656 1 93.56 163 LEU B C 1
ATOM 4655 O O . LEU B 1 163 ? -8.078 -19.969 27.141 1 93.56 163 LEU B O 1
ATOM 4659 N N . GLU B 1 164 ? -8.664 -18.766 28.875 1 93.44 164 GLU B N 1
ATOM 4660 C CA . GLU B 1 164 ? -7.973 -19.672 29.812 1 93.44 164 GLU B CA 1
ATOM 4661 C C . GLU B 1 164 ? -8.836 -20.875 30.141 1 93.44 164 GLU B C 1
ATOM 4663 O O . GLU B 1 164 ? -8.359 -21.828 30.766 1 93.44 164 GLU B O 1
ATOM 4668 N N . GLN B 1 165 ? -10.078 -20.922 29.781 1 93.19 165 GLN B N 1
ATOM 4669 C CA . GLN B 1 165 ? -10.977 -22.047 29.984 1 93.19 165 GLN B CA 1
ATOM 4670 C C . GLN B 1 165 ? -11.172 -22.844 28.703 1 93.19 165 GLN B C 1
ATOM 4672 O O . GLN B 1 165 ? -11.719 -22.328 27.719 1 93.19 165 GLN B O 1
ATOM 4677 N N . PRO B 1 166 ? -10.773 -24.047 28.766 1 90 166 PRO B N 1
ATOM 4678 C CA . PRO B 1 166 ? -10.883 -24.859 27.547 1 90 166 PRO B CA 1
ATOM 4679 C C . PRO B 1 166 ? -12.305 -24.906 27 1 90 166 PRO B C 1
ATOM 4681 O O . PRO B 1 166 ? -13.258 -25.125 27.766 1 90 166 PRO B O 1
ATOM 4684 N N . GLY B 1 167 ? -12.438 -24.625 25.734 1 89.62 167 GLY B N 1
ATOM 4685 C CA . GLY B 1 167 ? -13.719 -24.781 25.062 1 89.62 167 GLY B CA 1
ATOM 4686 C C . GLY B 1 167 ? -14.578 -23.531 25.141 1 89.62 167 GLY B C 1
ATOM 4687 O O . GLY B 1 167 ? -15.617 -23.453 24.469 1 89.62 167 GLY B O 1
ATOM 4688 N N . ARG B 1 168 ? -14.188 -22.594 25.875 1 94.44 168 ARG B N 1
ATOM 4689 C CA . ARG B 1 168 ? -14.992 -21.391 26.094 1 94.44 168 ARG B CA 1
ATOM 4690 C C . ARG B 1 168 ? -14.836 -20.422 24.922 1 94.44 168 ARG B C 1
ATOM 4692 O O . ARG B 1 168 ? -15.695 -19.562 24.703 1 94.44 168 ARG B O 1
ATOM 4699 N N . VAL B 1 169 ? -13.75 -20.5 24.234 1 95.81 169 VAL B N 1
ATOM 4700 C CA . VAL B 1 169 ? -13.523 -19.672 23.062 1 95.81 169 VAL B CA 1
ATOM 4701 C C . VAL B 1 169 ? -13.367 -20.562 21.828 1 95.81 169 VAL B C 1
ATOM 4703 O O . VAL B 1 169 ? -12.672 -21.578 21.875 1 95.81 169 VAL B O 1
ATOM 4706 N N . ALA B 1 170 ? -14.078 -20.297 20.797 1 95.81 170 ALA B N 1
ATOM 4707 C CA . ALA B 1 170 ? -14.023 -21.031 19.531 1 95.81 170 ALA B CA 1
ATOM 4708 C C . ALA B 1 170 ? -13.797 -20.078 18.359 1 95.81 170 ALA B C 1
ATOM 4710 O O . ALA B 1 170 ? -14.055 -18.891 18.453 1 95.81 170 ALA B O 1
ATOM 4711 N N . PRO B 1 171 ? -13.227 -20.609 17.219 1 96.44 171 PRO B N 1
ATOM 4712 C CA . PRO B 1 171 ? -13 -19.734 16.047 1 96.44 171 PRO B CA 1
ATOM 4713 C C . PRO B 1 171 ? -14.297 -19.25 15.414 1 96.44 171 PRO B C 1
ATOM 4715 O O . PRO B 1 171 ? -15.273 -20.016 15.344 1 96.44 171 PRO B O 1
ATOM 4718 N N . LEU B 1 172 ? -14.297 -18.047 15.008 1 96.94 172 LEU B N 1
ATOM 4719 C CA . LEU B 1 172 ? -15.422 -17.422 14.328 1 96.94 172 LEU B CA 1
ATOM 4720 C C . LEU B 1 172 ? -15.273 -17.531 12.812 1 96.94 172 LEU B C 1
ATOM 4722 O O . LEU B 1 172 ? -16.266 -17.609 12.094 1 96.94 172 LEU B O 1
ATOM 4726 N N . ARG B 1 173 ? -14.109 -17.641 12.328 1 96.88 173 ARG B N 1
ATOM 4727 C CA . ARG B 1 173 ? -13.727 -17.484 10.93 1 96.88 173 ARG B CA 1
ATOM 4728 C C . ARG B 1 173 ? -14.414 -18.531 10.055 1 96.88 173 ARG B C 1
ATOM 4730 O O . ARG B 1 173 ? -14.898 -18.219 8.969 1 96.88 173 ARG B O 1
ATOM 4737 N N . PRO B 1 174 ? -14.539 -19.812 10.492 1 97.56 174 PRO B N 1
ATOM 4738 C CA . PRO B 1 174 ? -15.195 -20.812 9.641 1 97.56 174 PRO B CA 1
ATOM 4739 C C . PRO B 1 174 ? -16.641 -20.438 9.32 1 97.56 174 PRO B C 1
ATOM 4741 O O . PRO B 1 174 ? -17.109 -20.641 8.195 1 97.56 174 PRO B O 1
ATOM 4744 N N . LEU B 1 175 ? -17.375 -19.875 10.273 1 97.5 175 LEU B N 1
ATOM 4745 C CA . LEU B 1 175 ? -18.766 -19.484 10.047 1 97.5 175 LEU B CA 1
ATOM 4746 C C . LEU B 1 175 ? -18.844 -18.328 9.047 1 97.5 175 LEU B C 1
ATOM 4748 O O . LEU B 1 175 ? -19.641 -18.359 8.117 1 97.5 175 LEU B O 1
ATOM 4752 N N . LEU B 1 176 ? -17.984 -17.375 9.266 1 97.62 176 LEU B N 1
ATOM 4753 C CA . LEU B 1 176 ? -18.016 -16.203 8.398 1 97.62 176 LEU B CA 1
ATOM 4754 C C . LEU B 1 176 ? -17.609 -16.578 6.977 1 97.62 176 LEU B C 1
ATOM 4756 O O . LEU B 1 176 ? -18.203 -16.078 6.012 1 97.62 176 LEU B O 1
ATOM 4760 N N . GLN B 1 177 ? -16.609 -17.391 6.809 1 97.69 177 GLN B N 1
ATOM 4761 C CA . GLN B 1 177 ? -16.156 -17.766 5.473 1 97.69 177 GLN B CA 1
ATOM 4762 C C . GLN B 1 177 ? -17.219 -18.594 4.75 1 97.69 177 GLN B C 1
ATOM 4764 O O . GLN B 1 177 ? -17.359 -18.5 3.529 1 97.69 177 GLN B O 1
ATOM 4769 N N . SER B 1 178 ? -17.938 -19.359 5.484 1 97.38 178 SER B N 1
ATOM 4770 C CA . SER B 1 178 ? -19.031 -20.094 4.879 1 97.38 178 SER B CA 1
ATOM 4771 C C . SER B 1 178 ? -20.109 -19.141 4.367 1 97.38 178 SER B C 1
ATOM 4773 O O . SER B 1 178 ? -20.688 -19.344 3.293 1 97.38 178 SER B O 1
ATOM 4775 N N . LEU B 1 179 ? -20.375 -18.109 5.105 1 97.38 179 LEU B N 1
ATOM 4776 C CA . LEU B 1 179 ? -21.391 -17.125 4.723 1 97.38 179 LEU B CA 1
ATOM 4777 C C . LEU B 1 179 ? -20.922 -16.312 3.518 1 97.38 179 LEU B C 1
ATOM 4779 O O . LEU B 1 179 ? -21.734 -15.961 2.654 1 97.38 179 LEU B O 1
ATOM 4783 N N . ARG B 1 180 ? -19.625 -16.047 3.438 1 98.19 180 ARG B N 1
ATOM 4784 C CA . ARG B 1 180 ? -19.078 -15.188 2.396 1 98.19 180 ARG B CA 1
ATOM 4785 C C . ARG B 1 180 ? -18.859 -15.961 1.1 1 98.19 180 ARG B C 1
ATOM 4787 O O . ARG B 1 180 ? -18.641 -15.359 0.044 1 98.19 180 ARG B O 1
ATOM 4794 N N . LEU B 1 181 ? -18.938 -17.234 1.162 1 98.38 181 LEU B N 1
ATOM 4795 C CA . LEU B 1 181 ? -18.562 -18.094 0.035 1 98.38 181 LEU B CA 1
ATOM 4796 C C . LEU B 1 181 ? -19.484 -17.844 -1.154 1 98.38 181 LEU B C 1
ATOM 4798 O O . LEU B 1 181 ? -19.031 -17.703 -2.287 1 98.38 181 LEU B O 1
ATOM 4802 N N . VAL B 1 182 ? -20.797 -17.844 -0.888 1 98.25 182 VAL B N 1
ATOM 4803 C CA . VAL B 1 182 ? -21.797 -17.641 -1.936 1 98.25 182 VAL B CA 1
ATOM 4804 C C . VAL B 1 182 ? -22.188 -16.156 -1.995 1 98.25 182 VAL B C 1
ATOM 4806 O O . VAL B 1 182 ? -22.719 -15.617 -1.025 1 98.25 182 VAL B O 1
ATOM 4809 N N . LYS B 1 183 ? -21.953 -15.555 -3.096 1 98.56 183 LYS B N 1
ATOM 4810 C CA . LYS B 1 183 ? -22.203 -14.133 -3.26 1 98.56 183 LYS B CA 1
ATOM 4811 C C . LYS B 1 183 ? -23.703 -13.859 -3.449 1 98.56 183 LYS B C 1
ATOM 4813 O O . LYS B 1 183 ? -24.391 -14.617 -4.133 1 98.56 183 LYS B O 1
ATOM 4818 N N . SER B 1 184 ? -24.203 -12.812 -2.811 1 98.12 184 SER B N 1
ATOM 4819 C CA . SER B 1 184 ? -25.516 -12.266 -3.16 1 98.12 184 SER B CA 1
ATOM 4820 C C . SER B 1 184 ? -25.5 -11.648 -4.555 1 98.12 184 SER B C 1
ATOM 4822 O O . SER B 1 184 ? -24.438 -11.43 -5.133 1 98.12 184 SER B O 1
ATOM 4824 N N . PRO B 1 185 ? -26.703 -11.359 -5.105 1 97.94 185 PRO B N 1
ATOM 4825 C CA . PRO B 1 185 ? -26.734 -10.688 -6.406 1 97.94 185 PRO B CA 1
ATOM 4826 C C . PRO B 1 185 ? -25.984 -9.359 -6.406 1 97.94 185 PRO B C 1
ATOM 4828 O O . PRO B 1 185 ? -25.312 -9.031 -7.379 1 97.94 185 PRO B O 1
ATOM 4831 N N . ALA B 1 186 ? -26.109 -8.648 -5.328 1 97.81 186 ALA B N 1
ATOM 4832 C CA . ALA B 1 186 ? -25.406 -7.371 -5.227 1 97.81 186 ALA B CA 1
ATOM 4833 C C . ALA B 1 186 ? -23.891 -7.578 -5.191 1 97.81 186 ALA B C 1
ATOM 4835 O O . ALA B 1 186 ? -23.141 -6.824 -5.824 1 97.81 186 ALA B O 1
ATOM 4836 N N . GLU B 1 187 ? -23.438 -8.547 -4.453 1 98.56 187 GLU B N 1
ATOM 4837 C CA . GLU B 1 187 ? -22.016 -8.875 -4.422 1 98.56 187 GLU B CA 1
ATOM 4838 C C . GLU B 1 187 ? -21.516 -9.297 -5.801 1 98.56 187 GLU B C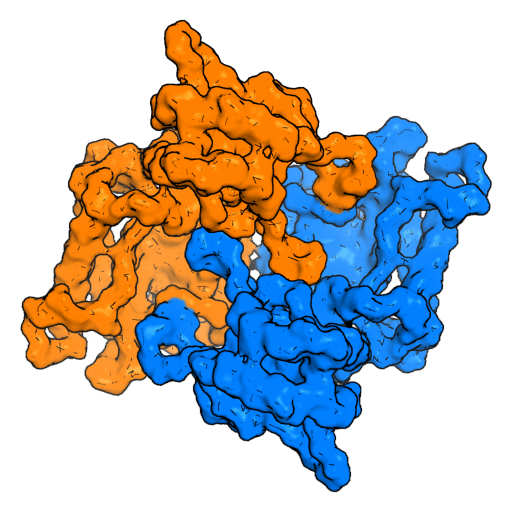 1
ATOM 4840 O O . GLU B 1 187 ? -20.438 -8.883 -6.23 1 98.56 187 GLU B O 1
ATOM 4845 N N . ALA B 1 188 ? -22.281 -10.117 -6.406 1 98.5 188 ALA B N 1
ATOM 4846 C CA . ALA B 1 188 ? -21.922 -10.586 -7.738 1 98.5 188 ALA B CA 1
ATOM 4847 C C . ALA B 1 188 ? -21.766 -9.422 -8.711 1 98.5 188 ALA B C 1
ATOM 4849 O O . ALA B 1 188 ? -20.891 -9.438 -9.578 1 98.5 188 ALA B O 1
ATOM 4850 N N . ALA B 1 189 ? -22.625 -8.492 -8.594 1 98.19 189 ALA B N 1
ATOM 4851 C CA . ALA B 1 189 ? -22.547 -7.305 -9.445 1 98.19 189 ALA B CA 1
ATOM 4852 C C . ALA B 1 189 ? -21.25 -6.543 -9.188 1 98.19 189 ALA B C 1
ATOM 4854 O O . ALA B 1 189 ? -20.609 -6.047 -10.125 1 98.19 189 ALA B O 1
ATOM 4855 N N . LEU B 1 190 ? -20.859 -6.406 -7.949 1 98.38 190 LEU B N 1
ATOM 4856 C CA . LEU B 1 190 ? -19.594 -5.758 -7.609 1 98.38 190 LEU B CA 1
ATOM 4857 C C . LEU B 1 190 ? -18.406 -6.562 -8.133 1 98.38 190 LEU B C 1
ATOM 4859 O O . LEU B 1 190 ? -17.438 -5.992 -8.633 1 98.38 190 LEU B O 1
ATOM 4863 N N . MET B 1 191 ? -18.5 -7.895 -8.008 1 98.56 191 MET B N 1
ATOM 4864 C CA . MET B 1 191 ? -17.484 -8.766 -8.57 1 98.56 191 MET B CA 1
ATOM 4865 C C . MET B 1 191 ? -17.328 -8.523 -10.07 1 98.56 191 MET B C 1
ATOM 4867 O O . MET B 1 191 ? -16.219 -8.438 -10.586 1 98.56 191 MET B O 1
ATOM 4871 N N . ARG B 1 192 ? -18.422 -8.469 -10.742 1 98.25 192 ARG B N 1
ATOM 4872 C CA . ARG B 1 192 ? -18.422 -8.242 -12.188 1 98.25 192 ARG B CA 1
ATOM 4873 C C . ARG B 1 192 ? -17.75 -6.91 -12.523 1 98.25 192 ARG B C 1
ATOM 4875 O O . ARG B 1 192 ? -16.938 -6.832 -13.453 1 98.25 192 ARG B O 1
ATOM 4882 N N . THR B 1 193 ? -18.125 -5.891 -11.82 1 98.25 193 THR B N 1
ATOM 4883 C CA . THR B 1 193 ? -17.547 -4.574 -12.078 1 98.25 193 THR B CA 1
ATOM 4884 C C . THR B 1 193 ? -16.047 -4.586 -11.836 1 98.25 193 THR B C 1
ATOM 4886 O O . THR B 1 193 ? -15.273 -4.055 -12.648 1 98.25 193 THR B O 1
ATOM 4889 N N . SER B 1 194 ? -15.602 -5.168 -10.75 1 98.69 194 SER B N 1
ATOM 4890 C CA . SER B 1 194 ? -14.18 -5.281 -10.445 1 98.69 194 SER B CA 1
ATOM 4891 C C . SER B 1 194 ? -13.422 -5.965 -11.586 1 98.69 194 SER B C 1
ATOM 4893 O O . SER B 1 194 ? -12.391 -5.469 -12.039 1 98.69 194 SER B O 1
ATOM 4895 N N . ALA B 1 195 ? -13.953 -7.062 -12.039 1 98.69 195 ALA B N 1
ATOM 4896 C CA . ALA B 1 195 ? -13.32 -7.84 -13.109 1 98.69 195 ALA B CA 1
ATOM 4897 C C . ALA B 1 195 ? -13.336 -7.07 -14.43 1 98.69 195 ALA B C 1
ATOM 4899 O O . ALA B 1 195 ? -12.375 -7.125 -15.195 1 98.69 195 ALA B O 1
ATOM 4900 N N . ALA B 1 196 ? -14.438 -6.422 -14.688 1 98.12 196 ALA B N 1
ATOM 4901 C CA . ALA B 1 196 ? -14.562 -5.652 -15.922 1 98.12 196 ALA B CA 1
ATOM 4902 C C . ALA B 1 196 ? -13.539 -4.516 -15.969 1 98.12 196 ALA B C 1
ATOM 4904 O O . ALA B 1 196 ? -12.891 -4.301 -16.984 1 98.12 196 ALA B O 1
ATOM 4905 N N . VAL B 1 197 ? -13.414 -3.846 -14.875 1 97.88 197 VAL B N 1
ATOM 4906 C CA . VAL B 1 197 ? -12.469 -2.73 -14.797 1 97.88 197 VAL B CA 1
ATOM 4907 C C . VAL B 1 197 ? -11.039 -3.246 -14.961 1 97.88 197 VAL B C 1
ATOM 4909 O O . VAL B 1 197 ? -10.242 -2.656 -15.688 1 97.88 197 VAL B O 1
ATOM 4912 N N . ALA B 1 198 ? -10.719 -4.305 -14.344 1 98.69 198 ALA B N 1
ATOM 4913 C CA . ALA B 1 198 ? -9.391 -4.895 -14.43 1 98.69 198 ALA B CA 1
ATOM 4914 C C . ALA B 1 198 ? -9.094 -5.379 -15.844 1 98.69 198 ALA B C 1
ATOM 4916 O O . ALA B 1 198 ? -8.031 -5.078 -16.406 1 98.69 198 ALA B O 1
ATOM 4917 N N . SER B 1 199 ? -10.031 -6.141 -16.406 1 98.25 199 SER B N 1
ATOM 4918 C CA . SER B 1 199 ? -9.797 -6.691 -17.734 1 98.25 199 SER B CA 1
ATOM 4919 C C . SER B 1 199 ? -9.719 -5.59 -18.781 1 98.25 199 SER B C 1
ATOM 4921 O O . SER B 1 199 ? -8.969 -5.703 -19.75 1 98.25 199 SER B O 1
ATOM 4923 N N . ALA B 1 200 ? -10.484 -4.547 -18.625 1 98.12 200 ALA B N 1
ATOM 4924 C CA . ALA B 1 200 ? -10.375 -3.398 -19.531 1 98.12 200 ALA B CA 1
ATOM 4925 C C . ALA B 1 200 ? -8.992 -2.754 -19.438 1 98.12 200 ALA B C 1
ATOM 4927 O O . ALA B 1 200 ? -8.422 -2.348 -20.453 1 98.12 200 ALA B O 1
ATOM 4928 N N . ALA B 1 201 ? -8.492 -2.609 -18.25 1 98.56 201 ALA B N 1
ATOM 4929 C CA . ALA B 1 201 ? -7.164 -2.037 -18.062 1 98.56 201 ALA B CA 1
ATOM 4930 C C . ALA B 1 201 ? -6.09 -2.928 -18.672 1 98.56 201 ALA B C 1
ATOM 4932 O O . ALA B 1 201 ? -5.125 -2.432 -19.266 1 98.56 201 ALA B O 1
ATOM 4933 N N . VAL B 1 202 ? -6.219 -4.234 -18.547 1 98.31 202 VAL B N 1
ATOM 4934 C CA . VAL B 1 202 ? -5.285 -5.164 -19.172 1 98.31 202 VAL B CA 1
ATOM 4935 C C . VAL B 1 202 ? -5.324 -4.992 -20.688 1 98.31 202 VAL B C 1
ATOM 4937 O O . VAL B 1 202 ? -4.281 -4.949 -21.344 1 98.31 202 VAL B O 1
ATOM 4940 N N . ARG B 1 203 ? -6.496 -4.922 -21.219 1 97.69 203 ARG B N 1
ATOM 4941 C CA . ARG B 1 203 ? -6.652 -4.707 -22.641 1 97.69 203 ARG B CA 1
ATOM 4942 C C . ARG B 1 203 ? -5.906 -3.459 -23.094 1 97.69 203 ARG B C 1
ATOM 4944 O O . ARG B 1 203 ? -5.238 -3.471 -24.141 1 97.69 203 ARG B O 1
ATOM 4951 N N . HIS B 1 204 ? -6.07 -2.41 -22.375 1 97.56 204 HIS B N 1
ATOM 4952 C CA . HIS B 1 204 ? -5.352 -1.181 -22.688 1 97.56 204 HIS B CA 1
ATOM 4953 C C . HIS B 1 204 ? -3.844 -1.402 -22.672 1 97.56 204 HIS B C 1
ATOM 4955 O O . HIS B 1 204 ? -3.133 -0.937 -23.562 1 97.56 204 HIS B O 1
ATOM 4961 N N . CYS B 1 205 ? -3.363 -2.076 -21.641 1 98 205 CYS B N 1
ATOM 4962 C CA . CYS B 1 205 ? -1.937 -2.367 -21.547 1 98 205 CYS B CA 1
ATOM 4963 C C . CYS B 1 205 ? -1.461 -3.152 -22.766 1 98 205 CYS B C 1
ATOM 4965 O O . CYS B 1 205 ? -0.384 -2.885 -23.297 1 98 205 CYS B O 1
ATOM 4967 N N . MET B 1 206 ? -2.221 -4.117 -23.188 1 97.06 206 MET B N 1
ATOM 4968 C CA . MET B 1 206 ? -1.891 -4.883 -24.391 1 97.06 206 MET B CA 1
ATOM 4969 C C . MET B 1 206 ? -1.78 -3.967 -25.609 1 97.06 206 MET B C 1
ATOM 4971 O O . MET B 1 206 ? -0.829 -4.07 -26.375 1 97.06 206 MET B O 1
ATOM 4975 N N . ALA B 1 207 ? -2.678 -3.051 -25.719 1 96.19 207 ALA B N 1
ATOM 4976 C CA . ALA B 1 207 ? -2.773 -2.172 -26.875 1 96.19 207 ALA B CA 1
ATOM 4977 C C . ALA B 1 207 ? -1.574 -1.23 -26.953 1 96.19 207 ALA B C 1
ATOM 4979 O O . ALA B 1 207 ? -1.136 -0.862 -28.047 1 96.19 207 ALA B O 1
ATOM 4980 N N . VAL B 1 208 ? -0.997 -0.89 -25.844 1 96.19 208 VAL B N 1
ATOM 4981 C CA . VAL B 1 208 ? 0.042 0.135 -25.859 1 96.19 208 VAL B CA 1
ATOM 4982 C C . VAL B 1 208 ? 1.418 -0.523 -25.781 1 96.19 208 VAL B C 1
ATOM 4984 O O . VAL B 1 208 ? 2.441 0.164 -25.75 1 96.19 208 VAL B O 1
ATOM 4987 N N . THR B 1 209 ? 1.501 -1.773 -25.672 1 97.62 209 THR B N 1
ATOM 4988 C CA . THR B 1 209 ? 2.768 -2.486 -25.547 1 97.62 209 THR B CA 1
ATOM 4989 C C . THR B 1 209 ? 3.512 -2.486 -26.891 1 97.62 209 THR B C 1
ATOM 4991 O O . THR B 1 209 ? 2.92 -2.762 -27.938 1 97.62 209 THR B O 1
ATOM 4994 N N . ALA B 1 210 ? 4.727 -2.174 -26.859 1 97.56 210 ALA B N 1
ATOM 4995 C CA . ALA B 1 210 ? 5.684 -2.234 -27.969 1 97.56 210 ALA B CA 1
ATOM 4996 C C . ALA B 1 210 ? 7.113 -2.375 -27.453 1 97.56 210 ALA B C 1
ATOM 4998 O O . ALA B 1 210 ? 7.375 -2.15 -26.266 1 97.56 210 ALA B O 1
ATOM 4999 N N . PRO B 1 211 ? 7.973 -2.9 -28.391 1 97.69 211 PRO B N 1
ATOM 5000 C CA . PRO B 1 211 ? 9.367 -2.904 -27.922 1 97.69 211 PRO B CA 1
ATOM 5001 C C . PRO B 1 211 ? 9.805 -1.555 -27.359 1 97.69 211 PRO B C 1
ATOM 5003 O O . PRO B 1 211 ? 9.523 -0.513 -27.969 1 97.69 211 PRO B O 1
ATOM 5006 N N . GLY B 1 212 ? 10.43 -1.572 -26.203 1 96.62 212 GLY B N 1
ATOM 5007 C CA . GLY B 1 212 ? 10.844 -0.335 -25.562 1 96.62 212 GLY B CA 1
ATOM 5008 C C . GLY B 1 212 ? 9.945 0.059 -24.406 1 96.62 212 GLY B C 1
ATOM 5009 O O . GLY B 1 212 ? 10.352 0.845 -23.547 1 96.62 212 GLY B O 1
ATOM 5010 N N . THR B 1 213 ? 8.75 -0.474 -24.344 1 96.75 213 THR B N 1
ATOM 5011 C CA . THR B 1 213 ? 7.879 -0.269 -23.188 1 96.75 213 THR B CA 1
ATOM 5012 C C . THR B 1 213 ? 8.492 -0.875 -21.938 1 96.75 213 THR B C 1
ATOM 5014 O O . THR B 1 213 ? 9.133 -1.929 -22 1 96.75 213 THR B O 1
ATOM 5017 N N . THR B 1 214 ? 8.32 -0.226 -20.812 1 96.44 214 THR B N 1
ATOM 5018 C CA . THR B 1 214 ? 8.883 -0.748 -19.578 1 96.44 214 THR B CA 1
ATOM 5019 C C . THR B 1 214 ? 7.836 -1.532 -18.797 1 96.44 214 THR B C 1
ATOM 5021 O O . THR B 1 214 ? 6.641 -1.242 -18.875 1 96.44 214 THR B O 1
ATOM 5024 N N . GLU B 1 215 ? 8.312 -2.529 -18 1 97.56 215 GLU B N 1
ATOM 5025 C CA . GLU B 1 215 ? 7.422 -3.27 -17.109 1 97.56 215 GLU B CA 1
ATOM 5026 C C . GLU B 1 215 ? 6.695 -2.328 -16.156 1 97.56 215 GLU B C 1
ATOM 5028 O O . GLU B 1 215 ? 5.48 -2.438 -15.969 1 97.56 215 GLU B O 1
ATOM 5033 N N . TYR B 1 216 ? 7.422 -1.393 -15.562 1 96.5 216 TYR B N 1
ATOM 5034 C CA . TYR B 1 216 ? 6.809 -0.495 -14.586 1 96.5 216 TYR B CA 1
ATOM 5035 C C . TYR B 1 216 ? 5.836 0.462 -15.266 1 96.5 216 TYR B C 1
ATOM 5037 O O . TYR B 1 216 ? 4.844 0.882 -14.664 1 96.5 216 TYR B O 1
ATOM 5045 N N . GLY B 1 217 ? 6.125 0.824 -16.469 1 96.94 217 GLY B N 1
ATOM 5046 C CA . GLY B 1 217 ? 5.172 1.629 -17.219 1 96.94 217 GLY B CA 1
ATOM 5047 C C . GLY B 1 217 ? 3.826 0.95 -17.391 1 96.94 217 GLY B C 1
ATOM 5048 O O . GLY B 1 217 ? 2.781 1.58 -17.234 1 96.94 217 GLY B O 1
ATOM 5049 N N . LEU B 1 218 ? 3.844 -0.327 -17.781 1 98.38 218 LEU B N 1
ATOM 5050 C CA . LEU B 1 218 ? 2.607 -1.09 -17.922 1 98.38 218 LEU B CA 1
ATOM 5051 C C . LEU B 1 218 ? 1.904 -1.241 -16.578 1 98.38 218 LEU B C 1
ATOM 5053 O O . LEU B 1 218 ? 0.679 -1.132 -16.5 1 98.38 218 LEU B O 1
ATOM 5057 N N . ALA B 1 219 ? 2.689 -1.509 -15.547 1 98.5 219 ALA B N 1
ATOM 5058 C CA . ALA B 1 219 ? 2.105 -1.609 -14.211 1 98.5 219 ALA B CA 1
ATOM 5059 C C . ALA B 1 219 ? 1.387 -0.318 -13.828 1 98.5 219 ALA B C 1
ATOM 5061 O O . ALA B 1 219 ? 0.271 -0.354 -13.305 1 98.5 219 ALA B O 1
ATOM 5062 N N . ALA B 1 220 ? 2.01 0.823 -14.055 1 98.38 220 ALA B N 1
ATOM 5063 C CA . ALA B 1 220 ? 1.428 2.129 -13.758 1 98.38 220 ALA B CA 1
ATOM 5064 C C . ALA B 1 220 ? 0.166 2.367 -14.578 1 98.38 220 ALA B C 1
ATOM 5066 O O . ALA B 1 220 ? -0.826 2.895 -14.07 1 98.38 220 ALA B O 1
ATOM 5067 N N . ALA B 1 221 ? 0.207 2.004 -15.828 1 98.5 221 ALA B N 1
ATOM 5068 C CA . ALA B 1 221 ? -0.945 2.182 -16.703 1 98.5 221 ALA B CA 1
ATOM 5069 C C . ALA B 1 221 ? -2.137 1.36 -16.219 1 98.5 221 ALA B C 1
ATOM 5071 O O . ALA B 1 221 ? -3.273 1.841 -16.234 1 98.5 221 ALA B O 1
ATOM 5072 N N . PHE B 1 222 ? -1.88 0.144 -15.898 1 98.69 222 PHE B N 1
ATOM 5073 C CA . PHE B 1 222 ? -2.945 -0.694 -15.359 1 98.69 222 PHE B CA 1
ATOM 5074 C C . PHE B 1 222 ? -3.568 -0.049 -14.125 1 98.69 222 PHE B C 1
ATOM 5076 O O . PHE B 1 222 ? -4.789 0.092 -14.047 1 98.69 222 PHE B O 1
ATOM 5083 N N . GLU B 1 223 ? -2.701 0.277 -13.156 1 98.69 223 GLU B N 1
ATOM 5084 C CA . GLU B 1 223 ? -3.178 0.853 -11.906 1 98.69 223 GLU B CA 1
ATOM 5085 C C . GLU B 1 223 ? -3.988 2.121 -12.148 1 98.69 223 GLU B C 1
ATOM 5087 O O . GLU B 1 223 ? -5.043 2.318 -11.547 1 98.69 223 GLU B O 1
ATOM 5092 N N . TYR B 1 224 ? -3.51 2.951 -13 1 98.56 224 TYR B N 1
ATOM 5093 C CA . TYR B 1 224 ? -4.246 4.16 -13.352 1 98.56 224 TYR B CA 1
ATOM 5094 C C . TYR B 1 224 ? -5.613 3.812 -13.938 1 98.56 224 TYR B C 1
ATOM 5096 O O . TYR B 1 224 ? -6.613 4.449 -13.602 1 98.56 224 TYR B O 1
ATOM 5104 N N . GLY B 1 225 ? -5.613 2.852 -14.82 1 98.31 225 GLY B N 1
ATOM 5105 C CA . GLY B 1 225 ? -6.855 2.449 -15.461 1 98.31 225 GLY B CA 1
ATOM 5106 C C . GLY B 1 225 ? -7.922 2.018 -14.477 1 98.31 225 GLY B C 1
ATOM 5107 O O . GLY B 1 225 ? -9.078 2.438 -14.578 1 98.31 225 GLY B O 1
ATOM 5108 N N . ILE B 1 226 ? -7.57 1.248 -13.516 1 98.56 226 ILE B N 1
ATOM 5109 C CA . ILE B 1 226 ? -8.578 0.72 -12.609 1 98.56 226 ILE B CA 1
ATOM 5110 C C . ILE B 1 226 ? -9 1.807 -11.617 1 98.56 226 ILE B C 1
ATOM 5112 O O . ILE B 1 226 ? -10.188 1.922 -11.289 1 98.56 226 ILE B O 1
ATOM 5116 N N . LYS B 1 227 ? -8.078 2.615 -11.117 1 97.88 227 LYS B N 1
ATOM 5117 C CA . LYS B 1 227 ? -8.406 3.645 -10.141 1 97.88 227 LYS B CA 1
ATOM 5118 C C . LYS B 1 227 ? -9.227 4.762 -10.766 1 97.88 227 LYS B C 1
ATOM 5120 O O . LYS B 1 227 ? -10.141 5.301 -10.141 1 97.88 227 LYS B O 1
ATOM 5125 N N . SER B 1 228 ? -8.859 5.113 -11.977 1 96 228 SER B N 1
ATOM 5126 C CA . SER B 1 228 ? -9.641 6.133 -12.672 1 96 228 SER B CA 1
ATOM 5127 C C . SER B 1 228 ? -11.062 5.652 -12.938 1 96 228 SER B C 1
ATOM 5129 O O . SER B 1 228 ? -11.969 6.461 -13.117 1 96 228 SER B O 1
ATOM 5131 N N . ALA B 1 229 ? -11.195 4.344 -12.953 1 96.25 229 ALA B N 1
ATOM 5132 C CA . ALA B 1 229 ? -12.508 3.76 -13.18 1 96.25 229 ALA B CA 1
ATOM 5133 C C . ALA B 1 229 ? -13.25 3.557 -11.859 1 96.25 229 ALA B C 1
ATOM 5135 O O . ALA B 1 229 ? -14.383 3.059 -11.844 1 96.25 229 ALA B O 1
ATOM 5136 N N . GLY B 1 230 ? -12.641 3.893 -10.766 1 94.38 230 GLY B N 1
ATOM 5137 C CA . GLY B 1 230 ? -13.367 3.916 -9.508 1 94.38 230 GLY B CA 1
ATOM 5138 C C . GLY B 1 230 ? -12.859 2.895 -8.508 1 94.38 230 GLY B C 1
ATOM 5139 O O . GLY B 1 230 ? -13.352 2.832 -7.379 1 94.38 230 GLY B O 1
ATOM 5140 N N . ALA B 1 231 ? -11.906 2.027 -8.93 1 97.69 231 ALA B N 1
ATOM 5141 C CA . ALA B 1 231 ? -11.328 1.085 -7.969 1 97.69 231 ALA B CA 1
ATOM 5142 C C . ALA B 1 231 ? -10.531 1.814 -6.898 1 97.69 231 ALA B C 1
ATOM 5144 O O . ALA B 1 231 ? -9.883 2.828 -7.176 1 97.69 231 ALA B O 1
ATOM 5145 N N . GLN B 1 232 ? -10.5 1.305 -5.715 1 96.06 232 GLN B N 1
ATOM 5146 C CA . GLN B 1 232 ? -9.828 1.957 -4.598 1 96.06 232 GLN B CA 1
ATOM 5147 C C . GLN B 1 232 ? -8.344 1.604 -4.566 1 96.06 232 GLN B C 1
ATOM 5149 O O . GLN B 1 232 ? -7.516 2.402 -4.117 1 96.06 232 GLN B O 1
ATOM 5154 N N . ARG B 1 233 ? -8.008 0.392 -4.996 1 96.94 233 ARG B N 1
ATOM 5155 C CA . ARG B 1 233 ? -6.617 -0.058 -4.949 1 96.94 233 ARG B CA 1
ATOM 5156 C C . ARG B 1 233 ? -6.418 -1.308 -5.801 1 96.94 233 ARG B C 1
ATOM 5158 O O . ARG B 1 233 ? -7.379 -1.841 -6.363 1 96.94 233 ARG B O 1
ATOM 5165 N N . LEU B 1 234 ? -5.145 -1.666 -5.906 1 98.19 234 LEU B N 1
ATOM 5166 C CA . LEU B 1 234 ? -4.785 -2.965 -6.465 1 98.19 234 LEU B CA 1
ATOM 5167 C C . LEU B 1 234 ? -5.184 -4.094 -5.52 1 98.19 234 LEU B C 1
ATOM 5169 O O . LEU B 1 234 ? -5.031 -3.971 -4.301 1 98.19 234 LEU B O 1
ATOM 5173 N N . ALA B 1 235 ? -5.641 -5.164 -6.078 1 98.25 235 ALA B N 1
ATOM 5174 C CA . ALA B 1 235 ? -5.953 -6.34 -5.273 1 98.25 235 ALA B CA 1
ATOM 5175 C C . ALA B 1 235 ? -4.688 -6.957 -4.688 1 98.25 235 ALA B C 1
ATOM 5177 O O . ALA B 1 235 ? -4.719 -7.543 -3.604 1 98.25 235 ALA B O 1
ATOM 5178 N N . TYR B 1 236 ? -3.658 -6.922 -5.348 1 97.38 236 TYR B N 1
ATOM 5179 C CA . TYR B 1 236 ? -2.318 -7.406 -5.035 1 97.38 236 TYR B CA 1
ATOM 5180 C C . TYR B 1 236 ? -1.273 -6.711 -5.898 1 97.38 236 TYR B C 1
ATOM 5182 O O . TYR B 1 236 ? -1.613 -6.023 -6.863 1 97.38 236 TYR B O 1
ATOM 5190 N N . PRO B 1 237 ? 0.021 -6.793 -5.531 1 96.5 237 PRO B N 1
ATOM 5191 C CA . PRO B 1 237 ? 1.04 -6.172 -6.379 1 96.5 237 PRO B CA 1
ATOM 5192 C C . PRO B 1 237 ? 1.046 -6.73 -7.801 1 96.5 237 PRO B C 1
ATOM 5194 O O . PRO B 1 237 ? 1.077 -7.949 -7.988 1 96.5 237 PRO B O 1
ATOM 5197 N N . THR B 1 238 ? 1.069 -5.836 -8.758 1 97.81 238 THR B N 1
ATOM 5198 C CA . THR B 1 238 ? 0.966 -6.211 -10.164 1 97.81 238 THR B CA 1
ATOM 5199 C C . THR B 1 238 ? 2.223 -6.949 -10.617 1 97.81 238 THR B C 1
ATOM 5201 O O . THR B 1 238 ? 3.34 -6.551 -10.281 1 97.81 238 THR B O 1
ATOM 5204 N N . VAL B 1 239 ? 2.053 -7.965 -11.32 1 98 239 VAL B N 1
ATOM 5205 C CA . VAL B 1 239 ? 3.133 -8.688 -11.984 1 98 239 VAL B CA 1
ATOM 5206 C C . VAL B 1 239 ? 3.178 -8.305 -13.461 1 98 239 VAL B C 1
ATOM 5208 O O . VAL B 1 239 ? 2.203 -8.508 -14.188 1 98 239 VAL B O 1
ATOM 5211 N N . VAL B 1 240 ? 4.184 -7.723 -13.883 1 98.44 240 VAL B N 1
ATOM 5212 C CA . VAL B 1 240 ? 4.492 -7.523 -15.297 1 98.44 240 VAL B CA 1
ATOM 5213 C C . VAL B 1 240 ? 5.84 -8.164 -15.625 1 98.44 240 VAL B C 1
ATOM 5215 O O . VAL B 1 240 ? 6.891 -7.57 -15.375 1 98.44 240 VAL B O 1
ATOM 5218 N N . ALA B 1 241 ? 5.809 -9.273 -16.234 1 98.12 241 ALA B N 1
ATOM 5219 C CA . ALA B 1 241 ? 7.004 -10.102 -16.375 1 98.12 241 ALA B CA 1
ATOM 5220 C C . ALA B 1 241 ? 7.355 -10.32 -17.844 1 98.12 241 ALA B C 1
ATOM 5222 O O . ALA B 1 241 ? 6.684 -11.078 -18.547 1 98.12 241 ALA B O 1
ATOM 5223 N N . GLY B 1 242 ? 8.422 -9.695 -18.281 1 97.81 242 GLY B N 1
ATOM 5224 C CA . GLY B 1 242 ? 8.898 -9.859 -19.641 1 97.81 242 GLY B CA 1
ATOM 5225 C C . GLY B 1 242 ? 9.852 -11.031 -19.812 1 97.81 242 GLY B C 1
ATOM 5226 O O . GLY B 1 242 ? 10.727 -11.242 -18.969 1 97.81 242 GLY B O 1
ATOM 5227 N N . GLY B 1 243 ? 9.703 -11.727 -20.906 1 97.44 243 GLY B N 1
ATOM 5228 C CA . GLY B 1 243 ? 10.609 -12.812 -21.203 1 97.44 243 GLY B CA 1
ATOM 5229 C C . GLY B 1 243 ? 10.625 -13.898 -20.141 1 97.44 243 GLY B C 1
ATOM 5230 O O . GLY B 1 243 ? 9.562 -14.312 -19.656 1 97.44 243 GLY B O 1
ATOM 5231 N N . PRO B 1 244 ? 11.773 -14.367 -19.797 1 96.69 244 PRO B N 1
ATOM 5232 C CA . PRO B 1 244 ? 11.883 -15.5 -18.875 1 96.69 244 PRO B CA 1
ATOM 5233 C C . PRO B 1 244 ? 11.367 -15.164 -17.469 1 96.69 244 PRO B C 1
ATOM 5235 O O . PRO B 1 244 ? 11.141 -16.078 -16.656 1 96.69 244 PRO B O 1
ATOM 5238 N N . ASP B 1 245 ? 11.195 -13.883 -17.188 1 96.19 245 ASP B N 1
ATOM 5239 C CA . ASP B 1 245 ? 10.672 -13.5 -15.875 1 96.19 245 ASP B CA 1
ATOM 5240 C C . ASP B 1 245 ? 9.234 -13.992 -15.695 1 96.19 245 ASP B C 1
ATOM 5242 O O . ASP B 1 245 ? 8.742 -14.078 -14.57 1 96.19 245 ASP B O 1
ATOM 5246 N N . ALA B 1 246 ? 8.633 -14.32 -16.797 1 97.5 246 ALA B N 1
ATOM 5247 C CA . ALA B 1 246 ? 7.266 -14.836 -16.75 1 97.5 246 ALA B CA 1
ATOM 5248 C C . ALA B 1 246 ? 7.211 -16.203 -16.078 1 97.5 246 ALA B C 1
ATOM 5250 O O . ALA B 1 246 ? 6.133 -16.672 -15.719 1 97.5 246 ALA B O 1
ATOM 5251 N N . CYS B 1 247 ? 8.367 -16.812 -15.906 1 96.75 247 CYS B N 1
ATOM 5252 C CA . CYS B 1 247 ? 8.422 -18.125 -15.258 1 96.75 247 CYS B CA 1
ATOM 5253 C C . CYS B 1 247 ? 8.492 -17.984 -13.742 1 96.75 247 CYS B C 1
ATOM 5255 O O . CYS B 1 247 ? 8.523 -18.984 -13.023 1 96.75 247 CYS B O 1
ATOM 5257 N N . THR B 1 248 ? 8.461 -16.797 -13.227 1 94.25 248 THR B N 1
ATOM 5258 C CA . THR B 1 248 ? 8.367 -16.484 -11.805 1 94.25 248 THR B CA 1
ATOM 5259 C C . THR B 1 248 ? 6.949 -16.078 -11.43 1 94.25 248 THR B C 1
ATOM 5261 O O . THR B 1 248 ? 6.48 -15.008 -11.844 1 94.25 248 THR B O 1
ATOM 5264 N N . ILE B 1 249 ? 6.32 -16.859 -10.586 1 93.69 249 ILE B N 1
ATOM 5265 C CA . ILE B 1 249 ? 4.887 -16.734 -10.352 1 93.69 249 ILE B CA 1
ATOM 5266 C C . ILE B 1 249 ? 4.578 -15.352 -9.781 1 93.69 249 ILE B C 1
ATOM 5268 O O . ILE B 1 249 ? 3.711 -14.641 -10.289 1 93.69 249 ILE B O 1
ATOM 5272 N N . HIS B 1 250 ? 5.32 -14.938 -8.766 1 92.94 250 HIS B N 1
ATOM 5273 C CA . HIS B 1 250 ? 5.098 -13.664 -8.094 1 92.94 250 HIS B CA 1
ATOM 5274 C C . HIS B 1 250 ? 6.172 -12.648 -8.469 1 92.94 250 HIS B C 1
ATOM 5276 O O . HIS B 1 250 ? 6.668 -11.914 -7.609 1 92.94 250 HIS B O 1
ATOM 5282 N N . TYR B 1 251 ? 6.566 -12.688 -9.719 1 92.69 251 TYR B N 1
ATOM 5283 C CA . TYR B 1 251 ? 7.539 -11.695 -10.164 1 92.69 251 TYR B CA 1
ATOM 5284 C C . TYR B 1 251 ? 7.129 -10.289 -9.742 1 92.69 251 TYR B C 1
ATOM 5286 O O . TYR B 1 251 ? 6.039 -9.828 -10.078 1 92.69 251 TYR B O 1
ATOM 5294 N N . GLY B 1 252 ? 8 -9.586 -9 1 90.19 252 GLY B N 1
ATOM 5295 C CA . GLY B 1 252 ? 7.602 -8.312 -8.414 1 90.19 252 GLY B CA 1
ATOM 5296 C C . GLY B 1 252 ? 8.547 -7.18 -8.766 1 90.19 252 GLY B C 1
ATOM 5297 O O . GLY B 1 252 ? 8.297 -6.027 -8.398 1 90.19 252 GLY B O 1
ATOM 5298 N N . ARG B 1 253 ? 9.562 -7.332 -9.508 1 87.31 253 ARG B N 1
ATOM 5299 C CA . ARG B 1 253 ? 10.547 -6.293 -9.797 1 87.31 253 ARG B CA 1
ATOM 5300 C C . ARG B 1 253 ? 9.961 -5.234 -10.727 1 87.31 253 ARG B C 1
ATOM 5302 O O . ARG B 1 253 ? 10.023 -4.039 -10.438 1 87.31 253 ARG B O 1
ATOM 5309 N N . ASN B 1 254 ? 9.422 -5.684 -11.797 1 93.56 254 ASN B N 1
ATOM 5310 C CA . ASN B 1 254 ? 8.789 -4.801 -12.773 1 93.56 254 ASN B CA 1
ATOM 5311 C C . ASN B 1 254 ? 9.727 -3.678 -13.203 1 93.56 254 ASN B C 1
ATOM 5313 O O . ASN B 1 254 ? 9.305 -2.527 -13.336 1 93.56 254 ASN B O 1
ATOM 5317 N N . ASP B 1 255 ? 10.969 -3.885 -13.367 1 91.12 255 ASP B N 1
ATOM 5318 C CA . ASP B 1 255 ? 11.898 -2.783 -13.594 1 91.12 255 ASP B CA 1
ATOM 5319 C C . ASP B 1 255 ? 12.703 -3.002 -14.875 1 91.12 255 ASP B C 1
ATOM 5321 O O . ASP B 1 255 ? 13.766 -2.408 -15.055 1 91.12 255 ASP B O 1
ATOM 5325 N N . LYS B 1 256 ? 12.211 -3.861 -15.758 1 94.25 256 LYS B N 1
ATOM 5326 C CA . LYS B 1 256 ? 12.945 -4.125 -16.984 1 94.25 256 LYS B CA 1
ATOM 5327 C C . LYS B 1 256 ? 12.234 -3.5 -18.188 1 94.25 256 LYS B C 1
ATOM 5329 O O . LYS B 1 256 ? 11.055 -3.152 -18.109 1 94.25 256 LYS B O 1
ATOM 5334 N N . VAL B 1 257 ? 13.031 -3.334 -19.266 1 95.88 257 VAL B N 1
ATOM 5335 C CA . VAL B 1 257 ? 12.508 -2.879 -20.547 1 95.88 257 VAL B CA 1
ATOM 5336 C C . VAL B 1 257 ? 12.109 -4.082 -21.406 1 95.88 257 VAL B C 1
ATOM 5338 O O . VAL B 1 257 ? 12.891 -5.023 -21.562 1 95.88 257 VAL B O 1
ATOM 5341 N N . LEU B 1 258 ? 10.914 -4.062 -21.891 1 97.62 258 LEU B N 1
ATOM 5342 C CA . LEU B 1 258 ? 10.43 -5.141 -22.75 1 97.62 258 LEU B CA 1
ATOM 5343 C C . LEU B 1 258 ? 11.086 -5.086 -24.125 1 97.62 258 LEU B C 1
ATOM 5345 O O . LEU B 1 258 ? 11.203 -4.012 -24.719 1 97.62 258 LEU B O 1
ATOM 5349 N N . GLN B 1 259 ? 11.5 -6.227 -24.609 1 97.12 259 GLN B N 1
ATOM 5350 C CA . GLN B 1 259 ? 12.203 -6.309 -25.891 1 97.12 259 GLN B CA 1
ATOM 5351 C C . GLN B 1 259 ? 11.352 -7.004 -26.938 1 97.12 259 GLN B C 1
ATOM 5353 O O . GLN B 1 259 ? 10.469 -7.801 -26.609 1 97.12 259 GLN B O 1
ATOM 5358 N N . GLY B 1 260 ? 11.719 -6.684 -28.234 1 96.81 260 GLY B N 1
ATOM 5359 C CA . GLY B 1 260 ? 11.102 -7.426 -29.312 1 96.81 260 GLY B CA 1
ATOM 5360 C C . GLY B 1 260 ? 11.359 -8.914 -29.234 1 96.81 260 GLY B C 1
ATOM 5361 O O . GLY B 1 260 ? 12.453 -9.344 -28.875 1 96.81 260 GLY B O 1
ATOM 5362 N N . GLY B 1 261 ? 10.273 -9.688 -29.594 1 96.38 261 GLY B N 1
ATOM 5363 C CA . GLY B 1 261 ? 10.406 -11.133 -29.594 1 96.38 261 GLY B CA 1
ATOM 5364 C C . GLY B 1 261 ? 10.031 -11.773 -28.266 1 96.38 261 GLY B C 1
ATOM 5365 O O . GLY B 1 261 ? 9.812 -12.984 -28.188 1 96.38 261 GLY B O 1
ATOM 5366 N N . GLN B 1 262 ? 9.898 -10.961 -27.234 1 97.5 262 GLN B N 1
ATOM 5367 C CA . GLN B 1 262 ? 9.531 -11.469 -25.906 1 97.5 262 GLN B CA 1
ATOM 5368 C C . GLN B 1 262 ? 8.016 -11.539 -25.75 1 97.5 262 GLN B C 1
ATOM 5370 O O . GLN B 1 262 ? 7.277 -10.844 -26.453 1 97.5 262 GLN B O 1
ATOM 5375 N N . LEU B 1 263 ? 7.605 -12.477 -24.938 1 98.25 263 LEU B N 1
ATOM 5376 C CA . LEU B 1 263 ? 6.277 -12.359 -24.344 1 98.25 263 LEU B CA 1
ATOM 5377 C C . LEU B 1 263 ? 6.316 -11.508 -23.078 1 98.25 263 LEU B C 1
ATOM 5379 O O . LEU B 1 263 ? 7.375 -11.336 -22.484 1 98.25 263 LEU B O 1
ATOM 5383 N N . VAL B 1 264 ? 5.199 -10.945 -22.75 1 98.56 264 VAL B N 1
ATOM 5384 C CA . VAL B 1 264 ? 5.008 -10.312 -21.453 1 98.56 264 VAL B CA 1
ATOM 5385 C C . VAL B 1 264 ? 3.758 -10.883 -20.781 1 98.56 264 VAL B C 1
ATOM 5387 O O . VAL B 1 264 ? 2.713 -11.016 -21.422 1 98.56 264 VAL B O 1
ATOM 5390 N N . LEU B 1 265 ? 3.924 -11.344 -19.562 1 98.62 265 LEU B N 1
ATOM 5391 C CA . LEU B 1 265 ? 2.832 -11.828 -18.719 1 98.62 265 LEU B CA 1
ATOM 5392 C C . LEU B 1 265 ? 2.424 -10.781 -17.703 1 98.62 265 LEU B C 1
ATOM 5394 O O . LEU B 1 265 ? 3.268 -10.266 -16.953 1 98.62 265 LEU B O 1
ATOM 5398 N N . MET B 1 266 ? 1.207 -10.43 -17.719 1 98.56 266 MET B N 1
ATOM 5399 C CA . MET B 1 266 ? 0.667 -9.539 -16.703 1 98.56 266 MET B CA 1
ATOM 5400 C C . MET B 1 266 ? -0.359 -10.258 -15.828 1 98.56 266 MET B C 1
ATOM 5402 O O . MET B 1 266 ? -1.277 -10.898 -16.344 1 98.56 266 MET B O 1
ATOM 5406 N N . ASP B 1 267 ? -0.188 -10.289 -14.594 1 98.5 267 ASP B N 1
ATOM 5407 C CA . ASP B 1 267 ? -1.126 -10.711 -13.562 1 98.5 267 ASP B CA 1
ATOM 5408 C C . ASP B 1 267 ? -1.498 -9.547 -12.641 1 98.5 267 ASP B C 1
ATOM 5410 O O . ASP B 1 267 ? -0.653 -9.039 -11.906 1 98.5 267 ASP B O 1
ATOM 5414 N N . ALA B 1 268 ? -2.713 -9.148 -12.703 1 98.62 268 ALA B N 1
ATOM 5415 C CA . ALA B 1 268 ? -3.127 -7.93 -12.023 1 98.62 268 ALA B CA 1
ATOM 5416 C C . ALA B 1 268 ? -4.613 -7.965 -11.688 1 98.62 268 ALA B C 1
ATOM 5418 O O . ALA B 1 268 ? -5.391 -8.656 -12.352 1 98.62 268 ALA B O 1
ATOM 5419 N N . GLY B 1 269 ? -4.973 -7.258 -10.664 1 98.69 269 GLY B N 1
ATOM 5420 C CA . GLY B 1 269 ? -6.355 -7.207 -10.219 1 98.69 269 GLY B CA 1
ATOM 5421 C C . GLY B 1 269 ? -6.707 -5.906 -9.516 1 98.69 269 GLY B C 1
ATOM 5422 O O . GLY B 1 269 ? -5.82 -5.156 -9.102 1 98.69 269 GLY B O 1
ATOM 5423 N N . ALA B 1 270 ? -7.992 -5.629 -9.422 1 98.69 270 ALA B N 1
ATOM 5424 C CA . ALA B 1 270 ? -8.539 -4.422 -8.805 1 98.69 270 ALA B CA 1
ATOM 5425 C C . ALA B 1 270 ? -9.375 -4.758 -7.574 1 98.69 270 ALA B C 1
ATOM 5427 O O . ALA B 1 270 ? -9.984 -5.828 -7.504 1 98.69 270 ALA B O 1
ATOM 5428 N N . GLU B 1 271 ? -9.336 -3.922 -6.656 1 98.44 271 GLU B N 1
ATOM 5429 C CA . GLU B 1 271 ? -10.352 -3.928 -5.602 1 98.44 271 GLU B CA 1
ATOM 5430 C C . GLU B 1 271 ? -11.375 -2.818 -5.812 1 98.44 271 GLU B C 1
ATOM 5432 O O . GLU B 1 271 ? -11.031 -1.635 -5.789 1 98.44 271 GLU B O 1
ATOM 5437 N N . TYR B 1 272 ? -12.539 -3.213 -6.074 1 97.94 272 TYR B N 1
ATOM 5438 C CA . TYR B 1 272 ? -13.664 -2.311 -6.289 1 97.94 272 TYR B CA 1
ATOM 5439 C C . TYR B 1 272 ? -14.68 -2.424 -5.156 1 97.94 272 TYR B C 1
ATOM 5441 O O . TYR B 1 272 ? -15.492 -3.35 -5.133 1 97.94 272 TYR B O 1
ATOM 5449 N N . TRP B 1 273 ? -14.625 -1.425 -4.188 1 95.44 273 TRP B N 1
ATOM 5450 C CA . TRP B 1 273 ? -15.484 -1.366 -3.006 1 95.44 273 TRP B CA 1
ATOM 5451 C C . TRP B 1 273 ? -15.43 -2.678 -2.23 1 95.44 273 TRP B C 1
ATOM 5453 O O . TRP B 1 273 ? -16.469 -3.24 -1.879 1 95.44 273 TRP B O 1
ATOM 5463 N N . GLY B 1 274 ? -14.227 -3.189 -2.125 1 96.75 274 GLY B N 1
ATOM 5464 C CA . GLY B 1 274 ? -13.977 -4.348 -1.284 1 96.75 274 GLY B CA 1
ATOM 5465 C C . GLY B 1 274 ? -13.898 -5.645 -2.066 1 96.75 274 GLY B C 1
ATOM 5466 O O . GLY B 1 274 ? -13.305 -6.621 -1.604 1 96.75 274 GLY B O 1
ATOM 5467 N N . TYR B 1 275 ? -14.492 -5.715 -3.186 1 98.62 275 TYR B N 1
ATOM 5468 C CA . TYR B 1 275 ? -14.508 -6.93 -3.992 1 98.62 275 TYR B CA 1
ATOM 5469 C C . TYR B 1 275 ? -13.391 -6.906 -5.031 1 98.62 275 TYR B C 1
ATOM 5471 O O . TYR B 1 275 ? -13.211 -5.91 -5.734 1 98.62 275 TYR B O 1
ATOM 5479 N N . VAL B 1 276 ? -12.648 -8.047 -5.172 1 98.56 276 VAL B N 1
ATOM 5480 C CA . VAL B 1 276 ? -11.398 -7.988 -5.918 1 98.56 276 VAL B CA 1
ATOM 5481 C C . VAL B 1 276 ? -11.516 -8.828 -7.191 1 98.56 276 VAL B C 1
ATOM 5483 O O . VAL B 1 276 ? -12.422 -9.648 -7.316 1 98.56 276 VAL B O 1
ATOM 5486 N N . SER B 1 277 ? -10.695 -8.516 -8.117 1 98.81 277 SER B N 1
ATOM 5487 C CA . SER B 1 277 ? -10.523 -9.297 -9.328 1 98.81 277 SER B CA 1
ATOM 5488 C C . SER B 1 277 ? -9.094 -9.836 -9.438 1 98.81 277 SER B C 1
ATOM 5490 O O . SER B 1 277 ? -8.219 -9.438 -8.672 1 98.81 277 SER B O 1
ATOM 5492 N N . ASP B 1 278 ? -8.875 -10.742 -10.297 1 98.69 278 ASP B N 1
ATOM 5493 C CA . ASP B 1 278 ? -7.625 -11.445 -10.562 1 98.69 278 ASP B CA 1
ATOM 5494 C C . ASP B 1 278 ? -7.559 -11.914 -12.016 1 98.69 278 ASP B C 1
ATOM 5496 O O . ASP B 1 278 ? -8.18 -12.914 -12.375 1 98.69 278 ASP B O 1
ATOM 5500 N N . VAL B 1 279 ? -6.805 -11.172 -12.805 1 98.44 279 VAL B N 1
ATOM 5501 C CA . VAL B 1 279 ? -6.789 -11.406 -14.242 1 98.44 279 VAL B CA 1
ATOM 5502 C C . VAL B 1 279 ? -5.348 -11.555 -14.727 1 98.44 279 VAL B C 1
ATOM 5504 O O . VAL B 1 279 ? -4.473 -10.781 -14.328 1 98.44 279 VAL B O 1
ATOM 5507 N N . SER B 1 280 ? -5.074 -12.555 -15.5 1 98.19 280 SER B N 1
ATOM 5508 C CA . SER B 1 280 ? -3.758 -12.703 -16.125 1 98.19 280 SER B CA 1
ATOM 5509 C C . SER B 1 280 ? -3.873 -12.875 -17.625 1 98.19 280 SER B C 1
ATOM 5511 O O . SER B 1 280 ? -4.781 -13.555 -18.125 1 98.19 280 SER B O 1
ATOM 5513 N N . ARG B 1 281 ? -3.035 -12.258 -18.344 1 98.25 281 ARG B N 1
ATOM 5514 C CA . ARG B 1 281 ? -2.844 -12.453 -19.781 1 98.25 281 ARG B CA 1
ATOM 5515 C C . ARG B 1 281 ? -1.362 -12.492 -20.141 1 98.25 281 ARG B C 1
ATOM 5517 O O . ARG B 1 281 ? -0.538 -11.883 -19.453 1 98.25 281 ARG B O 1
ATOM 5524 N N . THR B 1 282 ? -1.031 -13.234 -21.094 1 98.5 282 THR B N 1
ATOM 5525 C CA . THR B 1 282 ? 0.282 -13.258 -21.734 1 98.5 282 THR B CA 1
ATOM 5526 C C . THR B 1 282 ? 0.174 -12.891 -23.219 1 98.5 282 THR B C 1
ATOM 5528 O O . THR B 1 282 ? -0.652 -13.453 -23.938 1 98.5 282 THR B O 1
ATOM 5531 N N . TRP B 1 283 ? 0.957 -11.922 -23.625 1 97.94 283 TRP B N 1
ATOM 5532 C CA . TRP B 1 283 ? 0.88 -11.5 -25.031 1 97.94 283 TRP B CA 1
ATOM 5533 C C . TRP B 1 283 ? 2.264 -11.156 -25.562 1 97.94 283 TRP B C 1
ATOM 5535 O O . TRP B 1 283 ? 3.209 -10.961 -24.797 1 97.94 283 TRP B O 1
ATOM 5545 N N . PRO B 1 284 ? 2.422 -11.227 -26.922 1 97.81 284 PRO B N 1
ATOM 5546 C CA . PRO B 1 284 ? 3.717 -10.898 -27.516 1 97.81 284 PRO B CA 1
ATOM 5547 C C . PRO B 1 284 ? 3.984 -9.391 -27.547 1 97.81 284 PRO B C 1
ATOM 5549 O O . PRO B 1 284 ? 3.139 -8.625 -28.016 1 97.81 284 PRO B O 1
ATOM 5552 N N . VAL B 1 285 ? 5.125 -8.992 -27.141 1 97.38 285 VAL B N 1
ATOM 5553 C CA . VAL B 1 285 ? 5.523 -7.59 -27.078 1 97.38 285 VAL B CA 1
ATOM 5554 C C . VAL B 1 285 ? 5.453 -6.973 -28.484 1 97.38 285 VAL B C 1
ATOM 5556 O O . VAL B 1 285 ? 5.035 -5.824 -28.641 1 97.38 285 VAL B O 1
ATOM 5559 N N . SER B 1 286 ? 5.797 -7.766 -29.516 1 95.69 286 SER B N 1
ATOM 5560 C CA . SER B 1 286 ? 5.855 -7.273 -30.891 1 95.69 286 SER B CA 1
ATOM 5561 C C . SER B 1 286 ? 4.516 -7.449 -31.594 1 95.69 286 SER B C 1
ATOM 5563 O O . SER B 1 286 ? 4.402 -7.172 -32.781 1 95.69 286 SER B O 1
ATOM 5565 N N . GLY B 1 287 ? 3.555 -8.016 -30.953 1 93.75 287 GLY B N 1
ATOM 5566 C CA . GLY B 1 287 ? 2.236 -8.156 -31.547 1 93.75 287 GLY B CA 1
ATOM 5567 C C . GLY B 1 287 ? 2.006 -9.516 -32.188 1 93.75 287 GLY B C 1
ATOM 5568 O O . GLY B 1 287 ? 0.871 -9.867 -32.5 1 93.75 287 GLY B O 1
ATOM 5569 N N . THR B 1 288 ? 3.119 -10.273 -32.375 1 93.94 288 THR B N 1
ATOM 5570 C CA . THR B 1 288 ? 2.975 -11.594 -32.969 1 93.94 288 THR B CA 1
ATOM 5571 C C . THR B 1 288 ? 3.766 -12.641 -32.188 1 93.94 288 THR B C 1
ATOM 5573 O O . THR B 1 288 ? 4.898 -12.383 -31.766 1 93.94 288 THR B O 1
ATOM 5576 N N . PHE B 1 289 ? 3.207 -13.789 -32.094 1 96.44 289 PHE B N 1
ATOM 5577 C CA . PHE B 1 289 ? 3.877 -14.898 -31.438 1 96.44 289 PHE B CA 1
ATOM 5578 C C . PHE B 1 289 ? 4.906 -15.539 -32.344 1 96.44 289 PHE B C 1
ATOM 5580 O O . PHE B 1 289 ? 4.672 -15.672 -33.562 1 96.44 289 PHE B O 1
ATOM 5587 N N . SER B 1 290 ? 6.008 -15.953 -31.812 1 95.94 290 SER B N 1
ATOM 5588 C CA . SER B 1 290 ? 6.836 -16.922 -32.531 1 95.94 290 SER B CA 1
ATOM 5589 C C . SER B 1 290 ? 6.188 -18.297 -32.562 1 95.94 290 SER B C 1
ATOM 5591 O O . SER B 1 290 ? 5.207 -18.547 -31.844 1 95.94 290 SER B O 1
ATOM 5593 N N . GLY B 1 291 ? 6.629 -19.156 -33.406 1 96.5 291 GLY B N 1
ATOM 5594 C CA . GLY B 1 291 ? 6.102 -20.516 -33.469 1 96.5 291 GLY B CA 1
ATOM 5595 C C . GLY B 1 291 ? 6.016 -21.203 -32.125 1 96.5 291 GLY B C 1
ATOM 5596 O O . GLY B 1 291 ? 4.922 -21.547 -31.672 1 96.5 291 GLY B O 1
ATOM 5597 N N . PRO B 1 292 ? 7.207 -21.328 -31.438 1 98 292 PRO B N 1
ATOM 5598 C CA . PRO B 1 292 ? 7.203 -21.969 -30.125 1 98 292 PRO B CA 1
ATOM 5599 C C . PRO B 1 292 ? 6.293 -21.281 -29.125 1 98 292 PRO B C 1
ATOM 5601 O O . PRO B 1 292 ? 5.605 -21.938 -28.344 1 98 292 PRO B O 1
ATOM 5604 N N . GLN B 1 293 ? 6.281 -19.969 -29.094 1 97.88 293 GLN B N 1
ATOM 5605 C CA . GLN B 1 293 ? 5.402 -19.203 -28.219 1 97.88 293 GLN B CA 1
ATOM 5606 C C . GLN B 1 293 ? 3.938 -19.547 -28.469 1 97.88 293 GLN B C 1
ATOM 5608 O O . GLN B 1 293 ? 3.174 -19.766 -27.531 1 97.88 293 GLN B O 1
ATOM 5613 N N . ARG B 1 294 ? 3.613 -19.594 -29.688 1 97.44 294 ARG B N 1
ATOM 5614 C CA . ARG B 1 294 ? 2.244 -19.922 -30.094 1 97.44 294 ARG B CA 1
ATOM 5615 C C . ARG B 1 294 ? 1.849 -21.312 -29.625 1 97.44 294 ARG B C 1
ATOM 5617 O O . ARG B 1 294 ? 0.726 -21.516 -29.156 1 97.44 294 ARG B O 1
ATOM 5624 N N . ASP B 1 295 ? 2.746 -22.203 -29.812 1 97.88 295 ASP B N 1
ATOM 5625 C CA . ASP B 1 295 ? 2.469 -23.578 -29.438 1 97.88 295 ASP B CA 1
ATOM 5626 C C . ASP B 1 295 ? 2.193 -23.688 -27.938 1 97.88 295 ASP B C 1
ATOM 5628 O O . ASP B 1 295 ? 1.228 -24.344 -27.516 1 97.88 295 ASP B O 1
ATOM 5632 N N . VAL B 1 296 ? 3.023 -23.078 -27.141 1 98.5 296 VAL B N 1
ATOM 5633 C CA . VAL B 1 296 ? 2.848 -23.109 -25.688 1 98.5 296 VAL B CA 1
ATOM 5634 C C . VAL B 1 296 ? 1.551 -22.391 -25.312 1 98.5 296 VAL B C 1
ATOM 5636 O O . VAL B 1 296 ? 0.782 -22.891 -24.484 1 98.5 296 VAL B O 1
ATOM 5639 N N . TYR B 1 297 ? 1.317 -21.25 -25.891 1 98.19 297 TYR B N 1
ATOM 5640 C CA . TYR B 1 297 ? 0.097 -20.5 -25.641 1 98.19 297 TYR B CA 1
ATOM 5641 C C . TYR B 1 297 ? -1.139 -21.328 -25.938 1 98.19 297 TYR B C 1
ATOM 5643 O O . TYR B 1 297 ? -2.1 -21.328 -25.156 1 98.19 297 TYR B O 1
ATOM 5651 N N . ALA B 1 298 ? -1.115 -22.031 -27.016 1 97.81 298 ALA B N 1
ATOM 5652 C CA . ALA B 1 298 ? -2.258 -22.828 -27.438 1 97.81 298 ALA B CA 1
ATOM 5653 C C . ALA B 1 298 ? -2.568 -23.922 -26.422 1 97.81 298 ALA B C 1
ATOM 5655 O O . ALA B 1 298 ? -3.736 -24.219 -26.156 1 97.81 298 ALA B O 1
ATOM 5656 N N . VAL B 1 299 ? -1.544 -24.531 -25.891 1 98.38 299 VAL B N 1
ATOM 5657 C CA . VAL B 1 299 ? -1.73 -25.562 -24.875 1 98.38 299 VAL B CA 1
ATOM 5658 C C . VAL B 1 299 ? -2.43 -24.969 -23.656 1 98.38 299 VAL B C 1
ATOM 5660 O O . VAL B 1 299 ? -3.395 -25.547 -23.141 1 98.38 299 VAL B O 1
ATOM 5663 N N . VAL B 1 300 ? -1.987 -23.828 -23.172 1 98.62 300 VAL B N 1
ATOM 5664 C CA . VAL B 1 300 ? -2.547 -23.172 -21.984 1 98.62 300 VAL B CA 1
ATOM 5665 C C . VAL B 1 300 ? -3.975 -22.719 -22.266 1 98.62 300 VAL B C 1
ATOM 5667 O O . VAL B 1 300 ? -4.859 -22.859 -21.422 1 98.62 300 VAL B O 1
ATOM 5670 N N . LEU B 1 301 ? -4.18 -22.156 -23.438 1 98 301 LEU B N 1
ATOM 5671 C CA . LEU B 1 301 ? -5.516 -21.719 -23.828 1 98 301 LEU B CA 1
ATOM 5672 C C . LEU B 1 301 ? -6.496 -22.875 -23.844 1 98 301 LEU B C 1
ATOM 5674 O O . LEU B 1 301 ? -7.633 -22.75 -23.391 1 98 301 LEU B O 1
ATOM 5678 N N . GLU B 1 302 ? -6.066 -23.984 -24.391 1 97.94 302 GLU B N 1
ATOM 5679 C CA . GLU B 1 302 ? -6.922 -25.172 -24.391 1 97.94 302 GLU B CA 1
ATOM 5680 C C . GLU B 1 302 ? -7.297 -25.578 -22.969 1 97.94 302 GLU B C 1
ATOM 5682 O O . GLU B 1 302 ? -8.461 -25.859 -22.688 1 97.94 302 GLU B O 1
ATOM 5687 N N . ALA B 1 303 ? -6.285 -25.641 -22.109 1 98.62 303 ALA B N 1
ATOM 5688 C CA . ALA B 1 303 ? -6.559 -25.953 -20.719 1 98.62 303 ALA B CA 1
ATOM 5689 C C . ALA B 1 303 ? -7.574 -24.984 -20.125 1 98.62 303 ALA B C 1
ATOM 5691 O O . ALA B 1 303 ? -8.508 -25.406 -19.438 1 98.62 303 ALA B O 1
ATOM 5692 N N . HIS B 1 304 ? -7.391 -23.734 -20.375 1 98.25 304 HIS B N 1
ATOM 5693 C CA . HIS B 1 304 ? -8.289 -22.688 -19.891 1 98.25 304 HIS B CA 1
ATOM 5694 C C . HIS B 1 304 ? -9.719 -22.922 -20.375 1 98.25 304 HIS B C 1
ATOM 5696 O O . HIS B 1 304 ? -10.648 -22.953 -19.578 1 98.25 304 HIS B O 1
ATOM 5702 N N . GLN B 1 305 ? -9.875 -23.141 -21.656 1 97.75 305 GLN B N 1
ATOM 5703 C CA . GLN B 1 305 ? -11.195 -23.281 -22.281 1 97.75 305 GLN B CA 1
ATOM 5704 C C . GLN B 1 305 ? -11.898 -24.547 -21.781 1 97.75 305 GLN B C 1
ATOM 5706 O O . GLN B 1 305 ? -13.094 -24.531 -21.484 1 97.75 305 GLN B O 1
ATOM 5711 N N . ARG B 1 306 ? -11.211 -25.562 -21.703 1 98.62 306 ARG B N 1
ATOM 5712 C CA . ARG B 1 306 ? -11.805 -26.828 -21.25 1 98.62 306 ARG B CA 1
ATOM 5713 C C . ARG B 1 306 ? -12.18 -26.75 -19.781 1 98.62 306 ARG B C 1
ATOM 5715 O O . ARG B 1 306 ? -13.203 -27.312 -19.375 1 98.62 306 ARG B O 1
ATOM 5722 N N . CYS B 1 307 ? -11.367 -26.141 -18.969 1 98.69 307 CYS B N 1
ATOM 5723 C CA . CYS B 1 307 ? -11.695 -25.969 -17.562 1 98.69 307 CYS B CA 1
ATOM 5724 C C . CYS B 1 307 ? -12.906 -25.062 -17.391 1 98.69 307 CYS B C 1
ATOM 5726 O O . CYS B 1 307 ? -13.742 -25.297 -16.516 1 98.69 307 CYS B O 1
ATOM 5728 N N . LEU B 1 308 ? -13.016 -24.016 -18.188 1 98.06 308 LEU B N 1
ATOM 5729 C CA . LEU B 1 308 ? -14.195 -23.172 -18.141 1 98.06 308 LEU B CA 1
ATOM 5730 C C . LEU B 1 308 ? -15.453 -23.969 -18.469 1 98.06 308 LEU B C 1
ATOM 5732 O O . LEU B 1 308 ? -16.484 -23.812 -17.812 1 98.06 308 LEU B O 1
ATOM 5736 N N . ALA B 1 309 ? -15.297 -24.781 -19.5 1 98.12 309 ALA B N 1
ATOM 5737 C CA . ALA B 1 309 ? -16.438 -25.594 -19.922 1 98.12 309 ALA B CA 1
ATOM 5738 C C . ALA B 1 309 ? -16.859 -26.562 -18.828 1 98.12 309 ALA B C 1
ATOM 5740 O O . ALA B 1 309 ? -18.047 -26.875 -18.688 1 98.12 309 ALA B O 1
ATOM 5741 N N . ALA B 1 310 ? -15.977 -27 -18.047 1 98.44 310 ALA B N 1
ATOM 5742 C CA . ALA B 1 310 ? -16.25 -27.984 -17 1 98.44 310 ALA B CA 1
ATOM 5743 C C . ALA B 1 310 ? -16.672 -27.312 -15.711 1 98.44 310 ALA B C 1
ATOM 5745 O O . ALA B 1 310 ? -17.172 -27.969 -14.789 1 98.44 310 ALA B O 1
ATOM 5746 N N . CYS B 1 311 ? -16.484 -26.047 -15.594 1 98.56 311 CYS B N 1
ATOM 5747 C CA . CYS B 1 311 ? -16.828 -25.297 -14.391 1 98.56 311 CYS B CA 1
ATOM 5748 C C . CYS B 1 311 ? -18.344 -25.078 -14.289 1 98.56 311 CYS B C 1
ATOM 5750 O O . CYS B 1 311 ? -18.906 -24.281 -15.031 1 98.56 311 CYS B O 1
ATOM 5752 N N . ARG B 1 312 ? -18.969 -25.734 -13.391 1 98.06 312 ARG B N 1
ATOM 5753 C CA . ARG B 1 312 ? -20.406 -25.734 -13.188 1 98.06 312 ARG B CA 1
ATOM 5754 C C . ARG B 1 312 ? -20.766 -26.203 -11.781 1 98.06 312 ARG B C 1
ATOM 5756 O O . ARG B 1 312 ? -19.922 -26.734 -11.062 1 98.06 312 ARG B O 1
ATOM 5763 N N . PRO B 1 313 ? -22.062 -25.953 -11.398 1 98.19 313 PRO B N 1
ATOM 5764 C CA . PRO B 1 313 ? -22.453 -26.484 -10.094 1 98.19 313 PRO B CA 1
ATOM 5765 C C . PRO B 1 313 ? -22.172 -27.984 -9.953 1 98.19 313 PRO B C 1
ATOM 5767 O O . PRO B 1 313 ? -22.469 -28.75 -10.867 1 98.19 313 PRO B O 1
ATOM 5770 N N . GLY B 1 314 ? -21.578 -28.344 -8.82 1 97.94 314 GLY B N 1
ATOM 5771 C CA . GLY B 1 314 ? -21.266 -29.75 -8.578 1 97.94 314 GLY B CA 1
ATOM 5772 C C . GLY B 1 314 ? -19.812 -30.094 -8.828 1 97.94 314 GLY B C 1
ATOM 5773 O O . GLY B 1 314 ? -19.312 -31.078 -8.289 1 97.94 314 GLY B O 1
ATOM 5774 N N . SER B 1 315 ? -19.203 -29.359 -9.703 1 98.12 315 SER B N 1
ATOM 5775 C CA . SER B 1 315 ? -17.766 -29.516 -9.828 1 98.12 315 SER B CA 1
ATOM 5776 C C . SER B 1 315 ? -17.031 -28.906 -8.641 1 98.12 315 SER B C 1
ATOM 5778 O O . SER B 1 315 ? -17.656 -28.312 -7.758 1 98.12 315 SER B O 1
ATOM 5780 N N . SER B 1 316 ? -15.703 -29.094 -8.594 1 98.56 316 SER B N 1
ATOM 5781 C CA . SER B 1 316 ? -14.875 -28.484 -7.551 1 98.56 316 SER B CA 1
ATOM 5782 C C . SER B 1 316 ? -13.57 -27.938 -8.125 1 98.56 316 SER B C 1
ATOM 5784 O O . SER B 1 316 ? -13.172 -28.312 -9.227 1 98.56 316 SER B O 1
ATOM 5786 N N . ILE B 1 317 ? -12.945 -27.062 -7.445 1 98.75 317 ILE B N 1
ATOM 5787 C CA . ILE B 1 317 ? -11.664 -26.516 -7.867 1 98.75 317 ILE B CA 1
ATOM 5788 C C . ILE B 1 317 ? -10.648 -27.641 -8.031 1 98.75 317 ILE B C 1
ATOM 5790 O O . ILE B 1 317 ? -9.852 -27.641 -8.977 1 98.75 317 ILE B O 1
ATOM 5794 N N . ARG B 1 318 ? -10.695 -28.625 -7.121 1 98.5 318 ARG B N 1
ATOM 5795 C CA . ARG B 1 318 ? -9.781 -29.75 -7.184 1 98.5 318 ARG B CA 1
ATOM 5796 C C . ARG B 1 318 ? -9.977 -30.547 -8.469 1 98.5 318 ARG B C 1
ATOM 5798 O O . ARG B 1 318 ? -9 -30.953 -9.109 1 98.5 318 ARG B O 1
ATOM 5805 N N . GLU B 1 319 ? -11.219 -30.828 -8.805 1 98.62 319 GLU B N 1
ATOM 5806 C CA . GLU B 1 319 ? -11.516 -31.562 -10.031 1 98.62 319 GLU B CA 1
ATOM 5807 C C . GLU B 1 319 ? -11.062 -30.766 -11.258 1 98.62 319 GLU B C 1
ATOM 5809 O O . GLU B 1 319 ? -10.523 -31.344 -12.211 1 98.62 319 GLU B O 1
ATOM 5814 N N . LEU B 1 320 ? -11.32 -29.531 -11.25 1 98.81 320 LEU B N 1
ATOM 5815 C CA . LEU B 1 320 ? -10.891 -28.672 -12.352 1 98.81 320 LEU B CA 1
ATOM 5816 C C . LEU B 1 320 ? -9.367 -28.656 -12.453 1 98.81 320 LEU B C 1
ATOM 5818 O O . LEU B 1 320 ? -8.812 -28.641 -13.555 1 98.81 320 LEU B O 1
ATOM 5822 N N . HIS B 1 321 ? -8.703 -28.578 -11.312 1 98.75 321 HIS B N 1
ATOM 5823 C CA . HIS B 1 321 ? -7.242 -28.625 -11.289 1 98.75 321 HIS B CA 1
ATOM 5824 C C . HIS B 1 321 ? -6.73 -29.922 -11.906 1 98.75 321 HIS B C 1
ATOM 5826 O O . HIS B 1 321 ? -5.781 -29.922 -12.688 1 98.75 321 HIS B O 1
ATOM 5832 N N . ALA B 1 322 ? -7.336 -30.984 -11.562 1 98.5 322 ALA B N 1
ATOM 5833 C CA . ALA B 1 322 ? -6.957 -32.281 -12.133 1 98.5 322 ALA B CA 1
ATOM 5834 C C . ALA B 1 322 ? -7.133 -32.281 -13.648 1 98.5 322 ALA B C 1
ATOM 5836 O O . ALA B 1 322 ? -6.281 -32.812 -14.375 1 98.5 322 ALA B O 1
ATOM 5837 N N . LEU B 1 323 ? -8.219 -31.766 -14.07 1 98.75 323 LEU B N 1
ATOM 5838 C CA . LEU B 1 323 ? -8.461 -31.641 -15.508 1 98.75 323 LEU B CA 1
ATOM 5839 C C . LEU B 1 323 ? -7.355 -30.828 -16.172 1 98.75 323 LEU B C 1
ATOM 5841 O O . LEU B 1 323 ? -6.863 -31.203 -17.25 1 98.75 323 LEU B O 1
ATOM 5845 N N . SER B 1 324 ? -6.965 -29.75 -15.586 1 98.75 324 SER B N 1
ATOM 5846 C CA . SER B 1 324 ? -5.91 -28.906 -16.156 1 98.75 324 SER B CA 1
ATOM 5847 C C . SER B 1 324 ? -4.586 -29.656 -16.219 1 98.75 324 SER B C 1
ATOM 5849 O O . SER B 1 324 ? -3.842 -29.531 -17.203 1 98.75 324 SER B O 1
ATOM 5851 N N . ILE B 1 325 ? -4.273 -30.422 -15.203 1 98.75 325 ILE B N 1
ATOM 5852 C CA . ILE B 1 325 ? -3.055 -31.219 -15.195 1 98.75 325 ILE B CA 1
ATOM 5853 C C . ILE B 1 325 ? -3.072 -32.188 -16.375 1 98.75 325 ILE B C 1
ATOM 5855 O O . ILE B 1 325 ? -2.064 -32.375 -17.062 1 98.75 325 ILE B O 1
ATOM 5859 N N . ASP B 1 326 ? -4.207 -32.781 -16.578 1 98.69 326 ASP B N 1
ATOM 5860 C CA . ASP B 1 326 ? -4.344 -33.75 -17.688 1 98.69 326 ASP B CA 1
ATOM 5861 C C . ASP B 1 326 ? -4.051 -33.062 -19.016 1 98.69 326 ASP B C 1
ATOM 5863 O O . ASP B 1 326 ? -3.238 -33.562 -19.812 1 98.69 326 ASP B O 1
ATOM 5867 N N . ILE B 1 327 ? -4.656 -32 -19.266 1 98.69 327 ILE B N 1
ATOM 5868 C CA . ILE B 1 327 ? -4.547 -31.312 -20.531 1 98.69 327 ILE B CA 1
ATOM 5869 C C . ILE B 1 327 ? -3.123 -30.781 -20.719 1 98.69 327 ILE B C 1
ATOM 5871 O O . ILE B 1 327 ? -2.527 -30.938 -21.781 1 98.69 327 ILE B O 1
ATOM 5875 N N . LEU B 1 328 ? -2.562 -30.156 -19.703 1 98.75 328 LEU B N 1
ATOM 5876 C CA . LEU B 1 328 ? -1.218 -29.594 -19.781 1 98.75 328 LEU B CA 1
ATOM 5877 C C . LEU B 1 328 ? -0.18 -30.703 -19.969 1 98.75 328 LEU B C 1
ATOM 5879 O O . LEU B 1 328 ? 0.821 -30.5 -20.656 1 98.75 328 LEU B O 1
ATOM 5883 N N . SER B 1 329 ? -0.447 -31.828 -19.328 1 98.69 329 SER B N 1
ATOM 5884 C CA . SER B 1 329 ? 0.46 -32.969 -19.484 1 98.69 329 SER B CA 1
ATOM 5885 C C . SER B 1 329 ? 0.464 -33.469 -20.922 1 98.69 329 SER B C 1
ATOM 5887 O O . SER B 1 329 ? 1.521 -33.781 -21.484 1 98.69 329 SER B O 1
ATOM 5889 N N . GLU B 1 330 ? -0.678 -33.562 -21.516 1 98.62 330 GLU B N 1
ATOM 5890 C CA . GLU B 1 330 ? -0.759 -33.906 -22.938 1 98.62 330 GLU B CA 1
ATOM 5891 C C . GLU B 1 330 ? -0.005 -32.906 -23.781 1 98.62 330 GLU B C 1
ATOM 5893 O O . GLU B 1 330 ? 0.691 -33.281 -24.734 1 98.62 330 GLU B O 1
ATOM 5898 N N . GLY B 1 331 ? -0.181 -31.703 -23.422 1 98.44 331 GLY B N 1
ATOM 5899 C CA . GLY B 1 331 ? 0.536 -30.641 -24.125 1 98.44 331 GLY B CA 1
ATOM 5900 C C . GLY B 1 331 ? 2.043 -30.766 -24 1 98.44 331 GLY B C 1
ATOM 5901 O O . GLY B 1 331 ? 2.766 -30.594 -24.984 1 98.44 331 GLY B O 1
ATOM 5902 N N . LEU B 1 332 ? 2.518 -31.031 -22.828 1 98.44 332 LEU B N 1
ATOM 5903 C CA . LEU B 1 332 ? 3.945 -31.234 -22.594 1 98.44 332 LEU B CA 1
ATOM 5904 C C . LEU B 1 332 ? 4.488 -32.375 -23.453 1 98.44 332 LEU B C 1
ATOM 5906 O O . LEU B 1 332 ? 5.594 -32.281 -23.984 1 98.44 332 LEU B O 1
ATOM 5910 N N . LEU B 1 333 ? 3.723 -33.375 -23.578 1 98 333 LEU B N 1
ATOM 5911 C CA . LEU B 1 333 ? 4.105 -34.5 -24.422 1 98 333 LEU B CA 1
ATOM 5912 C C . LEU B 1 333 ? 4.172 -34.094 -25.875 1 98 333 LEU B C 1
ATOM 5914 O O . LEU B 1 333 ? 5.145 -34.406 -26.578 1 98 333 LEU B O 1
ATOM 5918 N N . ASP B 1 334 ? 3.176 -33.438 -26.328 1 97.88 334 ASP B N 1
ATOM 5919 C CA . ASP B 1 334 ? 3.068 -33.031 -27.734 1 97.88 334 ASP B CA 1
ATOM 5920 C C . ASP B 1 334 ? 4.203 -32.094 -28.125 1 97.88 334 ASP B C 1
ATOM 5922 O O . ASP B 1 334 ? 4.695 -32.125 -29.25 1 97.88 334 ASP B O 1
ATOM 5926 N N . LEU B 1 335 ? 4.625 -31.25 -27.188 1 97.75 335 LEU B N 1
ATOM 5927 C CA . LEU B 1 335 ? 5.688 -30.281 -27.438 1 97.75 335 LEU B CA 1
ATOM 5928 C C . LEU B 1 335 ? 7.059 -30.938 -27.328 1 97.75 335 LEU B C 1
ATOM 5930 O O . LEU B 1 335 ? 8.078 -30.312 -27.625 1 97.75 335 LEU B O 1
ATOM 5934 N N . LYS B 1 336 ? 7.137 -32.188 -26.797 1 97.31 336 LYS B N 1
ATOM 5935 C CA . LYS B 1 336 ? 8.352 -32.969 -26.641 1 97.31 336 LYS B CA 1
ATOM 5936 C C . LYS B 1 336 ? 9.328 -32.281 -25.688 1 97.31 336 LYS B C 1
ATOM 5938 O O . LYS B 1 336 ? 10.539 -32.281 -25.938 1 97.31 336 LYS B O 1
ATOM 5943 N N . LEU B 1 337 ? 8.773 -31.719 -24.656 1 96.88 337 LEU B N 1
ATOM 5944 C CA . LEU B 1 337 ? 9.617 -31.078 -23.656 1 96.88 337 LEU B CA 1
ATOM 5945 C C . LEU B 1 337 ? 10.305 -32.125 -22.781 1 96.88 337 LEU B C 1
ATOM 5947 O O . LEU B 1 337 ? 11.336 -31.844 -22.172 1 96.88 337 LEU B O 1
ATOM 5951 N N . LEU B 1 338 ? 9.656 -33.281 -22.703 1 96.25 338 LEU B N 1
ATOM 5952 C CA . LEU B 1 338 ? 10.195 -34.438 -21.984 1 96.25 338 LEU B CA 1
ATOM 5953 C C . LEU B 1 338 ? 10.227 -35.656 -22.875 1 96.25 338 LEU B C 1
ATOM 5955 O O . LEU B 1 338 ? 9.469 -36.625 -22.672 1 96.25 338 LEU B O 1
ATOM 5959 N N . PRO B 1 339 ? 11.188 -35.75 -23.719 1 92.81 339 PRO B N 1
ATOM 5960 C CA . PRO B 1 339 ? 11.148 -36.75 -24.797 1 92.81 339 PRO B CA 1
ATOM 5961 C C . PRO B 1 339 ? 11.25 -38.188 -24.281 1 92.81 339 PRO B C 1
ATOM 5963 O O . PRO B 1 339 ? 10.828 -39.125 -24.953 1 92.81 339 PRO B O 1
ATOM 5966 N N . ARG B 1 340 ? 11.742 -38.438 -23.125 1 95.19 340 ARG B N 1
ATOM 5967 C CA . ARG B 1 340 ? 11.938 -39.812 -22.641 1 95.19 340 ARG B CA 1
ATOM 5968 C C . ARG B 1 340 ? 10.82 -40.188 -21.672 1 95.19 340 ARG B C 1
ATOM 5970 O O . ARG B 1 340 ? 10.789 -41.344 -21.188 1 95.19 340 ARG B O 1
ATOM 5977 N N . ALA B 1 341 ? 9.953 -39.312 -21.422 1 96.88 341 ALA B N 1
ATOM 5978 C CA . ALA B 1 341 ? 8.914 -39.562 -20.438 1 96.88 341 ALA B CA 1
ATOM 5979 C C . ALA B 1 341 ? 7.613 -40 -21.109 1 96.88 341 ALA B C 1
ATOM 5981 O O . ALA B 1 341 ? 7.254 -39.5 -22.172 1 96.88 341 ALA B O 1
ATOM 5982 N N . SER B 1 342 ? 6.871 -40.906 -20.438 1 97.69 342 SER B N 1
ATOM 5983 C CA . SER B 1 342 ? 5.523 -41.281 -20.875 1 97.69 342 SER B CA 1
ATOM 5984 C C . SER B 1 342 ? 4.496 -40.281 -20.375 1 97.69 342 SER B C 1
ATOM 5986 O O . SER B 1 342 ? 4.777 -39.5 -19.453 1 97.69 342 SER B O 1
ATOM 5988 N N . LEU B 1 343 ? 3.34 -40.281 -21.016 1 97.56 343 LEU B N 1
ATOM 5989 C CA . LEU B 1 343 ? 2.26 -39.406 -20.562 1 97.56 343 LEU B CA 1
ATOM 5990 C C . LEU B 1 343 ? 1.941 -39.688 -19.094 1 97.56 343 LEU B C 1
ATOM 5992 O O . LEU B 1 343 ? 1.684 -38.75 -18.344 1 97.56 343 LEU B O 1
ATOM 5996 N N . ALA B 1 344 ? 1.974 -40.938 -18.703 1 97.88 344 ALA B N 1
ATOM 5997 C CA . ALA B 1 344 ? 1.672 -41.312 -17.328 1 97.88 344 ALA B CA 1
ATOM 5998 C C . ALA B 1 344 ? 2.688 -40.688 -16.359 1 97.88 344 ALA B C 1
ATOM 6000 O O . ALA B 1 344 ? 2.32 -40.219 -15.289 1 97.88 344 ALA B O 1
ATOM 6001 N N . GLU B 1 345 ? 3.885 -40.719 -16.766 1 97.56 345 GLU B N 1
ATOM 6002 C CA . GLU B 1 345 ? 4.934 -40.156 -15.922 1 97.56 345 GLU B CA 1
ATOM 6003 C C . GLU B 1 345 ? 4.777 -38.625 -15.797 1 97.56 345 GLU B C 1
ATOM 6005 O O . GLU B 1 345 ? 4.965 -38.062 -14.719 1 97.56 345 GLU B O 1
ATOM 6010 N N . ILE B 1 346 ? 4.422 -38.031 -16.875 1 97.5 346 ILE B N 1
ATOM 6011 C CA . ILE B 1 346 ? 4.234 -36.594 -16.875 1 97.5 346 ILE B CA 1
ATOM 6012 C C . ILE B 1 346 ? 3.068 -36.219 -15.961 1 97.5 346 ILE B C 1
ATOM 6014 O O . ILE B 1 346 ? 3.209 -35.375 -15.078 1 97.5 346 ILE B O 1
ATOM 6018 N N . ARG B 1 347 ? 1.981 -36.875 -16.016 1 97.25 347 ARG B N 1
ATOM 6019 C CA . ARG B 1 347 ? 0.758 -36.625 -15.273 1 97.25 347 ARG B CA 1
ATOM 6020 C C . ARG B 1 347 ? 0.97 -36.844 -13.781 1 97.25 347 ARG B C 1
ATOM 6022 O O . ARG B 1 347 ? 0.379 -36.125 -12.953 1 97.25 347 ARG B O 1
ATOM 6029 N N . ASN B 1 348 ? 1.796 -37.75 -13.461 1 96.19 348 ASN B N 1
ATOM 6030 C CA . ASN B 1 348 ? 1.965 -38.156 -12.062 1 96.19 348 ASN B CA 1
ATOM 6031 C C . ASN B 1 348 ? 2.82 -37.125 -11.297 1 96.19 348 ASN B C 1
ATOM 6033 O O . ASN B 1 348 ? 2.537 -36.844 -10.141 1 96.19 348 ASN B O 1
ATOM 6037 N N . HIS B 1 349 ? 3.92 -36.625 -11.984 1 94.44 349 HIS B N 1
ATOM 6038 C CA . HIS B 1 349 ? 4.703 -35.75 -11.125 1 94.44 349 HIS B CA 1
ATOM 6039 C C . HIS B 1 349 ? 5.543 -34.781 -11.945 1 94.44 349 HIS B C 1
ATOM 6041 O O . HIS B 1 349 ? 5.895 -33.688 -11.469 1 94.44 349 HIS B O 1
ATOM 6047 N N . LEU B 1 350 ? 5.859 -35.156 -13.211 1 96.62 350 LEU B N 1
ATOM 6048 C CA . LEU B 1 350 ? 6.848 -34.375 -13.945 1 96.62 350 LEU B CA 1
ATOM 6049 C C . LEU B 1 350 ? 6.27 -33.031 -14.367 1 96.62 350 LEU B C 1
ATOM 6051 O O . LEU B 1 350 ? 7.016 -32.062 -14.617 1 96.62 350 LEU B O 1
ATOM 6055 N N . TYR B 1 351 ? 4.891 -32.969 -14.484 1 97.31 351 TYR B N 1
ATOM 6056 C CA . TYR B 1 351 ? 4.254 -31.703 -14.852 1 97.31 351 TYR B CA 1
ATOM 6057 C C . TYR B 1 351 ? 4.602 -30.609 -13.852 1 97.31 351 TYR B C 1
ATOM 6059 O O . TYR B 1 351 ? 4.566 -29.422 -14.188 1 97.31 351 TYR B O 1
ATOM 6067 N N . ARG B 1 352 ? 4.984 -30.906 -12.609 1 96.81 352 ARG B N 1
ATOM 6068 C CA . ARG B 1 352 ? 5.211 -29.969 -11.516 1 96.81 352 ARG B CA 1
ATOM 6069 C C . ARG B 1 352 ? 6.414 -29.062 -11.797 1 96.81 352 ARG B C 1
ATOM 6071 O O . ARG B 1 352 ? 6.574 -28.016 -11.172 1 96.81 352 ARG B O 1
ATOM 6078 N N . ASP B 1 353 ? 7.258 -29.516 -12.695 1 95.38 353 ASP B N 1
ATOM 6079 C CA . ASP B 1 353 ? 8.414 -28.703 -13.078 1 95.38 353 ASP B CA 1
ATOM 6080 C C . ASP B 1 353 ? 8.008 -27.547 -13.984 1 95.38 353 ASP B C 1
ATOM 6082 O O . ASP B 1 353 ? 8.781 -26.609 -14.195 1 95.38 353 ASP B O 1
ATOM 6086 N N . PHE B 1 354 ? 6.73 -27.625 -14.5 1 97.56 354 PHE B N 1
ATOM 6087 C CA . PHE B 1 354 ? 6.277 -26.641 -15.477 1 97.56 354 PHE B CA 1
ATOM 6088 C C . PHE B 1 354 ? 4.996 -25.969 -15.008 1 97.56 354 PHE B C 1
ATOM 6090 O O . PHE B 1 354 ? 4.598 -24.938 -15.555 1 97.56 354 PHE B O 1
ATOM 6097 N N . TYR B 1 355 ? 4.359 -26.547 -14.07 1 97.31 355 TYR B N 1
ATOM 6098 C CA . TYR B 1 355 ? 3.076 -26.109 -13.523 1 97.31 355 TYR B CA 1
ATOM 6099 C C . TYR B 1 355 ? 2.99 -26.391 -12.031 1 97.31 355 TYR B C 1
ATOM 6101 O O . TYR B 1 355 ? 2.572 -27.469 -11.617 1 97.31 355 TYR B O 1
ATOM 6109 N N . TRP B 1 356 ? 3.279 -25.375 -11.125 1 94.5 356 TRP B N 1
ATOM 6110 C CA . TRP B 1 356 ? 3.451 -25.672 -9.703 1 94.5 356 TRP B CA 1
ATOM 6111 C C . TRP B 1 356 ? 2.486 -24.844 -8.859 1 94.5 356 TRP B C 1
ATOM 6113 O O . TRP B 1 356 ? 2.764 -24.547 -7.695 1 94.5 356 TRP B O 1
ATOM 6123 N N . HIS B 1 357 ? 1.445 -24.312 -9.422 1 94.12 357 HIS B N 1
ATOM 6124 C CA . HIS B 1 357 ? 0.387 -23.656 -8.664 1 94.12 357 HIS B CA 1
ATOM 6125 C C . HIS B 1 357 ? -0.974 -24.266 -8.969 1 94.12 357 HIS B C 1
ATOM 6127 O O . HIS B 1 357 ? -1.122 -25 -9.945 1 94.12 357 HIS B O 1
ATOM 6133 N N . SER B 1 358 ? -1.929 -23.969 -8.133 1 95.75 358 SER B N 1
ATOM 6134 C CA . SER B 1 358 ? -3.291 -24.438 -8.336 1 95.75 358 SER B CA 1
ATOM 6135 C C . SER B 1 358 ? -3.959 -23.734 -9.508 1 95.75 358 SER B C 1
ATOM 6137 O O . SER B 1 358 ? -3.566 -22.625 -9.875 1 95.75 358 SER B O 1
ATOM 6139 N N . LEU B 1 359 ? -4.934 -24.438 -10.109 1 97.62 359 LEU B N 1
ATOM 6140 C CA . LEU B 1 359 ? -5.691 -23.875 -11.219 1 97.62 359 LEU B CA 1
ATOM 6141 C C . LEU B 1 359 ? -6.434 -22.609 -10.781 1 97.62 359 LEU B C 1
ATOM 6143 O O . LEU B 1 359 ? -6.633 -21.688 -11.578 1 97.62 359 LEU B O 1
ATOM 6147 N N . GLY B 1 360 ? -6.859 -22.688 -9.508 1 97.75 360 GLY B N 1
ATOM 6148 C CA . GLY B 1 360 ? -7.648 -21.547 -9.078 1 97.75 360 GLY B CA 1
ATOM 6149 C C . GLY B 1 360 ? -7.844 -21.484 -7.578 1 97.75 360 GLY B C 1
ATOM 6150 O O . GLY B 1 360 ? -7.285 -22.297 -6.84 1 97.75 360 GLY B O 1
ATOM 6151 N N . HIS B 1 361 ? -8.555 -20.453 -7.16 1 98.38 361 HIS B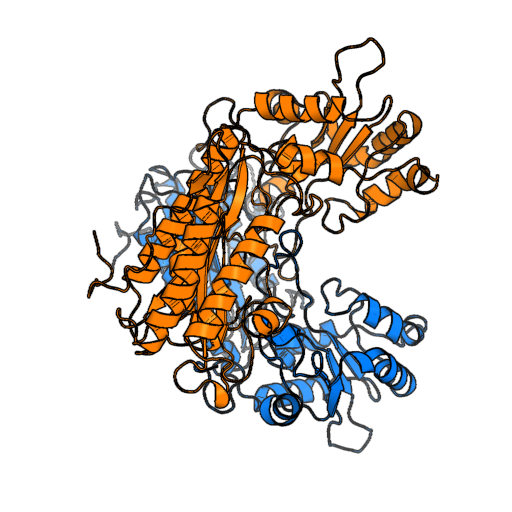 N 1
ATOM 6152 C CA . HIS B 1 361 ? -8.922 -20.203 -5.773 1 98.38 361 HIS B CA 1
ATOM 6153 C C . HIS B 1 361 ? -10.227 -19.422 -5.684 1 98.38 361 HIS B C 1
ATOM 6155 O O . HIS B 1 361 ? -10.688 -18.859 -6.68 1 98.38 361 HIS B O 1
ATOM 6161 N N . TYR B 1 362 ? -10.844 -19.484 -4.512 1 98.69 362 TYR B N 1
ATOM 6162 C CA . TYR B 1 362 ? -12.023 -18.672 -4.277 1 98.69 362 TYR B CA 1
ATOM 6163 C C . TYR B 1 362 ? -11.68 -17.188 -4.324 1 98.69 362 TYR B C 1
ATOM 6165 O O . TYR B 1 362 ? -10.586 -16.781 -3.936 1 98.69 362 TYR B O 1
ATOM 6173 N N . LEU B 1 363 ? -12.594 -16.422 -4.824 1 98.69 363 LEU B N 1
ATOM 6174 C CA . LEU B 1 363 ? -12.43 -14.992 -5.027 1 98.69 363 LEU B CA 1
ATOM 6175 C C . LEU B 1 363 ? -13.602 -14.219 -4.441 1 98.69 363 LEU B C 1
ATOM 6177 O O . LEU B 1 363 ? -14.75 -14.664 -4.535 1 98.69 363 LEU B O 1
ATOM 6181 N N . GLY B 1 364 ? -13.391 -13.125 -3.805 1 98.62 364 GLY B N 1
ATOM 6182 C CA . GLY B 1 364 ? -14.414 -12.289 -3.205 1 98.62 364 GLY B CA 1
ATOM 6183 C C . GLY B 1 364 ? -13.859 -11.023 -2.566 1 98.62 364 GLY B C 1
ATOM 6184 O O . GLY B 1 364 ? -13.242 -10.203 -3.242 1 98.62 364 GLY B O 1
ATOM 6185 N N . LEU B 1 365 ? -13.969 -10.945 -1.271 1 98.38 365 LEU B N 1
ATOM 6186 C CA . LEU B 1 365 ? -13.477 -9.781 -0.54 1 98.38 365 LEU B CA 1
ATOM 6187 C C . LEU B 1 365 ? -11.969 -9.859 -0.333 1 98.38 365 LEU B C 1
ATOM 6189 O O . LEU B 1 365 ? -11.352 -8.891 0.125 1 98.38 365 LEU B O 1
ATOM 6193 N N . ASP B 1 366 ? -11.422 -10.961 -0.728 1 97.62 366 ASP B N 1
ATOM 6194 C CA . ASP B 1 366 ? -9.984 -11.172 -0.789 1 97.62 366 ASP B CA 1
ATOM 6195 C C . ASP B 1 366 ? -9.586 -11.883 -2.08 1 97.62 366 ASP B C 1
ATOM 6197 O O . ASP B 1 366 ? -10.414 -12.555 -2.707 1 97.62 366 ASP B O 1
ATOM 6201 N N . THR B 1 367 ? -8.336 -11.719 -2.453 1 98.06 367 THR B N 1
ATOM 6202 C CA . THR B 1 367 ? -7.84 -12.438 -3.623 1 98.06 367 THR B CA 1
ATOM 6203 C C . THR B 1 367 ? -7.902 -13.945 -3.402 1 98.06 367 THR B C 1
ATOM 6205 O O . THR B 1 367 ? -8.477 -14.672 -4.215 1 98.06 367 THR B O 1
ATOM 6208 N N . HIS B 1 368 ? -7.336 -14.391 -2.332 1 97.56 368 HIS B N 1
ATOM 6209 C CA . HIS B 1 368 ? -7.551 -15.75 -1.862 1 97.56 368 HIS B CA 1
ATOM 6210 C C . HIS B 1 368 ? -8.648 -15.805 -0.801 1 97.56 368 HIS B C 1
ATOM 6212 O O . HIS B 1 368 ? -8.352 -15.961 0.387 1 97.56 368 HIS B O 1
ATOM 6218 N N . ASP B 1 369 ? -9.781 -15.727 -1.261 1 97.94 369 ASP B N 1
ATOM 6219 C CA . ASP B 1 369 ? -10.938 -15.57 -0.378 1 97.94 369 ASP B CA 1
ATOM 6220 C C . ASP B 1 369 ? -11.297 -16.891 0.286 1 97.94 369 ASP B C 1
ATOM 6222 O O . ASP B 1 369 ? -11.164 -17.953 -0.322 1 97.94 369 ASP B O 1
ATOM 6226 N N . THR B 1 370 ? -11.727 -16.875 1.503 1 97.75 370 THR B N 1
ATOM 6227 C CA . THR B 1 370 ? -12.258 -18 2.277 1 97.75 370 THR B CA 1
ATOM 6228 C C . THR B 1 370 ? -11.305 -19.188 2.229 1 97.75 370 THR B C 1
ATOM 6230 O O . THR B 1 370 ? -11.703 -20.297 1.846 1 97.75 370 THR B O 1
ATOM 6233 N N . PRO B 1 371 ? -10.141 -19.016 2.672 1 96.06 371 PRO B N 1
ATOM 6234 C CA . PRO B 1 371 ? -9.109 -20.047 2.537 1 96.06 371 PRO B CA 1
ATOM 6235 C C . PRO B 1 371 ? -9.414 -21.297 3.352 1 96.06 371 PRO B C 1
ATOM 6237 O O . PRO B 1 371 ? -8.797 -22.344 3.137 1 96.06 371 PRO B O 1
ATOM 6240 N N . LEU B 1 372 ? -10.352 -21.234 4.258 1 96.69 372 LEU B N 1
ATOM 6241 C CA . LEU B 1 372 ? -10.672 -22.406 5.07 1 96.69 372 LEU B CA 1
ATOM 6242 C C . LEU B 1 372 ? -11.602 -23.359 4.316 1 96.69 372 LEU B C 1
ATOM 6244 O O . LEU B 1 372 ? -11.789 -24.5 4.727 1 96.69 372 LEU B O 1
ATOM 6248 N N . ILE B 1 373 ? -12.195 -22.828 3.273 1 97.94 373 ILE B N 1
ATOM 6249 C CA . ILE B 1 373 ? -13.047 -23.688 2.457 1 97.94 373 ILE B CA 1
ATOM 6250 C C . ILE B 1 373 ? -12.188 -24.562 1.558 1 97.94 373 ILE B C 1
ATOM 6252 O O . ILE B 1 373 ? -11.383 -24.062 0.766 1 97.94 373 ILE B O 1
ATOM 6256 N N . GLY B 1 374 ? -12.367 -25.828 1.65 1 97.56 374 GLY B N 1
ATOM 6257 C CA . GLY B 1 374 ? -11.562 -26.766 0.875 1 97.56 374 GLY B CA 1
ATOM 6258 C C . GLY B 1 374 ? -11.836 -26.688 -0.616 1 97.56 374 GLY B C 1
ATOM 6259 O O . GLY B 1 374 ? -12.969 -26.438 -1.035 1 97.56 374 GLY B O 1
ATOM 6260 N N . HIS B 1 375 ? -10.844 -27.016 -1.363 1 97.88 375 HIS B N 1
ATOM 6261 C CA . HIS B 1 375 ? -10.961 -26.969 -2.816 1 97.88 375 HIS B CA 1
ATOM 6262 C C . HIS B 1 375 ? -11.758 -28.156 -3.346 1 97.88 375 HIS B C 1
ATOM 6264 O O . HIS B 1 375 ? -12.078 -28.219 -4.531 1 97.88 375 HIS B O 1
ATOM 6270 N N . ASP B 1 376 ? -12.102 -29.062 -2.451 1 97.75 376 ASP B N 1
ATOM 6271 C CA . ASP B 1 376 ? -12.906 -30.219 -2.826 1 97.75 376 ASP B CA 1
ATOM 6272 C C . ASP B 1 376 ? -14.398 -29.906 -2.699 1 97.75 376 ASP B C 1
ATOM 6274 O O . ASP B 1 376 ? -15.242 -30.672 -3.18 1 97.75 376 ASP B O 1
ATOM 6278 N N . ARG B 1 377 ? -14.68 -28.812 -2.086 1 97.69 377 ARG B N 1
ATOM 6279 C CA . ARG B 1 377 ? -16.078 -28.422 -1.951 1 97.69 377 ARG B CA 1
ATOM 6280 C C . ARG B 1 377 ? -16.734 -28.234 -3.316 1 97.69 377 ARG B C 1
ATOM 6282 O O . ARG B 1 377 ? -16.141 -27.641 -4.215 1 97.69 377 ARG B O 1
ATOM 6289 N N . GLN B 1 378 ? -17.938 -28.812 -3.424 1 98.25 378 GLN B N 1
ATOM 6290 C CA . GLN B 1 378 ? -18.656 -28.609 -4.676 1 98.25 378 GLN B CA 1
ATOM 6291 C C . GLN B 1 378 ? -19.062 -27.156 -4.863 1 98.25 378 GLN B C 1
ATOM 6293 O O . GLN B 1 378 ? -19.531 -26.516 -3.928 1 98.25 378 GLN B O 1
ATOM 6298 N N . LEU B 1 379 ? -18.844 -26.703 -6.043 1 98.38 379 LEU B N 1
ATOM 6299 C CA . LEU B 1 379 ? -19.188 -25.312 -6.363 1 98.38 379 LEU B CA 1
ATOM 6300 C C . LEU B 1 379 ? -20.703 -25.125 -6.406 1 98.38 379 LEU B C 1
ATOM 6302 O O . LEU B 1 379 ? -21.422 -26 -6.883 1 98.38 379 LEU B O 1
ATOM 6306 N N . GLU B 1 380 ? -21.156 -24.047 -5.895 1 98 380 GLU B N 1
ATOM 6307 C CA . GLU B 1 380 ? -22.562 -23.672 -5.879 1 98 380 GLU B CA 1
ATOM 6308 C C . GLU B 1 380 ? -22.797 -22.359 -6.645 1 98 380 GLU B C 1
ATOM 6310 O O . GLU B 1 380 ? -21.891 -21.531 -6.742 1 98 380 GLU B O 1
ATOM 6315 N N . PRO B 1 381 ? -24.062 -22.297 -7.219 1 98.5 381 PRO B N 1
ATOM 6316 C CA . PRO B 1 381 ? -24.375 -21 -7.836 1 98.5 381 PRO B CA 1
ATOM 6317 C C . PRO B 1 381 ? -24.109 -19.828 -6.898 1 98.5 381 PRO B C 1
ATOM 6319 O O . PRO B 1 381 ? -24.484 -19.875 -5.723 1 98.5 381 PRO B O 1
ATOM 6322 N N . GLY B 1 382 ? -23.391 -18.797 -7.434 1 98.38 382 GLY B N 1
ATOM 6323 C CA . GLY B 1 382 ? -23.047 -17.641 -6.633 1 98.38 382 GLY B CA 1
ATOM 6324 C C . GLY B 1 382 ? -21.609 -17.641 -6.148 1 98.38 382 GLY B C 1
ATOM 6325 O O . GLY B 1 382 ? -21.125 -16.625 -5.641 1 98.38 382 GLY B O 1
ATOM 6326 N N . THR B 1 383 ? -20.953 -18.75 -6.293 1 98.56 383 THR B N 1
ATOM 6327 C CA . THR B 1 383 ? -19.531 -18.812 -5.949 1 98.56 383 THR B CA 1
ATOM 6328 C C . THR B 1 383 ? -18.672 -18.25 -7.074 1 98.56 383 THR B C 1
ATOM 6330 O O . THR B 1 383 ? -19 -18.422 -8.25 1 98.56 383 THR B O 1
ATOM 6333 N N . THR B 1 384 ? -17.641 -17.531 -6.707 1 98.75 384 THR B N 1
ATOM 6334 C CA . THR B 1 384 ? -16.703 -16.984 -7.684 1 98.75 384 THR B CA 1
ATOM 6335 C C . THR B 1 384 ? -15.32 -17.609 -7.496 1 98.75 384 THR B C 1
ATOM 6337 O O . THR B 1 384 ? -14.812 -17.688 -6.375 1 98.75 384 THR B O 1
ATOM 6340 N N . ILE B 1 385 ? -14.695 -18.062 -8.523 1 98.88 385 ILE B N 1
ATOM 6341 C CA . ILE B 1 385 ? -13.352 -18.609 -8.484 1 98.88 385 ILE B CA 1
ATOM 6342 C C . ILE B 1 385 ? -12.531 -18.062 -9.648 1 98.88 385 ILE B C 1
ATOM 6344 O O . ILE B 1 385 ? -13.07 -17.422 -10.547 1 98.88 385 ILE B O 1
ATOM 6348 N N . THR B 1 386 ? -11.242 -18.281 -9.578 1 98.75 386 THR B N 1
ATOM 6349 C CA . THR B 1 386 ? -10.367 -18.031 -10.719 1 98.75 386 THR B CA 1
ATOM 6350 C C . THR B 1 386 ? -10.109 -19.312 -11.492 1 98.75 386 THR B C 1
ATOM 6352 O O . THR B 1 386 ? -10.133 -20.406 -10.922 1 98.75 386 THR B O 1
ATOM 6355 N N . VAL B 1 387 ? -9.945 -19.234 -12.742 1 98.75 387 VAL B N 1
ATOM 6356 C CA . VAL B 1 387 ? -9.43 -20.281 -13.617 1 98.75 387 VAL B CA 1
ATOM 6357 C C . VAL B 1 387 ? -8.148 -19.797 -14.297 1 98.75 387 VAL B C 1
ATOM 6359 O O . VAL B 1 387 ? -8.195 -18.969 -15.219 1 98.75 387 VAL B O 1
ATOM 6362 N N . GLU B 1 388 ? -7.023 -20.328 -13.828 1 98.5 388 GLU B N 1
ATOM 6363 C CA . GLU B 1 388 ? -5.766 -19.688 -14.211 1 98.5 388 GLU B CA 1
ATOM 6364 C C . GLU B 1 388 ? -4.688 -20.734 -14.508 1 98.5 388 GLU B C 1
ATOM 6366 O O . GLU B 1 388 ? -3.615 -20.719 -13.906 1 98.5 388 GLU B O 1
ATOM 6371 N N . PRO B 1 389 ? -4.895 -21.547 -15.523 1 98.69 389 PRO B N 1
ATOM 6372 C CA . PRO B 1 389 ? -3.803 -22.453 -15.914 1 98.69 389 PRO B CA 1
ATOM 6373 C C . PRO B 1 389 ? -2.574 -21.703 -16.422 1 98.69 389 PRO B C 1
ATOM 6375 O O . PRO B 1 389 ? -2.678 -20.531 -16.828 1 98.69 389 PRO B O 1
ATOM 6378 N N . GLY B 1 390 ? -1.453 -22.375 -16.297 1 98.56 390 GLY B N 1
ATOM 6379 C CA . GLY B 1 390 ? -0.202 -21.828 -16.797 1 98.56 390 GLY B CA 1
ATOM 6380 C C . GLY B 1 390 ? 0.836 -22.906 -17.094 1 98.56 390 GLY B C 1
ATOM 6381 O O . GLY B 1 390 ? 0.722 -24.031 -16.625 1 98.56 390 GLY B O 1
ATOM 6382 N N . LEU B 1 391 ? 1.755 -22.578 -17.922 1 98.62 391 LEU B N 1
ATOM 6383 C CA . LEU B 1 391 ? 2.951 -23.359 -18.219 1 98.62 391 LEU B CA 1
ATOM 6384 C C . LEU B 1 391 ? 4.199 -22.484 -18.156 1 98.62 391 LEU B C 1
ATOM 6386 O O . LEU B 1 391 ? 4.258 -21.453 -18.812 1 98.62 391 LEU B O 1
ATOM 6390 N N . TYR B 1 392 ? 5.137 -22.922 -17.406 1 98.25 392 TYR B N 1
ATOM 6391 C CA . TYR B 1 392 ? 6.367 -22.172 -17.172 1 98.25 392 TYR B CA 1
ATOM 6392 C C . TYR B 1 392 ? 7.594 -23.031 -17.469 1 98.25 392 TYR B C 1
ATOM 6394 O O . TYR B 1 392 ? 7.98 -23.875 -16.656 1 98.25 392 TYR B O 1
ATOM 6402 N N . ILE B 1 393 ? 8.18 -22.781 -18.609 1 98.25 393 ILE B N 1
ATOM 6403 C CA . ILE B 1 393 ? 9.32 -23.578 -19.031 1 98.25 393 ILE B CA 1
ATOM 6404 C C . ILE B 1 393 ? 10.617 -22.953 -18.531 1 98.25 393 ILE B C 1
ATOM 6406 O O . ILE B 1 393 ? 10.961 -21.828 -18.922 1 98.25 393 ILE B O 1
ATOM 6410 N N . PRO B 1 394 ? 11.328 -23.656 -17.703 1 95.44 394 PRO B N 1
ATOM 6411 C CA . PRO B 1 394 ? 12.562 -23.094 -17.172 1 95.44 394 PRO B CA 1
ATOM 6412 C C . PRO B 1 394 ? 13.523 -22.625 -18.266 1 95.44 394 PRO B C 1
ATOM 6414 O O . PRO B 1 394 ? 13.625 -23.266 -19.312 1 95.44 394 PRO B O 1
ATOM 6417 N N . ASP B 1 395 ? 14.258 -21.578 -17.984 1 94.94 395 ASP B N 1
ATOM 6418 C CA . ASP B 1 395 ? 15.219 -21.062 -18.938 1 94.94 395 ASP B CA 1
ATOM 6419 C C . ASP B 1 395 ? 16.531 -21.859 -18.906 1 94.94 395 ASP B C 1
ATOM 6421 O O . ASP B 1 395 ? 17.562 -21.328 -18.516 1 94.94 395 ASP B O 1
ATOM 6425 N N . LEU B 1 396 ? 16.406 -23.062 -19.406 1 95.56 396 LEU B N 1
ATOM 6426 C CA . LEU B 1 396 ? 17.531 -24 -19.453 1 95.56 396 LEU B CA 1
ATOM 6427 C C . LEU B 1 396 ? 17.766 -24.5 -20.859 1 95.56 396 LEU B C 1
ATOM 6429 O O . LEU B 1 396 ? 16.812 -24.734 -21.609 1 95.56 396 LEU B O 1
ATOM 6433 N N . PRO B 1 397 ? 18.984 -24.812 -21.25 1 95.75 397 PRO B N 1
ATOM 6434 C CA . PRO B 1 397 ? 19.328 -25.203 -22.609 1 95.75 397 PRO B CA 1
ATOM 6435 C C . PRO B 1 397 ? 18.609 -26.469 -23.078 1 95.75 397 PRO B C 1
ATOM 6437 O O . PRO B 1 397 ? 18.312 -26.625 -24.266 1 95.75 397 PRO B O 1
ATOM 6440 N N . GLN B 1 398 ? 18.297 -27.281 -22.234 1 95.12 398 GLN B N 1
ATOM 6441 C CA . GLN B 1 398 ? 17.703 -28.562 -22.594 1 95.12 398 GLN B CA 1
ATOM 6442 C C . GLN B 1 398 ? 16.312 -28.375 -23.188 1 95.12 398 GLN B C 1
ATOM 6444 O O . GLN B 1 398 ? 15.773 -29.297 -23.828 1 95.12 398 GLN B O 1
ATOM 6449 N N . PHE B 1 399 ? 15.719 -27.203 -23.016 1 97.38 399 PHE B N 1
ATOM 6450 C CA . PHE B 1 399 ? 14.359 -27 -23.516 1 97.38 399 PHE B CA 1
ATOM 6451 C C . PHE B 1 399 ? 14.375 -26.281 -24.859 1 97.38 399 PHE B C 1
ATOM 6453 O O . PHE B 1 399 ? 13.32 -25.953 -25.391 1 97.38 399 PHE B O 1
ATOM 6460 N N . GLY B 1 400 ? 15.617 -25.984 -25.391 1 96.62 400 GLY B N 1
ATOM 6461 C CA . GLY B 1 400 ? 15.805 -25.5 -26.766 1 96.62 400 GLY B CA 1
ATOM 6462 C C . GLY B 1 400 ? 15.031 -24.234 -27.062 1 96.62 400 GLY B C 1
ATOM 6463 O O . GLY B 1 400 ? 15.141 -23.25 -26.312 1 96.62 400 GLY B O 1
ATOM 6464 N N . VAL B 1 401 ? 14.141 -24.281 -28.062 1 97.12 401 VAL B N 1
ATOM 6465 C CA . VAL B 1 401 ? 13.461 -23.094 -28.578 1 97.12 401 VAL B CA 1
ATOM 6466 C C . VAL B 1 401 ? 12.352 -22.672 -27.609 1 97.12 401 VAL B C 1
ATOM 6468 O O . VAL B 1 401 ? 11.805 -21.578 -27.734 1 97.12 401 VAL B O 1
ATOM 6471 N N . PHE B 1 402 ? 12.055 -23.547 -26.625 1 98.38 402 PHE B N 1
ATOM 6472 C CA . PHE B 1 402 ? 10.953 -23.266 -25.719 1 98.38 402 PHE B CA 1
ATOM 6473 C C . PHE B 1 402 ? 11.453 -22.625 -24.422 1 98.38 402 PHE B C 1
ATOM 6475 O O . PHE B 1 402 ? 10.664 -22.172 -23.594 1 98.38 402 PHE B O 1
ATOM 6482 N N . ARG B 1 403 ? 12.758 -22.594 -24.25 1 97.38 403 ARG B N 1
ATOM 6483 C CA . ARG B 1 403 ? 13.32 -22.172 -22.969 1 97.38 403 ARG B CA 1
ATOM 6484 C C . ARG B 1 403 ? 12.875 -20.75 -22.609 1 97.38 403 ARG B C 1
ATOM 6486 O O . ARG B 1 403 ? 12.844 -19.875 -23.469 1 97.38 403 ARG B O 1
ATOM 6493 N N . GLY B 1 404 ? 12.406 -20.578 -21.344 1 97.19 404 GLY B N 1
ATOM 6494 C CA . GLY B 1 404 ? 12.086 -19.266 -20.812 1 97.19 404 GLY B CA 1
ATOM 6495 C C . GLY B 1 404 ? 10.688 -18.797 -21.172 1 97.19 404 GLY B C 1
ATOM 6496 O O . GLY B 1 404 ? 10.289 -17.688 -20.812 1 97.19 404 GLY B O 1
ATOM 6497 N N . ILE B 1 405 ? 9.938 -19.609 -21.875 1 98.5 405 ILE B N 1
ATOM 6498 C CA . ILE B 1 405 ? 8.57 -19.219 -22.219 1 98.5 405 ILE B CA 1
ATOM 6499 C C . ILE B 1 405 ? 7.652 -19.484 -21.031 1 98.5 405 ILE B C 1
ATOM 6501 O O . ILE B 1 405 ? 7.617 -20.594 -20.5 1 98.5 405 ILE B O 1
ATOM 6505 N N . GLY B 1 406 ? 7.012 -18.5 -20.5 1 98.38 406 GLY B N 1
ATOM 6506 C CA . GLY B 1 406 ? 5.977 -18.578 -19.484 1 98.38 406 GLY B CA 1
ATOM 6507 C C . GLY B 1 406 ? 4.648 -18 -19.938 1 98.38 406 GLY B C 1
ATOM 6508 O O . GLY B 1 406 ? 4.594 -16.875 -20.422 1 98.38 406 GLY B O 1
ATOM 6509 N N . VAL B 1 407 ? 3.586 -18.812 -19.812 1 98.62 407 VAL B N 1
ATOM 6510 C CA . VAL B 1 407 ? 2.252 -18.375 -20.203 1 98.62 407 VAL B CA 1
ATOM 6511 C C . VAL B 1 407 ? 1.256 -18.672 -19.094 1 98.62 407 VAL B C 1
ATOM 6513 O O . VAL B 1 407 ? 1.274 -19.766 -18.5 1 98.62 407 VAL B O 1
ATOM 6516 N N . ARG B 1 408 ? 0.47 -17.766 -18.719 1 98.5 408 ARG B N 1
ATOM 6517 C CA . ARG B 1 408 ? -0.678 -17.891 -17.828 1 98.5 408 ARG B CA 1
ATOM 6518 C C . ARG B 1 408 ? -1.888 -17.141 -18.391 1 98.5 408 ARG B C 1
ATOM 6520 O O . ARG B 1 408 ? -1.759 -16.031 -18.891 1 98.5 408 ARG B O 1
ATOM 6527 N N . ILE B 1 409 ? -2.979 -17.719 -18.422 1 98.25 409 ILE B N 1
ATOM 6528 C CA . ILE B 1 409 ? -4.258 -17.141 -18.812 1 98.25 409 ILE B CA 1
ATOM 6529 C C . ILE B 1 409 ? -5.262 -17.312 -17.672 1 98.25 409 ILE B C 1
ATOM 6531 O O . ILE B 1 409 ? -5.512 -18.422 -17.219 1 98.25 409 ILE B O 1
ATOM 6535 N N . GLU B 1 410 ? -5.77 -16.219 -17.203 1 98.5 410 GLU B N 1
ATOM 6536 C CA . GLU B 1 410 ? -6.609 -16.281 -16.016 1 98.5 410 GLU B CA 1
ATOM 6537 C C . GLU B 1 410 ? -7.859 -15.43 -16.172 1 98.5 410 GLU B C 1
ATOM 6539 O O . GLU B 1 410 ? -7.773 -14.266 -16.562 1 98.5 410 GLU B O 1
ATOM 6544 N N . ASP B 1 411 ? -8.992 -15.992 -15.836 1 98.44 411 ASP B N 1
ATOM 6545 C CA . ASP B 1 411 ? -10.258 -15.258 -15.758 1 98.44 411 ASP B CA 1
ATOM 6546 C C . ASP B 1 411 ? -10.938 -15.484 -14.406 1 98.44 411 ASP B C 1
ATOM 6548 O O . ASP B 1 411 ? -10.688 -16.484 -13.742 1 98.44 411 ASP B O 1
ATOM 6552 N N . ASP B 1 412 ? -11.703 -14.516 -14.039 1 98.75 412 ASP B N 1
ATOM 6553 C CA . ASP B 1 412 ? -12.641 -14.633 -12.93 1 98.75 412 ASP B CA 1
ATOM 6554 C C . ASP B 1 412 ? -13.977 -15.211 -13.391 1 98.75 412 ASP B C 1
ATOM 6556 O O . ASP B 1 412 ? -14.539 -14.758 -14.391 1 98.75 412 ASP B O 1
ATOM 6560 N N . VAL B 1 413 ? -14.484 -16.141 -12.602 1 98.5 413 VAL B N 1
ATOM 6561 C CA . VAL B 1 413 ? -15.664 -16.875 -13.047 1 98.5 413 VAL B CA 1
ATOM 6562 C C . VAL B 1 413 ? -16.703 -16.891 -11.93 1 98.5 413 VAL B C 1
ATOM 6564 O O . VAL B 1 413 ? -16.375 -17.156 -10.773 1 98.5 413 VAL B O 1
ATOM 6567 N N . LEU B 1 414 ? -17.938 -16.578 -12.297 1 98.75 414 LEU B N 1
ATOM 6568 C CA . LEU B 1 414 ? -19.078 -16.734 -11.414 1 98.75 414 LEU B CA 1
ATOM 6569 C C . LEU B 1 414 ? -19.875 -18 -11.758 1 98.75 414 LEU B C 1
ATOM 6571 O O . LEU B 1 414 ? -20.328 -18.156 -12.891 1 98.75 414 LEU B O 1
ATOM 6575 N N . VAL B 1 415 ? -20 -18.875 -10.836 1 98.69 415 VAL B N 1
ATOM 6576 C CA . VAL B 1 415 ? -20.781 -20.094 -11.055 1 98.69 415 VAL B CA 1
ATOM 6577 C C . VAL B 1 415 ? -22.266 -19.734 -11.094 1 98.69 415 VAL B C 1
ATOM 6579 O O . VAL B 1 415 ? -22.766 -19.016 -10.227 1 98.69 415 VAL B O 1
ATOM 6582 N N . THR B 1 416 ? -22.938 -20.188 -12.117 1 97.94 416 THR B N 1
ATOM 6583 C CA . THR B 1 416 ? -24.375 -19.984 -12.281 1 97.94 416 THR B CA 1
ATOM 6584 C C . THR B 1 416 ? -25.141 -21.281 -12.055 1 97.94 416 THR B C 1
ATOM 6586 O O . THR B 1 416 ? -24.562 -22.281 -11.617 1 97.94 416 THR B O 1
ATOM 6589 N N . SER B 1 417 ? -26.422 -21.25 -12.32 1 97.31 417 SER B N 1
ATOM 6590 C CA . SER B 1 417 ? -27.266 -22.422 -12.078 1 97.31 417 SER B CA 1
ATOM 6591 C C . SER B 1 417 ? -26.969 -23.531 -13.086 1 97.31 417 SER B C 1
ATOM 6593 O O . SER B 1 417 ? -27.203 -24.703 -12.812 1 97.31 417 SER B O 1
ATOM 6595 N N . SER B 1 418 ? -26.406 -23.156 -14.258 1 96.06 418 SER B N 1
ATOM 6596 C CA . SER B 1 418 ? -26.25 -24.156 -15.312 1 96.06 418 SER B CA 1
ATOM 6597 C C . SER B 1 418 ? -24.797 -24.234 -15.781 1 96.06 418 SER B C 1
ATOM 6599 O O . SER B 1 418 ? -24.453 -25.062 -16.641 1 96.06 418 SER B O 1
ATOM 6601 N N . GLY B 1 419 ? -24 -23.469 -15.32 1 97.31 419 GLY B N 1
ATOM 6602 C CA . GLY B 1 419 ? -22.609 -23.391 -15.719 1 97.31 419 GLY B CA 1
ATOM 6603 C C . GLY B 1 419 ? -21.844 -22.297 -15 1 97.31 419 GLY B C 1
ATOM 6604 O O . GLY B 1 419 ? -21.906 -22.203 -13.773 1 97.31 419 GLY B O 1
ATOM 6605 N N . CYS B 1 420 ? -21.062 -21.578 -15.781 1 96.56 420 CYS B N 1
ATOM 6606 C CA . CYS B 1 420 ? -20.359 -20.453 -15.203 1 96.56 420 CYS B CA 1
ATOM 6607 C C . CYS B 1 420 ? -20.297 -19.281 -16.188 1 96.56 420 CYS B C 1
ATOM 6609 O O . CYS B 1 420 ? -20.547 -19.453 -17.375 1 96.56 420 CYS B O 1
ATOM 6611 N N . ARG B 1 421 ? -20.188 -18.141 -15.688 1 97.81 421 ARG B N 1
ATOM 6612 C CA . ARG B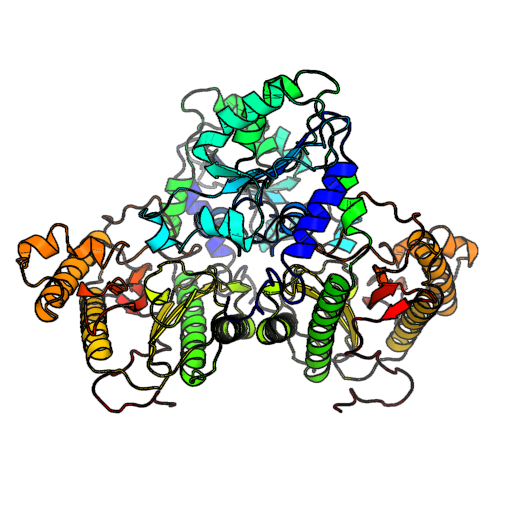 1 421 ? -20.031 -16.906 -16.453 1 97.81 421 ARG B CA 1
ATOM 6613 C C . ARG B 1 421 ? -18.672 -16.266 -16.219 1 97.81 421 ARG B C 1
ATOM 6615 O O . ARG B 1 421 ? -18.297 -16.016 -15.062 1 97.81 421 ARG B O 1
ATOM 6622 N N . VAL B 1 422 ? -17.938 -16.016 -17.312 1 98.19 422 VAL B N 1
ATOM 6623 C CA . VAL B 1 422 ? -16.688 -15.273 -17.203 1 98.19 422 VAL B CA 1
ATOM 6624 C C . VAL B 1 422 ? -16.984 -13.805 -16.906 1 98.19 422 VAL B C 1
ATOM 6626 O O . VAL B 1 422 ? -17.75 -13.156 -17.625 1 98.19 422 VAL B O 1
ATOM 6629 N N . LEU B 1 423 ? -16.375 -13.289 -15.836 1 98.38 423 LEU B N 1
ATOM 6630 C CA . LEU B 1 423 ? -16.609 -11.914 -15.414 1 98.38 423 LEU B CA 1
ATOM 6631 C C . LEU B 1 423 ? -15.609 -10.969 -16.078 1 98.38 423 LEU B C 1
ATOM 6633 O O . LEU B 1 423 ? -15.938 -9.82 -16.375 1 98.38 423 LEU B O 1
ATOM 6637 N N . SER B 1 424 ? -14.367 -11.398 -16.219 1 97.19 424 SER B N 1
ATOM 6638 C CA . SER B 1 424 ? -13.297 -10.609 -16.812 1 97.19 424 SER B CA 1
ATOM 6639 C C . SER B 1 424 ? -13.344 -10.68 -18.344 1 97.19 424 SER B C 1
ATOM 6641 O O . SER B 1 424 ? -12.367 -11.07 -18.984 1 97.19 424 SER B O 1
ATOM 6643 N N . ASP B 1 425 ? -14.375 -10.172 -18.938 1 92.12 425 ASP B N 1
ATOM 6644 C CA . ASP B 1 425 ? -14.656 -10.461 -20.344 1 92.12 425 ASP B CA 1
ATOM 6645 C C . ASP B 1 425 ? -14.336 -9.25 -21.234 1 92.12 425 ASP B C 1
ATOM 6647 O O . ASP B 1 425 ? -14.742 -9.203 -22.391 1 92.12 425 ASP B O 1
ATOM 6651 N N . GLN B 1 426 ? -13.633 -8.273 -20.656 1 88.5 426 GLN B N 1
ATOM 6652 C CA . GLN B 1 426 ? -13.328 -7.102 -21.469 1 88.5 426 GLN B CA 1
ATOM 6653 C C . GLN B 1 426 ? -12.023 -7.297 -22.234 1 88.5 426 GLN B C 1
ATOM 6655 O O . GLN B 1 426 ? -11.633 -6.43 -23.031 1 88.5 426 GLN B O 1
ATOM 6660 N N . VAL B 1 427 ? -11.359 -8.336 -21.953 1 86.25 427 VAL B N 1
ATOM 6661 C CA . VAL B 1 427 ? -10.117 -8.633 -22.672 1 86.25 427 VAL B CA 1
ATOM 6662 C C . VAL B 1 427 ? -10.18 -10.055 -23.219 1 86.25 427 VAL B C 1
ATOM 6664 O O . VAL B 1 427 ? -10.539 -10.992 -22.516 1 86.25 427 VAL B O 1
ATOM 6667 N N . GLY B 1 428 ? -10.047 -10.07 -24.547 1 79.31 428 GLY B N 1
ATOM 6668 C CA . GLY B 1 428 ? -10.07 -11.375 -25.172 1 79.31 428 GLY B CA 1
ATOM 6669 C C . GLY B 1 428 ? -8.758 -12.125 -25.062 1 79.31 428 GLY B C 1
ATOM 6670 O O . GLY B 1 428 ? -7.867 -11.711 -24.328 1 79.31 428 GLY B O 1
ATOM 6671 N N . HIS B 1 429 ? -8.852 -13.32 -25.578 1 78.31 429 HIS B N 1
ATOM 6672 C CA . HIS B 1 429 ? -7.637 -14.117 -25.688 1 78.31 429 HIS B CA 1
ATOM 6673 C C . HIS B 1 429 ? -6.961 -13.906 -27.047 1 78.31 429 HIS B C 1
ATOM 6675 O O . HIS B 1 429 ? -7.602 -13.484 -28 1 78.31 429 HIS B O 1
ATOM 6681 N N . CYS B 1 430 ? -5.672 -13.844 -27.047 1 60.97 430 CYS B N 1
ATOM 6682 C CA . CYS B 1 430 ? -4.938 -13.641 -28.281 1 60.97 430 CYS B CA 1
ATOM 6683 C C . CYS B 1 430 ? -5.285 -14.719 -29.312 1 60.97 430 CYS B C 1
ATOM 6685 O O . CYS B 1 430 ? -5.316 -15.906 -28.969 1 60.97 430 CYS B O 1
ATOM 6687 N N . ASN B 1 431 ? -6.129 -14.414 -30.297 1 48 431 ASN B N 1
ATOM 6688 C CA . ASN B 1 431 ? -6.352 -15.375 -31.359 1 48 431 ASN B CA 1
ATOM 6689 C C . ASN B 1 431 ? -5.059 -15.688 -32.125 1 48 431 ASN B C 1
ATOM 6691 O O . ASN B 1 431 ? -4.445 -14.789 -32.688 1 48 431 ASN B O 1
ATOM 6695 N N . CYS B 1 432 ? -4.27 -16.578 -31.656 1 45.59 432 CYS B N 1
ATOM 6696 C CA . CYS B 1 432 ? -2.98 -16.953 -32.219 1 45.59 432 CYS B CA 1
ATOM 6697 C C . CYS B 1 432 ? -3.119 -17.344 -33.688 1 45.59 432 CYS B C 1
ATOM 6699 O O . CYS B 1 432 ? -2.119 -17.547 -34.375 1 45.59 432 CYS B O 1
ATOM 6701 N N . THR B 1 433 ? -4.188 -17.984 -34.188 1 35.84 433 THR B N 1
ATOM 6702 C CA . THR B 1 433 ? -4.129 -18.328 -35.594 1 35.84 433 THR B CA 1
ATOM 6703 C C . THR B 1 433 ? -4.016 -17.078 -36.469 1 35.84 433 THR B C 1
ATOM 6705 O O . THR B 1 433 ? -3.641 -17.156 -37.656 1 35.84 433 THR B O 1
ATOM 6708 N N . ALA B 1 434 ? -5.16 -16.359 -36.625 1 31.53 434 ALA B N 1
ATOM 6709 C CA . ALA B 1 434 ? -5.082 -15.258 -37.594 1 31.53 434 ALA B CA 1
ATOM 6710 C C . ALA B 1 434 ? -3.941 -14.305 -37.25 1 31.53 434 ALA B C 1
ATOM 6712 O O . ALA B 1 434 ? -3.535 -14.203 -36.094 1 31.53 434 ALA B O 1
ATOM 6713 N N . SER B 1 435 ? -3.002 -13.867 -38.156 1 32.69 435 SER B N 1
ATOM 6714 C CA . SER B 1 435 ? -2.254 -12.617 -38.156 1 32.69 435 SER B CA 1
ATOM 6715 C C . SER B 1 435 ? -2.896 -11.586 -37.219 1 32.69 435 SER B C 1
ATOM 6717 O O . SER B 1 435 ? -3.201 -10.469 -37.625 1 32.69 435 SER B O 1
ATOM 6719 N N . TYR B 1 436 ? -3.742 -11.977 -36.375 1 31.88 436 TYR B N 1
ATOM 6720 C CA . TYR B 1 436 ? -4.551 -10.906 -35.781 1 31.88 436 TYR B CA 1
ATOM 6721 C C . TYR B 1 436 ? -3.711 -10.016 -34.875 1 31.88 436 TYR B C 1
ATOM 6723 O O . TYR B 1 436 ? -3.02 -10.508 -34 1 31.88 436 TYR B O 1
ATOM 6731 N N . GLY B 1 437 ? -3.223 -9.008 -35.344 1 34.5 437 GLY B N 1
ATOM 6732 C CA . GLY B 1 437 ? -2.965 -7.762 -34.656 1 34.5 437 GLY B CA 1
ATOM 6733 C C . GLY B 1 437 ? -3.92 -7.523 -33.5 1 34.5 437 GLY B C 1
ATOM 6734 O O . GLY B 1 437 ? -4.98 -8.148 -33.406 1 34.5 437 GLY B O 1
ATOM 6735 N N . ILE B 1 438 ? -3.5 -7.207 -32.25 1 38.22 438 ILE B N 1
ATOM 6736 C CA . ILE B 1 438 ? -4.387 -6.617 -31.234 1 38.22 438 ILE B CA 1
ATOM 6737 C C . ILE B 1 438 ? -5.617 -6.031 -31.922 1 38.22 438 ILE B C 1
ATOM 6739 O O . ILE B 1 438 ? -5.5 -5.18 -32.812 1 38.22 438 ILE B O 1
ATOM 6743 N N . VAL B 1 439 ? -6.645 -6.754 -32.219 1 29.75 439 VAL B N 1
ATOM 6744 C CA . VAL B 1 439 ? -7.801 -6.074 -32.812 1 29.75 439 VAL B CA 1
ATOM 6745 C C . VAL B 1 439 ? -8.172 -4.867 -31.938 1 29.75 439 VAL B C 1
ATOM 6747 O O . VAL B 1 439 ? -8.508 -5.016 -30.766 1 29.75 439 VAL B O 1
ATOM 6750 N N . ARG B 1 440 ? -7.645 -3.777 -32.188 1 31.78 440 ARG B N 1
ATOM 6751 C CA . ARG B 1 440 ? -8.227 -2.514 -31.734 1 31.78 440 ARG B CA 1
ATOM 6752 C C . ARG B 1 440 ? -9.664 -2.373 -32.188 1 31.78 440 ARG B C 1
ATOM 6754 O O . ARG B 1 440 ? -9.922 -2.324 -33.406 1 31.78 440 ARG B O 1
ATOM 6761 N N . ASP B 1 441 ? -10.664 -3.215 -31.594 1 24.53 441 ASP B N 1
ATOM 6762 C CA . ASP B 1 441 ? -11.953 -2.67 -32 1 24.53 441 ASP B CA 1
ATOM 6763 C C . ASP B 1 441 ? -12.039 -1.177 -31.688 1 24.53 441 ASP B C 1
ATOM 6765 O O . ASP B 1 441 ? -11.594 -0.729 -30.625 1 24.53 441 ASP B O 1
#